Protein 3RBT (pdb70)

Solvent-accessible surface area: 47039 Å² total; per-residue (Å²): 157,152,71,24,100,80,21,72,26,62,4,7,0,4,10,6,48,12,1,0,22,0,7,4,0,16,0,0,0,48,6,0,107,5,51,47,44,57,82,150,13,64,56,156,188,15,30,146,50,0,113,83,114,2,112,176,36,31,3,1,0,0,7,10,62,55,160,160,30,40,116,29,42,58,90,8,52,79,0,0,27,50,0,14,128,128,25,107,59,39,28,5,12,26,112,52,108,150,54,65,45,48,7,140,88,2,12,116,102,0,47,89,0,8,136,2,0,61,87,1,2,43,53,111,18,66,121,8,32,109,69,6,51,114,2,9,82,71,1,16,119,44,6,74,126,45,54,20,52,7,7,45,15,36,52,15,6,1,1,0,5,1,0,0,0,1,8,9,4,10,20,0,23,91,48,60,72,70,180,113,10,75,124,21,54,83,114,10,76,56,11,16,90,3,1,67,49,0,72,115,26,118,38,2,125,122,34,42,43,22,47,83,25,0,38,10,24,1,82,58,29,99,11,129,11,3,14,120,124,59,91,82,104,10,32,130,137,68,24,101,78,23,74,42,69,7,8,0,3,10,5,56,13,0,0,24,0,8,4,0,15,0,0,0,35,7,5,148,18,109,48,44,20,30,88,7,66,46,156,191,10,11,152,48,0,113,83,135,2,111,178,35,36,5,1,0,0,17,9,62,52,162,154,30,44,110,31,43,58,68,8,49,84,0,0,29,56,0,13,127,123,70,98,148,69,33,9,10,34,108,68,108,152,46,65,48,51,5,138,129,15,12,114,123,1,57,80,0,10,136,0,1,60,90,18,14,66,81,167,43,46,143,64,10,38,108,2,21,60,52,1,19,134,33,6,77,129,45,66,18,41,14,6,43,8,30,47,8,5,2,1,0,0,0,0,0,0,1,7,8,3,12,32,6,32,105,50,83,70,68,188,113,21,63,109,40,64,79,104,10,73,58,12,15,84,3,1,64,41,0,69,91,24,78,13,1,123,127,33,43,42,12,43,80,24,0,43,6,23,7,99,47,33,118,12,146,14,3,18,108,128,65,123,86,76,7,32,127,140,68,22,99,79,22,112,62,53,8,8,0,2,17,28,69,21,33,20,77,0,7,6,0,16,0,0,0,21,9,0,148,8,70,46,35,21,28,81,0,32,87,165,191,46,9,150,48,0,133,80,147,2,105,206,69,69,50,1,0,0,16,18,66,58,158,150,30,46,108,36,49,52,97,7,49,81,0,0,29,53,0,13,137,129,41,104,74,46,34,6,11,32,113,54,106,154,51,63,46,50,9,142,122,15,13,112,120,0,50,66,0,18,121,2,38,124,139,62,78,86,126,74,4,52,96,3,6,61,51,1,18,122,35,5,76,125,45,53,18,51,11,7,46,17,33,54,15,5,3,2,0,4,0,0,0,0,12,6,8,16,15,27,16,50,111,56,96,76,62,206,136,12,65,124,36,64,79,120,12,78,59,12,16,89,3,1,70,40,0,79,91,26,74,40,1,134,146,32,44,66,23,43,56,16,0,43,22,87,40,115,86,33,88,61,159,25,145,65,178,161,226,92,18,34,100,88,92,45,44,72,86,9,34,118,153,69,23,100,78,23,118,57,63,8,8,0,3,12,6,65,25,2,0,17,0,7,5,0,11,0,0,0,45,4,5,164,20,74,20,12,5,26,74,6,51,33,146,176,31,11,153,58,0,139,78,112,2,108,164,24,46,3,0,0,0,17,13,70,57,159,141,36,36,89,27,44,59,76,9,48,80,0,0,26,59,0,10,130,123,68,90,128,49,31,6,10,28,121,57,106,156,47,59,47,49,5,140,127,15,13,112,136,1,40,69,0,9,113,0,0,69,80,6,1,43,50,106,27,69,123,13,58,106,69,3,41,104,3,8,86,51,1,18,122,34,6,69,127,39,47,26,33,12,4,44,16,34,64,18,6,3,1,0,4,1,0,0,0,1,8,7,3,9,30,0,26,116,43,64,78,56,193,126,8,65,111,20,68,75,114,11,73,60,11,16,86,2,1,65,30,0,80,127,22,114,38,1,120,113,25,42,53,29,42,77,19,0,28,28,58,2,106,121,35,122,13,112,6,5,18,104,115,54

Organism: Bombyx mori (NCBI:txid7091)

CATH classification: 3.40.30.10 (+1 more: 1.20.1050.10)

Sequence (932 aa):
VIPPPALTDKLRLYHVDMNPYGHRVLLVLEAKRIKYEVYRLDPLRLPEWFRAKNPRLKIPVLEIPTDQGDRFLFESVVICDYLDEKYTRHTLHSHDPYVKAQDRLLIERFNELIKGSLECFDTNFAFGSEQIIQTLEIFEKELTNRGTNYFGGNRPGMLDYMVWPWVERLYLLRCVNDRKFVEKKSLFPNFADWGDQMQLDDIVKKHAHSPQEYFDYYKNARAHSMGYYLSVNAGVIPPPALTDKLRLYHVDMNPYGHRVLLVLEAKRIKYEVYRLDPLRLPEWFRAKNPRLKIPVLEIPTDQGDRFLFESVVICDYLDEKYTRHTLHSHDPYVKAQDRLLIERFNELIKGSLECFDTNGSEQIIQTLEIFEKELTNRGTNYFGGNRPGMLDYMVWPWVERLYLLRCVNDRKFVEKKSLFPNFADWGDQMQLDDIVKKHAHSPQEYFDYYKNARAHSMGYYLSVNAGVIPPPALTDKLRLYHVDMNPYGHRVLLVLEAKRIKYEVYRLDPLRLPEWFRAKNPRLKIPVLEIPTDQGDRFLFESVVICDYLDEKYTRHTLHSHDPYVKAQDRLLIERFNELIKGSLECFSEQIIQTLEIFEKELTNRGTNYFGGNRPGMLDYMVWPWVERLYLLRCVNDRKFVEKKSLFPNFADWGDQMQLDDIVKKHAHSPQEYFDYYKNARAHSMGYYLHHGTYFHSVNAGVIPPPALTDKLRLYHVDMNPYGHRVLLVLEAKRIKYEVYRLDPLRLPEWFRAKNPRLKIPVLEIPTDQGDRFLFESVVICDYLDEKYTRHTLHSHDPYVKAQDRLLIERFNELIKGSLECFDTNFAFGSEQIIQTLEIFEKELTNRGTNYFGGNRPGMLDYMVWPWVERLYLLRCVNDRKFVEKKSLFPNFADWGDQMQLDDIVKKHAHSPQEYFDYYKNARAHSMGYYL

Nearest PDB structures (foldseek):
  3rbt-assembly3_B-4  TM=1.004E+00  e=2.979E-43  Bombyx mori
  3rbt-assembly4_D  TM=1.002E+00  e=1.074E-39  Bombyx mori
  3rbt-assembly3_C  TM=9.598E-01  e=5.473E-38  Bombyx mori
  6mhb-assembly2_F  TM=8.719E-01  e=1.635E-14  Homo sapiens
  5nr1-assembly1_A  TM=6.982E-01  e=9.987E-09  Caulobacter vibrioides

B-factor: mean 32.23, std 13.12, range [2.0, 93.08]

InterPro domains:
  IPR004045 Glutathione S-transferase, N-terminal [PF13417] (23-98)
  IPR004045 Glutathione S-transferase, N-terminal [PS50404] (19-101)
  IPR005442 Glutathione S-transferase, omega-class [PR01625] (19-34)
  IPR005442 Glutathione S-transferase, omega-class [PR01625] (97-111)
  IPR005442 Glutathione S-transferase, omega-class [PR01625] (160-179)
  IPR010987 Glutathione S-transferase, C-terminal-like [PS50405] (106-227)
  IPR036249 Thioredoxin-like superfamily [SSF52833] (20-123)
  IPR036282 Glutathione S-transferase, C-terminal domain superfamily [SSF47616] (95-232)
  IPR040079 Glutathione transferase family [SFLDS00019] (21-209)
  IPR050983 Glutathione S-transferase Omega/HSP26 [PTHR43968] (15-233)

Structure (mmCIF, N/CA/C/O backbone):
data_3RBT
#
_entry.id   3RBT
#
_cell.length_a   108.537
_cell.length_b   139.030
_cell.length_c   128.816
_cell.angle_alpha   90.00
_cell.angle_beta   90.00
_cell.angle_gamma   90.00
#
_symmetry.space_group_name_H-M   'C 2 2 21'
#
loop_
_entity.id
_entity.type
_entity.pdbx_description
1 polymer 'Glutathione transferase o1'
2 non-polymer GLYCEROL
3 water water
#
loop_
_atom_site.group_PDB
_atom_site.id
_atom_site.type_symbol
_atom_site.label_atom_id
_atom_site.label_alt_id
_atom_site.label_comp_id
_atom_site.label_asym_id
_atom_site.label_entity_id
_atom_site.label_seq_id
_atom_site.pdbx_PDB_ins_code
_atom_site.Cartn_x
_atom_site.Cartn_y
_atom_site.Cartn_z
_atom_site.occupancy
_atom_site.B_iso_or_equiv
_atom_site.auth_seq_id
_atom_site.auth_comp_id
_atom_site.auth_asym_id
_atom_site.auth_atom_id
_atom_site.pdbx_PDB_model_num
ATOM 1 N N . VAL A 1 17 ? -31.126 -13.298 41.103 1.00 41.48 11 VAL A N 1
ATOM 2 C CA . VAL A 1 17 ? -31.060 -13.031 42.572 1.00 42.58 11 VAL A CA 1
ATOM 3 C C . VAL A 1 17 ? -30.930 -14.332 43.378 1.00 42.40 11 VAL A C 1
ATOM 4 O O . VAL A 1 17 ? -30.176 -14.395 44.350 1.00 42.17 11 VAL A O 1
ATOM 8 N N . ILE A 1 18 ? -31.655 -15.359 42.943 1.00 42.43 12 ILE A N 1
ATOM 9 C CA . ILE A 1 18 ? -31.580 -16.698 43.511 1.00 42.54 12 ILE A CA 1
ATOM 10 C C . ILE A 1 18 ? -30.539 -17.495 42.726 1.00 40.42 12 ILE A C 1
ATOM 11 O O . ILE A 1 18 ? -30.628 -17.585 41.500 1.00 39.37 12 ILE A O 1
ATOM 16 N N . PRO A 1 19 ? -29.540 -18.065 43.424 1.00 39.71 13 PRO A N 1
ATOM 17 C CA . PRO A 1 19 ? -28.517 -18.858 42.745 1.00 37.71 13 PRO A CA 1
ATOM 18 C C . PRO A 1 19 ? -29.062 -20.178 42.207 1.00 37.74 13 PRO A C 1
ATOM 19 O O . PRO A 1 19 ? -30.075 -20.671 42.705 1.00 39.17 13 PRO A O 1
ATOM 23 N N . PRO A 1 20 ? -28.391 -20.745 41.187 1.00 36.17 14 PRO A N 1
ATOM 24 C CA . PRO A 1 20 ? -28.766 -22.048 40.640 1.00 36.19 14 PRO A CA 1
ATOM 25 C C . PRO A 1 20 ? -28.521 -23.147 41.667 1.00 36.84 14 PRO A C 1
ATOM 26 O O . PRO A 1 20 ? -27.826 -22.901 42.658 1.00 36.59 14 PRO A O 1
ATOM 30 N N . PRO A 1 21 ? -29.083 -24.353 41.439 1.00 37.78 15 PRO A N 1
ATOM 31 C CA . PRO A 1 21 ? -28.894 -25.445 42.393 1.00 38.60 15 PRO A CA 1
ATOM 32 C C . PRO A 1 21 ? -27.479 -26.019 42.337 1.00 36.99 15 PRO A C 1
ATOM 33 O O . PRO A 1 21 ? -26.683 -25.635 41.470 1.00 35.39 15 PRO A O 1
ATOM 37 N N . ALA A 1 22 ? -27.176 -26.927 43.262 1.00 37.64 16 ALA A N 1
ATOM 38 C CA . ALA A 1 22 ? -25.921 -27.670 43.250 1.00 36.68 16 ALA A CA 1
ATOM 39 C C . ALA A 1 22 ? -25.761 -28.436 41.938 1.00 35.75 16 ALA A C 1
ATOM 40 O O . ALA A 1 22 ? -26.748 -28.894 41.356 1.00 36.66 16 ALA A O 1
ATOM 42 N N . LEU A 1 23 ? -24.523 -28.573 41.472 1.00 34.30 17 LEU A N 1
ATOM 43 C CA . LEU A 1 23 ? -24.253 -29.301 40.230 1.00 33.73 17 LEU A CA 1
ATOM 44 C C . LEU A 1 23 ? -24.573 -30.781 40.364 1.00 35.58 17 LEU A C 1
ATOM 45 O O . LEU A 1 23 ? -24.440 -31.363 41.443 1.00 36.42 17 LEU A O 1
ATOM 50 N N . THR A 1 24 ? -25.009 -31.381 39.265 1.00 36.21 18 THR A N 1
ATOM 51 C CA . THR A 1 24 ? -25.180 -32.823 39.220 1.00 38.21 18 THR A CA 1
ATOM 52 C C . THR A 1 24 ? -24.241 -33.417 38.175 1.00 37.27 18 THR A C 1
ATOM 53 O O . THR A 1 24 ? -23.074 -33.668 38.462 1.00 36.56 18 THR A O 1
ATOM 57 N N . ASP A 1 25 ? -24.745 -33.598 36.958 1.00 37.75 19 ASP A N 1
ATOM 58 C CA . ASP A 1 25 ? -24.020 -34.313 35.909 1.00 37.54 19 ASP A CA 1
ATOM 59 C C . ASP A 1 25 ? -23.353 -33.382 34.899 1.00 35.24 19 ASP A C 1
ATOM 60 O O . ASP A 1 25 ? -22.579 -33.841 34.050 1.00 34.84 19 ASP A O 1
ATOM 65 N N . LYS A 1 26 ? -23.658 -32.086 34.984 1.00 34.00 20 LYS A N 1
ATOM 66 C CA . LYS A 1 26 ? -23.123 -31.093 34.047 1.00 32.09 20 LYS A CA 1
ATOM 67 C C . LYS A 1 26 ? -22.227 -30.077 34.739 1.00 30.28 20 LYS A C 1
ATOM 68 O O . LYS A 1 26 ? -22.442 -29.725 35.904 1.00 31.01 20 LYS A O 1
ATOM 74 N N . LEU A 1 27 ? -21.218 -29.607 34.016 1.00 28.09 21 LEU A N 1
ATOM 75 C CA . LEU A 1 27 ? -20.415 -28.484 34.464 1.00 26.41 21 LEU A CA 1
ATOM 76 C C . LEU A 1 27 ? -21.186 -27.209 34.144 1.00 25.46 21 LEU A C 1
ATOM 77 O O . LEU A 1 27 ? -22.086 -27.224 33.307 1.00 25.37 21 LEU A O 1
ATOM 82 N N . ARG A 1 28 ? -20.857 -26.116 34.821 1.00 24.60 22 ARG A N 1
ATOM 83 C CA . ARG A 1 28 ? -21.605 -24.870 34.651 1.00 24.54 22 ARG A CA 1
ATOM 84 C C . ARG A 1 28 ? -20.685 -23.712 34.295 1.00 23.27 22 ARG A C 1
ATOM 85 O O . ARG A 1 28 ? -19.776 -23.380 35.057 1.00 23.25 22 ARG A O 1
ATOM 93 N N . LEU A 1 29 ? -20.934 -23.094 33.145 1.00 22.52 23 LEU A N 1
ATOM 94 C CA . LEU A 1 29 ? -20.197 -21.907 32.750 1.00 21.14 23 LEU A CA 1
ATOM 95 C C . LEU A 1 29 ? -21.014 -20.636 32.974 1.00 22.00 23 LEU A C 1
ATOM 96 O O . LEU A 1 29 ? -22.121 -20.488 32.430 1.00 22.68 23 LEU A O 1
ATOM 101 N N . TYR A 1 30 ? -20.466 -19.742 33.795 1.00 21.61 24 TYR A N 1
ATOM 102 C CA . TYR A 1 30 ? -20.959 -18.375 33.928 1.00 21.84 24 TYR A CA 1
ATOM 103 C C . TYR A 1 30 ? -20.252 -17.514 32.883 1.00 21.13 24 TYR A C 1
ATOM 104 O O . TYR A 1 30 ? -19.027 -17.369 32.899 1.00 19.81 24 TYR A O 1
ATOM 113 N N . HIS A 1 31 ? -21.043 -16.941 31.983 1.00 21.34 25 HIS A N 1
ATOM 114 C CA . HIS A 1 31 ? -20.537 -16.374 30.740 1.00 20.91 25 HIS A CA 1
ATOM 115 C C . HIS A 1 31 ? -21.337 -15.138 30.373 1.00 21.72 25 HIS A C 1
ATOM 116 O O . HIS A 1 31 ? -22.566 -15.138 30.476 1.00 22.61 25 HIS A O 1
ATOM 123 N N . VAL A 1 32 ? -20.646 -14.069 29.988 1.00 21.63 26 VAL A N 1
ATOM 124 C CA . VAL A 1 32 ? -21.330 -12.908 29.421 1.00 22.76 26 VAL A CA 1
ATOM 125 C C . VAL A 1 32 ? -21.433 -13.088 27.905 1.00 23.03 26 VAL A C 1
ATOM 126 O O . VAL A 1 32 ? -20.426 -13.285 27.229 1.00 22.16 26 VAL A O 1
ATOM 130 N N . ASP A 1 33 ? -22.649 -12.998 27.379 1.00 24.37 27 ASP A N 1
ATOM 131 C CA . ASP A 1 33 ? -22.901 -13.167 25.953 1.00 25.24 27 ASP A CA 1
ATOM 132 C C . ASP A 1 33 ? -21.909 -12.352 25.122 1.00 24.49 27 ASP A C 1
ATOM 133 O O . ASP A 1 33 ? -21.664 -11.195 25.421 1.00 25.03 27 ASP A O 1
ATOM 138 N N . MET A 1 34 ? -21.325 -12.975 24.096 1.00 23.80 28 MET A N 1
ATOM 139 C CA . MET A 1 34 ? -20.346 -12.321 23.209 1.00 23.17 28 MET A CA 1
ATOM 140 C C . MET A 1 34 ? -18.942 -12.126 23.810 1.00 21.73 28 MET A C 1
ATOM 141 O O . MET A 1 34 ? -18.072 -11.546 23.158 1.00 21.54 28 MET A O 1
ATOM 146 N N . ASN A 1 35 ? -18.720 -12.577 25.043 1.00 20.60 29 ASN A N 1
ATOM 147 C CA . ASN A 1 35 ? -17.373 -12.486 25.638 1.00 19.78 29 ASN A CA 1
ATOM 148 C C . ASN A 1 35 ? -16.470 -13.569 25.049 1.00 18.45 29 ASN A C 1
ATOM 149 O O . ASN A 1 35 ? -16.785 -14.755 25.151 1.00 17.96 29 ASN A O 1
ATOM 154 N N . PRO A 1 36 ? -15.360 -13.157 24.421 1.00 18.01 30 PRO A N 1
ATOM 155 C CA . PRO A 1 36 ? -14.430 -14.074 23.742 1.00 17.18 30 PRO A CA 1
ATOM 156 C C . PRO A 1 36 ? -13.690 -15.050 24.678 1.00 16.63 30 PRO A C 1
ATOM 157 O O . PRO A 1 36 ? -13.337 -16.142 24.247 1.00 16.29 30 PRO A O 1
ATOM 161 N N . TYR A 1 37 ? -13.448 -14.659 25.931 1.00 16.21 31 TYR A N 1
ATOM 162 C CA . TYR A 1 37 ? -12.834 -15.560 26.922 1.00 15.38 31 TYR A CA 1
ATOM 163 C C . TYR A 1 37 ? -13.772 -16.710 27.284 1.00 15.84 31 TYR A C 1
ATOM 164 O O . TYR A 1 37 ? -13.328 -17.857 27.467 1.00 15.61 31 TYR A O 1
ATOM 173 N N . GLY A 1 38 ? -15.073 -16.411 27.353 1.00 16.02 32 GLY A N 1
ATOM 174 C CA . GLY A 1 38 ? -16.095 -17.444 27.488 1.00 15.93 32 GLY A CA 1
ATOM 175 C C . GLY A 1 38 ? -16.234 -18.285 26.228 1.00 15.73 32 GLY A C 1
ATOM 176 O O . GLY A 1 38 ? -16.423 -19.491 26.310 1.00 15.81 32 GLY A O 1
ATOM 177 N N . HIS A 1 39 ? -16.150 -17.641 25.065 1.00 16.12 33 HIS A N 1
ATOM 178 C CA . HIS A 1 39 ? -16.190 -18.322 23.756 1.00 16.33 33 HIS A CA 1
ATOM 179 C C . HIS A 1 39 ? -15.107 -19.413 23.695 1.00 16.30 33 HIS A C 1
ATOM 180 O O . HIS A 1 39 ? -15.379 -20.554 23.304 1.00 17.00 33 HIS A O 1
ATOM 187 N N . ARG A 1 40 ? -13.895 -19.047 24.105 1.00 15.77 34 ARG A N 1
ATOM 188 C CA . ARG A 1 40 ? -12.784 -19.971 24.334 1.00 16.00 34 ARG A CA 1
ATOM 189 C C . ARG A 1 40 ? -13.150 -21.225 25.108 1.00 15.69 34 ARG A C 1
ATOM 190 O O . ARG A 1 40 ? -12.862 -22.342 24.674 1.00 15.88 34 ARG A O 1
ATOM 198 N N . VAL A 1 41 ? -13.737 -21.026 26.286 1.00 15.37 35 VAL A N 1
ATOM 199 C CA . VAL A 1 41 ? -14.113 -22.128 27.148 1.00 15.49 35 VAL A CA 1
ATOM 200 C C . VAL A 1 41 ? -15.262 -22.938 26.532 1.00 16.18 35 VAL A C 1
ATOM 201 O O . VAL A 1 41 ? -15.278 -24.162 26.643 1.00 17.11 35 VAL A O 1
ATOM 205 N N . LEU A 1 42 ? -16.211 -22.267 25.879 1.00 16.15 36 LEU A N 1
ATOM 206 C CA . LEU A 1 42 ? -17.280 -22.984 25.163 1.00 16.95 36 LEU A CA 1
ATOM 207 C C . LEU A 1 42 ? -16.727 -23.917 24.076 1.00 16.68 36 LEU A C 1
ATOM 208 O O . LEU A 1 42 ? -17.199 -25.037 23.923 1.00 17.19 36 LEU A O 1
ATOM 213 N N . LEU A 1 43 ? -15.736 -23.443 23.329 1.00 16.15 37 LEU A N 1
ATOM 214 C CA . LEU A 1 43 ? -15.092 -24.255 22.285 1.00 16.70 37 LEU A CA 1
ATOM 215 C C . LEU A 1 43 ? -14.444 -25.533 22.835 1.00 16.77 37 LEU A C 1
ATOM 216 O O . LEU A 1 43 ? -14.639 -26.622 22.287 1.00 17.40 37 LEU A O 1
ATOM 221 N N . VAL A 1 44 ? -13.683 -25.380 23.920 1.00 16.22 38 VAL A N 1
ATOM 222 C CA . VAL A 1 44 ? -12.984 -26.496 24.568 1.00 16.42 38 VAL A CA 1
ATOM 223 C C . VAL A 1 44 ? -13.959 -27.524 25.139 1.00 17.37 38 VAL A C 1
ATOM 224 O O . VAL A 1 44 ? -13.825 -28.725 24.876 1.00 18.86 38 VAL A O 1
ATOM 228 N N . LEU A 1 45 ? -14.949 -27.056 25.895 1.00 17.68 39 LEU A N 1
ATOM 229 C CA . LEU A 1 45 ? -16.000 -27.937 26.428 1.00 18.34 39 LEU A CA 1
ATOM 230 C C . LEU A 1 45 ? -16.645 -28.784 25.340 1.00 19.40 39 LEU A C 1
ATOM 231 O O . LEU A 1 45 ? -16.875 -29.990 25.514 1.00 20.47 39 LEU A O 1
ATOM 236 N N . GLU A 1 46 ? -16.943 -28.139 24.219 1.00 19.53 40 GLU A N 1
ATOM 237 C CA . GLU A 1 46 ? -17.584 -28.799 23.090 1.00 20.91 40 GLU A CA 1
ATOM 238 C C . GLU A 1 46 ? -16.600 -29.789 22.449 1.00 21.09 40 GLU A C 1
ATOM 239 O O . GLU A 1 46 ? -16.943 -30.947 22.223 1.00 21.83 40 GLU A O 1
ATOM 245 N N . ALA A 1 47 ? -15.363 -29.345 22.213 1.00 20.66 41 ALA A N 1
ATOM 246 C CA . ALA A 1 47 ? -14.311 -30.217 21.665 1.00 21.51 41 ALA A CA 1
ATOM 247 C C . ALA A 1 47 ? -14.102 -31.472 22.510 1.00 22.30 41 ALA A C 1
ATOM 248 O O . ALA A 1 47 ? -13.893 -32.558 21.975 1.00 22.79 41 ALA A O 1
ATOM 250 N N . LYS A 1 48 ? -14.174 -31.313 23.831 1.00 22.16 42 LYS A N 1
ATOM 251 C CA . LYS A 1 48 ? -13.967 -32.439 24.742 1.00 22.75 42 LYS A CA 1
ATOM 252 C C . LYS A 1 48 ? -15.262 -33.187 25.035 1.00 24.02 42 LYS A C 1
ATOM 253 O O . LYS A 1 48 ? -15.257 -34.198 25.737 1.00 24.59 42 LYS A O 1
ATOM 259 N N . ARG A 1 49 ? -16.364 -32.694 24.472 1.00 24.74 43 ARG A N 1
ATOM 260 C CA . ARG A 1 49 ? -17.666 -33.350 24.577 1.00 26.56 43 ARG A CA 1
ATOM 261 C C . ARG A 1 49 ? -18.052 -33.563 26.044 1.00 26.94 43 ARG A C 1
ATOM 262 O O . ARG A 1 49 ? -18.418 -34.661 26.467 1.00 28.27 43 ARG A O 1
ATOM 270 N N . ILE A 1 50 ? -17.934 -32.484 26.813 1.00 26.28 44 ILE A N 1
ATOM 271 C CA . ILE A 1 50 ? -18.309 -32.456 28.226 1.00 26.57 44 ILE A CA 1
ATOM 272 C C . ILE A 1 50 ? -19.655 -31.750 28.331 1.00 26.68 44 ILE A C 1
ATOM 273 O O . ILE A 1 50 ? -19.888 -30.716 27.698 1.00 26.35 44 ILE A O 1
ATOM 278 N N . LYS A 1 51 ? -20.552 -32.326 29.108 1.00 27.73 45 LYS A N 1
ATOM 279 C CA . LYS A 1 51 ? -21.882 -31.757 29.278 1.00 27.96 45 LYS A CA 1
ATOM 280 C C . LYS A 1 51 ? -21.774 -30.527 30.151 1.00 26.88 45 LYS A C 1
ATOM 281 O O . LYS A 1 51 ? -21.054 -30.531 31.151 1.00 26.72 45 LYS A O 1
ATOM 287 N N . TYR A 1 52 ? -22.481 -29.474 29.772 1.00 26.18 46 TYR A N 1
ATOM 288 C CA . TYR A 1 52 ? -22.425 -28.227 30.514 1.00 25.95 46 TYR A CA 1
ATOM 289 C C . TYR A 1 52 ? -23.706 -27.434 30.318 1.00 26.88 46 TYR A C 1
ATOM 290 O O . TYR A 1 52 ? -24.470 -27.687 29.394 1.00 27.35 46 TYR A O 1
ATOM 299 N N . GLU A 1 53 ? -23.914 -26.464 31.195 1.00 27.37 47 GLU A N 1
ATOM 300 C CA . GLU A 1 53 ? -24.958 -25.467 31.022 1.00 28.39 47 GLU A CA 1
ATOM 301 C C . GLU A 1 53 ? -24.327 -24.083 31.122 1.00 27.44 47 GLU A C 1
ATOM 302 O O . GLU A 1 53 ? -23.302 -23.904 31.785 1.00 27.00 47 GLU A O 1
ATOM 308 N N . VAL A 1 54 ? -24.938 -23.113 30.454 1.00 27.90 48 VAL A N 1
ATOM 309 C CA . VAL A 1 54 ? -24.480 -21.738 30.489 1.00 27.37 48 VAL A CA 1
ATOM 310 C C . VAL A 1 54 ? -25.410 -20.892 31.353 1.00 28.48 48 VAL A C 1
ATOM 311 O O . VAL A 1 54 ? -26.612 -20.807 31.086 1.00 29.15 48 VAL A O 1
ATOM 315 N N . TYR A 1 55 ? -24.855 -20.277 32.394 1.00 28.47 49 TYR A N 1
ATOM 316 C CA . TYR A 1 55 ? -25.587 -19.243 33.105 1.00 30.18 49 TYR A CA 1
ATOM 317 C C . TYR A 1 55 ? -25.142 -17.884 32.597 1.00 30.02 49 TYR A C 1
ATOM 318 O O . TYR A 1 55 ? -24.000 -17.464 32.809 1.00 28.56 49 TYR A O 1
ATOM 327 N N . ARG A 1 56 ? -26.056 -17.232 31.884 1.00 31.17 50 ARG A N 1
ATOM 328 C CA . ARG A 1 56 ? -25.812 -15.929 31.288 1.00 32.25 50 ARG A CA 1
ATOM 329 C C . ARG A 1 56 ? -25.746 -14.849 32.358 1.00 32.66 50 ARG A C 1
ATOM 330 O O . ARG A 1 56 ? -26.684 -14.678 33.141 1.00 33.80 50 ARG A O 1
ATOM 338 N N . LEU A 1 57 ? -24.630 -14.129 32.379 1.00 32.17 51 LEU A N 1
ATOM 339 C CA . LEU A 1 57 ? -24.433 -13.026 33.301 1.00 33.06 51 LEU A CA 1
ATOM 340 C C . LEU A 1 57 ? -24.794 -11.714 32.620 1.00 34.37 51 LEU A C 1
ATOM 341 O O . LEU A 1 57 ? -24.381 -11.457 31.479 1.00 33.59 51 LEU A O 1
ATOM 346 N N . ASP A 1 58 ? -25.589 -10.905 33.315 1.00 36.31 52 ASP A N 1
ATOM 347 C CA . ASP A 1 58 ? -25.861 -9.538 32.904 1.00 37.90 52 ASP A CA 1
ATOM 348 C C . ASP A 1 58 ? -24.790 -8.649 33.538 1.00 38.16 52 ASP A C 1
ATOM 349 O O . ASP A 1 58 ? -24.736 -8.531 34.765 1.00 38.65 52 ASP A O 1
ATOM 354 N N . PRO A 1 59 ? -23.931 -8.023 32.706 1.00 38.09 53 PRO A N 1
ATOM 355 C CA . PRO A 1 59 ? -22.831 -7.183 33.206 1.00 38.47 53 PRO A CA 1
ATOM 356 C C . PRO A 1 59 ? -23.319 -6.021 34.068 1.00 40.61 53 PRO A C 1
ATOM 357 O O . PRO A 1 59 ? -22.573 -5.515 34.912 1.00 41.19 53 PRO A O 1
ATOM 361 N N . LEU A 1 60 ? -24.563 -5.608 33.857 1.00 42.45 54 LEU A N 1
ATOM 362 C CA . LEU A 1 60 ? -25.153 -4.522 34.626 1.00 44.62 54 LEU A CA 1
ATOM 363 C C . LEU A 1 60 ? -25.755 -5.060 35.920 1.00 45.37 54 LEU A C 1
ATOM 364 O O . LEU A 1 60 ? -25.240 -4.791 37.005 1.00 46.02 54 LEU A O 1
ATOM 369 N N . ARG A 1 61 ? -26.832 -5.833 35.796 1.00 45.69 55 ARG A N 1
ATOM 370 C CA . ARG A 1 61 ? -27.530 -6.386 36.955 1.00 46.39 55 ARG A CA 1
ATOM 371 C C . ARG A 1 61 ? -26.915 -7.725 37.399 1.00 44.66 55 ARG A C 1
ATOM 372 O O . ARG A 1 61 ? -27.378 -8.815 37.041 1.00 44.30 55 ARG A O 1
ATOM 380 N N . LEU A 1 62 ? -25.855 -7.609 38.192 1.00 43.29 56 LEU A N 1
ATOM 381 C CA . LEU A 1 62 ? -25.063 -8.736 38.651 1.00 41.31 56 LEU A CA 1
ATOM 382 C C . LEU A 1 62 ? -25.522 -9.228 40.037 1.00 41.63 56 LEU A C 1
ATOM 383 O O . LEU A 1 62 ? -25.745 -8.419 40.944 1.00 43.21 56 LEU A O 1
ATOM 388 N N . PRO A 1 63 ? -25.666 -10.558 40.210 1.00 40.21 57 PRO A N 1
ATOM 389 C CA . PRO A 1 63 ? -26.172 -11.074 41.487 1.00 40.63 57 PRO A CA 1
ATOM 390 C C . PRO A 1 63 ? -25.134 -10.960 42.594 1.00 39.79 57 PRO A C 1
ATOM 391 O O . PRO A 1 63 ? -23.947 -11.180 42.353 1.00 38.07 57 PRO A O 1
ATOM 395 N N . GLU A 1 64 ? -25.598 -10.615 43.791 1.00 40.61 58 GLU A N 1
ATOM 396 C CA . GLU A 1 64 ? -24.743 -10.412 44.963 1.00 40.42 58 GLU A CA 1
ATOM 397 C C . GLU A 1 64 ? -23.935 -11.641 45.346 1.00 38.52 58 GLU A C 1
ATOM 398 O O . GLU A 1 64 ? -22.769 -11.524 45.718 1.00 37.72 58 GLU A O 1
ATOM 404 N N . TRP A 1 65 ? -24.561 -12.811 45.257 1.00 37.86 59 TRP A N 1
ATOM 405 C CA . TRP A 1 65 ? -23.894 -14.078 45.564 1.00 36.57 59 TRP A CA 1
ATOM 406 C C . TRP A 1 65 ? -22.765 -14.380 44.577 1.00 34.15 59 TRP A C 1
ATOM 407 O O . TRP A 1 65 ? -21.811 -15.079 44.916 1.00 33.51 59 TRP A O 1
ATOM 418 N N . PHE A 1 66 ? -22.883 -13.860 43.356 1.00 32.90 60 PHE A N 1
ATOM 419 C CA . PHE A 1 66 ? -21.830 -14.018 42.360 1.00 31.02 60 PHE A CA 1
ATOM 420 C C . PHE A 1 66 ? -20.628 -13.148 42.713 1.00 30.77 60 PHE A C 1
ATOM 421 O O . PHE A 1 66 ? -19.510 -13.652 42.775 1.00 29.91 60 PHE A O 1
ATOM 429 N N . ARG A 1 67 ? -20.864 -11.859 42.967 1.00 32.14 61 ARG A N 1
ATOM 430 C CA . ARG A 1 67 ? -19.799 -10.953 43.421 1.00 33.08 61 ARG A CA 1
ATOM 431 C C . ARG A 1 67 ? -19.078 -11.520 44.639 1.00 33.51 61 ARG A C 1
ATOM 432 O O . ARG A 1 67 ? -17.854 -11.502 44.697 1.00 32.96 61 ARG A O 1
ATOM 440 N N . ALA A 1 68 ? -19.841 -12.052 45.592 1.00 34.54 62 ALA A N 1
ATOM 441 C CA . ALA A 1 68 ? -19.263 -12.624 46.807 1.00 35.10 62 ALA A CA 1
ATOM 442 C C . ALA A 1 68 ? -18.278 -13.764 46.536 1.00 33.69 62 ALA A C 1
ATOM 443 O O . ALA A 1 68 ? -17.254 -13.862 47.209 1.00 34.10 62 ALA A O 1
ATOM 445 N N . LYS A 1 69 ? -18.582 -14.616 45.556 1.00 32.06 63 LYS A N 1
ATOM 446 C CA . LYS A 1 69 ? -17.695 -15.728 45.208 1.00 30.78 63 LYS A CA 1
ATOM 447 C C . LYS A 1 69 ? -16.615 -15.308 44.212 1.00 29.13 63 LYS A C 1
ATOM 448 O O . LYS A 1 69 ? -15.707 -16.076 43.911 1.00 28.11 63 LYS A O 1
ATOM 454 N N . ASN A 1 70 ? -16.712 -14.076 43.725 1.00 28.59 64 ASN A N 1
ATOM 455 C CA . ASN A 1 70 ? -15.867 -13.586 42.645 1.00 27.23 64 ASN A CA 1
ATOM 456 C C . ASN A 1 70 ? -15.739 -12.059 42.741 1.00 28.06 64 ASN A C 1
ATOM 457 O O . ASN A 1 70 ? -16.248 -11.337 41.881 1.00 27.27 64 ASN A O 1
ATOM 462 N N . PRO A 1 71 ? -15.063 -11.562 43.801 1.00 29.50 65 PRO A N 1
ATOM 463 C CA . PRO A 1 71 ? -15.063 -10.121 44.104 1.00 30.97 65 PRO A CA 1
ATOM 464 C C . PRO A 1 71 ? -14.389 -9.251 43.041 1.00 30.68 65 PRO A C 1
ATOM 465 O O . PRO A 1 71 ? -14.770 -8.091 42.875 1.00 31.29 65 PRO A O 1
ATOM 469 N N . ARG A 1 72 ? -13.429 -9.822 42.312 1.00 30.25 66 ARG A N 1
ATOM 470 C CA . ARG A 1 72 ? -12.769 -9.128 41.199 1.00 30.55 66 ARG A CA 1
ATOM 471 C C . ARG A 1 72 ? -13.551 -9.256 39.876 1.00 29.34 66 ARG A C 1
ATOM 472 O O . ARG A 1 72 ? -13.142 -8.718 38.846 1.00 29.27 66 ARG A O 1
ATOM 480 N N . LEU A 1 73 ? -14.672 -9.977 39.921 1.00 29.01 67 LEU A N 1
ATOM 481 C CA . LEU A 1 73 ? -15.600 -10.128 38.790 1.00 28.20 67 LEU A CA 1
ATOM 482 C C . LEU A 1 73 ? -14.944 -10.667 37.508 1.00 26.62 67 LEU A C 1
ATOM 483 O O . LEU A 1 73 ? -15.183 -10.165 36.404 1.00 25.90 67 LEU A O 1
ATOM 488 N N . LYS A 1 74 ? -14.118 -11.695 37.675 1.00 25.59 68 LYS A N 1
ATOM 489 C CA . LYS A 1 74 ? -13.423 -12.315 36.561 1.00 24.27 68 LYS A CA 1
ATOM 490 C C . LYS A 1 74 ? -14.398 -13.137 35.740 1.00 23.00 68 LYS A C 1
ATOM 491 O O . LYS A 1 74 ? -15.366 -13.690 36.279 1.00 22.93 68 LYS A O 1
ATOM 497 N N . ILE A 1 75 ? -14.159 -13.179 34.430 1.00 21.67 69 ILE A N 1
ATOM 498 C CA . ILE A 1 75 ? -15.020 -13.925 33.506 1.00 20.98 69 ILE A CA 1
ATOM 499 C C . ILE A 1 75 ? -14.186 -14.649 32.455 1.00 19.50 69 ILE A C 1
ATOM 500 O O . ILE A 1 75 ? -13.112 -14.168 32.083 1.00 19.73 69 ILE A O 1
ATOM 505 N N . PRO A 1 76 ? -14.661 -15.819 31.993 1.00 18.69 70 PRO A N 1
ATOM 506 C CA . PRO A 1 76 ? -15.857 -16.512 32.488 1.00 18.74 70 PRO A CA 1
ATOM 507 C C . PRO A 1 76 ? -15.537 -17.243 33.783 1.00 18.78 70 PRO A C 1
ATOM 508 O O . PRO A 1 76 ? -14.404 -17.179 34.259 1.00 18.64 70 PRO A O 1
ATOM 512 N N . VAL A 1 77 ? -16.528 -17.924 34.349 1.00 19.41 71 VAL A N 1
ATOM 513 C CA . VAL A 1 77 ? -16.302 -18.793 35.495 1.00 19.66 71 VAL A CA 1
ATOM 514 C C . VAL A 1 77 ? -16.809 -20.191 35.158 1.00 20.31 71 VAL A C 1
ATOM 515 O O . VAL A 1 77 ? -17.939 -20.356 34.687 1.00 20.70 71 VAL A O 1
ATOM 519 N N . LEU A 1 78 ? -15.969 -21.194 35.384 1.00 19.93 72 LEU A N 1
ATOM 520 C CA . LEU A 1 78 ? -16.414 -22.563 35.256 1.00 20.42 72 LEU A CA 1
ATOM 521 C C . LEU A 1 78 ? -16.605 -23.124 36.656 1.00 21.02 72 LEU A C 1
ATOM 522 O O . LEU A 1 78 ? -15.652 -23.177 37.455 1.00 20.64 72 LEU A O 1
ATOM 527 N N . GLU A 1 79 ? -17.840 -23.520 36.950 1.00 21.59 73 GLU A N 1
ATOM 528 C CA . GLU A 1 79 ? -18.165 -24.129 38.234 1.00 23.00 73 GLU A CA 1
ATOM 529 C C . GLU A 1 79 ? -18.161 -25.636 38.047 1.00 23.38 73 GLU A C 1
ATOM 530 O O . GLU A 1 79 ? -18.797 -26.152 37.130 1.00 22.83 73 GLU A O 1
ATOM 536 N N . ILE A 1 80 ? -17.444 -26.329 38.932 1.00 24.18 74 ILE A N 1
ATOM 537 C CA . ILE A 1 80 ? -17.185 -27.758 38.793 1.00 24.76 74 ILE A CA 1
ATOM 538 C C . ILE A 1 80 ? -17.482 -28.460 40.122 1.00 27.07 74 ILE A C 1
ATOM 539 O O . ILE A 1 80 ? -17.432 -27.827 41.176 1.00 27.51 74 ILE A O 1
ATOM 544 N N . PRO A 1 81 ? -17.833 -29.759 40.076 1.00 28.40 75 PRO A N 1
ATOM 545 C CA . PRO A 1 81 ? -17.929 -30.503 41.334 1.00 30.47 75 PRO A CA 1
ATOM 546 C C . PRO A 1 81 ? -16.532 -30.831 41.834 1.00 31.22 75 PRO A C 1
ATOM 547 O O . PRO A 1 81 ? -15.635 -31.090 41.026 1.00 30.77 75 PRO A O 1
ATOM 551 N N . THR A 1 82 ? -16.336 -30.776 43.147 1.00 32.92 76 THR A N 1
ATOM 552 C CA . THR A 1 82 ? -15.091 -31.246 43.745 1.00 34.29 76 THR A CA 1
ATOM 553 C C . THR A 1 82 ? -15.425 -32.149 44.926 1.00 37.07 76 THR A C 1
ATOM 554 O O . THR A 1 82 ? -16.601 -32.317 45.261 1.00 38.35 76 THR A O 1
ATOM 558 N N . ASP A 1 83 ? -14.391 -32.714 45.551 1.00 38.54 77 ASP A N 1
ATOM 559 C CA . ASP A 1 83 ? -14.544 -33.550 46.748 1.00 41.32 77 ASP A CA 1
ATOM 560 C C . ASP A 1 83 ? -15.153 -32.787 47.920 1.00 42.26 77 ASP A C 1
ATOM 561 O O . ASP A 1 83 ? -15.819 -33.379 48.776 1.00 44.36 77 ASP A O 1
ATOM 566 N N . GLN A 1 84 ? -14.906 -31.479 47.948 1.00 40.99 78 GLN A N 1
ATOM 567 C CA . GLN A 1 84 ? -15.324 -30.616 49.040 1.00 41.72 78 GLN A CA 1
ATOM 568 C C . GLN A 1 84 ? -16.515 -29.726 48.658 1.00 40.55 78 GLN A C 1
ATOM 569 O O . GLN A 1 84 ? -16.890 -28.822 49.408 1.00 41.28 78 GLN A O 1
ATOM 575 N N . GLY A 1 85 ? -17.114 -29.996 47.500 1.00 38.69 79 GLY A N 1
ATOM 576 C CA . GLY A 1 85 ? -18.277 -29.242 47.037 1.00 37.21 79 GLY A CA 1
ATOM 577 C C . GLY A 1 85 ? -18.019 -28.472 45.753 1.00 34.64 79 GLY A C 1
ATOM 578 O O . GLY A 1 85 ? -16.901 -28.472 45.227 1.00 33.38 79 GLY A O 1
ATOM 579 N N . ASP A 1 86 ? -19.056 -27.802 45.253 1.00 33.59 80 ASP A N 1
ATOM 580 C CA . ASP A 1 86 ? -18.960 -27.048 44.002 1.00 31.14 80 ASP A CA 1
ATOM 581 C C . ASP A 1 86 ? -18.011 -25.855 44.123 1.00 30.01 80 ASP A C 1
ATOM 582 O O . ASP A 1 86 ? -18.086 -25.086 45.080 1.00 30.33 80 ASP A O 1
ATOM 587 N N . ARG A 1 87 ? -17.115 -25.719 43.149 1.00 28.28 81 ARG A N 1
ATOM 588 C CA . ARG A 1 87 ? -16.101 -24.670 43.183 1.00 27.49 81 ARG A CA 1
ATOM 589 C C . ARG A 1 87 ? -16.039 -23.863 41.895 1.00 25.97 81 ARG A C 1
ATOM 590 O O . ARG A 1 87 ? -16.207 -24.398 40.790 1.00 25.26 81 ARG A O 1
ATOM 598 N N . PHE A 1 88 ? -15.786 -22.572 42.060 1.00 25.40 82 PHE A N 1
ATOM 599 C CA . PHE A 1 88 ? -15.500 -21.689 40.948 1.00 24.24 82 PHE A CA 1
ATOM 600 C C . PHE A 1 88 ? -14.059 -21.899 40.477 1.00 23.31 82 PHE A C 1
ATOM 601 O O . PHE A 1 88 ? -13.135 -22.005 41.287 1.00 23.58 82 PHE A O 1
ATOM 609 N N . LEU A 1 89 ? -13.885 -21.991 39.164 1.00 22.24 83 LEU A N 1
ATOM 610 C CA . LEU A 1 89 ? -12.563 -21.953 38.545 1.00 21.10 83 LEU A CA 1
ATOM 611 C C . LEU A 1 89 ? -12.491 -20.727 37.654 1.00 19.90 83 LEU A C 1
ATOM 612 O O . LEU A 1 89 ? -13.422 -20.462 36.894 1.00 18.71 83 LEU A O 1
ATOM 617 N N . PHE A 1 90 ? -11.384 -19.993 37.763 1.00 19.32 84 PHE A N 1
ATOM 618 C CA . PHE A 1 90 ? -11.198 -18.730 37.059 1.00 18.98 84 PHE A CA 1
ATOM 619 C C . PHE A 1 90 ? -10.088 -18.818 36.015 1.00 18.52 84 PHE A C 1
ATOM 620 O O . PHE A 1 90 ? -9.264 -19.742 36.049 1.00 18.47 84 PHE A O 1
ATOM 628 N N . GLU A 1 91 ? -10.073 -17.826 35.118 1.00 18.32 85 GLU A N 1
ATOM 629 C CA . GLU A 1 91 ? -9.031 -17.612 34.098 1.00 18.26 85 GLU A CA 1
ATOM 630 C C . GLU A 1 91 ? -9.086 -18.639 32.963 1.00 17.07 85 GLU A C 1
ATOM 631 O O . GLU A 1 91 ? -8.860 -19.836 33.189 1.00 17.01 85 GLU A O 1
ATOM 637 N N . SER A 1 92 ? -9.387 -18.164 31.750 1.00 15.69 86 SER A N 1
ATOM 638 C CA . SER A 1 92 ? -9.745 -19.047 30.622 1.00 15.40 86 SER A CA 1
ATOM 639 C C . SER A 1 92 ? -8.675 -20.085 30.288 1.00 15.28 86 SER A C 1
ATOM 640 O O . SER A 1 92 ? -8.998 -21.225 29.977 1.00 15.35 86 SER A O 1
ATOM 643 N N . VAL A 1 93 ? -7.409 -19.680 30.357 1.00 15.44 87 VAL A N 1
ATOM 644 C CA . VAL A 1 93 ? -6.288 -20.599 30.154 1.00 16.04 87 VAL A CA 1
ATOM 645 C C . VAL A 1 93 ? -6.264 -21.708 31.207 1.00 15.79 87 VAL A C 1
ATOM 646 O O . VAL A 1 93 ? -6.157 -22.883 30.872 1.00 16.01 87 VAL A O 1
ATOM 650 N N . VAL A 1 94 ? -6.365 -21.329 32.477 1.00 15.73 88 VAL A N 1
ATOM 651 C CA . VAL A 1 94 ? -6.366 -22.305 33.571 1.00 15.98 88 VAL A CA 1
ATOM 652 C C . VAL A 1 94 ? -7.573 -23.250 33.452 1.00 15.77 88 VAL A C 1
ATOM 653 O O . VAL A 1 94 ? -7.449 -24.477 33.640 1.00 16.05 88 VAL A O 1
ATOM 657 N N . ILE A 1 95 ? -8.719 -22.666 33.105 1.00 14.74 89 ILE A N 1
ATOM 658 C CA . ILE A 1 95 ? -9.975 -23.407 32.926 1.00 14.75 89 ILE A CA 1
ATOM 659 C C . ILE A 1 95 ? -9.852 -24.454 31.822 1.00 14.34 89 ILE A C 1
ATOM 660 O O . ILE A 1 95 ? -10.188 -25.619 32.024 1.00 15.02 89 ILE A O 1
ATOM 665 N N . CYS A 1 96 ? -9.349 -24.033 30.666 1.00 13.71 90 CYS A N 1
ATOM 666 C CA . CYS A 1 96 ? -9.246 -24.913 29.522 1.00 13.70 90 CYS A CA 1
ATOM 667 C C . CYS A 1 96 ? -8.213 -26.006 29.756 1.00 13.77 90 CYS A C 1
ATOM 668 O O . CYS A 1 96 ? -8.423 -27.138 29.325 1.00 14.15 90 CYS A O 1
ATOM 671 N N . ASP A 1 97 ? -7.112 -25.663 30.433 1.00 13.24 91 ASP A N 1
ATOM 672 C CA . ASP A 1 97 ? -6.069 -26.635 30.771 1.00 14.24 91 ASP A CA 1
ATOM 673 C C . ASP A 1 97 ? -6.558 -27.642 31.813 1.00 14.66 91 ASP A C 1
ATOM 674 O O . ASP A 1 97 ? -6.265 -28.840 31.707 1.00 14.89 91 ASP A O 1
ATOM 679 N N . TYR A 1 98 ? -7.326 -27.152 32.788 1.00 14.76 92 TYR A N 1
ATOM 680 C CA . TYR A 1 98 ? -7.992 -28.029 33.753 1.00 15.32 92 TYR A CA 1
ATOM 681 C C . TYR A 1 98 ? -8.824 -29.078 33.010 1.00 15.43 92 TYR A C 1
ATOM 682 O O . TYR A 1 98 ? -8.700 -30.264 33.268 1.00 16.35 92 TYR A O 1
ATOM 691 N N . LEU A 1 99 ? -9.662 -28.618 32.083 1.00 15.14 93 LEU A N 1
ATOM 692 C CA . LEU A 1 99 ? -10.533 -29.496 31.302 1.00 15.41 93 LEU A CA 1
ATOM 693 C C . LEU A 1 99 ? -9.747 -30.513 30.489 1.00 15.86 93 LEU A C 1
ATOM 694 O O . LEU A 1 99 ? -10.146 -31.672 30.406 1.00 16.28 93 LEU A O 1
ATOM 699 N N . ASP A 1 100 ? -8.627 -30.086 29.904 1.00 15.24 94 ASP A N 1
ATOM 700 C CA . ASP A 1 100 ? -7.821 -30.994 29.088 1.00 16.14 94 ASP A CA 1
ATOM 701 C C . ASP A 1 100 ? -7.100 -32.079 29.894 1.00 17.30 94 ASP A C 1
ATOM 702 O O . ASP A 1 100 ? -6.864 -33.182 29.377 1.00 18.69 94 ASP A O 1
ATOM 707 N N . GLU A 1 101 ? -6.765 -31.761 31.140 1.00 17.80 95 GLU A N 1
ATOM 708 C CA . GLU A 1 101 ? -6.157 -32.702 32.098 1.00 19.23 95 GLU A CA 1
ATOM 709 C C . GLU A 1 101 ? -7.182 -33.609 32.787 1.00 19.86 95 GLU A C 1
ATOM 710 O O . GLU A 1 101 ? -6.967 -34.809 32.934 1.00 21.07 95 GLU A O 1
ATOM 716 N N . LYS A 1 102 ? -8.284 -33.024 33.242 1.00 20.01 96 LYS A N 1
ATOM 717 C CA . LYS A 1 102 ? -9.310 -33.767 33.987 1.00 21.06 96 LYS A CA 1
ATOM 718 C C . LYS A 1 102 ? -9.963 -34.853 33.123 1.00 21.98 96 LYS A C 1
ATOM 719 O O . LYS A 1 102 ? -10.174 -35.987 33.570 1.00 22.89 96 LYS A O 1
ATOM 725 N N . TYR A 1 103 ? -10.273 -34.487 31.885 1.00 21.75 97 TYR A N 1
ATOM 726 C CA . TYR A 1 103 ? -10.973 -35.369 30.961 1.00 23.17 97 TYR A CA 1
ATOM 727 C C . TYR A 1 103 ? -9.980 -35.850 29.905 1.00 23.97 97 TYR A C 1
ATOM 728 O O . TYR A 1 103 ? -9.512 -35.075 29.079 1.00 23.39 97 TYR A O 1
ATOM 737 N N . THR A 1 104 ? -9.653 -37.134 29.972 1.00 25.93 98 THR A N 1
ATOM 738 C CA . THR A 1 104 ? -8.581 -37.737 29.177 1.00 27.29 98 THR A CA 1
ATOM 739 C C . THR A 1 104 ? -8.955 -38.018 27.712 1.00 27.57 98 THR A C 1
ATOM 740 O O . THR A 1 104 ? -8.080 -38.062 26.854 1.00 27.67 98 THR A O 1
ATOM 744 N N . ARG A 1 105 ? -10.240 -38.215 27.432 1.00 27.97 99 ARG A N 1
ATOM 745 C CA . ARG A 1 105 ? -10.718 -38.347 26.050 1.00 28.74 99 ARG A CA 1
ATOM 746 C C . ARG A 1 105 ? -10.589 -37.023 25.294 1.00 26.79 99 ARG A C 1
ATOM 747 O O . ARG A 1 105 ? -10.705 -35.954 25.890 1.00 25.76 99 ARG A O 1
ATOM 755 N N . HIS A 1 106 ? -10.357 -37.111 23.983 1.00 26.67 100 HIS A N 1
ATOM 756 C CA . HIS A 1 106 ? -10.298 -35.946 23.087 1.00 25.22 100 HIS A CA 1
ATOM 757 C C . HIS A 1 106 ? -9.299 -34.876 23.552 1.00 23.58 100 HIS A C 1
ATOM 758 O O . HIS A 1 106 ? -9.648 -33.699 23.678 1.00 21.76 100 HIS A O 1
ATOM 765 N N . THR A 1 107 ? -8.063 -35.303 23.794 1.00 23.31 101 THR A N 1
ATOM 766 C CA . THR A 1 107 ? -7.005 -34.419 24.288 1.00 22.83 101 THR A CA 1
ATOM 767 C C . THR A 1 107 ? -6.658 -33.342 23.249 1.00 21.42 101 THR A C 1
ATOM 768 O O . THR A 1 107 ? -6.682 -33.597 22.037 1.00 21.67 101 THR A O 1
ATOM 772 N N . LEU A 1 108 ? -6.373 -32.139 23.733 1.00 19.27 102 LEU A N 1
ATOM 773 C CA . LEU A 1 108 ? -6.217 -30.980 22.863 1.00 18.16 102 LEU A CA 1
ATOM 774 C C . LEU A 1 108 ? -4.780 -30.496 22.796 1.00 17.69 102 LEU A C 1
ATOM 775 O O . LEU A 1 108 ? -4.319 -30.104 21.725 1.00 17.42 102 LEU A O 1
ATOM 780 N N . HIS A 1 109 ? -4.094 -30.498 23.941 1.00 17.18 103 HIS A N 1
ATOM 781 C CA . HIS A 1 109 ? -2.672 -30.162 23.987 1.00 17.46 103 HIS A CA 1
ATOM 782 C C . HIS A 1 109 ? -1.851 -31.254 23.312 1.00 18.31 103 HIS A C 1
ATOM 783 O O . HIS A 1 109 ? -2.251 -32.429 23.269 1.00 19.28 103 HIS A O 1
ATOM 790 N N . SER A 1 110 ? -0.715 -30.856 22.757 1.00 18.30 104 SER A N 1
ATOM 791 C CA . SER A 1 110 ? 0.251 -31.809 22.231 1.00 19.17 104 SER A CA 1
ATOM 792 C C . SER A 1 110 ? 0.721 -32.741 23.340 1.00 19.89 104 SER A C 1
ATOM 793 O O . SER A 1 110 ? 0.856 -32.327 24.494 1.00 19.30 104 SER A O 1
ATOM 796 N N . HIS A 1 111 ? 0.988 -33.988 22.972 1.00 21.11 105 HIS A N 1
ATOM 797 C CA . HIS A 1 111 ? 1.622 -34.976 23.848 1.00 22.37 105 HIS A CA 1
ATOM 798 C C . HIS A 1 111 ? 3.110 -34.658 24.062 1.00 22.82 105 HIS A C 1
ATOM 799 O O . HIS A 1 111 ? 3.745 -35.192 24.968 1.00 23.75 105 HIS A O 1
ATOM 806 N N . ASP A 1 112 ? 3.656 -33.811 23.197 1.00 22.43 106 ASP A N 1
ATOM 807 C CA . ASP A 1 112 ? 5.063 -33.432 23.233 1.00 23.01 106 ASP A CA 1
ATOM 808 C C . ASP A 1 112 ? 5.193 -32.163 24.089 1.00 21.58 106 ASP A C 1
ATOM 809 O O . ASP A 1 112 ? 4.649 -31.115 23.732 1.00 19.78 106 ASP A O 1
ATOM 814 N N . PRO A 1 113 ? 5.904 -32.263 25.228 1.00 21.93 107 PRO A N 1
ATOM 815 C CA . PRO A 1 113 ? 6.069 -31.130 26.147 1.00 21.15 107 PRO A CA 1
ATOM 816 C C . PRO A 1 113 ? 6.736 -29.914 25.491 1.00 21.20 107 PRO A C 1
ATOM 817 O O . PRO A 1 113 ? 6.379 -28.777 25.824 1.00 19.92 107 PRO A O 1
ATOM 821 N N . TYR A 1 114 ? 7.674 -30.137 24.563 1.00 22.19 108 TYR A N 1
ATOM 822 C CA . TYR A 1 114 ? 8.269 -29.010 23.836 1.00 22.72 108 TYR A CA 1
ATOM 823 C C . TYR A 1 114 ? 7.233 -28.276 22.978 1.00 21.30 108 TYR A C 1
ATOM 824 O O . TYR A 1 114 ? 7.119 -27.042 23.051 1.00 20.56 108 TYR A O 1
ATOM 833 N N . VAL A 1 115 ? 6.463 -29.040 22.198 1.00 20.69 109 VAL A N 1
ATOM 834 C CA . VAL A 1 115 ? 5.419 -28.474 21.337 1.00 19.48 109 VAL A CA 1
ATOM 835 C C . VAL A 1 115 ? 4.359 -27.759 22.188 1.00 17.91 109 VAL A C 1
ATOM 836 O O . VAL A 1 115 ? 3.895 -26.675 21.842 1.00 17.28 109 VAL A O 1
ATOM 840 N N . LYS A 1 116 ? 3.997 -28.357 23.315 1.00 17.47 110 LYS A N 1
ATOM 841 C CA . LYS A 1 116 ? 3.014 -27.745 24.203 1.00 15.96 110 LYS A CA 1
ATOM 842 C C . LYS A 1 116 ? 3.559 -26.428 24.785 1.00 15.43 110 LYS A C 1
ATOM 843 O O . LYS A 1 116 ? 2.846 -25.434 24.832 1.00 14.21 110 LYS A O 1
ATOM 849 N N . ALA A 1 117 ? 4.820 -26.430 25.215 1.00 16.17 111 ALA A N 1
ATOM 850 C CA . ALA A 1 117 ? 5.470 -25.211 25.694 1.00 16.41 111 ALA A CA 1
ATOM 851 C C . ALA A 1 117 ? 5.431 -24.099 24.637 1.00 16.76 111 ALA A C 1
ATOM 852 O O . ALA A 1 117 ? 5.138 -22.945 24.960 1.00 16.32 111 ALA A O 1
ATOM 854 N N . GLN A 1 118 ? 5.702 -24.454 23.380 1.00 17.69 112 GLN A N 1
ATOM 855 C CA . GLN A 1 118 ? 5.593 -23.514 22.259 1.00 18.38 112 GLN A CA 1
ATOM 856 C C . GLN A 1 118 ? 4.172 -23.002 22.072 1.00 17.07 112 GLN A C 1
ATOM 857 O O . GLN A 1 118 ? 3.960 -21.801 21.851 1.00 16.64 112 GLN A O 1
ATOM 863 N N . ASP A 1 119 ? 3.208 -23.910 22.175 1.00 16.64 113 ASP A N 1
ATOM 864 C CA . ASP A 1 119 ? 1.790 -23.544 22.138 1.00 16.30 113 ASP A CA 1
ATOM 865 C C . ASP A 1 119 ? 1.415 -22.551 23.239 1.00 15.91 113 ASP A C 1
ATOM 866 O O . ASP A 1 119 ? 0.672 -21.601 22.980 1.00 15.91 113 ASP A O 1
ATOM 871 N N . ARG A 1 120 ? 1.924 -22.777 24.454 1.00 15.74 114 ARG A N 1
ATOM 872 C CA . ARG A 1 120 ? 1.685 -21.862 25.577 1.00 15.84 114 ARG A CA 1
ATOM 873 C C . ARG A 1 120 ? 2.302 -20.491 25.341 1.00 15.95 114 ARG A C 1
ATOM 874 O O . ARG A 1 120 ? 1.701 -19.478 25.692 1.00 16.06 114 ARG A O 1
ATOM 882 N N . LEU A 1 121 ? 3.493 -20.466 24.746 1.00 16.72 115 LEU A N 1
ATOM 883 C CA . LEU A 1 121 ? 4.172 -19.212 24.405 1.00 17.29 115 LEU A CA 1
ATOM 884 C C . LEU A 1 121 ? 3.410 -18.402 23.361 1.00 17.31 115 LEU A C 1
ATOM 885 O O . LEU A 1 121 ? 3.367 -17.164 23.428 1.00 17.36 115 LEU A O 1
ATOM 890 N N . LEU A 1 122 ? 2.783 -19.114 22.422 1.00 17.57 116 LEU A N 1
ATOM 891 C CA . LEU A 1 122 ? 1.991 -18.502 21.361 1.00 17.59 116 LEU A CA 1
ATOM 892 C C . LEU A 1 122 ? 0.670 -17.944 21.895 1.00 17.52 116 LEU A C 1
ATOM 893 O O . LEU A 1 122 ? 0.241 -16.859 21.489 1.00 17.76 116 LEU A O 1
ATOM 898 N N . ILE A 1 123 ? 0.041 -18.668 22.819 1.00 17.56 117 ILE A N 1
ATOM 899 C CA . ILE A 1 123 ? -1.138 -18.147 23.508 1.00 17.89 117 ILE A CA 1
ATOM 900 C C . ILE A 1 123 ? -0.817 -16.808 24.185 1.00 19.06 117 ILE A C 1
ATOM 901 O O . ILE A 1 123 ? -1.576 -15.839 24.048 1.00 18.99 117 ILE A O 1
ATOM 906 N N . GLU A 1 124 ? 0.312 -16.753 24.897 1.00 19.97 118 GLU A N 1
ATOM 907 C CA . GLU A 1 124 ? 0.735 -15.508 25.516 1.00 21.00 118 GLU A CA 1
ATOM 908 C C . GLU A 1 124 ? 0.987 -14.410 24.472 1.00 21.58 118 GLU A C 1
ATOM 909 O O . GLU A 1 124 ? 0.474 -13.297 24.606 1.00 21.44 118 GLU A O 1
ATOM 915 N N . ARG A 1 125 ? 1.773 -14.727 23.441 1.00 22.37 119 ARG A N 1
ATOM 916 C CA . ARG A 1 125 ? 1.972 -13.830 22.298 1.00 23.18 119 ARG A CA 1
ATOM 917 C C . ARG A 1 125 ? 0.674 -13.283 21.684 1.00 22.25 119 ARG A C 1
ATOM 918 O O . ARG A 1 125 ? 0.613 -12.107 21.303 1.00 22.53 119 ARG A O 1
ATOM 926 N N . PHE A 1 126 ? -0.351 -14.135 21.593 1.00 20.67 120 PHE A N 1
ATOM 927 C CA . PHE A 1 126 ? -1.656 -13.750 21.044 1.00 19.84 120 PHE A CA 1
ATOM 928 C C . PHE A 1 126 ? -2.328 -12.623 21.835 1.00 19.99 120 PHE A C 1
ATOM 929 O O . PHE A 1 126 ? -3.185 -11.916 21.299 1.00 19.22 120 PHE A O 1
ATOM 937 N N . ASN A 1 127 ? -1.938 -12.447 23.100 1.00 20.46 121 ASN A N 1
ATOM 938 C CA . ASN A 1 127 ? -2.503 -11.359 23.921 1.00 21.12 121 ASN A CA 1
ATOM 939 C C . ASN A 1 127 ? -2.337 -9.966 23.304 1.00 22.53 121 ASN A C 1
ATOM 940 O O . ASN A 1 127 ? -3.122 -9.059 23.600 1.00 22.58 121 ASN A O 1
ATOM 945 N N . GLU A 1 128 ? -1.316 -9.802 22.461 1.00 23.99 122 GLU A N 1
ATOM 946 C CA . GLU A 1 128 ? -1.087 -8.533 21.767 1.00 26.47 122 GLU A CA 1
ATOM 947 C C . GLU A 1 128 ? -2.169 -8.261 20.705 1.00 26.74 122 GLU A C 1
ATOM 948 O O . GLU A 1 128 ? -2.595 -7.112 20.517 1.00 27.57 122 GLU A O 1
ATOM 954 N N . LEU A 1 129 ? -2.639 -9.323 20.049 1.00 26.38 123 LEU A N 1
ATOM 955 C CA . LEU A 1 129 ? -3.744 -9.223 19.097 1.00 26.49 123 LEU A CA 1
ATOM 956 C C . LEU A 1 129 ? -5.038 -8.904 19.849 1.00 26.12 123 LEU A C 1
ATOM 957 O O . LEU A 1 129 ? -5.829 -8.062 19.412 1.00 26.55 123 LEU A O 1
ATOM 962 N N . ILE A 1 130 ? -5.225 -9.550 20.998 1.00 25.06 124 ILE A N 1
ATOM 963 C CA . ILE A 1 130 ? -6.375 -9.293 21.860 1.00 24.96 124 ILE A CA 1
ATOM 964 C C . ILE A 1 130 ? -6.441 -7.815 22.291 1.00 26.28 124 ILE A C 1
ATOM 965 O O . ILE A 1 130 ? -7.499 -7.186 22.161 1.00 26.46 124 ILE A O 1
ATOM 970 N N . LYS A 1 131 ? -5.318 -7.270 22.771 1.00 26.83 125 LYS A N 1
ATOM 971 C CA . LYS A 1 131 ? -5.248 -5.862 23.200 1.00 28.80 125 LYS A CA 1
ATOM 972 C C . LYS A 1 131 ? -5.658 -4.901 22.078 1.00 29.94 125 LYS A C 1
ATOM 973 O O . LYS A 1 131 ? -6.500 -4.029 22.284 1.00 30.31 125 LYS A O 1
ATOM 979 N N . GLY A 1 132 ? -5.052 -5.076 20.902 1.00 30.68 126 GLY A N 1
ATOM 980 C CA . GLY A 1 132 ? -5.396 -4.303 19.708 1.00 32.31 126 GLY A CA 1
ATOM 981 C C . GLY A 1 132 ? -6.856 -4.435 19.293 1.00 32.58 126 GLY A C 1
ATOM 982 O O . GLY A 1 132 ? -7.496 -3.448 18.931 1.00 33.61 126 GLY A O 1
ATOM 983 N N . SER A 1 133 ? -7.393 -5.650 19.353 1.00 31.80 127 SER A N 1
ATOM 984 C CA . SER A 1 133 ? -8.786 -5.873 18.979 1.00 32.38 127 SER A CA 1
ATOM 985 C C . SER A 1 133 ? -9.740 -5.211 19.983 1.00 32.88 127 SER A C 1
ATOM 986 O O . SER A 1 133 ? -10.775 -4.652 19.598 1.00 33.61 127 SER A O 1
ATOM 989 N N . LEU A 1 134 ? -9.371 -5.270 21.261 1.00 32.70 128 LEU A N 1
ATOM 990 C CA . LEU A 1 134 ? -10.125 -4.657 22.344 1.00 33.62 128 LEU A CA 1
ATOM 991 C C . LEU A 1 134 ? -10.286 -3.144 22.139 1.00 35.28 128 LEU A C 1
ATOM 992 O O . LEU A 1 134 ? -11.394 -2.613 22.228 1.00 35.81 128 LEU A O 1
ATOM 997 N N . GLU A 1 135 ? -9.172 -2.469 21.865 1.00 35.91 129 GLU A N 1
ATOM 998 C CA . GLU A 1 135 ? -9.156 -1.037 21.595 1.00 37.78 129 GLU A CA 1
ATOM 999 C C . GLU A 1 135 ? -9.942 -0.703 20.323 1.00 38.47 129 GLU A C 1
ATOM 1000 O O . GLU A 1 135 ? -10.647 0.310 20.262 1.00 39.34 129 GLU A O 1
ATOM 1006 N N . CYS A 1 136 ? -9.806 -1.568 19.319 1.00 37.69 130 CYS A N 1
ATOM 1007 C CA . CYS A 1 136 ? -10.473 -1.407 18.037 1.00 38.37 130 CYS A CA 1
ATOM 1008 C C . CYS A 1 136 ? -11.990 -1.358 18.198 1.00 38.44 130 CYS A C 1
ATOM 1009 O O . CYS A 1 136 ? -12.632 -0.422 17.729 1.00 39.40 130 CYS A O 1
ATOM 1012 N N . PHE A 1 137 ? -12.549 -2.357 18.881 1.00 37.10 131 PHE A N 1
ATOM 1013 C CA . PHE A 1 137 ? -14.003 -2.495 18.991 1.00 37.31 131 PHE A CA 1
ATOM 1014 C C . PHE A 1 137 ? -14.586 -1.472 19.961 1.00 38.41 131 PHE A C 1
ATOM 1015 O O . PHE A 1 137 ? -15.801 -1.261 20.004 1.00 39.05 131 PHE A O 1
ATOM 1023 N N . ASP A 1 138 ? -13.701 -0.837 20.724 1.00 38.68 132 ASP A N 1
ATOM 1024 C CA . ASP A 1 138 ? -14.075 0.154 21.716 1.00 39.93 132 ASP A CA 1
ATOM 1025 C C . ASP A 1 138 ? -14.177 1.550 21.090 1.00 42.23 132 ASP A C 1
ATOM 1026 O O . ASP A 1 138 ? -14.863 2.420 21.628 1.00 42.98 132 ASP A O 1
ATOM 1031 N N . THR A 1 139 ? -13.510 1.749 19.950 1.00 43.28 133 THR A N 1
ATOM 1032 C CA . THR A 1 139 ? -13.339 3.085 19.369 1.00 46.03 133 THR A CA 1
ATOM 1033 C C . THR A 1 139 ? -13.863 3.231 17.929 1.00 47.67 133 THR A C 1
ATOM 1034 O O . THR A 1 139 ? -13.238 3.892 17.101 1.00 48.93 133 THR A O 1
ATOM 1038 N N . ASN A 1 140 ? -15.026 2.647 17.650 1.00 48.24 134 ASN A N 1
ATOM 1039 C CA . ASN A 1 140 ? -15.547 2.511 16.274 1.00 49.96 134 ASN A CA 1
ATOM 1040 C C . ASN A 1 140 ? -14.485 2.068 15.245 1.00 50.09 134 ASN A C 1
ATOM 1041 O O . ASN A 1 140 ? -14.297 2.704 14.199 1.00 51.46 134 ASN A O 1
ATOM 1046 N N . PHE A 1 141 ? -13.788 0.982 15.580 1.00 48.60 135 PHE A N 1
ATOM 1047 C CA . PHE A 1 141 ? -12.895 0.264 14.658 1.00 48.48 135 PHE A CA 1
ATOM 1048 C C . PHE A 1 141 ? -11.868 1.173 13.987 1.00 49.94 135 PHE A C 1
ATOM 1049 O O . PHE A 1 141 ? -11.444 0.926 12.856 1.00 50.80 135 PHE A O 1
ATOM 1057 N N . ALA A 1 142 ? -11.467 2.213 14.716 1.00 50.66 136 ALA A N 1
ATOM 1058 C CA . ALA A 1 142 ? -10.554 3.237 14.216 1.00 52.17 136 ALA A CA 1
ATOM 1059 C C . ALA A 1 142 ? -9.094 3.019 14.627 1.00 51.50 136 ALA A C 1
ATOM 1060 O O . ALA A 1 142 ? -8.183 3.486 13.940 1.00 52.83 136 ALA A O 1
ATOM 1062 N N . PHE A 1 143 ? -8.871 2.318 15.737 1.00 49.57 137 PHE A N 1
ATOM 1063 C CA . PHE A 1 143 ? -7.525 2.204 16.306 1.00 49.25 137 PHE A CA 1
ATOM 1064 C C . PHE A 1 143 ? -7.060 0.773 16.591 1.00 47.47 137 PHE A C 1
ATOM 1065 O O . PHE A 1 143 ? -7.864 -0.161 16.628 1.00 46.11 137 PHE A O 1
ATOM 1073 N N . GLY A 1 144 ? -5.744 0.636 16.778 1.00 47.49 138 GLY A N 1
ATOM 1074 C CA . GLY A 1 144 ? -5.070 -0.610 17.175 1.00 46.10 138 GLY A CA 1
ATOM 1075 C C . GLY A 1 144 ? -5.045 -1.733 16.131 1.00 45.60 138 GLY A C 1
ATOM 1076 O O . GLY A 1 144 ? -4.800 -2.896 16.464 1.00 44.16 138 GLY A O 1
ATOM 1077 N N . SER A 1 145 ? -5.278 -1.369 14.874 1.00 46.93 139 SER A N 1
ATOM 1078 C CA . SER A 1 145 ? -5.106 -2.273 13.740 1.00 47.24 139 SER A CA 1
ATOM 1079 C C . SER A 1 145 ? -3.679 -2.820 13.655 1.00 47.06 139 SER A C 1
ATOM 1080 O O . SER A 1 145 ? -3.477 -3.961 13.233 1.00 46.32 139 SER A O 1
ATOM 1083 N N . GLU A 1 146 ? -2.706 -2.008 14.070 1.00 47.57 140 GLU A N 1
ATOM 1084 C CA . GLU A 1 146 ? -1.285 -2.343 13.933 1.00 47.94 140 GLU A CA 1
ATOM 1085 C C . GLU A 1 146 ? -0.850 -3.505 14.829 1.00 45.94 140 GLU A C 1
ATOM 1086 O O . GLU A 1 146 ? -0.034 -4.329 14.416 1.00 45.99 140 GLU A O 1
ATOM 1092 N N . GLN A 1 147 ? -1.401 -3.565 16.041 1.00 44.30 141 GLN A N 1
ATOM 1093 C CA . GLN A 1 147 ? -1.180 -4.693 16.952 1.00 42.61 141 GLN A CA 1
ATOM 1094 C C . GLN A 1 147 ? -1.713 -6.000 16.364 1.00 40.83 141 GLN A C 1
ATOM 1095 O O . GLN A 1 147 ? -1.077 -7.046 16.489 1.00 40.29 141 GLN A O 1
ATOM 1101 N N . ILE A 1 148 ? -2.886 -5.918 15.737 1.00 39.89 142 ILE A N 1
ATOM 1102 C CA . ILE A 1 148 ? -3.515 -7.045 15.053 1.00 38.42 142 ILE A CA 1
ATOM 1103 C C . ILE A 1 148 ? -2.581 -7.604 13.984 1.00 38.67 142 ILE A C 1
ATOM 1104 O O . ILE A 1 148 ? -2.275 -8.796 13.980 1.00 37.59 142 ILE A O 1
ATOM 1109 N N . ILE A 1 149 ? -2.140 -6.720 13.087 1.00 39.64 143 ILE A N 1
ATOM 1110 C CA . ILE A 1 149 ? -1.327 -7.082 11.925 1.00 40.50 143 ILE A CA 1
ATOM 1111 C C . ILE A 1 149 ? 0.011 -7.728 12.310 1.00 39.97 143 ILE A C 1
ATOM 1112 O O . ILE A 1 149 ? 0.365 -8.784 11.786 1.00 39.92 143 ILE A O 1
ATOM 1117 N N . GLN A 1 150 ? 0.727 -7.100 13.238 1.00 39.83 144 GLN A N 1
ATOM 1118 C CA . GLN A 1 150 ? 2.014 -7.609 13.733 1.00 39.86 144 GLN A CA 1
ATOM 1119 C C . GLN A 1 150 ? 1.924 -9.018 14.319 1.00 37.96 144 GLN A C 1
ATOM 1120 O O . GLN A 1 150 ? 2.803 -9.852 14.082 1.00 38.12 144 GLN A O 1
ATOM 1126 N N . THR A 1 151 ? 0.865 -9.268 15.091 1.00 35.85 145 THR A N 1
ATOM 1127 C CA . THR A 1 151 ? 0.631 -10.585 15.669 1.00 34.04 145 THR A CA 1
ATOM 1128 C C . THR A 1 151 ? 0.287 -11.596 14.574 1.00 33.79 145 THR A C 1
ATOM 1129 O O . THR A 1 151 ? 0.771 -12.728 14.602 1.00 33.50 145 THR A O 1
ATOM 1133 N N . LEU A 1 152 ? -0.529 -11.180 13.603 1.00 33.66 146 LEU A N 1
ATOM 1134 C CA . LEU A 1 152 ? -0.882 -12.058 12.490 1.00 33.64 146 LEU A CA 1
ATOM 1135 C C . LEU A 1 152 ? 0.339 -12.506 11.671 1.00 34.45 146 LEU A C 1
ATOM 1136 O O . LEU A 1 152 ? 0.361 -13.631 11.169 1.00 34.18 146 LEU A O 1
ATOM 1141 N N . GLU A 1 153 ? 1.350 -11.643 11.552 1.00 35.34 147 GLU A N 1
ATOM 1142 C CA . GLU A 1 153 ? 2.591 -12.013 10.850 1.00 36.53 147 GLU A CA 1
ATOM 1143 C C . GLU A 1 153 ? 3.307 -13.159 11.574 1.00 35.23 147 GLU A C 1
ATOM 1144 O O . GLU A 1 153 ? 3.825 -14.073 10.938 1.00 35.79 147 GLU A O 1
ATOM 1150 N N . ILE A 1 154 ? 3.326 -13.098 12.906 1.00 33.49 148 ILE A N 1
ATOM 1151 C CA . ILE A 1 154 ? 3.949 -14.136 13.731 1.00 32.22 148 ILE A CA 1
ATOM 1152 C C . ILE A 1 154 ? 3.237 -15.480 13.536 1.00 30.83 148 ILE A C 1
ATOM 1153 O O . ILE A 1 154 ? 3.877 -16.509 13.312 1.00 30.65 148 ILE A O 1
ATOM 1158 N N . PHE A 1 155 ? 1.912 -15.455 13.602 1.00 29.47 149 PHE A N 1
ATOM 1159 C CA . PHE A 1 155 ? 1.116 -16.674 13.461 1.00 28.66 149 PHE A CA 1
ATOM 1160 C C . PHE A 1 155 ? 1.101 -17.243 12.043 1.00 29.91 149 PHE A C 1
ATOM 1161 O O . PHE A 1 155 ? 0.951 -18.450 11.865 1.00 30.18 149 PHE A O 1
ATOM 1169 N N . GLU A 1 156 ? 1.280 -16.377 11.047 1.00 31.11 150 GLU A N 1
ATOM 1170 C CA . GLU A 1 156 ? 1.398 -16.812 9.657 1.00 32.85 150 GLU A CA 1
ATOM 1171 C C . GLU A 1 156 ? 2.685 -17.609 9.478 1.00 33.88 150 GLU A C 1
ATOM 1172 O O . GLU A 1 156 ? 2.675 -18.714 8.930 1.00 34.00 150 GLU A O 1
ATOM 1178 N N . LYS A 1 157 ? 3.783 -17.032 9.960 1.00 34.55 151 LYS A N 1
ATOM 1179 C CA . LYS A 1 157 ? 5.089 -17.670 9.926 1.00 35.90 151 LYS A CA 1
ATOM 1180 C C . LYS A 1 157 ? 5.107 -18.984 10.707 1.00 34.74 151 LYS A C 1
ATOM 1181 O O . LYS A 1 157 ? 5.678 -19.972 10.243 1.00 35.55 151 LYS A O 1
ATOM 1187 N N . GLU A 1 158 ? 4.462 -18.993 11.873 1.00 33.02 152 GLU A N 1
ATOM 1188 C CA . GLU A 1 158 ? 4.384 -20.194 12.700 1.00 32.10 152 GLU A CA 1
ATOM 1189 C C . GLU A 1 158 ? 3.586 -21.318 12.036 1.00 31.91 152 GLU A C 1
ATOM 1190 O O . GLU A 1 158 ? 4.030 -22.468 12.025 1.00 32.21 152 GLU A O 1
ATOM 1196 N N . LEU A 1 159 ? 2.409 -20.988 11.500 1.00 31.14 153 LEU A N 1
ATOM 1197 C CA . LEU A 1 159 ? 1.590 -21.988 10.808 1.00 31.27 153 LEU A CA 1
ATOM 1198 C C . LEU A 1 159 ? 2.324 -22.551 9.584 1.00 32.94 153 LEU A C 1
ATOM 1199 O O . LEU A 1 159 ? 2.288 -23.759 9.341 1.00 33.63 153 LEU A O 1
ATOM 1204 N N . THR A 1 160 ? 2.993 -21.672 8.833 1.00 33.78 154 THR A N 1
ATOM 1205 C CA . THR A 1 160 ? 3.779 -22.074 7.663 1.00 35.59 154 THR A CA 1
ATOM 1206 C C . THR A 1 160 ? 4.882 -23.049 8.078 1.00 36.06 154 THR A C 1
ATOM 1207 O O . THR A 1 160 ? 5.071 -24.085 7.443 1.00 37.26 154 THR A O 1
ATOM 1211 N N . ASN A 1 161 ? 5.580 -22.726 9.165 1.00 35.58 155 ASN A N 1
ATOM 1212 C CA . ASN A 1 161 ? 6.675 -23.557 9.668 1.00 36.22 155 ASN A CA 1
ATOM 1213 C C . ASN A 1 161 ? 6.228 -24.958 10.071 1.00 35.51 155 ASN A C 1
ATOM 1214 O O . ASN A 1 161 ? 6.976 -25.930 9.916 1.00 36.48 155 ASN A O 1
ATOM 1219 N N . ARG A 1 162 ? 5.006 -25.049 10.595 1.00 33.51 156 ARG A N 1
ATOM 1220 C CA . ARG A 1 162 ? 4.431 -26.324 11.007 1.00 32.63 156 ARG A CA 1
ATOM 1221 C C . ARG A 1 162 ? 3.998 -27.182 9.812 1.00 33.43 156 ARG A C 1
ATOM 1222 O O . ARG A 1 162 ? 4.109 -28.404 9.865 1.00 34.17 156 ARG A O 1
ATOM 1230 N N . GLY A 1 163 ? 3.504 -26.543 8.753 1.00 33.17 157 GLY A N 1
ATOM 1231 C CA . GLY A 1 163 ? 3.138 -27.245 7.522 1.00 34.11 157 GLY A CA 1
ATOM 1232 C C . GLY A 1 163 ? 1.938 -28.171 7.632 1.00 33.20 157 GLY A C 1
ATOM 1233 O O . GLY A 1 163 ? 1.797 -29.121 6.852 1.00 34.61 157 GLY A O 1
ATOM 1234 N N . THR A 1 164 ? 1.076 -27.895 8.604 1.00 30.65 158 THR A N 1
ATOM 1235 C CA . THR A 1 164 ? -0.158 -28.645 8.781 1.00 29.78 158 THR A CA 1
ATOM 1236 C C . THR A 1 164 ? -1.357 -27.733 8.536 1.00 28.84 158 THR A C 1
ATOM 1237 O O . THR A 1 164 ? -1.221 -26.508 8.549 1.00 27.76 158 THR A O 1
ATOM 1241 N N . ASN A 1 165 ? -2.528 -28.336 8.321 1.00 28.75 159 ASN A N 1
ATOM 1242 C CA . ASN A 1 165 ? -3.773 -27.582 8.164 1.00 27.94 159 ASN A CA 1
ATOM 1243 C C . ASN A 1 165 ? -4.130 -26.730 9.385 1.00 25.91 159 ASN A C 1
ATOM 1244 O O . ASN A 1 165 ? -4.712 -25.655 9.251 1.00 25.84 159 ASN A O 1
ATOM 1249 N N . TYR A 1 166 ? -3.773 -27.213 10.572 1.00 24.78 160 TYR A N 1
ATOM 1250 C CA . TYR A 1 166 ? -4.031 -26.487 11.806 1.00 22.69 160 TYR A CA 1
ATOM 1251 C C . TYR A 1 166 ? -2.780 -26.430 12.658 1.00 22.12 160 TYR A C 1
ATOM 1252 O O . TYR A 1 166 ? -1.840 -27.188 12.436 1.00 22.69 160 TYR A O 1
ATOM 1261 N N . PHE A 1 167 ? -2.793 -25.560 13.668 1.00 20.92 161 PHE A N 1
ATOM 1262 C CA . PHE A 1 167 ? -1.705 -25.498 14.639 1.00 20.47 161 PHE A CA 1
ATOM 1263 C C . PHE A 1 167 ? -1.564 -26.822 15.395 1.00 20.20 161 PHE A C 1
ATOM 1264 O O . PHE A 1 167 ? -0.453 -27.227 15.745 1.00 20.22 161 PHE A O 1
ATOM 1272 N N . GLY A 1 168 ? -2.690 -27.505 15.602 1.00 19.65 162 GLY A N 1
ATOM 1273 C CA . GLY A 1 168 ? -2.707 -28.819 16.250 1.00 19.89 162 GLY A CA 1
ATOM 1274 C C . GLY A 1 168 ? -2.314 -30.002 15.377 1.00 21.41 162 GLY A C 1
ATOM 1275 O O . GLY A 1 168 ? -2.210 -31.126 15.862 1.00 22.62 162 GLY A O 1
ATOM 1276 N N . GLY A 1 169 ? -2.079 -29.761 14.090 1.00 22.23 163 GLY A N 1
ATOM 1277 C CA . GLY A 1 169 ? -1.751 -30.840 13.165 1.00 23.20 163 GLY A CA 1
ATOM 1278 C C . GLY A 1 169 ? -2.833 -31.017 12.127 1.00 23.64 163 GLY A C 1
ATOM 1279 O O . GLY A 1 169 ? -3.311 -30.038 11.562 1.00 23.40 163 GLY A O 1
ATOM 1280 N N . ASN A 1 170 ? -3.222 -32.269 11.887 1.00 24.54 164 ASN A N 1
ATOM 1281 C CA . ASN A 1 170 ? -4.256 -32.612 10.903 1.00 25.14 164 ASN A CA 1
ATOM 1282 C C . ASN A 1 170 ? -5.655 -32.216 11.355 1.00 24.40 164 ASN A C 1
ATOM 1283 O O . ASN A 1 170 ? -6.557 -32.064 10.522 1.00 24.76 164 ASN A O 1
ATOM 1288 N N . ARG A 1 171 ? -5.820 -32.085 12.674 1.00 23.09 165 ARG A N 1
ATOM 1289 C CA . ARG A 1 171 ? -7.064 -31.663 13.312 1.00 22.50 165 ARG A CA 1
ATOM 1290 C C . ARG A 1 171 ? -6.765 -30.499 14.246 1.00 21.59 165 ARG A C 1
ATOM 1291 O O . ARG A 1 171 ? -5.628 -30.366 14.714 1.00 21.24 165 ARG A O 1
ATOM 1299 N N . PRO A 1 172 ? -7.784 -29.661 14.541 1.00 21.44 166 PRO A N 1
ATOM 1300 C CA . PRO A 1 172 ? -7.554 -28.545 15.470 1.00 20.34 166 PRO A CA 1
ATOM 1301 C C . PRO A 1 172 ? -7.180 -29.017 16.879 1.00 19.83 166 PRO A C 1
ATOM 1302 O O . PRO A 1 172 ? -7.730 -30.003 17.372 1.00 20.68 166 PRO A O 1
ATOM 1306 N N . GLY A 1 173 ? -6.229 -28.327 17.500 1.00 18.98 167 GLY A N 1
ATOM 1307 C CA . GLY A 1 173 ? -5.804 -28.627 18.868 1.00 18.05 167 GLY A CA 1
ATOM 1308 C C . GLY A 1 173 ? -6.061 -27.446 19.772 1.00 16.60 167 GLY A C 1
ATOM 1309 O O . GLY A 1 173 ? -6.759 -26.511 19.386 1.00 16.12 167 GLY A O 1
ATOM 1310 N N . MET A 1 174 ? -5.499 -27.484 20.978 1.00 16.40 168 MET A N 1
ATOM 1311 C CA . MET A 1 174 ? -5.702 -26.420 21.959 1.00 14.95 168 MET A CA 1
ATOM 1312 C C . MET A 1 174 ? -5.391 -25.007 21.434 1.00 15.14 168 MET A C 1
ATOM 1313 O O . MET A 1 174 ? -6.170 -24.080 21.652 1.00 14.88 168 MET A O 1
ATOM 1318 N N . LEU A 1 175 ? -4.254 -24.834 20.766 1.00 15.56 169 LEU A N 1
ATOM 1319 C CA . LEU A 1 175 ? -3.893 -23.506 20.249 1.00 15.77 169 LEU A CA 1
ATOM 1320 C C . LEU A 1 175 ? -4.956 -22.959 19.267 1.00 16.03 169 LEU A C 1
ATOM 1321 O O . LEU A 1 175 ? -5.403 -21.817 19.405 1.00 16.01 169 LEU A O 1
ATOM 1326 N N . ASP A 1 176 ? -5.378 -23.782 18.309 1.00 16.30 170 ASP A N 1
ATOM 1327 C CA . ASP A 1 176 ? -6.451 -23.400 17.387 1.00 16.74 170 ASP A CA 1
ATOM 1328 C C . ASP A 1 176 ? -7.691 -22.818 18.078 1.00 16.40 170 ASP A C 1
ATOM 1329 O O . ASP A 1 176 ? -8.148 -21.738 17.718 1.00 16.33 170 ASP A O 1
ATOM 1334 N N . TYR A 1 177 ? -8.225 -23.526 19.069 1.00 16.37 171 TYR A N 1
ATOM 1335 C CA . TYR A 1 177 ? -9.434 -23.072 19.754 1.00 16.06 171 TYR A CA 1
ATOM 1336 C C . TYR A 1 177 ? -9.188 -21.885 20.700 1.00 15.72 171 TYR A C 1
ATOM 1337 O O . TYR A 1 177 ? -10.068 -21.038 20.856 1.00 15.18 171 TYR A O 1
ATOM 1346 N N . MET A 1 178 ? -8.009 -21.834 21.327 1.00 15.62 172 MET A N 1
ATOM 1347 C CA . MET A 1 178 ? -7.650 -20.717 22.214 1.00 15.99 172 MET A CA 1
ATOM 1348 C C . MET A 1 178 ? -7.637 -19.384 21.466 1.00 16.77 172 MET A C 1
ATOM 1349 O O . MET A 1 178 ? -8.008 -18.349 22.007 1.00 17.36 172 MET A O 1
ATOM 1354 N N . VAL A 1 179 ? -7.215 -19.440 20.213 1.00 17.25 173 VAL A N 1
ATOM 1355 C CA . VAL A 1 179 ? -6.978 -18.278 19.377 1.00 18.33 173 VAL A CA 1
ATOM 1356 C C . VAL A 1 179 ? -8.237 -17.866 18.588 1.00 18.70 173 VAL A C 1
ATOM 1357 O O . VAL A 1 179 ? -8.437 -16.677 18.283 1.00 19.59 173 VAL A O 1
ATOM 1361 N N . TRP A 1 180 ? -9.092 -18.843 18.297 1.00 17.83 174 TRP A N 1
ATOM 1362 C CA . TRP A 1 180 ? -10.223 -18.638 17.395 1.00 18.20 174 TRP A CA 1
ATOM 1363 C C . TRP A 1 180 ? -11.192 -17.496 17.742 1.00 17.90 174 TRP A C 1
ATOM 1364 O O . TRP A 1 180 ? -11.557 -16.732 16.849 1.00 18.88 174 TRP A O 1
ATOM 1375 N N . PRO A 1 181 ? -11.628 -17.383 19.015 1.00 16.84 175 PRO A N 1
ATOM 1376 C CA . PRO A 1 181 ? -12.651 -16.375 19.286 1.00 17.46 175 PRO A CA 1
ATOM 1377 C C . PRO A 1 181 ? -12.322 -14.975 18.742 1.00 18.03 175 PRO A C 1
ATOM 1378 O O . PRO A 1 181 ? -13.193 -14.343 18.151 1.00 18.93 175 PRO A O 1
ATOM 1382 N N . TRP A 1 182 ? -11.082 -14.523 18.906 1.00 17.53 176 TRP A N 1
ATOM 1383 C CA . TRP A 1 182 ? -10.677 -13.214 18.403 1.00 18.44 176 TRP A CA 1
ATOM 1384 C C . TRP A 1 182 ? -10.580 -13.189 16.883 1.00 19.03 176 TRP A C 1
ATOM 1385 O O . TRP A 1 182 ? -10.986 -12.211 16.259 1.00 19.64 176 TRP A O 1
ATOM 1396 N N . VAL A 1 183 ? -10.086 -14.277 16.292 1.00 19.11 177 VAL A N 1
ATOM 1397 C CA . VAL A 1 183 ? -10.013 -14.383 14.836 1.00 20.03 177 VAL A CA 1
ATOM 1398 C C . VAL A 1 183 ? -11.409 -14.297 14.184 1.00 20.70 177 VAL A C 1
ATOM 1399 O O . VAL A 1 183 ? -11.599 -13.585 13.199 1.00 21.89 177 VAL A O 1
ATOM 1403 N N . GLU A 1 184 ? -12.384 -15.005 14.748 1.00 20.01 178 GLU A N 1
ATOM 1404 C CA . GLU A 1 184 ? -13.752 -14.976 14.225 1.00 20.66 178 GLU A CA 1
ATOM 1405 C C . GLU A 1 184 ? -14.345 -13.560 14.269 1.00 21.65 178 GLU A C 1
ATOM 1406 O O . GLU A 1 184 ? -15.065 -13.151 13.353 1.00 22.29 178 GLU A O 1
ATOM 1412 N N . ARG A 1 185 ? -14.037 -12.836 15.349 1.00 21.09 179 ARG A N 1
ATOM 1413 C CA . ARG A 1 185 ? -14.471 -11.451 15.525 1.00 22.01 179 ARG A CA 1
ATOM 1414 C C . ARG A 1 185 ? -13.855 -10.499 14.503 1.00 23.16 179 ARG A C 1
ATOM 1415 O O . ARG A 1 185 ? -14.514 -9.560 14.072 1.00 23.79 179 ARG A O 1
ATOM 1423 N N . LEU A 1 186 ? -12.614 -10.763 14.097 1.00 23.58 180 LEU A N 1
ATOM 1424 C CA . LEU A 1 186 ? -11.920 -9.904 13.127 1.00 25.09 180 LEU A CA 1
ATOM 1425 C C . LEU A 1 186 ? -12.658 -9.748 11.804 1.00 26.50 180 LEU A C 1
ATOM 1426 O O . LEU A 1 186 ? -12.598 -8.684 11.189 1.00 26.98 180 LEU A O 1
ATOM 1431 N N . TYR A 1 187 ? -13.354 -10.805 11.375 1.00 26.48 181 TYR A N 1
ATOM 1432 C CA . TYR A 1 187 ? -14.139 -10.768 10.135 1.00 28.14 181 TYR A CA 1
ATOM 1433 C C . TYR A 1 187 ? -15.166 -9.620 10.102 1.00 29.47 181 TYR A C 1
ATOM 1434 O O . TYR A 1 187 ? -15.575 -9.194 9.027 1.00 30.75 181 TYR A O 1
ATOM 1443 N N . LEU A 1 188 ? -15.575 -9.117 11.272 1.00 29.39 182 LEU A N 1
ATOM 1444 C CA . LEU A 1 188 ? -16.495 -7.976 11.327 1.00 31.14 182 LEU A CA 1
ATOM 1445 C C . LEU A 1 188 ? -15.910 -6.762 10.589 1.00 33.23 182 LEU A C 1
ATOM 1446 O O . LEU A 1 188 ? -16.652 -5.925 10.080 1.00 34.28 182 LEU A O 1
ATOM 1451 N N . LEU A 1 189 ? -14.580 -6.696 10.530 1.00 33.76 183 LEU A N 1
ATOM 1452 C CA . LEU A 1 189 ? -13.873 -5.571 9.936 1.00 36.66 183 LEU A CA 1
ATOM 1453 C C . LEU A 1 189 ? -14.141 -5.451 8.437 1.00 38.89 183 LEU A C 1
ATOM 1454 O O . LEU A 1 189 ? -13.914 -4.398 7.849 1.00 40.66 183 LEU A O 1
ATOM 1459 N N . ARG A 1 190 ? -14.631 -6.533 7.833 1.00 39.55 184 ARG A N 1
ATOM 1460 C CA . ARG A 1 190 ? -14.996 -6.529 6.427 1.00 42.05 184 ARG A CA 1
ATOM 1461 C C . ARG A 1 190 ? -16.281 -5.733 6.219 1.00 43.53 184 ARG A C 1
ATOM 1462 O O . ARG A 1 190 ? -16.523 -5.221 5.129 1.00 45.19 184 ARG A O 1
ATOM 1470 N N . CYS A 1 191 ? -17.089 -5.630 7.274 1.00 42.91 185 CYS A N 1
ATOM 1471 C CA . CYS A 1 191 ? -18.268 -4.765 7.267 1.00 44.56 185 CYS A CA 1
ATOM 1472 C C . CYS A 1 191 ? -17.874 -3.285 7.384 1.00 45.90 185 CYS A C 1
ATOM 1473 O O . CYS A 1 191 ? -18.564 -2.411 6.848 1.00 47.51 185 CYS A O 1
ATOM 1476 N N . VAL A 1 192 ? -16.771 -3.013 8.084 1.00 45.03 186 VAL A N 1
ATOM 1477 C CA . VAL A 1 192 ? -16.275 -1.644 8.266 1.00 46.39 186 VAL A CA 1
ATOM 1478 C C . VAL A 1 192 ? -15.588 -1.134 7.002 1.00 48.58 186 VAL A C 1
ATOM 1479 O O . VAL A 1 192 ? -15.989 -0.112 6.444 1.00 50.25 186 VAL A O 1
ATOM 1483 N N . ASN A 1 193 ? -14.547 -1.844 6.569 1.00 48.68 187 ASN A N 1
ATOM 1484 C CA . ASN A 1 193 ? -13.808 -1.476 5.360 1.00 51.09 187 ASN A CA 1
ATOM 1485 C C . ASN A 1 193 ? -13.468 -2.717 4.544 1.00 51.08 187 ASN A C 1
ATOM 1486 O O . ASN A 1 193 ? -12.395 -3.305 4.704 1.00 50.21 187 ASN A O 1
ATOM 1491 N N . ASP A 1 194 ? -14.402 -3.096 3.675 1.00 52.49 188 ASP A N 1
ATOM 1492 C CA . ASP A 1 194 ? -14.311 -4.300 2.858 1.00 53.00 188 ASP A CA 1
ATOM 1493 C C . ASP A 1 194 ? -12.970 -4.430 2.142 1.00 53.90 188 ASP A C 1
ATOM 1494 O O . ASP A 1 194 ? -12.307 -5.465 2.230 1.00 52.67 188 ASP A O 1
ATOM 1499 N N . ARG A 1 195 ? -12.581 -3.367 1.441 1.00 56.17 189 ARG A N 1
ATOM 1500 C CA . ARG A 1 195 ? -11.404 -3.389 0.586 1.00 57.68 189 ARG A CA 1
ATOM 1501 C C . ARG A 1 195 ? -10.121 -3.453 1.406 1.00 56.06 189 ARG A C 1
ATOM 1502 O O . ARG A 1 195 ? -9.209 -4.214 1.082 1.00 55.70 189 ARG A O 1
ATOM 1510 N N . LYS A 1 196 ? -10.070 -2.664 2.478 1.00 55.21 190 LYS A N 1
ATOM 1511 C CA . LYS A 1 196 ? -8.919 -2.633 3.379 1.00 54.03 190 LYS A CA 1
ATOM 1512 C C . LYS A 1 196 ? -8.761 -3.962 4.125 1.00 51.67 190 LYS A C 1
ATOM 1513 O O . LYS A 1 196 ? -7.650 -4.334 4.512 1.00 51.01 190 LYS A O 1
ATOM 1519 N N . PHE A 1 197 ? -9.872 -4.670 4.324 1.00 50.69 191 PHE A N 1
ATOM 1520 C CA . PHE A 1 197 ? -9.843 -5.976 4.991 1.00 48.68 191 PHE A CA 1
ATOM 1521 C C . PHE A 1 197 ? -9.250 -7.057 4.085 1.00 49.08 191 PHE A C 1
ATOM 1522 O O . PHE A 1 197 ? -8.357 -7.791 4.501 1.00 48.07 191 PHE A O 1
ATOM 1530 N N . VAL A 1 198 ? -9.758 -7.151 2.858 1.00 50.83 192 VAL A N 1
ATOM 1531 C CA . VAL A 1 198 ? -9.310 -8.172 1.904 1.00 51.77 192 VAL A CA 1
ATOM 1532 C C . VAL A 1 198 ? -7.811 -8.047 1.578 1.00 52.36 192 VAL A C 1
ATOM 1533 O O . VAL A 1 198 ? -7.118 -9.059 1.445 1.00 51.99 192 VAL A O 1
ATOM 1537 N N . GLU A 1 199 ? -7.322 -6.810 1.479 1.00 53.52 193 GLU A N 1
ATOM 1538 C CA . GLU A 1 199 ? -5.899 -6.547 1.252 1.00 54.57 193 GLU A CA 1
ATOM 1539 C C . GLU A 1 199 ? -5.059 -7.085 2.416 1.00 52.64 193 GLU A C 1
ATOM 1540 O O . GLU A 1 199 ? -4.119 -7.858 2.208 1.00 52.53 193 GLU A O 1
ATOM 1546 N N . LYS A 1 200 ? -5.422 -6.669 3.630 1.00 51.10 194 LYS A N 1
ATOM 1547 C CA . LYS A 1 200 ? -4.801 -7.129 4.875 1.00 49.34 194 LYS A CA 1
ATOM 1548 C C . LYS A 1 200 ? -4.810 -8.664 5.002 1.00 47.77 194 LYS A C 1
ATOM 1549 O O . LYS A 1 200 ? -3.830 -9.265 5.452 1.00 47.17 194 LYS A O 1
ATOM 1555 N N . LYS A 1 201 ? -5.918 -9.281 4.591 1.00 47.25 195 LYS A N 1
ATOM 1556 C CA . LYS A 1 201 ? -6.099 -10.737 4.651 1.00 45.67 195 LYS A CA 1
ATOM 1557 C C . LYS A 1 201 ? -5.095 -11.454 3.746 1.00 46.18 195 LYS A C 1
ATOM 1558 O O . LYS A 1 201 ? -4.526 -12.484 4.125 1.00 45.30 195 LYS A O 1
ATOM 1564 N N . SER A 1 202 ? -4.881 -10.881 2.565 1.00 47.18 196 SER A N 1
ATOM 1565 C CA . SER A 1 202 ? -3.994 -11.436 1.539 1.00 48.04 196 SER A CA 1
ATOM 1566 C C . SER A 1 202 ? -2.527 -11.500 1.976 1.00 47.10 196 SER A C 1
ATOM 1567 O O . SER A 1 202 ? -1.729 -12.230 1.380 1.00 47.60 196 SER A O 1
ATOM 1570 N N . LEU A 1 203 ? -2.187 -10.737 3.016 1.00 45.47 197 LEU A N 1
ATOM 1571 C CA . LEU A 1 203 ? -0.844 -10.740 3.603 1.00 44.82 197 LEU A CA 1
ATOM 1572 C C . LEU A 1 203 ? -0.529 -12.044 4.332 1.00 42.89 197 LEU A C 1
ATOM 1573 O O . LEU A 1 203 ? 0.641 -12.400 4.505 1.00 43.31 197 LEU A O 1
ATOM 1578 N N . PHE A 1 204 ? -1.575 -12.751 4.752 1.00 40.72 198 PHE A N 1
ATOM 1579 C CA . PHE A 1 204 ? -1.422 -13.976 5.532 1.00 38.91 198 PHE A CA 1
ATOM 1580 C C . PHE A 1 204 ? -2.206 -15.115 4.888 1.00 38.61 198 PHE A C 1
ATOM 1581 O O . PHE A 1 204 ? -3.295 -15.461 5.360 1.00 37.52 198 PHE A O 1
ATOM 1589 N N . PRO A 1 205 ? -1.649 -15.701 3.809 1.00 39.63 199 PRO A N 1
ATOM 1590 C CA . PRO A 1 205 ? -2.378 -16.666 2.982 1.00 39.93 199 PRO A CA 1
ATOM 1591 C C . PRO A 1 205 ? -2.666 -17.990 3.683 1.00 38.09 199 PRO A C 1
ATOM 1592 O O . PRO A 1 205 ? -3.767 -18.518 3.546 1.00 37.75 199 PRO A O 1
ATOM 1596 N N . ASN A 1 206 ? -1.698 -18.511 4.433 1.00 37.04 200 ASN A N 1
ATOM 1597 C CA . ASN A 1 206 ? -1.906 -19.746 5.199 1.00 35.43 200 ASN A CA 1
ATOM 1598 C C . ASN A 1 206 ? -2.868 -19.554 6.381 1.00 33.09 200 ASN A C 1
ATOM 1599 O O . ASN A 1 206 ? -3.721 -20.407 6.642 1.00 32.42 200 ASN A O 1
ATOM 1604 N N . PHE A 1 207 ? -2.742 -18.422 7.070 1.00 31.74 201 PHE A N 1
ATOM 1605 C CA . PHE A 1 207 ? -3.643 -18.082 8.179 1.00 29.79 201 PHE A CA 1
ATOM 1606 C C . PHE A 1 207 ? -5.068 -17.912 7.673 1.00 30.00 201 PHE A C 1
ATOM 1607 O O . PHE A 1 207 ? -6.003 -18.440 8.269 1.00 28.94 201 PHE A O 1
ATOM 1615 N N . ALA A 1 208 ? -5.215 -17.194 6.554 1.00 30.97 202 ALA A N 1
ATOM 1616 C CA . ALA A 1 208 ? -6.511 -16.989 5.923 1.00 31.77 202 ALA A CA 1
ATOM 1617 C C . ALA A 1 208 ? -7.146 -18.327 5.562 1.00 32.05 202 ALA A C 1
ATOM 1618 O O . ALA A 1 208 ? -8.320 -18.545 5.844 1.00 31.66 202 ALA A O 1
ATOM 1620 N N . ASP A 1 209 ? -6.354 -19.210 4.947 1.00 32.88 203 ASP A N 1
ATOM 1621 C CA . ASP A 1 209 ? -6.773 -20.571 4.623 1.00 33.63 203 ASP A CA 1
ATOM 1622 C C . ASP A 1 209 ? -7.264 -21.322 5.865 1.00 31.83 203 ASP A C 1
ATOM 1623 O O . ASP A 1 209 ? -8.332 -21.931 5.845 1.00 32.32 203 ASP A O 1
ATOM 1628 N N . TRP A 1 210 ? -6.478 -21.257 6.938 1.00 30.30 204 TRP A N 1
ATOM 1629 C CA . TRP A 1 210 ? -6.809 -21.869 8.224 1.00 28.24 204 TRP A CA 1
ATOM 1630 C C . TRP A 1 210 ? -8.138 -21.325 8.769 1.00 27.66 204 TRP A C 1
ATOM 1631 O O . TRP A 1 210 ? -9.007 -22.097 9.186 1.00 27.15 204 TRP A O 1
ATOM 1642 N N . GLY A 1 211 ? -8.291 -20.000 8.741 1.00 27.78 205 GLY A N 1
ATOM 1643 C CA . GLY A 1 211 ? -9.560 -19.342 9.056 1.00 27.79 205 GLY A CA 1
ATOM 1644 C C . GLY A 1 211 ? -10.762 -19.955 8.352 1.00 29.17 205 GLY A C 1
ATOM 1645 O O . GLY A 1 211 ? -11.797 -20.210 8.979 1.00 28.49 205 GLY A O 1
ATOM 1646 N N . ASP A 1 212 ? -10.620 -20.203 7.052 1.00 31.07 206 ASP A N 1
ATOM 1647 C CA . ASP A 1 212 ? -11.687 -20.813 6.256 1.00 32.96 206 ASP A CA 1
ATOM 1648 C C . ASP A 1 212 ? -12.004 -22.219 6.742 1.00 32.64 206 ASP A C 1
ATOM 1649 O O . ASP A 1 212 ? -13.170 -22.585 6.888 1.00 33.09 206 ASP A O 1
ATOM 1654 N N . GLN A 1 213 ? -10.957 -22.999 6.992 1.00 32.09 207 GLN A N 1
ATOM 1655 C CA . GLN A 1 213 ? -11.114 -24.358 7.492 1.00 32.23 207 GLN A CA 1
ATOM 1656 C C . GLN A 1 213 ? -11.724 -24.394 8.894 1.00 30.37 207 GLN A C 1
ATOM 1657 O O . GLN A 1 213 ? -12.583 -25.224 9.169 1.00 30.27 207 GLN A O 1
ATOM 1663 N N . MET A 1 214 ? -11.288 -23.486 9.769 1.00 28.87 208 MET A N 1
ATOM 1664 C CA . MET A 1 214 ? -11.855 -23.391 11.114 1.00 27.38 208 MET A CA 1
ATOM 1665 C C . MET A 1 214 ? -13.347 -23.083 11.051 1.00 28.27 208 MET A C 1
ATOM 1666 O O . MET A 1 214 ? -14.113 -23.613 11.840 1.00 27.66 208 MET A O 1
ATOM 1671 N N . GLN A 1 215 ? -13.760 -22.238 10.106 1.00 29.86 209 GLN A N 1
ATOM 1672 C CA . GLN A 1 215 ? -15.184 -21.898 9.965 1.00 31.42 209 GLN A CA 1
ATOM 1673 C C . GLN A 1 215 ? -16.085 -23.105 9.664 1.00 32.41 209 GLN A C 1
ATOM 1674 O O . GLN A 1 215 ? -17.279 -23.089 9.982 1.00 32.57 209 GLN A O 1
ATOM 1680 N N . LEU A 1 216 ? -15.507 -24.149 9.073 1.00 33.34 210 LEU A N 1
ATOM 1681 C CA . LEU A 1 216 ? -16.252 -25.357 8.730 1.00 34.89 210 LEU A CA 1
ATOM 1682 C C . LEU A 1 216 ? -16.304 -26.387 9.857 1.00 34.30 210 LEU A C 1
ATOM 1683 O O . LEU A 1 216 ? -17.079 -27.344 9.783 1.00 35.32 210 LEU A O 1
ATOM 1688 N N . ASP A 1 217 ? -15.494 -26.177 10.896 1.00 33.13 211 ASP A N 1
ATOM 1689 C CA . ASP A 1 217 ? -15.409 -27.080 12.052 1.00 32.80 211 ASP A CA 1
ATOM 1690 C C . ASP A 1 217 ? -16.730 -27.084 12.826 1.00 32.78 211 ASP A C 1
ATOM 1691 O O . ASP A 1 217 ? -17.267 -26.025 13.164 1.00 31.94 211 ASP A O 1
ATOM 1696 N N . ASP A 1 218 ? -17.247 -28.282 13.097 1.00 33.60 212 ASP A N 1
ATOM 1697 C CA . ASP A 1 218 ? -18.540 -28.458 13.773 1.00 34.14 212 ASP A CA 1
ATOM 1698 C C . ASP A 1 218 ? -18.632 -27.783 15.138 1.00 32.45 212 ASP A C 1
ATOM 1699 O O . ASP A 1 218 ? -19.682 -27.249 15.510 1.00 32.69 212 ASP A O 1
ATOM 1704 N N . ILE A 1 219 ? -17.524 -27.819 15.871 1.00 30.71 213 ILE A N 1
ATOM 1705 C CA . ILE A 1 219 ? -17.407 -27.169 17.166 1.00 28.92 213 ILE A CA 1
ATOM 1706 C C . ILE A 1 219 ? -17.445 -25.640 17.020 1.00 28.28 213 ILE A C 1
ATOM 1707 O O . ILE A 1 219 ? -18.172 -24.961 17.752 1.00 28.00 213 ILE A O 1
ATOM 1712 N N . VAL A 1 220 ? -16.669 -25.106 16.076 1.00 27.83 214 VAL A N 1
ATOM 1713 C CA . VAL A 1 220 ? -16.675 -23.674 15.779 1.00 27.47 214 VAL A CA 1
ATOM 1714 C C . VAL A 1 220 ? -18.092 -23.192 15.439 1.00 28.74 214 VAL A C 1
ATOM 1715 O O . VAL A 1 220 ? -18.590 -22.208 16.008 1.00 28.52 214 VAL A O 1
ATOM 1719 N N . LYS A 1 221 ? -18.728 -23.914 14.523 1.00 29.89 215 LYS A N 1
ATOM 1720 C CA . LYS A 1 221 ? -20.062 -23.603 14.024 1.00 31.80 215 LYS A CA 1
ATOM 1721 C C . LYS A 1 221 ? -21.118 -23.536 15.134 1.00 31.52 215 LYS A C 1
ATOM 1722 O O . LYS A 1 221 ? -22.026 -22.712 15.079 1.00 32.19 215 LYS A O 1
ATOM 1728 N N . LYS A 1 222 ? -20.976 -24.388 16.147 1.00 31.19 216 LYS A N 1
ATOM 1729 C CA . LYS A 1 222 ? -21.884 -24.397 17.297 1.00 31.33 216 LYS A CA 1
ATOM 1730 C C . LYS A 1 222 ? -21.957 -23.044 18.043 1.00 30.34 216 LYS A C 1
ATOM 1731 O O . LYS A 1 222 ? -23.035 -22.655 18.502 1.00 31.19 216 LYS A O 1
ATOM 1737 N N . HIS A 1 223 ? -20.835 -22.323 18.131 1.00 28.15 217 HIS A N 1
ATOM 1738 C CA . HIS A 1 223 ? -20.775 -21.088 18.933 1.00 26.89 217 HIS A CA 1
ATOM 1739 C C . HIS A 1 223 ? -20.409 -19.821 18.153 1.00 26.69 217 HIS A C 1
ATOM 1740 O O . HIS A 1 223 ? -19.971 -18.814 18.740 1.00 25.89 217 HIS A O 1
ATOM 1747 N N . ALA A 1 224 ? -20.599 -19.887 16.838 1.00 27.07 218 ALA A N 1
ATOM 1748 C CA . ALA A 1 224 ? -20.211 -18.829 15.914 1.00 27.22 218 ALA A CA 1
ATOM 1749 C C . ALA A 1 224 ? -21.248 -17.718 15.814 1.00 27.91 218 ALA A C 1
ATOM 1750 O O . ALA A 1 224 ? -22.442 -17.938 16.042 1.00 28.81 218 ALA A O 1
ATOM 1752 N N . HIS A 1 225 ? -20.772 -16.529 15.455 1.00 27.39 219 HIS A N 1
ATOM 1753 C CA . HIS A 1 225 ? -21.627 -15.461 14.946 1.00 28.22 219 HIS A CA 1
ATOM 1754 C C . HIS A 1 225 ? -21.008 -14.926 13.659 1.00 28.34 219 HIS A C 1
ATOM 1755 O O . HIS A 1 225 ? -19.804 -15.067 13.442 1.00 27.49 219 HIS A O 1
ATOM 1762 N N . SER A 1 226 ? -21.839 -14.330 12.807 1.00 29.04 220 SER A N 1
ATOM 1763 C CA . SER A 1 226 ? -21.395 -13.771 11.538 1.00 29.43 220 SER A CA 1
ATOM 1764 C C . SER A 1 226 ? -20.637 -12.444 11.714 1.00 29.09 220 SER A C 1
ATOM 1765 O O . SER A 1 226 ? -20.708 -11.823 12.780 1.00 27.81 220 SER A O 1
ATOM 1768 N N . PRO A 1 227 ? -19.878 -12.024 10.676 1.00 29.94 221 PRO A N 1
ATOM 1769 C CA . PRO A 1 227 ? -19.309 -10.676 10.626 1.00 30.09 221 PRO A CA 1
ATOM 1770 C C . PRO A 1 227 ? -20.334 -9.595 10.977 1.00 30.72 221 PRO A C 1
ATOM 1771 O O . PRO A 1 227 ? -20.059 -8.746 11.829 1.00 30.13 221 PRO A O 1
ATOM 1775 N N . GLN A 1 228 ? -21.512 -9.649 10.355 1.00 31.77 222 GLN A N 1
ATOM 1776 C CA . GLN A 1 228 ? -22.546 -8.630 10.575 1.00 32.53 222 GLN A CA 1
ATOM 1777 C C . GLN A 1 228 ? -23.038 -8.628 12.026 1.00 31.31 222 GLN A C 1
ATOM 1778 O O . GLN A 1 228 ? -23.196 -7.562 12.632 1.00 31.04 222 GLN A O 1
ATOM 1784 N N . GLU A 1 229 ? -23.263 -9.824 12.569 1.00 30.02 223 GLU A N 1
ATOM 1785 C CA . GLU A 1 229 ? -23.736 -9.972 13.943 1.00 29.58 223 GLU A CA 1
ATOM 1786 C C . GLU A 1 229 ? -22.725 -9.402 14.938 1.00 28.31 223 GLU A C 1
ATOM 1787 O O . GLU A 1 229 ? -23.100 -8.667 15.846 1.00 28.36 223 GLU A O 1
ATOM 1793 N N . TYR A 1 230 ? -21.446 -9.721 14.753 1.00 27.60 224 TYR A N 1
ATOM 1794 C CA . TYR A 1 230 ? -20.396 -9.128 15.587 1.00 26.90 224 TYR A CA 1
ATOM 1795 C C . TYR A 1 230 ? -20.362 -7.610 15.443 1.00 28.15 224 TYR A C 1
ATOM 1796 O O . TYR A 1 230 ? -20.207 -6.896 16.444 1.00 27.95 224 TYR A O 1
ATOM 1805 N N . PHE A 1 231 ? -20.527 -7.136 14.204 1.00 29.40 225 PHE A N 1
ATOM 1806 C CA . PHE A 1 231 ? -20.457 -5.707 13.876 1.00 31.06 225 PHE A CA 1
ATOM 1807 C C . PHE A 1 231 ? -21.575 -4.917 14.552 1.00 31.84 225 PHE A C 1
ATOM 1808 O O . PHE A 1 231 ? -21.321 -3.893 15.183 1.00 31.94 225 PHE A O 1
ATOM 1816 N N . ASP A 1 232 ? -22.806 -5.408 14.427 1.00 32.51 226 ASP A N 1
ATOM 1817 C CA . ASP A 1 232 ? -23.940 -4.792 15.099 1.00 33.41 226 ASP A CA 1
ATOM 1818 C C . ASP A 1 232 ? -23.810 -4.849 16.623 1.00 32.62 226 ASP A C 1
ATOM 1819 O O . ASP A 1 232 ? -24.177 -3.893 17.309 1.00 33.37 226 ASP A O 1
ATOM 1824 N N . TYR A 1 233 ? -23.269 -5.953 17.144 1.00 31.26 227 TYR A N 1
ATOM 1825 C CA . TYR A 1 233 ? -23.004 -6.055 18.579 1.00 30.68 227 TYR A CA 1
ATOM 1826 C C . TYR A 1 233 ? -21.950 -5.065 19.074 1.00 30.67 227 TYR A C 1
ATOM 1827 O O . TYR A 1 233 ? -22.188 -4.330 20.035 1.00 31.02 227 TYR A O 1
ATOM 1836 N N . TYR A 1 234 ? -20.778 -5.071 18.443 1.00 30.49 228 TYR A N 1
ATOM 1837 C CA . TYR A 1 234 ? -19.677 -4.243 18.924 1.00 30.68 228 TYR A CA 1
ATOM 1838 C C . TYR A 1 234 ? -19.888 -2.738 18.734 1.00 32.77 228 TYR A C 1
ATOM 1839 O O . TYR A 1 234 ? -19.431 -1.952 19.563 1.00 32.56 228 TYR A O 1
ATOM 1848 N N . LYS A 1 235 ? -20.590 -2.330 17.677 1.00 34.76 229 LYS A N 1
ATOM 1849 C CA . LYS A 1 235 ? -20.864 -0.901 17.489 1.00 37.33 229 LYS A CA 1
ATOM 1850 C C . LYS A 1 235 ? -21.675 -0.337 18.665 1.00 38.13 229 LYS A C 1
ATOM 1851 O O . LYS A 1 235 ? -21.366 0.735 19.172 1.00 38.96 229 LYS A O 1
ATOM 1857 N N . ASN A 1 236 ? -22.669 -1.095 19.127 1.00 38.28 230 ASN A N 1
ATOM 1858 C CA . ASN A 1 236 ? -23.518 -0.682 20.244 1.00 39.36 230 ASN A CA 1
ATOM 1859 C C . ASN A 1 236 ? -22.923 -0.899 21.635 1.00 38.19 230 ASN A C 1
ATOM 1860 O O . ASN A 1 236 ? -23.041 -0.033 22.500 1.00 39.31 230 ASN A O 1
ATOM 1865 N N . ALA A 1 237 ? -22.296 -2.051 21.852 1.00 36.46 231 ALA A N 1
ATOM 1866 C CA . ALA A 1 237 ? -21.787 -2.400 23.181 1.00 35.55 231 ALA A CA 1
ATOM 1867 C C . ALA A 1 237 ? -20.338 -1.994 23.384 1.00 35.10 231 ALA A C 1
ATOM 1868 O O . ALA A 1 237 ? -19.885 -1.857 24.525 1.00 34.39 231 ALA A O 1
ATOM 1870 N N . ARG A 1 238 ? -19.625 -1.800 22.272 1.00 35.60 232 ARG A N 1
ATOM 1871 C CA . ARG A 1 238 ? -18.179 -1.552 22.280 1.00 35.63 232 ARG A CA 1
ATOM 1872 C C . ARG A 1 238 ? -17.462 -2.708 23.002 1.00 34.24 232 ARG A C 1
ATOM 1873 O O . ARG A 1 238 ? -17.843 -3.868 22.811 1.00 33.20 232 ARG A O 1
ATOM 1881 N N . ALA A 1 239 ? -16.459 -2.414 23.831 1.00 34.34 233 ALA A N 1
ATOM 1882 C CA . ALA A 1 239 ? -15.686 -3.474 24.499 1.00 33.41 233 ALA A CA 1
ATOM 1883 C C . ALA A 1 239 ? -15.986 -3.627 25.999 1.00 33.79 233 ALA A C 1
ATOM 1884 O O . ALA A 1 239 ? -15.229 -4.274 26.730 1.00 32.58 233 ALA A O 1
ATOM 1886 N N . HIS A 1 240 ? -17.099 -3.049 26.449 1.00 35.59 234 HIS A N 1
ATOM 1887 C CA . HIS A 1 240 ? -17.416 -2.979 27.884 1.00 36.48 234 HIS A CA 1
ATOM 1888 C C . HIS A 1 240 ? -17.448 -4.336 28.584 1.00 35.25 234 HIS A C 1
ATOM 1889 O O . HIS A 1 240 ? -17.090 -4.459 29.766 1.00 35.21 234 HIS A O 1
ATOM 1896 N N . SER A 1 241 ? -17.843 -5.352 27.829 1.00 34.01 235 SER A N 1
ATOM 1897 C CA . SER A 1 241 ? -17.999 -6.697 28.348 1.00 33.01 235 SER A CA 1
ATOM 1898 C C . SER A 1 241 ? -17.105 -7.728 27.615 1.00 31.38 235 SER A C 1
ATOM 1899 O O . SER A 1 241 ? -17.342 -8.934 27.675 1.00 30.72 235 SER A O 1
ATOM 1902 N N . MET A 1 242 ? -16.049 -7.228 26.972 1.00 30.84 236 MET A N 1
ATOM 1903 C CA . MET A 1 242 ? -15.127 -8.022 26.149 1.00 29.52 236 MET A CA 1
ATOM 1904 C C . MET A 1 242 ? -13.869 -8.546 26.893 1.00 28.64 236 MET A C 1
ATOM 1905 O O . MET A 1 242 ? -13.223 -9.487 26.430 1.00 27.24 236 MET A O 1
ATOM 1910 N N . GLY A 1 243 ? -13.523 -7.933 28.026 1.00 28.88 237 GLY A N 1
ATOM 1911 C CA . GLY A 1 243 ? -12.308 -8.297 28.775 1.00 28.49 237 GLY A CA 1
ATOM 1912 C C . GLY A 1 243 ? -12.387 -9.584 29.587 1.00 28.00 237 GLY A C 1
ATOM 1913 O O . GLY A 1 243 ? -13.375 -10.319 29.518 1.00 27.43 237 GLY A O 1
ATOM 1914 N N . TYR A 1 244 ? -11.336 -9.862 30.355 1.00 28.22 238 TYR A N 1
ATOM 1915 C CA . TYR A 1 244 ? -11.320 -11.033 31.242 1.00 28.50 238 TYR A CA 1
ATOM 1916 C C . TYR A 1 244 ? -11.885 -10.702 32.639 1.00 29.13 238 TYR A C 1
ATOM 1917 O O . TYR A 1 244 ? -11.899 -11.537 33.540 1.00 28.80 238 TYR A O 1
ATOM 1926 N N . TYR A 1 245 ? -12.349 -9.469 32.797 1.00 30.45 239 TYR A N 1
ATOM 1927 C CA . TYR A 1 245 ? -13.075 -9.043 33.990 1.00 32.29 239 TYR A CA 1
ATOM 1928 C C . TYR A 1 245 ? -14.171 -8.064 33.591 1.00 33.00 239 TYR A C 1
ATOM 1929 O O . TYR A 1 245 ? -14.100 -7.426 32.535 1.00 32.81 239 TYR A O 1
ATOM 1938 N N . LEU A 1 246 ? -15.193 -7.968 34.433 1.00 34.00 240 LEU A N 1
ATOM 1939 C CA . LEU A 1 246 ? -16.263 -7.004 34.230 1.00 35.50 240 LEU A CA 1
ATOM 1940 C C . LEU A 1 246 ? -16.027 -5.767 35.092 1.00 36.73 240 LEU A C 1
ATOM 1941 O O . LEU A 1 246 ? -15.227 -5.790 36.035 1.00 36.61 240 LEU A O 1
ATOM 1947 N N . SER B 1 12 ? -23.321 -22.663 3.354 1.00 51.46 6 SER B N 1
ATOM 1948 C CA . SER B 1 12 ? -23.999 -21.337 3.288 1.00 50.39 6 SER B CA 1
ATOM 1949 C C . SER B 1 12 ? -23.027 -20.248 2.838 1.00 51.43 6 SER B C 1
ATOM 1950 O O . SER B 1 12 ? -22.067 -19.925 3.549 1.00 52.86 6 SER B O 1
ATOM 1953 N N . VAL B 1 13 ? -23.285 -19.691 1.653 1.00 50.68 7 VAL B N 1
ATOM 1954 C CA . VAL B 1 13 ? -22.399 -18.698 1.037 1.00 51.43 7 VAL B CA 1
ATOM 1955 C C . VAL B 1 13 ? -23.210 -17.550 0.415 1.00 50.02 7 VAL B C 1
ATOM 1956 O O . VAL B 1 13 ? -24.443 -17.594 0.386 1.00 48.25 7 VAL B O 1
ATOM 1960 N N . ASN B 1 14 ? -22.515 -16.522 -0.063 1.00 50.39 8 ASN B N 1
ATOM 1961 C CA . ASN B 1 14 ? -23.169 -15.361 -0.656 1.00 49.35 8 ASN B CA 1
ATOM 1962 C C . ASN B 1 14 ? -23.554 -15.589 -2.117 1.00 48.39 8 ASN B C 1
ATOM 1963 O O . ASN B 1 14 ? -22.790 -16.185 -2.881 1.00 49.68 8 ASN B O 1
ATOM 1968 N N . ALA B 1 15 ? -24.739 -15.111 -2.495 1.00 46.00 9 ALA B N 1
ATOM 1969 C CA . ALA B 1 15 ? -25.163 -15.104 -3.899 1.00 44.90 9 ALA B CA 1
ATOM 1970 C C . ALA B 1 15 ? -24.471 -13.958 -4.637 1.00 45.58 9 ALA B C 1
ATOM 1971 O O . ALA B 1 15 ? -24.580 -12.794 -4.235 1.00 45.69 9 ALA B O 1
ATOM 1973 N N . GLY B 1 16 ? -23.759 -14.295 -5.713 1.00 45.77 10 GLY B N 1
ATOM 1974 C CA . GLY B 1 16 ? -22.938 -13.320 -6.434 1.00 45.80 10 GLY B CA 1
ATOM 1975 C C . GLY B 1 16 ? -23.267 -13.174 -7.906 1.00 45.36 10 GLY B C 1
ATOM 1976 O O . GLY B 1 16 ? -24.273 -13.705 -8.388 1.00 43.86 10 GLY B O 1
ATOM 1977 N N . VAL B 1 17 ? -22.394 -12.458 -8.619 1.00 46.27 11 VAL B N 1
ATOM 1978 C CA . VAL B 1 17 ? -22.564 -12.170 -10.043 1.00 46.22 11 VAL B CA 1
ATOM 1979 C C . VAL B 1 17 ? -22.650 -13.455 -10.875 1.00 45.39 11 VAL B C 1
ATOM 1980 O O . VAL B 1 17 ? -23.435 -13.544 -11.816 1.00 44.87 11 VAL B O 1
ATOM 1984 N N . ILE B 1 18 ? -21.862 -14.452 -10.496 1.00 45.13 12 ILE B N 1
ATOM 1985 C CA . ILE B 1 18 ? -21.927 -15.769 -11.108 1.00 44.75 12 ILE B CA 1
ATOM 1986 C C . ILE B 1 18 ? -22.923 -16.630 -10.330 1.00 42.47 12 ILE B C 1
ATOM 1987 O O . ILE B 1 18 ? -22.745 -16.840 -9.131 1.00 42.01 12 ILE B O 1
ATOM 1992 N N . PRO B 1 19 ? -23.975 -17.129 -11.009 1.00 41.23 13 PRO B N 1
ATOM 1993 C CA . PRO B 1 19 ? -24.977 -17.967 -10.361 1.00 39.24 13 PRO B CA 1
ATOM 1994 C C . PRO B 1 19 ? -24.415 -19.320 -9.901 1.00 38.93 13 PRO B C 1
ATOM 1995 O O . PRO B 1 19 ? -23.501 -19.849 -10.533 1.00 40.37 13 PRO B O 1
ATOM 1999 N N . PRO B 1 20 ? -24.957 -19.869 -8.799 1.00 37.21 14 PRO B N 1
ATOM 2000 C CA . PRO B 1 20 ? -24.563 -21.176 -8.270 1.00 37.05 14 PRO B CA 1
ATOM 2001 C C . PRO B 1 20 ? -24.747 -22.293 -9.301 1.00 37.52 14 PRO B C 1
ATOM 2002 O O . PRO B 1 20 ? -25.483 -22.105 -10.274 1.00 37.69 14 PRO B O 1
ATOM 2006 N N . PRO B 1 21 ? -24.088 -23.452 -9.096 1.00 37.95 15 PRO B N 1
ATOM 2007 C CA . PRO B 1 21 ? -24.270 -24.572 -10.017 1.00 38.25 15 PRO B CA 1
ATOM 2008 C C . PRO B 1 21 ? -25.647 -25.210 -9.847 1.00 36.48 15 PRO B C 1
ATOM 2009 O O . PRO B 1 21 ? -26.359 -24.891 -8.891 1.00 35.00 15 PRO B O 1
ATOM 2013 N N . ALA B 1 22 ? -26.007 -26.102 -10.766 1.00 36.65 16 ALA B N 1
ATOM 2014 C CA . ALA B 1 22 ? -27.281 -26.809 -10.721 1.00 35.50 16 ALA B CA 1
ATOM 2015 C C . ALA B 1 22 ? -27.431 -27.663 -9.449 1.00 34.86 16 ALA B C 1
ATOM 2016 O O . ALA B 1 22 ? -26.441 -28.021 -8.800 1.00 35.46 16 ALA B O 1
ATOM 2018 N N . LEU B 1 23 ? -28.673 -27.974 -9.095 1.00 33.74 17 LEU B N 1
ATOM 2019 C CA . LEU B 1 23 ? -28.967 -28.743 -7.882 1.00 33.15 17 LEU B CA 1
ATOM 2020 C C . LEU B 1 23 ? -28.615 -30.224 -8.016 1.00 34.87 17 LEU B C 1
ATOM 2021 O O . LEU B 1 23 ? -28.714 -30.799 -9.101 1.00 35.38 17 LEU B O 1
ATOM 2026 N N . THR B 1 24 ? -28.203 -30.836 -6.905 1.00 35.63 18 THR B N 1
ATOM 2027 C CA . THR B 1 24 ? -27.915 -32.271 -6.885 1.00 37.56 18 THR B CA 1
ATOM 2028 C C . THR B 1 24 ? -28.701 -32.980 -5.792 1.00 37.69 18 THR B C 1
ATOM 2029 O O . THR B 1 24 ? -29.728 -33.597 -6.064 1.00 38.02 18 THR B O 1
ATOM 2033 N N . ASP B 1 25 ? -28.212 -32.856 -4.557 1.00 38.10 19 ASP B N 1
ATOM 2034 C CA . ASP B 1 25 ? -28.749 -33.544 -3.384 1.00 38.03 19 ASP B CA 1
ATOM 2035 C C . ASP B 1 25 ? -29.583 -32.657 -2.476 1.00 35.77 19 ASP B C 1
ATOM 2036 O O . ASP B 1 25 ? -30.431 -33.145 -1.719 1.00 35.48 19 ASP B O 1
ATOM 2041 N N . LYS B 1 26 ? -29.299 -31.362 -2.513 1.00 34.42 20 LYS B N 1
ATOM 2042 C CA . LYS B 1 26 ? -29.902 -30.425 -1.585 1.00 32.27 20 LYS B CA 1
ATOM 2043 C C . LYS B 1 26 ? -30.870 -29.522 -2.324 1.00 30.42 20 LYS B C 1
ATOM 2044 O O . LYS B 1 26 ? -30.749 -29.331 -3.534 1.00 30.33 20 LYS B O 1
ATOM 2050 N N . LEU B 1 27 ? -31.840 -28.995 -1.583 1.00 27.87 21 LEU B N 1
ATOM 2051 C CA . LEU B 1 27 ? -32.625 -27.874 -2.047 1.00 26.47 21 LEU B CA 1
ATOM 2052 C C . LEU B 1 27 ? -31.841 -26.604 -1.723 1.00 25.75 21 LEU B C 1
ATOM 2053 O O . LEU B 1 27 ? -30.931 -26.624 -0.899 1.00 25.75 21 LEU B O 1
ATOM 2058 N N . ARG B 1 28 ? -32.183 -25.506 -2.381 1.00 24.61 22 ARG B N 1
ATOM 2059 C CA . ARG B 1 28 ? -31.448 -24.270 -2.188 1.00 24.53 22 ARG B CA 1
ATOM 2060 C C . ARG B 1 28 ? -32.392 -23.170 -1.741 1.00 23.28 22 ARG B C 1
ATOM 2061 O O . ARG B 1 28 ? -33.398 -22.913 -2.392 1.00 23.45 22 ARG B O 1
ATOM 2069 N N . LEU B 1 29 ? -32.075 -22.541 -0.616 1.00 22.80 23 LEU B N 1
ATOM 2070 C CA . LEU B 1 29 ? -32.865 -21.422 -0.120 1.00 22.01 23 LEU B CA 1
ATOM 2071 C C . LEU B 1 29 ? -32.135 -20.107 -0.355 1.00 22.59 23 LEU B C 1
ATOM 2072 O O . LEU B 1 29 ? -30.998 -19.933 0.092 1.00 22.57 23 LEU B O 1
ATOM 2077 N N . TYR B 1 30 ? -32.785 -19.192 -1.073 1.00 22.38 24 TYR B N 1
ATOM 2078 C CA . TYR B 1 30 ? -32.249 -17.853 -1.243 1.00 23.26 24 TYR B CA 1
ATOM 2079 C C . TYR B 1 30 ? -32.851 -17.005 -0.139 1.00 22.94 24 TYR B C 1
ATOM 2080 O O . TYR B 1 30 ? -34.074 -16.846 -0.066 1.00 22.26 24 TYR B O 1
ATOM 2089 N N . HIS B 1 31 ? -31.984 -16.459 0.711 1.00 23.66 25 HIS B N 1
ATOM 2090 C CA . HIS B 1 31 ? -32.394 -15.915 2.002 1.00 23.30 25 HIS B CA 1
ATOM 2091 C C . HIS B 1 31 ? -31.664 -14.622 2.324 1.00 24.45 25 HIS B C 1
ATOM 2092 O O . HIS B 1 31 ? -30.463 -14.503 2.078 1.00 25.67 25 HIS B O 1
ATOM 2099 N N . VAL B 1 32 ? -32.398 -13.638 2.833 1.00 24.44 26 VAL B N 1
ATOM 2100 C CA . VAL B 1 32 ? -31.773 -12.440 3.390 1.00 25.30 26 VAL B CA 1
ATOM 2101 C C . VAL B 1 32 ? -31.573 -12.718 4.877 1.00 2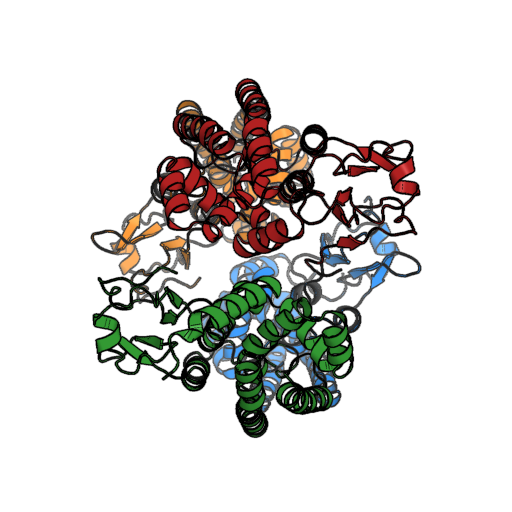5.16 26 VAL B C 1
ATOM 2102 O O . VAL B 1 32 ? -32.514 -13.084 5.584 1.00 24.29 26 VAL B O 1
ATOM 2106 N N . ASP B 1 33 ? -30.348 -12.574 5.350 1.00 26.07 27 ASP B N 1
ATOM 2107 C CA . ASP B 1 33 ? -30.035 -12.891 6.747 1.00 26.50 27 ASP B CA 1
ATOM 2108 C C . ASP B 1 33 ? -30.948 -12.097 7.696 1.00 25.45 27 ASP B C 1
ATOM 2109 O O . ASP B 1 33 ? -31.208 -10.927 7.457 1.00 25.72 27 ASP B O 1
ATOM 2114 N N . MET B 1 34 ? -31.460 -12.754 8.738 1.00 24.30 28 MET B N 1
ATOM 2115 C CA . MET B 1 34 ? -32.409 -12.150 9.694 1.00 23.66 28 MET B CA 1
ATOM 2116 C C . MET B 1 34 ? -33.844 -11.893 9.171 1.00 22.37 28 MET B C 1
ATOM 2117 O O . MET B 1 34 ? -34.658 -11.315 9.889 1.00 22.58 28 MET B O 1
ATOM 2122 N N . ASN B 1 35 ? -34.152 -12.301 7.941 1.00 21.34 29 ASN B N 1
ATOM 2123 C CA . ASN B 1 35 ? -35.513 -12.185 7.395 1.00 20.34 29 ASN B CA 1
ATOM 2124 C C . ASN B 1 35 ? -36.408 -13.287 7.985 1.00 19.22 29 ASN B C 1
ATOM 2125 O O . ASN B 1 35 ? -36.079 -14.469 7.882 1.00 18.63 29 ASN B O 1
ATOM 2130 N N . PRO B 1 36 ? -37.539 -12.905 8.605 1.00 19.02 30 PRO B N 1
ATOM 2131 C CA . PRO B 1 36 ? -38.344 -13.900 9.322 1.00 18.36 30 PRO B CA 1
ATOM 2132 C C . PRO B 1 36 ? -39.093 -14.876 8.420 1.00 17.75 30 PRO B C 1
ATOM 2133 O O . PRO B 1 36 ? -39.350 -16.006 8.832 1.00 17.64 30 PRO B O 1
ATOM 2137 N N . TYR B 1 37 ? -39.421 -14.456 7.201 1.00 18.28 31 TYR B N 1
ATOM 2138 C CA . TYR B 1 37 ? -40.077 -15.349 6.242 1.00 17.53 31 TYR B CA 1
ATOM 2139 C C . TYR B 1 37 ? -39.134 -16.459 5.774 1.00 17.24 31 TYR B C 1
ATOM 2140 O O . TYR B 1 37 ? -39.563 -17.583 5.561 1.00 17.16 31 TYR B O 1
ATOM 2149 N N . GLY B 1 38 ? -37.852 -16.146 5.610 1.00 17.66 32 GLY B N 1
ATOM 2150 C CA . GLY B 1 38 ? -36.852 -17.188 5.366 1.00 17.89 32 GLY B CA 1
ATOM 2151 C C . GLY B 1 38 ? -36.627 -18.047 6.604 1.00 17.84 32 GLY B C 1
ATOM 2152 O O . GLY B 1 38 ? -36.433 -19.258 6.503 1.00 17.65 32 GLY B O 1
ATOM 2153 N N . HIS B 1 39 ? -36.660 -17.419 7.778 1.00 18.14 33 HIS B N 1
ATOM 2154 C CA . HIS B 1 39 ? -36.546 -18.149 9.045 1.00 18.64 33 HIS B CA 1
ATOM 2155 C C . HIS B 1 39 ? -37.619 -19.250 9.106 1.00 18.15 33 HIS B C 1
ATOM 2156 O O . HIS B 1 39 ? -37.339 -20.360 9.535 1.00 18.76 33 HIS B O 1
ATOM 2163 N N . ARG B 1 40 ? -38.838 -18.934 8.659 1.00 18.00 34 ARG B N 1
ATOM 2164 C CA . ARG B 1 40 ? -39.910 -19.919 8.482 1.00 17.78 34 ARG B CA 1
ATOM 2165 C C . ARG B 1 40 ? -39.500 -21.150 7.695 1.00 17.36 34 ARG B C 1
ATOM 2166 O O . ARG B 1 40 ? -39.735 -22.282 8.116 1.00 16.98 34 ARG B O 1
ATOM 2174 N N . VAL B 1 41 ? -38.933 -20.923 6.517 1.00 17.37 35 VAL B N 1
ATOM 2175 C CA . VAL B 1 41 ? -38.579 -22.029 5.640 1.00 17.33 35 VAL B CA 1
ATOM 2176 C C . VAL B 1 41 ? -37.458 -22.862 6.250 1.00 17.60 35 VAL B C 1
ATOM 2177 O O . VAL B 1 41 ? -37.511 -24.087 6.229 1.00 18.39 35 VAL B O 1
ATOM 2181 N N . LEU B 1 42 ? -36.471 -22.189 6.834 1.00 17.79 36 LEU B N 1
ATOM 2182 C CA . LEU B 1 42 ? -35.371 -22.856 7.522 1.00 18.15 36 LEU B CA 1
ATOM 2183 C C . LEU B 1 42 ? -35.863 -23.789 8.640 1.00 18.16 36 LEU B C 1
ATOM 2184 O O . LEU B 1 42 ? -35.345 -24.903 8.815 1.00 18.84 36 LEU B O 1
ATOM 2189 N N . LEU B 1 43 ? -36.854 -23.335 9.400 1.00 17.55 37 LEU B N 1
ATOM 2190 C CA . LEU B 1 43 ? -37.435 -24.171 10.446 1.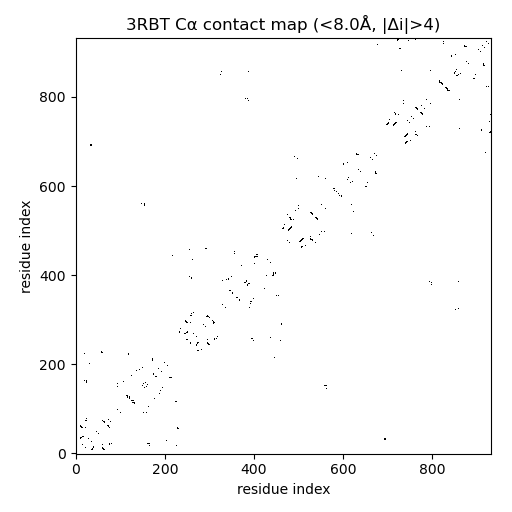00 17.46 37 LEU B CA 1
ATOM 2191 C C . LEU B 1 43 ? -38.091 -25.401 9.826 1.00 17.59 37 LEU B C 1
ATOM 2192 O O . LEU B 1 43 ? -37.905 -26.520 10.305 1.00 17.71 37 LEU B O 1
ATOM 2197 N N . VAL B 1 44 ? -38.819 -25.195 8.729 1.00 17.39 38 VAL B N 1
ATOM 2198 C CA . VAL B 1 44 ? -39.500 -26.310 8.081 1.00 17.70 38 VAL B CA 1
ATOM 2199 C C . VAL B 1 44 ? -38.518 -27.324 7.491 1.00 18.66 38 VAL B C 1
ATOM 2200 O O . VAL B 1 44 ? -38.614 -28.508 7.814 1.00 19.71 38 VAL B O 1
ATOM 2204 N N . LEU B 1 45 ? -37.563 -26.858 6.682 1.00 19.13 39 LEU B N 1
ATOM 2205 C CA . LEU B 1 45 ? -36.545 -27.735 6.091 1.00 20.68 39 LEU B CA 1
ATOM 2206 C C . LEU B 1 45 ? -35.849 -28.546 7.187 1.00 21.40 39 LEU B C 1
ATOM 2207 O O . LEU B 1 45 ? -35.697 -29.759 7.066 1.00 22.08 39 LEU B O 1
ATOM 2212 N N . GLU B 1 46 ? -35.441 -27.864 8.253 1.00 21.74 40 GLU B N 1
ATOM 2213 C CA . GLU B 1 46 ? -34.737 -28.499 9.363 1.00 23.30 40 GLU B CA 1
ATOM 2214 C C . GLU B 1 46 ? -35.639 -29.528 10.045 1.00 23.48 40 GLU B C 1
ATOM 2215 O O . GLU B 1 46 ? -35.219 -30.657 10.295 1.00 24.88 40 GLU B O 1
ATOM 2221 N N . ALA B 1 47 ? -36.884 -29.151 10.311 1.00 22.82 41 ALA B N 1
ATOM 2222 C CA . ALA B 1 47 ? -37.826 -30.064 10.954 1.00 23.65 41 ALA B CA 1
ATOM 2223 C C . ALA B 1 47 ? -38.113 -31.303 10.108 1.00 24.29 41 ALA B C 1
ATOM 2224 O O . ALA B 1 47 ? -38.265 -32.402 10.647 1.00 25.22 41 ALA B O 1
ATOM 2226 N N . LYS B 1 48 ? -38.149 -31.125 8.787 1.00 24.52 42 LYS B N 1
ATOM 2227 C CA . LYS B 1 48 ? -38.468 -32.222 7.866 1.00 25.11 42 LYS B CA 1
ATOM 2228 C C . LYS B 1 48 ? -37.265 -33.111 7.551 1.00 26.60 42 LYS B C 1
ATOM 2229 O O . LYS B 1 48 ? -37.406 -34.151 6.901 1.00 27.55 42 LYS B O 1
ATOM 2235 N N . ARG B 1 49 ? -36.091 -32.715 8.041 1.00 27.17 43 ARG B N 1
ATOM 2236 C CA . ARG B 1 49 ? -34.828 -33.443 7.785 1.00 29.23 43 ARG B CA 1
ATOM 2237 C C . ARG B 1 49 ? -34.479 -33.502 6.284 1.00 28.83 43 ARG B C 1
ATOM 2238 O O . ARG B 1 49 ? -33.958 -34.506 5.783 1.00 30.66 43 ARG B O 1
ATOM 2246 N N . ILE B 1 50 ? -34.784 -32.416 5.583 1.00 27.35 44 ILE B N 1
ATOM 2247 C CA . ILE B 1 50 ? -34.484 -32.261 4.162 1.00 26.86 44 ILE B CA 1
ATOM 2248 C C . ILE B 1 50 ? -33.113 -31.593 4.015 1.00 27.04 44 ILE B C 1
ATOM 2249 O O . ILE B 1 50 ? -32.829 -30.580 4.665 1.00 26.03 44 ILE B O 1
ATOM 2254 N N . LYS B 1 51 ? -32.268 -32.168 3.168 1.00 27.72 45 LYS B N 1
ATOM 2255 C CA . LYS B 1 51 ? -30.968 -31.568 2.873 1.00 28.43 45 LYS B CA 1
ATOM 2256 C C . LYS B 1 51 ? -31.164 -30.261 2.112 1.00 27.30 45 LYS B C 1
ATOM 2257 O O . LYS B 1 51 ? -31.939 -30.193 1.154 1.00 26.68 45 LYS B O 1
ATOM 2263 N N . TYR B 1 52 ? -30.469 -29.224 2.558 1.00 27.30 46 TYR B N 1
ATOM 2264 C CA . TYR B 1 52 ? -30.571 -27.908 1.949 1.00 26.87 46 TYR B CA 1
ATOM 2265 C C . TYR B 1 52 ? -29.274 -27.116 2.113 1.00 27.67 46 TYR B C 1
ATOM 2266 O O . TYR B 1 52 ? -28.456 -27.410 3.000 1.00 27.96 46 TYR B O 1
ATOM 2275 N N . GLU B 1 53 ? -29.117 -26.108 1.256 1.00 27.34 47 GLU B N 1
ATOM 2276 C CA . GLU B 1 53 ? -28.084 -25.087 1.378 1.00 28.24 47 GLU B CA 1
ATOM 2277 C C . GLU B 1 53 ? -28.706 -23.694 1.294 1.00 27.24 47 GLU B C 1
ATOM 2278 O O . GLU B 1 53 ? -29.751 -23.495 0.675 1.00 25.75 47 GLU B O 1
ATOM 2284 N N . VAL B 1 54 ? -28.038 -22.729 1.909 1.00 28.07 48 VAL B N 1
ATOM 2285 C CA . VAL B 1 54 ? -28.529 -21.366 1.975 1.00 28.12 48 VAL B CA 1
ATOM 2286 C C . VAL B 1 54 ? -27.643 -20.453 1.128 1.00 29.70 48 VAL B C 1
ATOM 2287 O O . VAL B 1 54 ? -26.424 -20.397 1.318 1.00 30.43 48 VAL B O 1
ATOM 2291 N N . TYR B 1 55 ? -28.252 -19.742 0.188 1.00 29.80 49 TYR B N 1
ATOM 2292 C CA . TYR B 1 55 ? -27.536 -18.675 -0.495 1.00 31.61 49 TYR B CA 1
ATOM 2293 C C . TYR B 1 55 ? -27.982 -17.341 0.070 1.00 31.24 49 TYR B C 1
ATOM 2294 O O . TYR B 1 55 ? -29.136 -16.952 -0.077 1.00 30.33 49 TYR B O 1
ATOM 2303 N N . ARG B 1 56 ? -27.061 -16.672 0.755 1.00 32.63 50 ARG B N 1
ATOM 2304 C CA . ARG B 1 56 ? -27.322 -15.379 1.373 1.00 33.54 50 ARG B CA 1
ATOM 2305 C C . ARG B 1 56 ? -27.473 -14.303 0.309 1.00 34.16 50 ARG B C 1
ATOM 2306 O O . ARG B 1 56 ? -26.618 -14.161 -0.572 1.00 35.27 50 ARG B O 1
ATOM 2314 N N . LEU B 1 57 ? -28.566 -13.554 0.403 1.00 33.56 51 LEU B N 1
ATOM 2315 C CA . LEU B 1 57 ? -28.838 -12.457 -0.512 1.00 34.76 51 LEU B CA 1
ATOM 2316 C C . LEU B 1 57 ? -28.529 -11.123 0.139 1.00 36.21 51 LEU B C 1
ATOM 2317 O O . LEU B 1 57 ? -28.969 -10.849 1.258 1.00 35.69 51 LEU B O 1
ATOM 2322 N N . ASP B 1 58 ? -27.752 -10.311 -0.569 1.00 38.56 52 ASP B N 1
ATOM 2323 C CA . ASP B 1 58 ? -27.495 -8.932 -0.187 1.00 40.65 52 ASP B CA 1
ATOM 2324 C C . ASP B 1 58 ? -28.545 -8.078 -0.893 1.00 41.10 52 ASP B C 1
ATOM 2325 O O . ASP B 1 58 ? -28.552 -8.005 -2.118 1.00 41.46 52 ASP B O 1
ATOM 2330 N N . PRO B 1 59 ? -29.446 -7.438 -0.123 1.00 41.44 53 PRO B N 1
ATOM 2331 C CA . PRO B 1 59 ? -30.535 -6.659 -0.735 1.00 41.96 53 PRO B CA 1
ATOM 2332 C C . PRO B 1 59 ? -30.032 -5.424 -1.477 1.00 44.31 53 PRO B C 1
ATOM 2333 O O . PRO B 1 59 ? -30.671 -4.967 -2.427 1.00 44.99 53 PRO B O 1
ATOM 2337 N N . LEU B 1 60 ? -28.880 -4.909 -1.054 1.00 46.07 54 LEU B N 1
ATOM 2338 C CA . LEU B 1 60 ? -28.259 -3.749 -1.683 1.00 48.15 54 LEU B CA 1
ATOM 2339 C C . LEU B 1 60 ? -27.638 -4.114 -3.033 1.00 48.83 54 LEU B C 1
ATOM 2340 O O . LEU B 1 60 ? -27.633 -3.305 -3.960 1.00 50.27 54 LEU B O 1
ATOM 2345 N N . ARG B 1 61 ? -27.115 -5.335 -3.131 1.00 47.76 55 ARG B N 1
ATOM 2346 C CA . ARG B 1 61 ? -26.478 -5.824 -4.353 1.00 47.82 55 ARG B CA 1
ATOM 2347 C C . ARG B 1 61 ? -27.064 -7.183 -4.741 1.00 45.64 55 ARG B C 1
ATOM 2348 O O . ARG B 1 61 ? -26.468 -8.235 -4.499 1.00 45.08 55 ARG B O 1
ATOM 2356 N N . LEU B 1 62 ? -28.249 -7.140 -5.335 1.00 44.10 56 LEU B N 1
ATOM 2357 C CA . LEU B 1 62 ? -28.935 -8.326 -5.813 1.00 42.27 56 LEU B CA 1
ATOM 2358 C C . LEU B 1 62 ? -28.453 -8.663 -7.232 1.00 42.75 56 LEU B C 1
ATOM 2359 O O . LEU B 1 62 ? -28.422 -7.783 -8.101 1.00 44.20 56 LEU B O 1
ATOM 2364 N N . PRO B 1 63 ? -28.067 -9.935 -7.471 1.00 41.64 57 PRO B N 1
ATOM 2365 C CA . PRO B 1 63 ? -27.525 -10.356 -8.772 1.00 42.13 57 PRO B CA 1
ATOM 2366 C C . PRO B 1 63 ? -28.531 -10.229 -9.917 1.00 41.79 57 PRO B C 1
ATOM 2367 O O . PRO B 1 63 ? -29.742 -10.363 -9.695 1.00 40.49 57 PRO B O 1
ATOM 2371 N N . GLU B 1 64 ? -28.019 -9.974 -11.123 1.00 42.69 58 GLU B N 1
ATOM 2372 C CA . GLU B 1 64 ? -28.841 -9.789 -12.324 1.00 42.92 58 GLU B CA 1
ATOM 2373 C C . GLU B 1 64 ? -29.743 -10.982 -12.629 1.00 41.26 58 GLU B C 1
ATOM 2374 O O . GLU B 1 64 ? -30.945 -10.818 -12.856 1.00 40.56 58 GLU B O 1
ATOM 2380 N N . TRP B 1 65 ? -29.148 -12.174 -12.630 1.00 40.70 59 TRP B N 1
ATOM 2381 C CA . TRP B 1 65 ? -29.848 -13.418 -12.951 1.00 39.45 59 TRP B CA 1
ATOM 2382 C C . TRP B 1 65 ? -30.965 -13.744 -11.958 1.00 37.78 59 TRP B C 1
ATOM 2383 O O . TRP B 1 65 ? -31.979 -14.355 -12.323 1.00 37.31 59 TRP B O 1
ATOM 2394 N N . PHE B 1 66 ? -30.770 -13.346 -10.702 1.00 36.98 60 PHE B N 1
ATOM 2395 C CA . PHE B 1 66 ? -31.761 -13.579 -9.653 1.00 35.08 60 PHE B CA 1
ATOM 2396 C C . PHE B 1 66 ? -32.950 -12.668 -9.889 1.00 35.23 60 PHE B C 1
ATOM 2397 O O . PHE B 1 66 ? -34.100 -13.100 -9.794 1.00 34.27 60 PHE B O 1
ATOM 2405 N N . ARG B 1 67 ? -32.659 -11.410 -10.207 1.00 36.59 61 ARG B N 1
ATOM 2406 C CA . ARG B 1 67 ? -33.688 -10.423 -10.514 1.00 37.81 61 ARG B CA 1
ATOM 2407 C C . ARG B 1 67 ? -34.524 -10.857 -11.712 1.00 37.91 61 ARG B C 1
ATOM 2408 O O . ARG B 1 67 ? -35.741 -10.694 -11.712 1.00 37.58 61 ARG B O 1
ATOM 2416 N N . ALA B 1 68 ? -33.864 -11.414 -12.723 1.00 38.52 62 ALA B N 1
ATOM 2417 C CA . ALA B 1 68 ? -34.545 -11.870 -13.929 1.00 39.01 62 ALA B CA 1
ATOM 2418 C C . ALA B 1 68 ? -35.468 -13.070 -13.662 1.00 37.68 62 ALA B C 1
ATOM 2419 O O . ALA B 1 68 ? -36.522 -13.197 -14.289 1.00 37.70 62 ALA B O 1
ATOM 2421 N N . LYS B 1 69 ? -35.072 -13.925 -12.715 1.00 36.37 63 LYS B N 1
ATOM 2422 C CA . LYS B 1 69 ? -35.849 -15.100 -12.328 1.00 35.40 63 LYS B CA 1
ATOM 2423 C C . LYS B 1 69 ? -36.884 -14.767 -11.260 1.00 34.24 63 LYS B C 1
ATOM 2424 O O . LYS B 1 69 ? -37.727 -15.602 -10.913 1.00 33.52 63 LYS B O 1
ATOM 2430 N N . ASN B 1 70 ? -36.805 -13.552 -10.730 1.00 34.20 64 ASN B N 1
ATOM 2431 C CA . ASN B 1 70 ? -37.640 -13.126 -9.610 1.00 33.28 64 ASN B CA 1
ATOM 2432 C C . ASN B 1 70 ? -37.837 -11.606 -9.722 1.00 34.91 64 ASN B C 1
ATOM 2433 O O . ASN B 1 70 ? -37.332 -10.852 -8.890 1.00 34.79 64 ASN B O 1
ATOM 2438 N N . PRO B 1 71 ? -38.570 -11.151 -10.767 1.00 36.49 65 PRO B N 1
ATOM 2439 C CA . PRO B 1 71 ? -38.618 -9.716 -11.082 1.00 38.13 65 PRO B CA 1
ATOM 2440 C C . PRO B 1 71 ? -39.386 -8.882 -10.056 1.00 38.08 65 PRO B C 1
ATOM 2441 O O . PRO B 1 71 ? -39.141 -7.678 -9.929 1.00 39.10 65 PRO B O 1
ATOM 2445 N N . ARG B 1 72 ? -40.303 -9.519 -9.335 1.00 37.27 66 ARG B N 1
ATOM 2446 C CA . ARG B 1 72 ? -40.993 -8.860 -8.230 1.00 37.24 66 ARG B CA 1
ATOM 2447 C C . ARG B 1 72 ? -40.196 -8.948 -6.929 1.00 35.69 66 ARG B C 1
ATOM 2448 O O . ARG B 1 72 ? -40.615 -8.420 -5.897 1.00 35.64 66 ARG B O 1
ATOM 2456 N N . LEU B 1 73 ? -39.037 -9.605 -7.007 1.00 34.98 67 LEU B N 1
ATOM 2457 C CA . LEU B 1 73 ? -38.073 -9.724 -5.904 1.00 33.83 67 LEU B CA 1
ATOM 2458 C C . LEU B 1 73 ? -38.681 -10.322 -4.637 1.00 32.05 67 LEU B C 1
ATOM 2459 O O . LEU B 1 73 ? -38.445 -9.839 -3.528 1.00 31.47 67 LEU B O 1
ATOM 2464 N N . LYS B 1 74 ? -39.465 -11.379 -4.812 1.00 31.07 68 LYS B N 1
ATOM 2465 C CA . LYS B 1 74 ? -40.058 -12.089 -3.682 1.00 29.78 68 LYS B CA 1
ATOM 2466 C C . LYS B 1 74 ? -38.978 -12.811 -2.891 1.00 28.77 68 LYS B C 1
ATOM 2467 O O . LYS B 1 74 ? -38.040 -13.357 -3.472 1.00 28.40 68 LYS B O 1
ATOM 2473 N N . ILE B 1 75 ? -39.125 -12.793 -1.566 1.00 27.71 69 ILE B N 1
ATOM 2474 C CA . ILE B 1 75 ? -38.140 -13.347 -0.643 1.00 27.30 69 ILE B CA 1
ATOM 2475 C C . ILE B 1 75 ? -38.885 -14.024 0.510 1.00 25.34 69 ILE B C 1
ATOM 2476 O O . ILE B 1 75 ? -39.855 -13.467 1.022 1.00 25.88 69 ILE B O 1
ATOM 2481 N N . PRO B 1 76 ? -38.461 -15.237 0.910 1.00 23.74 70 PRO B N 1
ATOM 2482 C CA . PRO B 1 76 ? -37.359 -16.015 0.358 1.00 23.15 70 PRO B CA 1
ATOM 2483 C C . PRO B 1 76 ? -37.745 -16.761 -0.918 1.00 22.59 70 PRO B C 1
ATOM 2484 O O . PRO B 1 76 ? -38.904 -16.718 -1.342 1.00 22.30 70 PRO B O 1
ATOM 2488 N N . VAL B 1 77 ? -36.760 -17.407 -1.534 1.00 22.39 71 VAL B N 1
ATOM 2489 C CA . VAL B 1 77 ? -36.993 -18.275 -2.676 1.00 22.07 71 VAL B CA 1
ATOM 2490 C C . VAL B 1 77 ? -36.430 -19.638 -2.337 1.00 22.04 71 VAL B C 1
ATOM 2491 O O . VAL B 1 77 ? -35.307 -19.735 -1.848 1.00 22.87 71 VAL B O 1
ATOM 2495 N N . LEU B 1 78 ? -37.209 -20.683 -2.581 1.00 21.89 72 LEU B N 1
ATOM 2496 C CA . LEU B 1 78 ? -36.690 -22.045 -2.534 1.00 22.50 72 LEU B CA 1
ATOM 2497 C C . LEU B 1 78 ? -36.546 -22.588 -3.960 1.00 23.38 72 LEU B C 1
ATOM 2498 O O . LEU B 1 78 ? -37.513 -22.648 -4.719 1.00 23.29 72 LEU B O 1
ATOM 2503 N N . GLU B 1 79 ? -35.325 -22.964 -4.318 1.00 24.20 73 GLU B N 1
ATOM 2504 C CA . GLU B 1 79 ? -35.069 -23.554 -5.615 1.00 25.04 73 GLU B CA 1
ATOM 2505 C C . GLU B 1 79 ? -35.056 -25.065 -5.457 1.00 25.29 73 GLU B C 1
ATOM 2506 O O . GLU B 1 79 ? -34.391 -25.598 -4.567 1.00 24.61 73 GLU B O 1
ATOM 2512 N N . ILE B 1 80 ? -35.806 -25.742 -6.320 1.00 25.94 74 ILE B N 1
ATOM 2513 C CA . ILE B 1 80 ? -35.997 -27.186 -6.222 1.00 27.30 74 ILE B CA 1
ATOM 2514 C C . ILE B 1 80 ? -35.712 -27.856 -7.560 1.00 29.03 74 ILE B C 1
ATOM 2515 O O . ILE B 1 80 ? -35.881 -27.235 -8.605 1.00 29.50 74 ILE B O 1
ATOM 2520 N N . PRO B 1 81 ? -35.272 -29.130 -7.534 1.00 30.65 75 PRO B N 1
ATOM 2521 C CA . PRO B 1 81 ? -35.180 -29.855 -8.795 1.00 32.30 75 PRO B CA 1
ATOM 2522 C C . PRO B 1 81 ? -36.577 -30.253 -9.255 1.00 32.75 75 PRO B C 1
ATOM 2523 O O . PRO B 1 81 ? -37.436 -30.539 -8.432 1.00 32.01 75 PRO B O 1
ATOM 2527 N N . THR B 1 82 ? -36.815 -30.220 -10.561 1.00 34.90 76 THR B N 1
ATOM 2528 C CA . THR B 1 82 ? -38.084 -30.683 -11.107 1.00 36.20 76 THR B CA 1
ATOM 2529 C C . THR B 1 82 ? -37.806 -31.556 -12.304 1.00 38.34 76 THR B C 1
ATOM 2530 O O . THR B 1 82 ? -36.695 -31.540 -12.852 1.00 39.55 76 THR B O 1
ATOM 2534 N N . ASP B 1 83 ? -38.825 -32.316 -12.703 1.00 39.73 77 ASP B N 1
ATOM 2535 C CA . ASP B 1 83 ? -38.804 -33.093 -13.938 1.00 41.76 77 ASP B CA 1
ATOM 2536 C C . ASP B 1 83 ? -38.284 -32.256 -15.108 1.00 42.51 77 ASP B C 1
ATOM 2537 O O . ASP B 1 83 ? -37.657 -32.792 -16.025 1.00 44.36 77 ASP B O 1
ATOM 2542 N N . GLN B 1 84 ? -38.531 -30.943 -15.060 1.00 41.41 78 GLN B N 1
ATOM 2543 C CA . GLN B 1 84 ? -38.163 -30.030 -16.153 1.00 41.79 78 GLN B CA 1
ATOM 2544 C C . GLN B 1 84 ? -36.878 -29.227 -15.923 1.00 40.73 78 GLN B C 1
ATOM 2545 O O . GLN B 1 84 ? -36.443 -28.485 -16.808 1.00 41.72 78 GLN B O 1
ATOM 2551 N N . GLY B 1 85 ? -36.273 -29.370 -14.745 1.00 38.75 79 GLY B N 1
ATOM 2552 C CA . GLY B 1 85 ? -35.055 -28.626 -14.416 1.00 37.06 79 GLY B CA 1
ATOM 2553 C C . GLY B 1 85 ? -35.277 -27.781 -13.182 1.00 34.51 79 GLY B C 1
ATOM 2554 O O . GLY B 1 85 ? -36.370 -27.789 -12.622 1.00 33.39 79 GLY B O 1
ATOM 2555 N N . ASP B 1 86 ? -34.250 -27.044 -12.762 1.00 33.39 80 ASP B N 1
ATOM 2556 C CA . ASP B 1 86 ? -34.308 -26.305 -11.504 1.00 31.16 80 ASP B CA 1
ATOM 2557 C C . ASP B 1 86 ? -35.317 -25.158 -11.555 1.00 30.21 80 ASP B C 1
ATOM 2558 O O . ASP B 1 86 ? -35.260 -24.303 -12.441 1.00 30.39 80 ASP B O 1
ATOM 2563 N N . ARG B 1 87 ? -36.232 -25.148 -10.587 1.00 28.44 81 ARG B N 1
ATOM 2564 C CA . ARG B 1 87 ? -37.293 -24.149 -10.542 1.00 27.55 81 ARG B CA 1
ATOM 2565 C C . ARG B 1 87 ? -37.356 -23.389 -9.222 1.00 26.06 81 ARG B C 1
ATOM 2566 O O . ARG B 1 87 ? -37.056 -23.934 -8.149 1.00 24.39 81 ARG B O 1
ATOM 2574 N N . PHE B 1 88 ? -37.758 -22.125 -9.321 1.00 25.76 82 PHE B N 1
ATOM 2575 C CA . PHE B 1 88 ? -37.983 -21.279 -8.154 1.00 24.65 82 PHE B CA 1
ATOM 2576 C C . PHE B 1 88 ? -39.410 -21.485 -7.635 1.00 23.88 82 PHE B C 1
ATOM 2577 O O . PHE B 1 88 ? -40.360 -21.507 -8.412 1.00 24.06 82 PHE B O 1
ATOM 2585 N N . LEU B 1 89 ? -39.546 -21.663 -6.324 1.00 23.00 83 LEU B N 1
ATOM 2586 C CA . LEU B 1 89 ? -40.833 -21.536 -5.649 1.00 22.61 83 LEU B CA 1
ATOM 2587 C C . LEU B 1 89 ? -40.819 -20.297 -4.774 1.00 21.90 83 LEU B C 1
ATOM 2588 O O . LEU B 1 89 ? -39.800 -19.994 -4.141 1.00 22.09 83 LEU B O 1
ATOM 2593 N N . PHE B 1 90 ? -41.950 -19.599 -4.742 1.00 21.36 84 PHE B N 1
ATOM 2594 C CA . PHE B 1 90 ? -42.111 -18.372 -3.964 1.00 21.21 84 PHE B CA 1
ATOM 2595 C C . PHE B 1 90 ? -43.197 -18.501 -2.900 1.00 20.65 84 PHE B C 1
ATOM 2596 O O . PHE B 1 90 ? -44.038 -19.405 -2.972 1.00 20.60 84 PHE B O 1
ATOM 2604 N N . GLU B 1 91 ? -43.177 -17.549 -1.958 1.00 20.45 85 GLU B N 1
ATOM 2605 C CA . GLU B 1 91 ? -44.145 -17.381 -0.840 1.00 20.87 85 GLU B CA 1
ATOM 2606 C C . GLU B 1 91 ? -43.940 -18.430 0.224 1.00 19.30 85 GLU B C 1
ATOM 2607 O O . GLU B 1 91 ? -44.145 -19.625 -0.027 1.00 19.27 85 GLU B O 1
ATOM 2613 N N . SER B 1 92 ? -43.544 -17.978 1.414 1.00 18.81 86 SER B N 1
ATOM 2614 C CA . SER B 1 92 ? -43.147 -18.885 2.497 1.00 18.06 86 SER B CA 1
ATOM 2615 C C . SER B 1 92 ? -44.209 -19.943 2.789 1.00 18.12 86 SER B C 1
ATOM 2616 O O . SER B 1 92 ? -43.867 -21.101 3.044 1.00 17.86 86 SER B O 1
ATOM 2619 N N . VAL B 1 93 ? -45.484 -19.540 2.733 1.00 17.90 87 VAL B N 1
ATOM 2620 C CA . VAL B 1 93 ? -46.588 -20.443 3.052 1.00 18.25 87 VAL B CA 1
ATOM 2621 C C . VAL B 1 93 ? -46.705 -21.545 1.995 1.00 18.20 87 VAL B C 1
ATOM 2622 O O . VAL B 1 93 ? -46.800 -22.717 2.331 1.00 18.54 87 VAL B O 1
ATOM 2626 N N . VAL B 1 94 ? -46.658 -21.160 0.725 1.00 18.13 88 VAL B N 1
ATOM 2627 C CA . VAL B 1 94 ? -46.718 -22.117 -0.376 1.00 18.03 88 VAL B CA 1
ATOM 2628 C C . VAL B 1 94 ? -45.483 -23.016 -0.378 1.00 17.50 88 VAL B C 1
ATOM 2629 O O . VAL B 1 94 ? -45.586 -24.229 -0.600 1.00 18.05 88 VAL B O 1
ATOM 2633 N N . ILE B 1 95 ? -44.328 -22.416 -0.103 1.00 16.64 89 ILE B N 1
ATOM 2634 C CA . ILE B 1 95 ? -43.072 -23.143 -0.037 1.00 16.18 89 ILE B CA 1
ATOM 2635 C C . ILE B 1 95 ? -43.147 -24.226 1.028 1.00 16.00 89 ILE B C 1
ATOM 2636 O O . ILE B 1 95 ? -42.774 -25.366 0.775 1.00 16.52 89 ILE B O 1
ATOM 2641 N N . CYS B 1 96 ? -43.626 -23.865 2.218 1.00 15.63 90 CYS B N 1
ATOM 2642 C CA . CYS B 1 96 ? -43.607 -24.797 3.350 1.00 15.58 90 CYS B CA 1
ATOM 2643 C C . CYS B 1 96 ? -44.631 -25.903 3.187 1.00 15.72 90 CYS B C 1
ATOM 2644 O O . CYS B 1 96 ? -44.397 -27.027 3.625 1.00 16.46 90 CYS B O 1
ATOM 2647 N N . ASP B 1 97 ? -45.764 -25.581 2.568 1.00 15.74 91 ASP B N 1
ATOM 2648 C CA . ASP B 1 97 ? -46.783 -26.574 2.267 1.00 16.51 91 ASP B CA 1
ATOM 2649 C C . ASP B 1 97 ? -46.330 -27.511 1.148 1.00 17.39 91 ASP B C 1
ATOM 2650 O O . ASP B 1 97 ? -46.674 -28.701 1.154 1.00 18.22 91 ASP B O 1
ATOM 2655 N N . TYR B 1 98 ? -45.556 -26.983 0.198 1.00 17.33 92 TYR B N 1
ATOM 2656 C CA . TYR B 1 98 ? -44.980 -27.829 -0.851 1.00 18.19 92 TYR B CA 1
ATOM 2657 C C . TYR B 1 98 ? -44.108 -28.897 -0.213 1.00 18.33 92 TYR B C 1
ATOM 2658 O O . TYR B 1 98 ? -44.223 -30.088 -0.536 1.00 19.27 92 TYR B O 1
ATOM 2667 N N . LEU B 1 99 ? -43.229 -28.457 0.688 1.00 17.61 93 LEU B N 1
ATOM 2668 C CA . LEU B 1 99 ? -42.292 -29.351 1.371 1.00 17.39 93 LEU B CA 1
ATOM 2669 C C . LEU B 1 99 ? -42.998 -30.432 2.182 1.00 18.29 93 LEU B C 1
ATOM 2670 O O . LEU B 1 99 ? -42.543 -31.587 2.209 1.00 18.88 93 LEU B O 1
ATOM 2675 N N . ASP B 1 100 ? -44.096 -30.055 2.841 1.00 18.03 94 ASP B N 1
ATOM 2676 C CA . ASP B 1 100 ? -44.840 -30.985 3.696 1.00 19.00 94 ASP B CA 1
ATOM 2677 C C . ASP B 1 100 ? -45.618 -32.015 2.878 1.00 20.14 94 ASP B C 1
ATOM 2678 O O . ASP B 1 100 ? -45.862 -33.118 3.351 1.00 21.10 94 ASP B O 1
ATOM 2683 N N . GLU B 1 101 ? -45.991 -31.649 1.654 1.00 20.81 95 GLU B N 1
ATOM 2684 C CA . GLU B 1 101 ? -46.654 -32.560 0.720 1.00 22.52 95 GLU B CA 1
ATOM 2685 C C . GLU B 1 101 ? -45.661 -33.396 -0.093 1.00 23.08 95 GLU B C 1
ATOM 2686 O O . GLU B 1 101 ? -45.907 -34.566 -0.340 1.00 24.56 95 GLU B O 1
ATOM 2692 N N . LYS B 1 102 ? -44.569 -32.777 -0.533 1.00 22.76 96 LYS B N 1
ATOM 2693 C CA . LYS B 1 102 ? -43.533 -33.453 -1.314 1.00 23.95 96 LYS B CA 1
ATOM 2694 C C . LYS B 1 102 ? -42.831 -34.542 -0.512 1.00 25.12 96 LYS B C 1
ATOM 2695 O O . LYS B 1 102 ? -42.692 -35.669 -0.991 1.00 26.00 96 LYS B O 1
ATOM 2701 N N . TYR B 1 103 ? -42.418 -34.198 0.714 1.00 24.73 97 TYR B N 1
ATOM 2702 C CA . TYR B 1 103 ? -41.669 -35.109 1.584 1.00 26.06 97 TYR B CA 1
ATOM 2703 C C . TYR B 1 103 ? -42.580 -35.671 2.684 1.00 26.50 97 TYR B C 1
ATOM 2704 O O . TYR B 1 103 ? -42.937 -34.959 3.619 1.00 25.83 97 TYR B O 1
ATOM 2713 N N . THR B 1 104 ? -42.972 -36.939 2.543 1.00 28.55 98 THR B N 1
ATOM 2714 C CA . THR B 1 104 ? -44.029 -37.546 3.378 1.00 29.67 98 THR B CA 1
ATOM 2715 C C . THR B 1 104 ? -43.584 -37.950 4.783 1.00 30.40 98 THR B C 1
ATOM 2716 O O . THR B 1 104 ? -44.418 -38.111 5.681 1.00 30.49 98 THR B O 1
ATOM 2720 N N . ARG B 1 105 ? -42.279 -38.144 4.963 1.00 31.22 99 ARG B N 1
ATOM 2721 C CA . ARG B 1 105 ? -41.716 -38.352 6.289 1.00 31.73 99 ARG B CA 1
ATOM 2722 C C . ARG B 1 105 ? -41.735 -37.027 7.053 1.00 29.70 99 ARG B C 1
ATOM 2723 O O . ARG B 1 105 ? -41.691 -35.950 6.439 1.00 29.34 99 ARG B O 1
ATOM 2731 N N . HIS B 1 106 ? -41.840 -37.114 8.379 1.00 28.56 100 HIS B N 1
ATOM 2732 C CA . HIS B 1 106 ? -41.809 -35.950 9.272 1.00 26.55 100 HIS B CA 1
ATOM 2733 C C . HIS B 1 106 ? -42.847 -34.875 8.928 1.00 24.41 100 HIS B C 1
ATOM 2734 O O . HIS B 1 106 ? -42.543 -33.681 8.878 1.00 23.00 100 HIS B O 1
ATOM 2741 N N . THR B 1 107 ? -44.073 -35.329 8.702 1.00 23.56 101 THR B N 1
ATOM 2742 C CA . THR B 1 107 ? -45.223 -34.478 8.412 1.00 21.84 101 THR B CA 1
ATOM 2743 C C . THR B 1 107 ? -45.450 -33.453 9.530 1.00 20.57 101 THR B C 1
ATOM 2744 O O . THR B 1 107 ? -45.349 -33.785 10.711 1.00 20.49 101 THR B O 1
ATOM 2748 N N . LEU B 1 108 ? -45.747 -32.214 9.140 1.00 18.88 102 LEU B N 1
ATOM 2749 C CA . LEU B 1 108 ? -45.907 -31.103 10.081 1.00 17.61 102 LEU B CA 1
ATOM 2750 C C . LEU B 1 108 ? -47.368 -30.662 10.240 1.00 17.21 102 LEU B C 1
ATOM 2751 O O . LEU B 1 108 ? -47.825 -30.388 11.356 1.00 16.67 102 LEU B O 1
ATOM 2756 N N . HIS B 1 109 ? -48.095 -30.593 9.126 1.00 16.90 103 HIS B N 1
ATOM 2757 C CA . HIS B 1 109 ? -49.526 -30.281 9.180 1.00 17.23 103 HIS B CA 1
ATOM 2758 C C . HIS B 1 109 ? -50.348 -31.384 9.854 1.00 17.89 103 HIS B C 1
ATOM 2759 O O . HIS B 1 109 ? -50.014 -32.567 9.769 1.00 18.72 103 HIS B O 1
ATOM 2766 N N . SER B 1 110 ? -51.439 -30.996 10.504 1.00 18.14 104 SER B N 1
ATOM 2767 C CA . SER B 1 110 ? -52.363 -31.975 11.067 1.00 18.80 104 SER B CA 1
ATOM 2768 C C . SER B 1 110 ? -52.955 -32.846 9.964 1.00 19.88 104 SER B C 1
ATOM 2769 O O . SER B 1 110 ? -53.196 -32.365 8.850 1.00 19.66 104 SER B O 1
ATOM 2772 N N . HIS B 1 111 ? -53.192 -34.116 10.294 1.00 21.10 105 HIS B N 1
ATOM 2773 C CA . HIS B 1 111 ? -53.847 -35.094 9.399 1.00 23.10 105 HIS B CA 1
ATOM 2774 C C . HIS B 1 111 ? -55.372 -34.910 9.394 1.00 23.49 105 HIS B C 1
ATOM 2775 O O . HIS B 1 111 ? -56.068 -35.414 8.509 1.00 24.44 105 HIS B O 1
ATOM 2782 N N . ASP B 1 112 ? -55.871 -34.182 10.385 1.00 22.82 106 ASP B N 1
ATOM 2783 C CA . ASP B 1 112 ? -57.283 -33.831 10.489 1.00 24.27 106 ASP B CA 1
ATOM 2784 C C . ASP B 1 112 ? -57.524 -32.565 9.666 1.00 23.23 106 ASP B C 1
ATOM 2785 O O . ASP B 1 112 ? -57.001 -31.504 9.993 1.00 21.94 106 ASP B O 1
ATOM 2790 N N . PRO B 1 113 ? -58.318 -32.678 8.587 1.00 23.94 107 PRO B N 1
ATOM 2791 C CA . PRO B 1 113 ? -58.479 -31.538 7.664 1.00 23.72 107 PRO B CA 1
ATOM 2792 C C . PRO B 1 113 ? -59.098 -30.301 8.325 1.00 23.28 107 PRO B C 1
ATOM 2793 O O . PRO B 1 113 ? -58.757 -29.175 7.946 1.00 22.51 107 PRO B O 1
ATOM 2797 N N . TYR B 1 114 ? -59.966 -30.507 9.316 1.00 23.55 108 TYR B N 1
ATOM 2798 C CA . TYR B 1 114 ? -60.572 -29.385 10.032 1.00 23.74 108 TYR B CA 1
ATOM 2799 C C . TYR B 1 114 ? -59.558 -28.666 10.921 1.00 21.81 108 TYR B C 1
ATOM 2800 O O . TYR B 1 114 ? -59.568 -27.437 11.004 1.00 20.99 108 TYR B O 1
ATOM 2809 N N . VAL B 1 115 ? -58.673 -29.433 11.565 1.00 21.13 109 VAL B N 1
ATOM 2810 C CA . VAL B 1 115 ? -57.591 -28.854 12.369 1.00 19.27 109 VAL B CA 1
ATOM 2811 C C . VAL B 1 115 ? -56.592 -28.081 11.481 1.00 18.56 109 VAL B C 1
ATOM 2812 O O . VAL B 1 115 ? -56.200 -26.963 11.814 1.00 17.84 109 VAL B O 1
ATOM 2816 N N . LYS B 1 116 ? -56.208 -28.669 10.352 1.00 18.46 110 LYS B N 1
ATOM 2817 C CA . LYS B 1 116 ? -55.369 -27.986 9.362 1.00 17.95 110 LYS B CA 1
ATOM 2818 C C . LYS B 1 116 ? -55.990 -26.670 8.859 1.00 17.97 110 LYS B C 1
ATOM 2819 O O . LYS B 1 116 ? -55.302 -25.646 8.779 1.00 17.44 110 LYS B O 1
ATOM 2825 N N . ALA B 1 117 ? -57.268 -26.722 8.485 1.00 18.85 111 ALA B N 1
ATOM 2826 C CA . ALA B 1 117 ? -58.047 -25.526 8.145 1.00 19.18 111 ALA B CA 1
ATOM 2827 C C . ALA B 1 117 ? -57.947 -24.442 9.221 1.00 18.90 111 ALA B C 1
ATOM 2828 O O . ALA B 1 117 ? -57.630 -23.286 8.904 1.00 18.03 111 ALA B O 1
ATOM 2830 N N . GLN B 1 118 ? -58.218 -24.824 10.477 1.00 19.41 112 GLN B N 1
ATOM 2831 C CA . GLN B 1 118 ? -58.067 -23.933 11.650 1.00 19.67 112 GLN B CA 1
ATOM 2832 C C . GLN B 1 118 ? -56.674 -23.363 11.701 1.00 18.28 112 GLN B C 1
ATOM 2833 O O . GLN B 1 118 ? -56.497 -22.172 11.925 1.00 18.45 112 GLN B O 1
ATOM 2839 N N . ASP B 1 119 ? -55.685 -24.237 11.509 1.00 17.75 113 ASP B N 1
ATOM 2840 C CA . ASP B 1 119 ? -54.286 -23.862 11.555 1.00 16.73 113 ASP B CA 1
ATOM 2841 C C . ASP B 1 119 ? -53.957 -22.837 10.471 1.00 16.48 113 ASP B C 1
ATOM 2842 O O . ASP B 1 119 ? -53.206 -21.888 10.706 1.00 16.37 113 ASP B O 1
ATOM 2847 N N . ARG B 1 120 ? -54.528 -23.021 9.288 1.00 17.03 114 ARG B N 1
ATOM 2848 C CA . ARG B 1 120 ? -54.309 -22.072 8.190 1.00 17.15 114 ARG B CA 1
ATOM 2849 C C . ARG B 1 120 ? -54.996 -20.722 8.443 1.00 17.49 114 ARG B C 1
ATOM 2850 O O . ARG B 1 120 ? -54.440 -19.669 8.134 1.00 16.86 114 ARG B O 1
ATOM 2858 N N . LEU B 1 121 ? -56.199 -20.754 9.006 1.00 18.66 115 LEU B N 1
ATOM 2859 C CA . LEU B 1 121 ? -56.866 -19.514 9.401 1.00 19.80 115 LEU B CA 1
ATOM 2860 C C . LEU B 1 121 ? -56.021 -18.722 10.399 1.00 19.18 115 LEU B C 1
ATOM 2861 O O . LEU B 1 121 ? -55.887 -17.504 10.280 1.00 19.45 115 LEU B O 1
ATOM 2866 N N . LEU B 1 122 ? -55.429 -19.428 11.356 1.00 18.57 116 LEU B N 1
ATOM 2867 C CA . LEU B 1 122 ? -54.612 -18.797 12.379 1.00 18.25 116 LEU B CA 1
ATOM 2868 C C . LEU B 1 122 ? -53.326 -18.206 11.805 1.00 18.42 116 LEU B C 1
ATOM 2869 O O . LEU B 1 122 ? -52.889 -17.138 12.255 1.00 18.76 116 LEU B O 1
ATOM 2874 N N . ILE B 1 123 ? -52.738 -18.878 10.811 1.00 18.11 117 ILE B N 1
ATOM 2875 C CA . ILE B 1 123 ? -51.583 -18.327 10.097 1.00 18.69 117 ILE B CA 1
ATOM 2876 C C . ILE B 1 123 ? -51.981 -17.010 9.440 1.00 19.91 117 ILE B C 1
ATOM 2877 O O . ILE B 1 123 ? -51.242 -16.023 9.520 1.00 19.17 117 ILE B O 1
ATOM 2882 N N . GLU B 1 124 ? -53.150 -17.004 8.795 1.00 21.23 118 GLU B N 1
ATOM 2883 C CA . GLU B 1 124 ? -53.673 -15.786 8.183 1.00 23.09 118 GLU B CA 1
ATOM 2884 C C . GLU B 1 124 ? -53.893 -14.683 9.232 1.00 23.96 118 GLU B C 1
ATOM 2885 O O . GLU B 1 124 ? -53.450 -13.556 9.054 1.00 23.96 118 GLU B O 1
ATOM 2891 N N . ARG B 1 125 ? -54.561 -15.020 10.330 1.00 24.56 119 ARG B N 1
ATOM 2892 C CA . ARG B 1 125 ? -54.771 -14.071 11.422 1.00 26.23 119 ARG B CA 1
ATOM 2893 C C . ARG B 1 125 ? -53.433 -13.531 11.990 1.00 25.49 119 ARG B C 1
ATOM 2894 O O . ARG B 1 125 ? -53.337 -12.359 12.358 1.00 26.19 119 ARG B O 1
ATOM 2902 N N . PHE B 1 126 ? -52.401 -14.376 12.017 1.00 24.54 120 PHE B N 1
ATOM 2903 C CA . PHE B 1 126 ? -51.076 -13.987 12.530 1.00 23.95 120 PHE B CA 1
ATOM 2904 C C . PHE B 1 126 ? -50.418 -12.841 11.736 1.00 24.62 120 PHE B C 1
ATOM 2905 O O . PHE B 1 126 ? -49.616 -12.092 12.284 1.00 24.49 120 PHE B O 1
ATOM 2913 N N . ASN B 1 127 ? -50.765 -12.699 10.460 1.00 25.38 121 ASN B N 1
ATOM 2914 C CA . ASN B 1 127 ? -50.307 -11.544 9.662 1.00 26.85 121 ASN B CA 1
ATOM 2915 C C . ASN B 1 127 ? -50.523 -10.180 10.334 1.00 28.15 121 ASN B C 1
ATOM 2916 O O . ASN B 1 127 ? -49.784 -9.223 10.082 1.00 28.56 121 ASN B O 1
ATOM 2921 N N . GLU B 1 128 ? -51.529 -10.098 11.158 1.00 29.11 122 GLU B N 1
ATOM 2922 C CA . GLU B 1 128 ? -51.804 -8.914 11.900 1.00 30.97 122 GLU B CA 1
ATOM 2923 C C . GLU B 1 128 ? -50.690 -8.568 12.843 1.00 30.45 122 GLU B C 1
ATOM 2924 O O . GLU B 1 128 ? -50.273 -7.461 12.903 1.00 31.06 122 GLU B O 1
ATOM 2930 N N . LEU B 1 129 ? -50.208 -9.567 13.551 1.00 28.97 123 LEU B N 1
ATOM 2931 C CA . LEU B 1 129 ? -49.079 -9.482 14.440 1.00 29.09 123 LEU B CA 1
ATOM 2932 C C . LEU B 1 129 ? -47.825 -9.156 13.686 1.00 28.55 123 LEU B C 1
ATOM 2933 O O . LEU B 1 129 ? -47.047 -8.387 14.126 1.00 28.94 123 LEU B O 1
ATOM 2938 N N . ILE B 1 130 ? -47.679 -9.738 12.535 1.00 28.07 124 ILE B N 1
ATOM 2939 C CA . ILE B 1 130 ? -46.554 -9.480 11.717 1.00 28.47 124 ILE B CA 1
ATOM 2940 C C . ILE B 1 130 ? -46.459 -8.031 11.266 1.00 30.22 124 ILE B C 1
ATOM 2941 O O . ILE B 1 130 ? -45.446 -7.422 11.342 1.00 30.34 124 ILE B O 1
ATOM 2946 N N . LYS B 1 131 ? -47.571 -7.499 10.833 1.00 31.55 125 LYS B N 1
ATOM 2947 C CA . LYS B 1 131 ? -47.673 -6.117 10.380 1.00 34.05 125 LYS B CA 1
ATOM 2948 C C . LYS B 1 131 ? -47.487 -5.145 11.552 1.00 35.15 125 LYS B C 1
ATOM 2949 O O . LYS B 1 131 ? -46.853 -4.102 11.410 1.00 36.16 125 LYS B O 1
ATOM 2955 N N . GLY B 1 132 ? -48.038 -5.503 12.709 1.00 35.38 126 GLY B N 1
ATOM 2956 C CA . GLY B 1 132 ? -47.812 -4.754 13.942 1.00 36.78 126 GLY B CA 1
ATOM 2957 C C . GLY B 1 132 ? -46.339 -4.720 14.332 1.00 37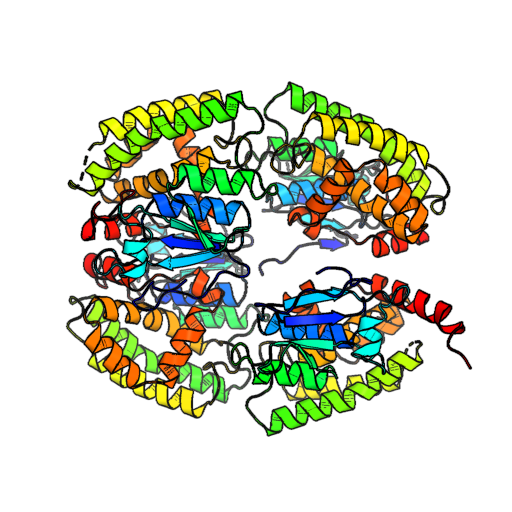.17 126 GLY B C 1
ATOM 2958 O O . GLY B 1 132 ? -45.812 -3.666 14.702 1.00 38.00 126 GLY B O 1
ATOM 2959 N N . SER B 1 133 ? -45.669 -5.869 14.237 1.00 36.34 127 SER B N 1
ATOM 2960 C CA . SER B 1 133 ? -44.247 -5.955 14.570 1.00 37.04 127 SER B CA 1
ATOM 2961 C C . SER B 1 133 ? -43.339 -5.342 13.487 1.00 38.21 127 SER B C 1
ATOM 2962 O O . SER B 1 133 ? -42.192 -4.986 13.763 1.00 38.93 127 SER B O 1
ATOM 2965 N N . LEU B 1 134 ? -43.858 -5.207 12.268 1.00 38.84 128 LEU B N 1
ATOM 2966 C CA . LEU B 1 134 ? -43.126 -4.546 11.187 1.00 40.28 128 LEU B CA 1
ATOM 2967 C C . LEU B 1 134 ? -42.971 -3.057 11.491 1.00 42.64 128 LEU B C 1
ATOM 2968 O O . LEU B 1 134 ? -41.870 -2.513 11.398 1.00 43.25 128 LEU B O 1
ATOM 2973 N N . GLU B 1 135 ? -44.078 -2.420 11.869 1.00 44.22 129 GLU B N 1
ATOM 2974 C CA . GLU B 1 135 ? -44.088 -1.008 12.237 1.00 47.01 129 GLU B CA 1
ATOM 2975 C C . GLU B 1 135 ? -43.282 -0.747 13.509 1.00 47.76 129 GLU B C 1
ATOM 2976 O O . GLU B 1 135 ? -42.618 0.289 13.634 1.00 49.35 129 GLU B O 1
ATOM 2982 N N . CYS B 1 136 ? -43.350 -1.691 14.445 1.00 47.03 130 CYS B N 1
ATOM 2983 C CA . CYS B 1 136 ? -42.615 -1.613 15.700 1.00 47.80 130 CYS B CA 1
ATOM 2984 C C . CYS B 1 136 ? -41.101 -1.519 15.482 1.00 48.28 130 CYS B C 1
ATOM 2985 O O . CYS B 1 136 ? -40.453 -0.636 16.041 1.00 49.96 130 CYS B O 1
ATOM 2988 N N . PHE B 1 137 ? -40.545 -2.418 14.670 1.00 47.51 131 PHE B N 1
ATOM 2989 C CA . PHE B 1 137 ? -39.098 -2.433 14.414 1.00 48.36 131 PHE B CA 1
ATOM 2990 C C . PHE B 1 137 ? -38.706 -1.352 13.405 1.00 50.19 131 PHE B C 1
ATOM 2991 O O . PHE B 1 137 ? -37.520 -1.152 13.121 1.00 51.03 131 PHE B O 1
ATOM 2999 N N . ASP B 1 138 ? -39.716 -0.664 12.876 1.00 51.47 132 ASP B N 1
ATOM 3000 C CA . ASP B 1 138 ? -39.546 0.389 11.879 1.00 53.35 132 ASP B CA 1
ATOM 3001 C C . ASP B 1 138 ? -39.623 1.782 12.504 1.00 55.66 132 ASP B C 1
ATOM 3002 O O . ASP B 1 138 ? -38.955 2.711 12.041 1.00 57.23 132 ASP B O 1
ATOM 3007 N N . THR B 1 139 ? -40.445 1.921 13.546 1.00 56.13 133 THR B N 1
ATOM 3008 C CA . THR B 1 139 ? -40.699 3.219 14.176 1.00 58.53 133 THR B CA 1
ATOM 3009 C C . THR B 1 139 ? -40.307 3.240 15.660 1.00 58.93 133 THR B C 1
ATOM 3010 O O . THR B 1 139 ? -41.080 3.708 16.506 1.00 59.81 133 THR B O 1
ATOM 3014 N N . ASN B 1 140 ? -39.103 2.746 15.959 1.00 58.59 134 ASN B N 1
ATOM 3015 C CA . ASN B 1 140 ? -38.597 2.611 17.337 1.00 58.97 134 ASN B CA 1
ATOM 3016 C C . ASN B 1 140 ? -39.322 1.517 18.130 1.00 57.34 134 ASN B C 1
ATOM 3017 O O . ASN B 1 140 ? -40.534 1.574 18.347 1.00 57.09 134 ASN B O 1
ATOM 3022 N N . GLY B 1 144 ? -46.530 -0.142 17.357 1.00 47.53 138 GLY B N 1
ATOM 3023 C CA . GLY B 1 144 ? -47.747 -0.842 16.947 1.00 46.74 138 GLY B CA 1
ATOM 3024 C C . GLY B 1 144 ? -48.069 -2.054 17.833 1.00 45.56 138 GLY B C 1
ATOM 3025 O O . GLY B 1 144 ? -48.415 -3.140 17.347 1.00 44.10 138 GLY B O 1
ATOM 3026 N N . SER B 1 145 ? -47.971 -1.843 19.141 1.00 46.24 139 SER B N 1
ATOM 3027 C CA . SER B 1 145 ? -48.220 -2.887 20.129 1.00 45.50 139 SER B CA 1
ATOM 3028 C C . SER B 1 145 ? -49.649 -3.449 20.124 1.00 45.31 139 SER B C 1
ATOM 3029 O O . SER B 1 145 ? -49.841 -4.649 20.353 1.00 44.05 139 SER B O 1
ATOM 3032 N N . GLU B 1 146 ? -50.640 -2.599 19.859 1.00 46.34 140 GLU B N 1
ATOM 3033 C CA . GLU B 1 146 ? -52.042 -3.029 19.913 1.00 46.54 140 GLU B CA 1
ATOM 3034 C C . GLU B 1 146 ? -52.373 -4.183 18.971 1.00 44.68 140 GLU B C 1
ATOM 3035 O O . GLU B 1 146 ? -53.083 -5.112 19.364 1.00 44.31 140 GLU B O 1
ATOM 3041 N N . GLN B 1 147 ? -51.855 -4.118 17.744 1.00 43.51 141 GLN B N 1
ATOM 3042 C CA . GLN B 1 147 ? -52.027 -5.188 16.765 1.00 41.78 141 GLN B CA 1
ATOM 3043 C C . GLN B 1 147 ? -51.404 -6.487 17.277 1.00 39.58 141 GLN B C 1
ATOM 3044 O O . GLN B 1 147 ? -51.957 -7.567 17.079 1.00 38.67 141 GLN B O 1
ATOM 3050 N N . ILE B 1 148 ? -50.257 -6.357 17.942 1.00 38.25 142 ILE B N 1
ATOM 3051 C CA . ILE B 1 148 ? -49.502 -7.486 18.470 1.00 36.03 142 ILE B CA 1
ATOM 3052 C C . ILE B 1 148 ? -50.267 -8.153 19.617 1.00 35.60 142 ILE B C 1
ATOM 3053 O O . ILE B 1 148 ? -50.515 -9.360 19.580 1.00 34.46 142 ILE B O 1
ATOM 3058 N N . ILE B 1 149 ? -50.655 -7.351 20.607 1.00 36.14 143 ILE B N 1
ATOM 3059 C CA . ILE B 1 149 ? -51.388 -7.811 21.789 1.00 36.13 143 ILE B CA 1
ATOM 3060 C C . ILE B 1 149 ? -52.720 -8.479 21.436 1.00 35.87 143 ILE B C 1
ATOM 3061 O O . ILE B 1 149 ? -53.019 -9.563 21.930 1.00 35.20 143 ILE B O 1
ATOM 3066 N N . GLN B 1 150 ? -53.499 -7.858 20.557 1.00 3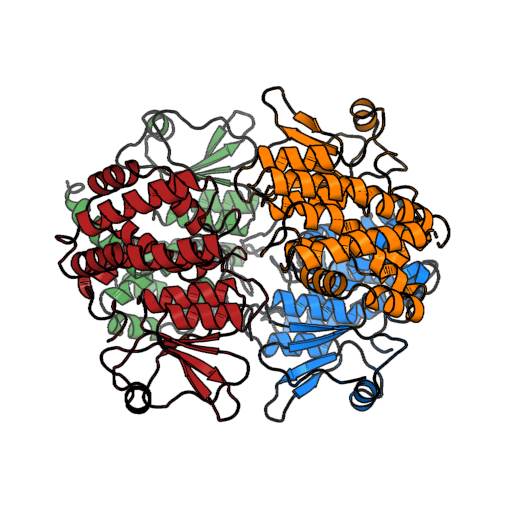6.50 144 GLN B N 1
ATOM 3067 C CA . GLN B 1 150 ? -54.820 -8.394 20.219 1.00 36.87 144 GLN B CA 1
ATOM 3068 C C . GLN B 1 150 ? -54.758 -9.766 19.545 1.00 35.12 144 GLN B C 1
ATOM 3069 O O . GLN B 1 150 ? -55.609 -10.620 19.793 1.00 35.40 144 GLN B O 1
ATOM 3075 N N . THR B 1 151 ? -53.743 -9.982 18.713 1.00 33.37 145 THR B N 1
ATOM 3076 C CA . THR B 1 151 ? -53.547 -11.292 18.096 1.00 31.78 145 THR B CA 1
ATOM 3077 C C . THR B 1 151 ? -52.953 -12.302 19.089 1.00 30.24 145 THR B C 1
ATOM 3078 O O . THR B 1 151 ? -53.259 -13.493 19.004 1.00 29.43 145 THR B O 1
ATOM 3082 N N . LEU B 1 152 ? -52.146 -11.828 20.045 1.00 29.45 146 LEU B N 1
ATOM 3083 C CA . LEU B 1 152 ? -51.657 -12.689 21.123 1.00 28.57 146 LEU B CA 1
ATOM 3084 C C . LEU B 1 152 ? -52.817 -13.206 21.974 1.00 28.72 146 LEU B C 1
ATOM 3085 O O . LEU B 1 152 ? -52.804 -14.369 22.380 1.00 27.56 146 LEU B O 1
ATOM 3090 N N . GLU B 1 153 ? -53.810 -12.341 22.232 1.00 29.31 147 GLU B N 1
ATOM 3091 C CA . GLU B 1 153 ? -55.052 -12.751 22.901 1.00 29.88 147 GLU B CA 1
ATOM 3092 C C . GLU B 1 153 ? -55.713 -13.924 22.185 1.00 28.79 147 GLU B C 1
ATOM 3093 O O . GLU B 1 153 ? -56.106 -14.894 22.832 1.00 28.51 147 GLU B O 1
ATOM 3099 N N . ILE B 1 154 ? -55.819 -13.824 20.855 1.00 27.95 148 ILE B N 1
ATOM 3100 C CA . ILE B 1 154 ? -56.386 -14.882 20.012 1.00 27.13 148 ILE B CA 1
ATOM 3101 C C . ILE B 1 154 ? -55.591 -16.182 20.178 1.00 25.56 148 ILE B C 1
ATOM 3102 O O . ILE B 1 154 ? -56.155 -17.248 20.438 1.00 25.26 148 ILE B O 1
ATOM 3107 N N . PHE B 1 155 ? -54.275 -16.079 20.031 1.00 24.15 149 PHE B N 1
ATOM 3108 C CA . PHE B 1 155 ? -53.398 -17.238 20.152 1.00 23.01 149 PHE B CA 1
ATOM 3109 C C . PHE B 1 155 ? -53.363 -17.851 21.573 1.00 23.02 149 PHE B C 1
ATOM 3110 O O . PHE B 1 155 ? -53.273 -19.071 21.713 1.00 22.14 149 PHE B O 1
ATOM 3118 N N . GLU B 1 156 ? -53.481 -17.013 22.605 1.00 23.60 150 GLU B N 1
ATOM 3119 C CA . GLU B 1 156 ? -53.566 -17.495 23.994 1.00 24.07 150 GLU B CA 1
ATOM 3120 C C . GLU B 1 156 ? -54.840 -18.303 24.230 1.00 24.72 150 GLU B C 1
ATOM 3121 O O . GLU B 1 156 ? -54.785 -19.395 24.796 1.00 24.30 150 GLU B O 1
ATOM 3127 N N . LYS B 1 157 ? -55.974 -17.764 23.786 1.00 25.58 151 LYS B N 1
ATOM 3128 C CA . LYS B 1 157 ? -57.262 -18.454 23.872 1.00 26.93 151 LYS B CA 1
ATOM 3129 C C . LYS B 1 157 ? -57.240 -19.772 23.097 1.00 26.10 151 LYS B C 1
ATOM 3130 O O . LYS B 1 157 ? -57.631 -20.821 23.616 1.00 26.10 151 LYS B O 1
ATOM 3136 N N . GLU B 1 158 ? -56.759 -19.708 21.861 1.00 24.99 152 GLU B N 1
ATOM 3137 C CA . GLU B 1 158 ? -56.657 -20.883 21.006 1.00 24.67 152 GLU B CA 1
ATOM 3138 C C . GLU B 1 158 ? -55.869 -22.019 21.671 1.00 24.38 152 GLU B C 1
ATOM 3139 O O . GLU B 1 158 ? -56.334 -23.166 21.714 1.00 24.39 152 GLU B O 1
ATOM 3145 N N . LEU B 1 159 ? -54.692 -21.687 22.201 1.00 23.98 153 LEU B N 1
ATOM 3146 C CA . LEU B 1 159 ? -53.815 -22.671 22.840 1.00 24.07 153 LEU B CA 1
ATOM 3147 C C . LEU B 1 159 ? -54.467 -23.287 24.079 1.00 25.18 153 LEU B C 1
ATOM 3148 O O . LEU B 1 159 ? -54.408 -24.510 24.275 1.00 25.38 153 LEU B O 1
ATOM 3153 N N . THR B 1 160 ? -55.098 -22.435 24.895 1.00 25.79 154 THR B N 1
ATOM 3154 C CA . THR B 1 160 ? -55.836 -22.861 26.085 1.00 26.72 154 THR B CA 1
ATOM 3155 C C . THR B 1 160 ? -56.954 -23.844 25.728 1.00 27.52 154 THR B C 1
ATOM 3156 O O . THR B 1 160 ? -57.178 -24.830 26.443 1.00 28.44 154 THR B O 1
ATOM 3160 N N . ASN B 1 161 ? -57.645 -23.576 24.620 1.00 27.07 155 ASN B N 1
ATOM 3161 C CA . ASN B 1 161 ? -58.702 -24.458 24.138 1.00 27.87 155 ASN B CA 1
ATOM 3162 C C . ASN B 1 161 ? -58.153 -25.808 23.691 1.00 26.79 155 ASN B C 1
ATOM 3163 O O . ASN B 1 161 ? -58.749 -26.839 23.964 1.00 27.49 155 ASN B O 1
ATOM 3168 N N . ARG B 1 162 ? -57.007 -25.797 23.017 1.00 25.19 156 ARG B N 1
ATOM 3169 C CA . ARG B 1 162 ? -56.394 -27.043 22.536 1.00 24.63 156 ARG B CA 1
ATOM 3170 C C . ARG B 1 162 ? -55.861 -27.917 23.675 1.00 24.70 156 ARG B C 1
ATOM 3171 O O . ARG B 1 162 ? -55.914 -29.142 23.598 1.00 24.73 156 ARG B O 1
ATOM 3179 N N . GLY B 1 163 ? -55.359 -27.276 24.729 1.00 24.39 157 GLY B N 1
ATOM 3180 C CA . GLY B 1 163 ? -54.906 -27.980 25.928 1.00 24.93 157 GLY B CA 1
ATOM 3181 C C . GLY B 1 163 ? -53.589 -28.715 25.780 1.00 24.37 157 GLY B C 1
ATOM 3182 O O . GLY B 1 163 ? -53.192 -29.453 26.667 1.00 25.52 157 GLY B O 1
ATOM 3183 N N . THR B 1 164 ? -52.910 -28.517 24.656 1.00 23.34 158 THR B N 1
ATOM 3184 C CA . THR B 1 164 ? -51.664 -29.231 24.365 1.00 22.67 158 THR B CA 1
ATOM 3185 C C . THR B 1 164 ? -50.432 -28.340 24.559 1.00 21.76 158 THR B C 1
ATOM 3186 O O . THR B 1 164 ? -50.559 -27.121 24.666 1.00 21.04 158 THR B O 1
ATOM 3190 N N . ASN B 1 165 ? -49.249 -28.955 24.628 1.00 21.55 159 ASN B N 1
ATOM 3191 C CA . ASN B 1 165 ? -47.992 -28.214 24.790 1.00 21.01 159 ASN B CA 1
ATOM 3192 C C . ASN B 1 165 ? -47.681 -27.300 23.599 1.00 19.55 159 ASN B C 1
ATOM 3193 O O . ASN B 1 165 ? -47.071 -26.244 23.752 1.00 19.51 159 ASN B O 1
ATOM 3198 N N . TYR B 1 166 ? -48.125 -27.715 22.422 1.00 18.67 160 TYR B N 1
ATOM 3199 C CA . TYR B 1 166 ? -47.875 -26.994 21.184 1.00 17.49 160 TYR B CA 1
ATOM 3200 C C . TYR B 1 166 ? -49.185 -26.833 20.449 1.00 17.19 160 TYR B C 1
ATOM 3201 O O . TYR B 1 166 ? -50.161 -27.529 20.761 1.00 17.40 160 TYR B O 1
ATOM 3210 N N . PHE B 1 167 ? -49.213 -25.906 19.490 1.00 16.39 161 PHE B N 1
ATOM 3211 C CA . PHE B 1 167 ? -50.367 -25.774 18.600 1.00 16.60 161 PHE B CA 1
ATOM 3212 C C . PHE B 1 167 ? -50.538 -27.056 17.796 1.00 16.56 161 PHE B C 1
ATOM 3213 O O . PHE B 1 167 ? -51.659 -27.486 17.535 1.00 16.58 161 PHE B O 1
ATOM 3221 N N . GLY B 1 168 ? -49.420 -27.683 17.445 1.00 16.30 162 GLY B N 1
ATOM 3222 C CA . GLY B 1 168 ? -49.462 -28.947 16.709 1.00 17.10 162 GLY B CA 1
ATOM 3223 C C . GLY B 1 168 ? -49.804 -30.148 17.578 1.00 17.96 162 GLY B C 1
ATOM 3224 O O . GLY B 1 168 ? -49.893 -31.267 17.082 1.00 18.63 162 GLY B O 1
ATOM 3225 N N . GLY B 1 169 ? -49.990 -29.926 18.878 1.00 18.36 163 GLY B N 1
ATOM 3226 C CA . GLY B 1 169 ? -50.338 -31.017 19.780 1.00 19.89 163 GLY B CA 1
ATOM 3227 C C . GLY B 1 169 ? -49.212 -31.320 20.749 1.00 20.62 163 GLY B C 1
ATOM 3228 O O . GLY B 1 169 ? -48.709 -30.413 21.426 1.00 20.06 163 GLY B O 1
ATOM 3229 N N . ASN B 1 170 ? -48.822 -32.595 20.817 1.00 21.63 164 ASN B N 1
ATOM 3230 C CA . ASN B 1 170 ? -47.768 -33.061 21.730 1.00 22.41 164 ASN B CA 1
ATOM 3231 C C . ASN B 1 170 ? -46.375 -32.678 21.254 1.00 22.59 164 ASN B C 1
ATOM 3232 O O . ASN B 1 170 ? -45.432 -32.635 22.039 1.00 23.58 164 ASN B O 1
ATOM 3237 N N . ARG B 1 171 ? -46.265 -32.420 19.957 1.00 22.30 165 ARG B N 1
ATOM 3238 C CA . ARG B 1 171 ? -45.018 -32.023 19.319 1.00 22.53 165 ARG B CA 1
ATOM 3239 C C . ARG B 1 171 ? -45.264 -30.757 18.504 1.00 20.95 165 ARG B C 1
ATOM 3240 O O . ARG B 1 171 ? -46.390 -30.527 18.059 1.00 20.46 165 ARG B O 1
ATOM 3248 N N . PRO B 1 172 ? -44.222 -29.917 18.322 1.00 20.24 166 PRO B N 1
ATOM 3249 C CA . PRO B 1 172 ? -44.390 -28.769 17.427 1.00 18.94 166 PRO B CA 1
ATOM 3250 C C . PRO B 1 172 ? -44.864 -29.203 16.043 1.00 18.42 166 PRO B C 1
ATOM 3251 O O . PRO B 1 172 ? -44.356 -30.182 15.479 1.00 18.68 166 PRO B O 1
ATOM 3255 N N . GLY B 1 173 ? -45.842 -28.482 15.507 1.00 18.06 167 GLY B N 1
ATOM 3256 C CA . GLY B 1 173 ? -46.328 -28.740 14.154 1.00 17.19 167 GLY B CA 1
ATOM 3257 C C . GLY B 1 173 ? -46.120 -27.542 13.258 1.00 16.64 167 GLY B C 1
ATOM 3258 O O . GLY B 1 173 ? -45.421 -26.591 13.626 1.00 15.99 167 GLY B O 1
ATOM 3259 N N . MET B 1 174 ? -46.750 -27.583 12.087 1.00 16.47 168 MET B N 1
ATOM 3260 C CA . MET B 1 174 ? -46.631 -26.529 11.095 1.00 16.30 168 MET B CA 1
ATOM 3261 C C . MET B 1 174 ? -46.980 -25.152 11.642 1.00 15.98 168 MET B C 1
ATOM 3262 O O . MET B 1 174 ? -46.247 -24.198 11.398 1.00 15.33 168 MET B O 1
ATOM 3267 N N . LEU B 1 175 ? -48.112 -25.043 12.345 1.00 16.17 169 LEU B N 1
ATOM 3268 C CA . LEU B 1 175 ? -48.526 -23.753 12.913 1.00 16.01 169 LEU B CA 1
ATOM 3269 C C . LEU B 1 175 ? -47.463 -23.172 13.863 1.00 16.05 169 LEU B C 1
ATOM 3270 O O . LEU B 1 175 ? -47.140 -21.990 13.777 1.00 16.21 169 LEU B O 1
ATOM 3275 N N . ASP B 1 176 ? -46.917 -24.001 14.753 1.00 16.31 170 ASP B N 1
ATOM 3276 C CA . ASP B 1 176 ? -45.852 -23.555 15.669 1.00 15.81 170 ASP B CA 1
ATOM 3277 C C . ASP B 1 176 ? -44.636 -22.964 14.943 1.00 15.69 170 ASP B C 1
ATOM 3278 O O . ASP B 1 176 ? -44.147 -21.897 15.328 1.00 15.46 170 ASP B O 1
ATOM 3283 N N . TYR B 1 177 ? -44.143 -23.653 13.908 1.00 15.60 171 TYR B N 1
ATOM 3284 C CA . TYR B 1 177 ? -42.975 -23.168 13.157 1.00 15.83 171 TYR B CA 1
ATOM 3285 C C . TYR B 1 177 ? -43.260 -21.949 12.278 1.00 15.68 171 TYR B C 1
ATOM 3286 O O . TYR B 1 177 ? -42.404 -21.081 12.133 1.00 15.65 171 TYR B O 1
ATOM 3295 N N . MET B 1 178 ? -44.452 -21.896 11.694 1.00 15.52 172 MET B N 1
ATOM 3296 C CA . MET B 1 178 ? -44.845 -20.788 10.827 1.00 15.96 172 MET B CA 1
ATOM 3297 C C . MET B 1 178 ? -44.927 -19.466 11.591 1.00 16.33 172 MET B C 1
ATOM 3298 O O . MET B 1 178 ? -44.695 -18.395 11.044 1.00 16.91 172 MET B O 1
ATOM 3303 N N . VAL B 1 179 ? -45.260 -19.561 12.862 1.00 15.86 173 VAL B N 1
ATOM 3304 C CA . VAL B 1 179 ? -45.524 -18.397 13.670 1.00 16.25 173 VAL B CA 1
ATOM 3305 C C . VAL B 1 179 ? -44.261 -18.001 14.460 1.00 16.79 173 VAL B C 1
ATOM 3306 O O . VAL B 1 179 ? -44.072 -16.828 14.796 1.00 17.57 173 VAL B O 1
ATOM 3310 N N . TRP B 1 180 ? -43.387 -18.980 14.707 1.00 16.06 174 TRP B N 1
ATOM 3311 C CA . TRP B 1 180 ? -42.252 -18.808 15.615 1.00 16.39 174 TRP B CA 1
ATOM 3312 C C . TRP B 1 180 ? -41.271 -17.649 15.330 1.00 16.81 174 TRP B C 1
ATOM 3313 O O . TRP B 1 180 ? -40.891 -16.950 16.270 1.00 17.55 174 TRP B O 1
ATOM 3324 N N . PRO B 1 181 ? -40.853 -17.442 14.059 1.00 16.49 175 PRO B N 1
ATOM 3325 C CA . PRO B 1 181 ? -39.855 -16.382 13.823 1.00 16.92 175 PRO B CA 1
ATOM 3326 C C . PRO B 1 181 ? -40.225 -15.034 14.422 1.00 17.19 175 PRO B C 1
ATOM 3327 O O . PRO B 1 181 ? -39.384 -14.397 15.047 1.00 17.75 175 PRO B O 1
ATOM 3331 N N . TRP B 1 182 ? -41.474 -14.610 14.239 1.00 17.23 176 TRP B N 1
ATOM 3332 C CA . TRP B 1 182 ? -41.928 -13.331 14.773 1.00 17.66 176 TRP B CA 1
ATOM 3333 C C . TRP B 1 182 ? -42.027 -13.336 16.301 1.00 18.11 176 TRP B C 1
ATOM 3334 O O . TRP B 1 182 ? -41.784 -12.324 16.934 1.00 18.71 176 TRP B O 1
ATOM 3345 N N . VAL B 1 183 ? -42.357 -14.478 16.893 1.00 18.05 177 VAL B N 1
ATOM 3346 C CA . VAL B 1 183 ? -42.458 -14.547 18.346 1.00 18.63 177 VAL B CA 1
ATOM 3347 C C . VAL B 1 183 ? -41.065 -14.517 18.973 1.00 19.50 177 VAL B C 1
ATOM 3348 O O . VAL B 1 183 ? -40.849 -13.849 19.996 1.00 20.34 177 VAL B O 1
ATOM 3352 N N . GLU B 1 184 ? -40.121 -15.217 18.342 1.00 19.40 178 GLU B N 1
ATOM 3353 C CA . GLU B 1 184 ? -38.727 -15.202 18.785 1.00 20.19 178 GLU B CA 1
ATOM 3354 C C . GLU B 1 184 ? -38.160 -13.780 18.743 1.00 21.16 178 GLU B C 1
ATOM 3355 O O . GLU B 1 184 ? -37.348 -13.403 19.590 1.00 22.10 178 GLU B O 1
ATOM 3361 N N . ARG B 1 185 ? -38.601 -12.992 17.766 1.00 21.05 179 ARG B N 1
ATOM 3362 C CA . ARG B 1 185 ? -38.161 -11.589 17.656 1.00 22.07 179 ARG B CA 1
ATOM 3363 C C . ARG B 1 185 ? -38.839 -10.678 18.684 1.00 22.43 179 ARG B C 1
ATOM 3364 O O . ARG B 1 185 ? -38.226 -9.750 19.193 1.00 23.16 179 ARG B O 1
ATOM 3372 N N . LEU B 1 186 ? -40.098 -10.958 19.001 1.00 22.35 180 LEU B N 1
ATOM 3373 C CA . LEU B 1 186 ? -40.815 -10.194 20.025 1.00 23.44 180 LEU B CA 1
ATOM 3374 C C . LEU B 1 186 ? -40.039 -10.063 21.347 1.00 24.17 180 LEU B C 1
ATOM 3375 O O . LEU B 1 186 ? -40.132 -9.043 22.018 1.00 24.95 180 LEU B O 1
ATOM 3380 N N . TYR B 1 187 ? -39.269 -11.089 21.708 1.00 23.86 181 TYR B N 1
ATOM 3381 C CA . TYR B 1 187 ? -38.473 -11.052 22.937 1.00 25.26 181 TYR B CA 1
ATOM 3382 C C . TYR B 1 187 ? -37.501 -9.872 22.997 1.00 26.85 181 TYR B C 1
ATOM 3383 O O . TYR B 1 187 ? -37.098 -9.467 24.086 1.00 28.04 181 TYR B O 1
ATOM 3392 N N . LEU B 1 188 ? -37.127 -9.322 21.839 1.00 27.25 182 LEU B N 1
ATOM 3393 C CA . LEU B 1 188 ? -36.223 -8.158 21.787 1.00 29.20 182 LEU B CA 1
ATOM 3394 C C . LEU B 1 188 ? -36.779 -6.951 22.541 1.00 30.79 182 LEU B C 1
ATOM 3395 O O . LEU B 1 188 ? -36.024 -6.069 22.973 1.00 32.39 182 LEU B O 1
ATOM 3400 N N . LEU B 1 189 ? -38.099 -6.916 22.690 1.00 30.84 183 LEU B N 1
ATOM 3401 C CA . LEU B 1 189 ? -38.782 -5.807 23.346 1.00 32.71 183 LEU B CA 1
ATOM 3402 C C . LEU B 1 189 ? -38.429 -5.705 24.818 1.00 34.55 183 LEU B C 1
ATOM 3403 O O . LEU B 1 189 ? -38.573 -4.634 25.422 1.00 35.93 183 LEU B O 1
ATOM 3408 N N . ARG B 1 190 ? -37.959 -6.817 25.385 1.00 34.97 184 ARG B N 1
ATOM 3409 C CA . ARG B 1 190 ? -37.476 -6.839 26.760 1.00 37.21 184 ARG B CA 1
ATOM 3410 C C . ARG B 1 190 ? -36.281 -5.903 26.938 1.00 39.15 184 ARG B C 1
ATOM 3411 O O . ARG B 1 190 ? -36.142 -5.270 27.983 1.00 40.69 184 ARG B O 1
ATOM 3419 N N . CYS B 1 191 ? -35.438 -5.808 25.907 1.00 39.46 185 CYS B N 1
ATOM 3420 C CA . CYS B 1 191 ? -34.298 -4.883 25.906 1.00 41.65 185 CYS B CA 1
ATOM 3421 C C . CYS B 1 191 ? -34.743 -3.425 25.750 1.00 43.14 185 CYS B C 1
ATOM 3422 O O . CYS B 1 191 ? -34.009 -2.506 26.115 1.00 44.74 185 CYS B O 1
ATOM 3425 N N . VAL B 1 192 ? -35.935 -3.227 25.188 1.00 42.79 186 VAL B N 1
ATOM 3426 C CA . VAL B 1 192 ? -36.511 -1.896 24.998 1.00 44.25 186 VAL B CA 1
ATOM 3427 C C . VAL B 1 192 ? -37.135 -1.407 26.302 1.00 45.80 186 VAL B C 1
ATOM 3428 O O . VAL B 1 192 ? -36.787 -0.339 26.806 1.00 47.84 186 VAL B O 1
ATOM 3432 N N . ASN B 1 193 ? -38.053 -2.198 26.849 1.00 45.37 187 ASN B N 1
ATOM 3433 C CA . ASN B 1 193 ? -38.723 -1.858 28.101 1.00 46.74 187 ASN B CA 1
ATOM 3434 C C . ASN B 1 193 ? -39.011 -3.123 28.894 1.00 46.20 187 ASN B C 1
ATOM 3435 O O . ASN B 1 193 ? -40.077 -3.733 28.754 1.00 45.03 187 ASN B O 1
ATOM 3440 N N . ASP B 1 194 ? -38.042 -3.503 29.721 1.00 47.66 188 ASP B N 1
ATOM 3441 C CA . ASP B 1 194 ? -38.084 -4.735 30.506 1.00 47.72 188 ASP B CA 1
ATOM 3442 C C . ASP B 1 194 ? -39.351 -4.860 31.339 1.00 48.00 188 ASP B C 1
ATOM 3443 O O . ASP B 1 194 ? -40.034 -5.884 31.284 1.00 46.80 188 ASP B O 1
ATOM 3448 N N . ARG B 1 195 ? -39.664 -3.813 32.097 1.00 49.90 189 ARG B N 1
ATOM 3449 C CA . ARG B 1 195 ? -40.823 -3.832 32.987 1.00 50.71 189 ARG B CA 1
ATOM 3450 C C . ARG B 1 195 ? -42.124 -4.032 32.207 1.00 49.12 189 ARG B C 1
ATOM 3451 O O . ARG B 1 195 ? -42.930 -4.897 32.548 1.00 48.45 189 ARG B O 1
ATOM 3459 N N . LYS B 1 196 ? -42.301 -3.238 31.153 1.00 48.99 190 LYS B N 1
ATOM 3460 C CA . LYS B 1 196 ? -43.486 -3.287 30.296 1.00 48.03 190 LYS B CA 1
ATOM 3461 C C . LYS B 1 196 ? -43.631 -4.637 29.593 1.00 45.70 190 LYS B C 1
ATOM 3462 O O . LYS B 1 196 ? -44.751 -5.118 29.397 1.00 44.89 190 LYS B O 1
ATOM 3468 N N . PHE B 1 197 ? -42.501 -5.239 29.219 1.00 44.67 191 PHE B N 1
ATOM 3469 C CA . PHE B 1 197 ? -42.509 -6.517 28.510 1.00 42.67 191 PHE B CA 1
ATOM 3470 C C . PHE B 1 197 ? -42.992 -7.665 29.398 1.00 42.29 191 PHE B C 1
ATOM 3471 O O . PHE B 1 197 ? -43.824 -8.461 28.973 1.00 40.55 191 PHE B O 1
ATOM 3479 N N . VAL B 1 198 ? -42.457 -7.743 30.616 1.00 43.61 192 VAL B N 1
ATOM 3480 C CA . VAL B 1 198 ? -42.817 -8.800 31.569 1.00 44.15 192 VAL B CA 1
ATOM 3481 C C . VAL B 1 198 ? -44.312 -8.746 31.921 1.00 44.36 192 VAL B C 1
ATOM 3482 O O . VAL B 1 198 ? -44.979 -9.782 31.992 1.00 43.75 192 VAL B O 1
ATOM 3486 N N . GLU B 1 199 ? -44.828 -7.535 32.116 1.00 45.65 193 GLU B N 1
ATOM 3487 C CA . GLU B 1 199 ? -46.238 -7.332 32.448 1.00 46.51 193 GLU B CA 1
ATOM 3488 C C . GLU B 1 199 ? -47.162 -7.751 31.301 1.00 44.89 193 GLU B C 1
ATOM 3489 O O . GLU B 1 199 ? -48.240 -8.298 31.541 1.00 44.67 193 GLU B O 1
ATOM 3495 N N . LYS B 1 200 ? -46.728 -7.499 30.065 1.00 43.91 194 LYS B N 1
ATOM 3496 C CA . LYS B 1 200 ? -47.457 -7.943 28.876 1.00 42.67 194 LYS B CA 1
ATOM 3497 C C . LYS B 1 200 ? -47.416 -9.467 28.737 1.00 40.85 194 LYS B C 1
ATOM 3498 O O . LYS B 1 200 ? -48.457 -10.111 28.599 1.00 40.30 194 LYS B O 1
ATOM 3504 N N . LYS B 1 201 ? -46.204 -10.025 28.776 1.00 39.99 195 LYS B N 1
ATOM 3505 C CA . LYS B 1 201 ? -45.966 -11.478 28.753 1.00 38.72 195 LYS B CA 1
ATOM 3506 C C . LYS B 1 201 ? -46.848 -12.219 29.769 1.00 38.64 195 LYS B C 1
ATOM 3507 O O . LYS B 1 201 ? -47.382 -13.295 29.481 1.00 37.58 195 LYS B O 1
ATOM 3513 N N . SER B 1 202 ? -47.002 -11.612 30.946 1.00 39.37 196 SER B N 1
ATOM 3514 C CA . SER B 1 202 ? -47.807 -12.154 32.047 1.00 39.70 196 SER B CA 1
ATOM 3515 C C . SER B 1 202 ? -49.296 -12.327 31.713 1.00 38.94 196 SER B C 1
ATOM 3516 O O . SER B 1 202 ? -49.989 -13.135 32.343 1.00 39.37 196 SER B O 1
ATOM 3519 N N . LEU B 1 203 ? -49.782 -11.570 30.732 1.00 37.60 197 LEU B N 1
ATOM 3520 C CA . LEU B 1 203 ? -51.180 -11.652 30.318 1.00 36.87 197 LEU B CA 1
ATOM 3521 C C . LEU B 1 203 ? -51.477 -12.915 29.500 1.00 34.74 197 LEU B C 1
ATOM 3522 O O . LEU B 1 203 ? -52.636 -13.270 29.300 1.00 34.99 197 LEU B O 1
ATOM 3527 N N . PHE B 1 204 ? -50.425 -13.588 29.041 1.00 32.79 198 PHE B N 1
ATOM 3528 C CA . PHE B 1 204 ? -50.556 -14.770 28.189 1.00 30.59 198 PHE B CA 1
ATOM 3529 C C . PHE B 1 204 ? -49.727 -15.944 28.740 1.00 29.32 198 PHE B C 1
ATOM 3530 O O . PHE B 1 204 ? -48.709 -16.308 28.161 1.00 28.42 198 PHE B O 1
ATOM 3538 N N . PRO B 1 205 ? -50.172 -16.548 29.864 1.00 29.40 199 PRO B N 1
ATOM 3539 C CA . PRO B 1 205 ? -49.347 -17.565 30.524 1.00 28.78 199 PRO B CA 1
ATOM 3540 C C . PRO B 1 205 ? -49.081 -18.805 29.675 1.00 27.02 199 PRO B C 1
ATOM 3541 O O . PRO B 1 205 ? -47.953 -19.283 29.636 1.00 26.35 199 PRO B O 1
ATOM 3545 N N . ASN B 1 206 ? -50.100 -19.318 28.991 1.00 26.20 200 ASN B N 1
ATOM 3546 C CA . ASN B 1 206 ? -49.920 -20.537 28.219 1.00 24.95 200 ASN B CA 1
ATOM 3547 C C . ASN B 1 206 ? -49.038 -20.306 26.993 1.00 23.51 200 ASN B C 1
ATOM 3548 O O . ASN B 1 206 ? -48.178 -21.122 26.688 1.00 23.01 200 ASN B O 1
ATOM 3553 N N . PHE B 1 207 ? -49.235 -19.174 26.325 1.00 23.00 201 PHE B N 1
ATOM 3554 C CA . PHE B 1 207 ? -48.370 -18.750 25.211 1.00 22.18 201 PHE B CA 1
ATOM 3555 C C . PHE B 1 207 ? -46.937 -18.517 25.679 1.00 22.33 201 PHE B C 1
ATOM 3556 O O . PHE B 1 207 ? -45.992 -18.965 25.024 1.00 21.84 201 PHE B O 1
ATOM 3564 N N . ALA B 1 208 ? -46.782 -17.837 26.819 1.00 23.04 202 ALA B N 1
ATOM 3565 C CA . ALA B 1 208 ? -45.461 -17.620 27.421 1.00 23.90 202 ALA B CA 1
ATOM 3566 C C . ALA B 1 208 ? -44.789 -18.947 27.764 1.00 23.99 202 ALA B C 1
ATOM 3567 O O . ALA B 1 208 ? -43.601 -19.132 27.497 1.00 24.34 202 ALA B O 1
ATOM 3569 N N . ASP B 1 209 ? -45.556 -19.862 28.351 1.00 24.31 203 ASP B N 1
ATOM 3570 C CA . ASP B 1 209 ? -45.073 -21.215 28.630 1.00 24.90 203 ASP B CA 1
ATOM 3571 C C . ASP B 1 209 ? -44.647 -21.925 27.343 1.00 23.54 203 ASP B C 1
ATOM 3572 O O . ASP B 1 209 ? -43.602 -22.583 27.307 1.00 23.40 203 ASP B O 1
ATOM 3577 N N . TRP B 1 210 ? -45.470 -21.794 26.298 1.00 22.67 204 TRP B N 1
ATOM 3578 C CA . TRP B 1 210 ? -45.178 -22.366 24.972 1.00 21.73 204 TRP B CA 1
ATOM 3579 C C . TRP B 1 210 ? -43.895 -21.793 24.370 1.00 21.71 204 TRP B C 1
ATOM 3580 O O . TRP B 1 210 ? -43.095 -22.533 23.808 1.00 21.75 204 TRP B O 1
ATOM 3591 N N . GLY B 1 211 ? -43.707 -20.481 24.504 1.00 22.43 205 GLY B N 1
ATOM 3592 C CA . GLY B 1 211 ? -42.488 -19.805 24.053 1.00 22.61 205 GLY B CA 1
ATOM 3593 C C . GLY B 1 211 ? -41.240 -20.391 24.700 1.00 23.86 205 GLY B C 1
ATOM 3594 O O . GLY B 1 211 ? -40.245 -20.648 24.025 1.00 23.39 205 GLY B O 1
ATOM 3595 N N . ASP B 1 212 ? -41.306 -20.621 26.010 1.00 25.13 206 ASP B N 1
ATOM 3596 C CA . ASP B 1 212 ? -40.222 -21.276 26.748 1.00 26.71 206 ASP B CA 1
ATOM 3597 C C . ASP B 1 212 ? -39.925 -22.680 26.207 1.00 26.74 206 ASP B C 1
ATOM 3598 O O . ASP B 1 212 ? -38.763 -23.062 26.078 1.00 27.57 206 ASP B O 1
ATOM 3603 N N . GLN B 1 213 ? -40.976 -23.442 25.908 1.00 25.95 207 GLN B N 1
ATOM 3604 C CA . GLN B 1 213 ? -40.818 -24.792 25.359 1.00 26.18 207 GLN B CA 1
ATOM 3605 C C . GLN B 1 213 ? -40.245 -24.773 23.946 1.00 24.87 207 GLN B C 1
ATOM 3606 O O . GLN B 1 213 ? -39.418 -25.620 23.613 1.00 25.39 207 GLN B O 1
ATOM 3612 N N . MET B 1 214 ? -40.674 -23.806 23.128 1.00 23.39 208 MET B N 1
ATOM 3613 C CA . MET B 1 214 ? -40.177 -23.684 21.751 1.00 22.50 208 MET B CA 1
ATOM 3614 C C . MET B 1 214 ? -38.672 -23.403 21.712 1.00 23.39 208 MET B C 1
ATOM 3615 O O . MET B 1 214 ? -37.944 -23.994 20.906 1.00 23.75 208 MET B O 1
ATOM 3620 N N . GLN B 1 215 ? -38.218 -22.505 22.584 1.00 24.28 209 GLN B N 1
ATOM 3621 C CA . GLN B 1 215 ? -36.805 -22.149 22.690 1.00 25.87 209 GLN B CA 1
ATOM 3622 C C . GLN B 1 215 ? -35.928 -23.352 23.033 1.00 27.26 209 GLN B C 1
ATOM 3623 O O . GLN B 1 215 ? -34.728 -23.344 22.755 1.00 28.01 209 GLN B O 1
ATOM 3629 N N . LEU B 1 216 ? -36.537 -24.376 23.632 1.00 28.05 210 LEU B N 1
ATOM 3630 C CA . LEU B 1 216 ? -35.838 -25.608 24.013 1.00 29.89 210 LEU B CA 1
ATOM 3631 C C . LEU B 1 216 ? -35.768 -26.635 22.879 1.00 29.53 210 LEU B C 1
ATOM 3632 O O . LEU B 1 216 ? -34.993 -27.592 22.951 1.00 30.49 210 LEU B O 1
ATOM 3637 N N . ASP B 1 217 ? -36.581 -26.433 21.844 1.00 28.59 211 ASP B N 1
ATOM 3638 C CA . ASP B 1 217 ? -36.632 -27.332 20.684 1.00 28.52 211 ASP B CA 1
ATOM 3639 C C . ASP B 1 217 ? -35.327 -27.259 19.875 1.00 29.26 211 ASP B C 1
ATOM 3640 O O . ASP B 1 217 ? -34.819 -26.172 19.596 1.00 28.85 211 ASP B O 1
ATOM 3645 N N . ASP B 1 218 ? -34.783 -28.420 19.512 1.00 30.59 212 ASP B N 1
ATOM 3646 C CA . ASP B 1 218 ? -33.507 -28.491 18.781 1.00 31.46 212 ASP B CA 1
ATOM 3647 C C . ASP B 1 218 ? -33.546 -27.747 17.459 1.00 29.93 212 ASP B C 1
ATOM 3648 O O . ASP B 1 218 ? -32.568 -27.098 17.066 1.00 30.16 212 ASP B O 1
ATOM 3653 N N . ILE B 1 219 ? -34.683 -27.855 16.777 1.00 28.58 213 ILE B N 1
ATOM 3654 C CA . ILE B 1 219 ? -34.887 -27.216 15.479 1.00 26.83 213 ILE B CA 1
ATOM 3655 C C . ILE B 1 219 ? -34.861 -25.696 15.626 1.00 25.97 213 ILE B C 1
ATOM 3656 O O . ILE B 1 219 ? -34.197 -25.007 14.852 1.00 25.89 213 ILE B O 1
ATOM 3661 N N . VAL B 1 220 ? -35.572 -25.185 16.629 1.00 25.32 214 VAL B N 1
ATOM 3662 C CA . VAL B 1 220 ? -35.572 -23.756 16.929 1.00 24.84 214 VAL B CA 1
ATOM 3663 C C . VAL B 1 220 ? -34.164 -23.249 17.267 1.00 25.88 214 VAL B C 1
ATOM 3664 O O . VAL B 1 220 ? -33.735 -22.212 16.752 1.00 25.31 214 VAL B O 1
ATOM 3668 N N . LYS B 1 221 ? -33.462 -23.997 18.120 1.00 27.28 215 LYS B N 1
ATOM 3669 C CA . LYS B 1 221 ? -32.123 -23.638 18.584 1.00 29.14 215 LYS B CA 1
ATOM 3670 C C . LYS B 1 221 ? -31.144 -23.495 17.430 1.00 29.60 215 LYS B C 1
ATOM 3671 O O . LYS B 1 221 ? -30.272 -22.632 17.453 1.00 30.12 215 LYS B O 1
ATOM 3677 N N . LYS B 1 222 ? -31.325 -24.329 16.409 1.00 29.55 216 LYS B N 1
ATOM 3678 C CA . LYS B 1 222 ? -30.462 -24.345 15.236 1.00 30.38 216 LYS B CA 1
ATOM 3679 C C . LYS B 1 222 ? -30.484 -23.023 14.452 1.00 29.35 216 LYS B C 1
ATOM 3680 O O . LYS B 1 222 ? -29.511 -22.679 13.777 1.00 30.11 216 LYS B O 1
ATOM 3686 N N . HIS B 1 223 ? -31.579 -22.279 14.554 1.00 27.64 217 HIS B N 1
ATOM 3687 C CA . HIS B 1 223 ? -31.707 -21.039 13.793 1.00 26.87 217 HIS B CA 1
ATOM 3688 C C . HIS B 1 223 ? -32.039 -19.840 14.664 1.00 26.36 217 HIS B C 1
ATOM 3689 O O . HIS B 1 223 ? -32.436 -18.786 14.155 1.00 25.92 217 HIS B O 1
ATOM 3696 N N . ALA B 1 224 ? -31.862 -19.998 15.972 1.00 25.93 218 ALA B N 1
ATOM 3697 C CA . ALA B 1 224 ? -32.293 -18.986 16.919 1.00 25.65 218 ALA B CA 1
ATOM 3698 C C . ALA B 1 224 ? -31.350 -17.786 16.962 1.00 26.44 218 ALA B C 1
ATOM 3699 O O . ALA B 1 224 ? -30.155 -17.900 16.693 1.00 27.19 218 ALA B O 1
ATOM 3701 N N . HIS B 1 225 ? -31.910 -16.636 17.311 1.00 25.83 219 HIS B N 1
ATOM 3702 C CA . HIS B 1 225 ? -31.103 -15.502 17.720 1.00 26.26 219 HIS B CA 1
ATOM 3703 C C . HIS B 1 225 ? -31.638 -14.972 19.051 1.00 25.91 219 HIS B C 1
ATOM 3704 O O . HIS B 1 225 ? -32.821 -15.133 19.366 1.00 24.57 219 HIS B O 1
ATOM 3711 N N . SER B 1 226 ? -30.755 -14.373 19.842 1.00 26.94 220 SER B N 1
ATOM 3712 C CA . SER B 1 226 ? -31.113 -13.885 21.173 1.00 27.36 220 SER B CA 1
ATOM 3713 C C . SER B 1 226 ? -31.913 -12.586 21.079 1.00 26.78 220 SER B C 1
ATOM 3714 O O . SER B 1 226 ? -31.900 -11.929 20.033 1.00 26.54 220 SER B O 1
ATOM 3717 N N . PRO B 1 227 ? -32.627 -12.220 22.161 1.00 26.89 221 PRO B N 1
ATOM 3718 C CA . PRO B 1 227 ? -33.339 -10.941 22.170 1.00 26.98 221 PRO B CA 1
ATOM 3719 C C . PRO B 1 227 ? -32.401 -9.765 21.847 1.00 28.24 221 PRO B C 1
ATOM 3720 O O . PRO B 1 227 ? -32.717 -8.954 20.971 1.00 28.10 221 PRO B O 1
ATOM 3724 N N . GLN B 1 228 ? -31.244 -9.712 22.514 1.00 29.39 222 GLN B N 1
ATOM 3725 C CA . GLN B 1 228 ? -30.221 -8.682 22.276 1.00 30.55 222 GLN B CA 1
ATOM 3726 C C . GLN B 1 228 ? -29.727 -8.649 20.829 1.00 29.88 222 GLN B C 1
ATOM 3727 O O . GLN B 1 228 ? -29.622 -7.578 20.235 1.00 29.91 222 GLN B O 1
ATOM 3733 N N . GLU B 1 229 ? -29.424 -9.824 20.275 1.00 29.07 223 GLU B N 1
ATOM 3734 C CA . GLU B 1 229 ? -29.026 -9.953 18.869 1.00 28.69 223 GLU B CA 1
ATOM 3735 C C . GLU B 1 229 ? -30.052 -9.335 17.915 1.00 27.77 223 GLU B C 1
ATOM 3736 O O . GLU B 1 229 ? -29.684 -8.568 17.025 1.00 28.41 223 GLU B O 1
ATOM 3742 N N . TYR B 1 230 ? -31.329 -9.666 18.105 1.00 26.46 224 TYR B N 1
ATOM 3743 C CA . TYR B 1 230 ? -32.397 -9.066 17.305 1.00 25.84 224 TYR B CA 1
ATOM 3744 C C . TYR B 1 230 ? -32.493 -7.565 17.559 1.00 27.16 224 TYR B C 1
ATOM 3745 O O . TYR B 1 230 ? -32.630 -6.777 16.617 1.00 27.37 224 TYR B O 1
ATOM 3754 N N . PHE B 1 231 ? -32.410 -7.175 18.832 1.00 28.34 225 PHE B N 1
ATOM 3755 C CA . PHE B 1 231 ? -32.476 -5.762 19.206 1.00 29.77 225 PHE B CA 1
ATOM 3756 C C . PHE B 1 231 ? -31.396 -4.970 18.477 1.00 31.23 225 PHE B C 1
ATOM 3757 O O . PHE B 1 231 ? -31.692 -3.987 17.796 1.00 31.78 225 PHE B O 1
ATOM 3765 N N . ASP B 1 232 ? -30.150 -5.424 18.594 1.00 32.16 226 ASP B N 1
ATOM 3766 C CA . ASP B 1 232 ? -29.023 -4.785 17.913 1.00 33.72 226 ASP B CA 1
ATOM 3767 C C . ASP B 1 232 ? -29.174 -4.759 16.390 1.00 33.31 226 ASP B C 1
ATOM 3768 O O . ASP B 1 232 ? -28.841 -3.761 15.752 1.00 34.23 226 ASP B O 1
ATOM 3773 N N . TYR B 1 233 ? -29.666 -5.855 15.812 1.00 32.03 227 TYR B N 1
ATOM 3774 C CA . TYR B 1 233 ? -29.864 -5.916 14.360 1.00 32.21 227 TYR B CA 1
ATOM 3775 C C . TYR B 1 233 ? -30.931 -4.928 13.868 1.00 32.49 227 TYR B C 1
ATOM 3776 O O . TYR B 1 233 ? -30.682 -4.178 12.929 1.00 33.08 227 TYR B O 1
ATOM 3785 N N . TYR B 1 234 ? -32.111 -4.955 14.492 1.00 32.66 228 TYR B N 1
ATOM 3786 C CA . TYR B 1 234 ? -33.227 -4.093 14.087 1.00 33.96 228 TYR B CA 1
ATOM 3787 C C . TYR B 1 234 ? -32.978 -2.616 14.380 1.00 36.78 228 TYR B C 1
ATOM 3788 O O . TYR B 1 234 ? -33.375 -1.753 13.597 1.00 37.34 228 TYR B O 1
ATOM 3797 N N . LYS B 1 235 ? -32.297 -2.338 15.489 1.00 39.32 229 LYS B N 1
ATOM 3798 C CA . LYS B 1 235 ? -31.768 -0.999 15.774 1.00 42.99 229 LYS B CA 1
ATOM 3799 C C . LYS B 1 235 ? -31.060 -0.390 14.570 1.00 44.87 229 LYS B C 1
ATOM 3800 O O . LYS B 1 235 ? -31.307 0.760 14.207 1.00 46.04 229 LYS B O 1
ATOM 3806 N N . ASN B 1 236 ? -30.175 -1.174 13.962 1.00 45.80 230 ASN B N 1
ATOM 3807 C CA . ASN B 1 236 ? -29.309 -0.683 12.896 1.00 48.13 230 ASN B CA 1
ATOM 3808 C C . ASN B 1 236 ? -29.882 -0.882 11.490 1.00 48.02 230 ASN B C 1
ATOM 3809 O O . ASN B 1 236 ? -29.548 -0.127 10.577 1.00 49.12 230 ASN B O 1
ATOM 3814 N N . ALA B 1 237 ? -30.751 -1.883 11.327 1.00 47.12 231 ALA B N 1
ATOM 3815 C CA . ALA B 1 237 ? -31.286 -2.244 10.008 1.00 47.37 231 ALA B CA 1
ATOM 3816 C C . ALA B 1 237 ? -32.760 -1.888 9.812 1.00 47.78 231 ALA B C 1
ATOM 3817 O O . ALA B 1 237 ? -33.205 -1.662 8.680 1.00 48.04 231 ALA B O 1
ATOM 3819 N N . ARG B 1 238 ? -33.508 -1.857 10.917 1.00 48.60 232 ARG B N 1
ATOM 3820 C CA . ARG B 1 238 ? -34.967 -1.630 10.913 1.00 48.68 232 ARG B CA 1
ATOM 3821 C C . ARG B 1 238 ? -35.717 -2.675 10.083 1.00 47.50 232 ARG B C 1
ATOM 3822 O O . ARG B 1 238 ? -35.264 -3.817 9.961 1.00 46.66 232 ARG B O 1
ATOM 3830 N N . ALA B 1 239 ? -36.856 -2.288 9.517 1.00 48.01 233 ALA B N 1
ATOM 3831 C CA . ALA B 1 239 ? -37.731 -3.236 8.825 1.00 47.01 233 ALA B CA 1
ATOM 3832 C C . ALA B 1 239 ? -37.458 -3.365 7.315 1.00 47.36 233 ALA B C 1
ATOM 3833 O O . ALA B 1 239 ? -38.225 -4.023 6.600 1.00 46.56 233 ALA B O 1
ATOM 3835 N N . HIS B 1 240 ? -36.361 -2.761 6.848 1.00 48.87 234 HIS B N 1
ATOM 3836 C CA . HIS B 1 240 ? -36.043 -2.665 5.408 1.00 49.80 234 HIS B CA 1
ATOM 3837 C C . HIS B 1 240 ? -35.934 -4.003 4.658 1.00 48.24 234 HIS B C 1
ATOM 3838 O O . HIS B 1 240 ? -36.313 -4.092 3.489 1.00 48.49 234 HIS B O 1
ATOM 3845 N N . SER B 1 241 ? -35.413 -5.028 5.325 1.00 46.98 235 SER B N 1
ATOM 3846 C CA . SER B 1 241 ? -35.322 -6.366 4.733 1.00 45.65 235 SER B CA 1
ATOM 3847 C C . SER B 1 241 ? -36.128 -7.415 5.524 1.00 43.94 235 SER B C 1
ATOM 3848 O O . SER B 1 241 ? -35.824 -8.613 5.485 1.00 43.15 235 SER B O 1
ATOM 3851 N N . MET B 1 242 ? -37.166 -6.950 6.217 1.00 43.43 236 MET B N 1
ATOM 3852 C CA . MET B 1 242 ? -38.014 -7.793 7.063 1.00 42.05 236 MET B CA 1
ATOM 3853 C C . MET B 1 242 ? -39.230 -8.357 6.300 1.00 41.39 236 MET B C 1
ATOM 3854 O O . MET B 1 242 ? -39.851 -9.333 6.740 1.00 40.14 236 MET B O 1
ATOM 3859 N N . GLY B 1 243 ? -39.551 -7.749 5.158 1.00 41.85 237 GLY B N 1
ATOM 3860 C CA . GLY B 1 243 ? -40.744 -8.107 4.392 1.00 41.86 237 GLY B CA 1
ATOM 3861 C C . GLY B 1 243 ? -40.629 -9.358 3.535 1.00 41.42 237 GLY B C 1
ATOM 3862 O O . GLY B 1 243 ? -39.650 -10.105 3.629 1.00 40.69 237 GLY B O 1
ATOM 3863 N N . TYR B 1 244 ? -41.643 -9.587 2.701 1.00 41.78 238 TYR B N 1
ATOM 3864 C CA . TYR B 1 244 ? -41.669 -10.751 1.805 1.00 41.73 238 TYR B CA 1
ATOM 3865 C C . TYR B 1 244 ? -41.287 -10.381 0.364 1.00 42.76 238 TYR B C 1
ATOM 3866 O O . TYR B 1 244 ? -41.437 -11.179 -0.569 1.00 42.70 238 TYR B O 1
ATOM 3875 N N . TYR B 1 245 ? -40.795 -9.157 0.201 1.00 44.01 239 TYR B N 1
ATOM 3876 C CA . TYR B 1 245 ? -40.249 -8.679 -1.070 1.00 45.50 239 TYR B CA 1
ATOM 3877 C C . TYR B 1 245 ? -39.228 -7.571 -0.824 1.00 46.34 239 TYR B C 1
ATOM 3878 O O . TYR B 1 245 ? -39.236 -6.931 0.231 1.00 46.68 239 TYR B O 1
ATOM 3887 N N . LEU B 1 246 ? -38.347 -7.355 -1.794 1.00 47.13 240 LEU B N 1
ATOM 3888 C CA . LEU B 1 246 ? -37.362 -6.278 -1.713 1.00 48.28 240 LEU B CA 1
ATOM 3889 C C . LEU B 1 246 ? -37.576 -5.238 -2.823 1.00 49.75 240 LEU B C 1
ATOM 3890 O O . LEU B 1 246 ? -38.302 -5.459 -3.796 1.00 49.71 240 LEU B O 1
ATOM 3896 N N . SER C 1 12 ? -27.628 -45.617 0.551 1.00 53.31 6 SER C N 1
ATOM 3897 C CA . SER C 1 12 ? -27.357 -47.041 0.184 1.00 52.63 6 SER C CA 1
ATOM 3898 C C . SER C 1 12 ? -28.514 -47.669 -0.594 1.00 54.69 6 SER C C 1
ATOM 3899 O O . SER C 1 12 ? -29.675 -47.280 -0.426 1.00 56.71 6 SER C O 1
ATOM 3902 N N . VAL C 1 13 ? -28.182 -48.643 -1.441 1.00 54.36 7 VAL C N 1
ATOM 3903 C CA . VAL C 1 13 ? -29.176 -49.422 -2.198 1.00 56.22 7 VAL C CA 1
ATOM 3904 C C . VAL C 1 13 ? -28.525 -50.651 -2.854 1.00 55.31 7 VAL C C 1
ATOM 3905 O O . VAL C 1 13 ? -27.309 -50.677 -3.070 1.00 53.44 7 VAL C O 1
ATOM 3909 N N . ASN C 1 14 ? -29.343 -51.657 -3.169 1.00 56.65 8 ASN C N 1
ATOM 3910 C CA . ASN C 1 14 ? -28.857 -52.938 -3.681 1.00 55.95 8 ASN C CA 1
ATOM 3911 C C . ASN C 1 14 ? -28.668 -52.938 -5.197 1.00 55.86 8 ASN C C 1
ATOM 3912 O O . ASN C 1 14 ? -29.565 -52.532 -5.938 1.00 57.66 8 ASN C O 1
ATOM 3917 N N . ALA C 1 15 ? -27.503 -53.404 -5.647 1.00 53.46 9 ALA C N 1
ATOM 3918 C CA . ALA C 1 15 ? -27.169 -53.455 -7.077 1.00 53.06 9 ALA C CA 1
ATOM 3919 C C . ALA C 1 15 ? -27.897 -54.587 -7.801 1.00 54.75 9 ALA C C 1
ATOM 3920 O O . ALA C 1 15 ? -27.885 -55.738 -7.349 1.00 55.15 9 ALA C O 1
ATOM 3922 N N . GLY C 1 16 ? -28.521 -54.255 -8.929 1.00 55.26 10 GLY C N 1
ATOM 3923 C CA . GLY C 1 16 ? -29.278 -55.231 -9.701 1.00 56.52 10 GLY C CA 1
ATOM 3924 C C . GLY C 1 16 ? -28.866 -55.351 -11.159 1.00 56.45 10 GLY C C 1
ATOM 3925 O O . GLY C 1 16 ? -27.850 -54.797 -11.586 1.00 54.65 10 GLY C O 1
ATOM 3926 N N . VAL C 1 17 ? -29.681 -56.083 -11.914 1.00 58.27 11 VAL C N 1
ATOM 3927 C CA . VAL C 1 17 ? -29.468 -56.344 -13.345 1.00 59.00 11 VAL C CA 1
ATOM 3928 C C . VAL C 1 17 ? -29.460 -55.057 -14.200 1.00 58.34 11 VAL C C 1
ATOM 3929 O O . VAL C 1 17 ? -28.877 -55.022 -15.312 1.00 58.63 11 VAL C O 1
ATOM 3933 N N . ILE C 1 18 ? -30.105 -54.013 -13.661 1.00 57.17 12 ILE C N 1
ATOM 3934 C CA . ILE C 1 18 ? -30.071 -52.681 -14.239 1.00 56.38 12 ILE C CA 1
ATOM 3935 C C . ILE C 1 18 ? -29.036 -51.842 -13.492 1.00 52.84 12 ILE C C 1
ATOM 3936 O O . ILE C 1 18 ? -29.189 -51.606 -12.292 1.00 51.36 12 ILE C O 1
ATOM 3941 N N . PRO C 1 19 ? -27.978 -51.393 -14.202 1.00 51.40 13 PRO C N 1
ATOM 3942 C CA . PRO C 1 19 ? -26.894 -50.594 -13.626 1.00 48.33 13 PRO C CA 1
ATOM 3943 C C . PRO C 1 19 ? -27.349 -49.230 -13.113 1.00 47.57 13 PRO C C 1
ATOM 3944 O O . PRO C 1 19 ? -28.323 -48.677 -13.634 1.00 49.39 13 PRO C O 1
ATOM 3948 N N . PRO C 1 20 ? -26.637 -48.686 -12.104 1.00 44.80 14 PRO C N 1
ATOM 3949 C CA . PRO C 1 20 ? -26.926 -47.368 -11.543 1.00 44.37 14 PRO C CA 1
ATOM 3950 C C . PRO C 1 20 ? -26.803 -46.287 -12.616 1.00 45.39 14 PRO C C 1
ATOM 3951 O O . PRO C 1 20 ? -26.188 -46.538 -13.657 1.00 45.77 14 PRO C O 1
ATOM 3955 N N . PRO C 1 21 ? -27.390 -45.094 -12.375 1.00 46.01 15 PRO C N 1
ATOM 3956 C CA . PRO C 1 21 ? -27.206 -43.978 -13.306 1.00 46.97 15 PRO C CA 1
ATOM 3957 C C . PRO C 1 21 ? -25.770 -43.473 -13.279 1.00 44.75 15 PRO C C 1
ATOM 3958 O O . PRO C 1 21 ? -24.990 -43.869 -12.404 1.00 42.47 15 PRO C O 1
ATOM 3962 N N . ALA C 1 22 ? -25.428 -42.610 -14.231 1.00 45.68 16 ALA C N 1
ATOM 3963 C CA . ALA C 1 22 ? -24.130 -41.948 -14.237 1.00 43.94 16 ALA C CA 1
ATOM 3964 C C . ALA C 1 22 ? -23.976 -41.127 -12.961 1.00 42.53 16 ALA C C 1
ATOM 3965 O O . ALA C 1 22 ? -24.962 -40.654 -12.392 1.00 43.24 16 ALA C O 1
ATOM 3967 N N . LEU C 1 23 ? -22.738 -40.977 -12.504 1.00 40.55 17 LEU C N 1
ATOM 3968 C CA . LEU C 1 23 ? -22.458 -40.224 -11.294 1.00 39.28 17 LEU C CA 1
ATOM 3969 C C . LEU C 1 23 ? -22.903 -38.776 -11.416 1.00 41.49 17 LEU C C 1
ATOM 3970 O O . LEU C 1 23 ? -23.118 -38.265 -12.526 1.00 44.19 17 LEU C O 1
ATOM 3975 N N . THR C 1 24 ? -23.086 -38.133 -10.270 1.00 41.02 18 THR C N 1
ATOM 3976 C CA . THR C 1 24 ? -23.459 -36.732 -10.227 1.00 43.04 18 THR C CA 1
ATOM 3977 C C . THR C 1 24 ? -22.551 -36.021 -9.243 1.00 41.71 18 THR C C 1
ATOM 3978 O O . THR C 1 24 ? -21.479 -35.532 -9.614 1.00 41.35 18 THR C O 1
ATOM 3982 N N . ASP C 1 25 ? -22.973 -36.013 -7.981 1.00 41.24 19 ASP C N 1
ATOM 3983 C CA . ASP C 1 25 ? -22.287 -35.296 -6.918 1.00 40.52 19 ASP C CA 1
ATOM 3984 C C . ASP C 1 25 ? -21.587 -36.247 -5.946 1.00 37.64 19 ASP C C 1
ATOM 3985 O O . ASP C 1 25 ? -20.689 -35.843 -5.205 1.00 36.52 19 ASP C O 1
ATOM 3990 N N . LYS C 1 26 ? -22.015 -37.506 -5.949 1.00 36.57 20 LYS C N 1
ATOM 3991 C CA . LYS C 1 26 ? -21.522 -38.494 -4.994 1.00 34.25 20 LYS C CA 1
ATOM 3992 C C . LYS C 1 26 ? -20.448 -39.395 -5.586 1.00 32.10 20 LYS C C 1
ATOM 3993 O O . LYS C 1 26 ? -20.389 -39.605 -6.793 1.00 32.43 20 LYS C O 1
ATOM 3999 N N . LEU C 1 27 ? -19.606 -39.935 -4.713 1.00 29.80 21 LEU C N 1
ATOM 4000 C CA . LEU C 1 27 ? -18.738 -41.038 -5.078 1.00 28.03 21 LEU C CA 1
ATOM 4001 C C . LEU C 1 27 ? -19.560 -42.285 -4.860 1.00 27.48 21 LEU C C 1
ATOM 4002 O O . LEU C 1 27 ? -20.470 -42.285 -4.041 1.00 28.13 21 LEU C O 1
ATOM 4007 N N . ARG C 1 28 ? -19.268 -43.338 -5.609 1.00 26.90 22 ARG C N 1
ATOM 4008 C CA . ARG C 1 28 ? -19.996 -44.586 -5.458 1.00 26.68 22 ARG C CA 1
ATOM 4009 C C . ARG C 1 28 ? -19.060 -45.701 -4.995 1.00 25.04 22 ARG C C 1
ATOM 4010 O O . ARG C 1 28 ? -18.019 -45.949 -5.610 1.00 24.31 22 ARG C O 1
ATOM 4018 N N . LEU C 1 29 ? -19.438 -46.367 -3.908 1.00 24.03 23 LEU C N 1
ATOM 4019 C CA . LEU C 1 29 ? -18.695 -47.521 -3.434 1.00 22.96 23 LEU C CA 1
ATOM 4020 C C . LEU C 1 29 ? -19.478 -48.792 -3.702 1.00 24.23 23 LEU C C 1
ATOM 4021 O O . LEU C 1 29 ? -20.623 -48.932 -3.249 1.00 24.89 23 LEU C O 1
ATOM 4026 N N . TYR C 1 30 ? -18.872 -49.696 -4.474 1.00 24.49 24 TYR C N 1
ATOM 4027 C CA . TYR C 1 30 ? -19.432 -51.028 -4.684 1.00 25.86 24 TYR C CA 1
ATOM 4028 C C . TYR C 1 30 ? -18.872 -51.915 -3.590 1.00 25.00 24 TYR C C 1
ATOM 4029 O O . TYR C 1 30 ? -17.653 -52.128 -3.511 1.00 24.17 24 TYR C O 1
ATOM 4038 N N . HIS C 1 31 ? -19.765 -52.426 -2.746 1.00 25.54 25 HIS C N 1
ATOM 4039 C CA . HIS C 1 31 ? -19.376 -53.072 -1.497 1.00 25.17 25 HIS C CA 1
ATOM 4040 C C . HIS C 1 31 ? -20.168 -54.356 -1.273 1.00 26.69 25 HIS C C 1
ATOM 4041 O O . HIS C 1 31 ? -21.326 -54.446 -1.658 1.00 27.75 25 HIS C O 1
ATOM 4048 N N . VAL C 1 32 ? -19.524 -55.359 -0.683 1.00 26.72 26 VAL C N 1
ATOM 4049 C CA . VAL C 1 32 ? -20.240 -56.526 -0.163 1.00 28.18 26 VAL C CA 1
ATOM 4050 C C . VAL C 1 32 ? -20.339 -56.398 1.364 1.00 27.94 26 VAL C C 1
ATOM 4051 O O . VAL C 1 32 ? -19.350 -56.088 2.040 1.00 26.10 26 VAL C O 1
ATOM 4055 N N . ASP C 1 33 ? -21.538 -56.633 1.889 1.00 29.34 27 ASP C N 1
ATOM 4056 C CA . ASP C 1 33 ? -21.800 -56.590 3.327 1.00 30.09 27 ASP C CA 1
ATOM 4057 C C . ASP C 1 33 ? -20.731 -57.363 4.105 1.00 28.92 27 ASP C C 1
ATOM 4058 O O . ASP C 1 33 ? -20.385 -58.482 3.739 1.00 29.38 27 ASP C O 1
ATOM 4063 N N . MET C 1 34 ? -20.192 -56.742 5.153 1.00 27.73 28 MET C N 1
ATOM 4064 C CA . MET C 1 34 ? -19.239 -57.387 6.069 1.00 26.91 28 MET C CA 1
ATOM 4065 C C . MET C 1 34 ? -17.817 -57.526 5.520 1.00 25.22 28 MET C C 1
ATOM 4066 O O . MET C 1 34 ? -16.958 -58.119 6.171 1.00 25.13 28 MET C O 1
ATOM 4071 N N . ASN C 1 35 ? -17.567 -56.994 4.330 1.00 23.83 29 ASN C N 1
ATOM 4072 C CA . ASN C 1 35 ? -16.232 -57.040 3.752 1.00 22.35 29 ASN C CA 1
ATOM 4073 C C . ASN C 1 35 ? -15.321 -55.995 4.423 1.00 20.66 29 ASN C C 1
ATOM 4074 O O . ASN C 1 35 ? -15.635 -54.809 4.429 1.00 20.03 29 ASN C O 1
ATOM 4079 N N . PRO C 1 36 ? -14.189 -56.448 4.989 1.00 19.99 30 PRO C N 1
ATOM 4080 C CA . PRO C 1 36 ? -13.309 -55.581 5.784 1.00 18.76 30 PRO C CA 1
ATOM 4081 C C . PRO C 1 36 ? -12.584 -54.503 4.971 1.00 17.82 30 PRO C C 1
ATOM 4082 O O . PRO C 1 36 ? -12.285 -53.438 5.501 1.00 17.05 30 PRO C O 1
ATOM 4086 N N . TYR C 1 37 ? -12.310 -54.784 3.702 1.00 18.00 31 TYR C N 1
ATOM 4087 C CA . TYR C 1 37 ? -11.601 -53.842 2.841 1.00 17.51 31 TYR C CA 1
ATOM 4088 C C . TYR C 1 37 ? -12.532 -52.707 2.411 1.00 17.27 31 TYR C C 1
ATOM 4089 O O . TYR C 1 37 ? -12.106 -51.553 2.311 1.00 16.75 31 TYR C O 1
ATOM 4098 N N . GLY C 1 38 ? -13.797 -53.033 2.159 1.00 17.76 32 GLY C N 1
ATOM 4099 C CA . GLY C 1 38 ? -14.813 -51.999 1.979 1.00 18.16 32 GLY C CA 1
ATOM 4100 C C . GLY C 1 38 ? -15.058 -51.223 3.264 1.00 17.93 32 GLY C C 1
ATOM 4101 O O . GLY C 1 38 ? -15.246 -50.015 3.232 1.00 17.62 32 GLY C O 1
ATOM 4102 N N . HIS C 1 39 ? -15.056 -51.923 4.399 1.00 18.42 33 HIS C N 1
ATOM 4103 C CA . HIS C 1 39 ? -15.150 -51.278 5.715 1.00 18.88 33 HIS C CA 1
ATOM 4104 C C . HIS C 1 39 ? -14.079 -50.179 5.858 1.00 18.36 33 HIS C C 1
ATOM 4105 O O . HIS C 1 39 ? -14.362 -49.074 6.335 1.00 18.67 33 HIS C O 1
ATOM 4112 N N . ARG C 1 40 ? -12.858 -50.488 5.420 1.00 18.11 34 ARG C N 1
ATOM 4113 C CA . ARG C 1 40 ? -11.761 -49.521 5.394 1.00 17.75 34 ARG C CA 1
ATOM 4114 C C . ARG C 1 40 ? -12.145 -48.249 4.684 1.00 17.14 34 ARG C C 1
ATOM 4115 O O . ARG C 1 40 ? -11.938 -47.150 5.205 1.00 16.87 34 ARG C O 1
ATOM 4123 N N . VAL C 1 41 ? -12.685 -48.413 3.476 1.00 17.27 35 VAL C N 1
ATOM 4124 C CA . VAL C 1 41 ? -13.009 -47.280 2.611 1.00 17.33 35 VAL C CA 1
ATOM 4125 C C . VAL C 1 41 ? -14.192 -46.508 3.176 1.00 17.92 35 VAL C C 1
ATOM 4126 O O . VAL C 1 41 ? -14.210 -45.284 3.153 1.00 18.64 35 VAL C O 1
ATOM 4130 N N . LEU C 1 42 ? -15.176 -47.230 3.699 1.00 18.42 36 LEU C N 1
ATOM 4131 C CA . LEU C 1 42 ? -16.297 -46.590 4.398 1.00 19.20 36 LEU C CA 1
ATOM 4132 C C . LEU C 1 42 ? -15.840 -45.647 5.517 1.00 18.67 36 LEU C C 1
ATOM 4133 O O . LEU C 1 42 ? -16.315 -44.519 5.614 1.00 19.80 36 LEU C O 1
ATOM 4138 N N . LEU C 1 43 ? -14.905 -46.109 6.342 1.00 17.85 37 LEU C N 1
ATOM 4139 C CA . LEU C 1 43 ? -14.414 -45.318 7.467 1.00 17.73 37 LEU C CA 1
ATOM 4140 C C . LEU C 1 43 ? -13.712 -44.053 6.975 1.00 17.34 37 LEU C C 1
ATOM 4141 O O . LEU C 1 43 ? -13.947 -42.955 7.500 1.00 18.78 37 LEU C O 1
ATOM 4146 N N . VAL C 1 44 ? -12.880 -44.201 5.945 1.00 16.43 38 VAL C N 1
ATOM 4147 C CA . VAL C 1 44 ? -12.172 -43.058 5.353 1.00 16.05 38 VAL C CA 1
ATOM 4148 C C . VAL C 1 44 ? -13.120 -42.065 4.678 1.00 17.14 38 VAL C C 1
ATOM 4149 O O . VAL C 1 44 ? -12.967 -40.857 4.861 1.00 17.97 38 VAL C O 1
ATOM 4153 N N . LEU C 1 45 ? -14.094 -42.562 3.911 1.00 17.34 39 LEU C N 1
ATOM 4154 C CA . LEU C 1 45 ? -15.080 -41.670 3.287 1.00 19.01 39 LEU C CA 1
ATOM 4155 C C . LEU C 1 45 ? -15.777 -40.837 4.356 1.00 19.94 39 LEU C C 1
ATOM 4156 O O . LEU C 1 45 ? -15.977 -39.625 4.186 1.00 20.38 39 LEU C O 1
ATOM 4161 N N . GLU C 1 46 ? -16.128 -41.498 5.463 1.00 20.12 40 GLU C N 1
ATOM 4162 C CA . GLU C 1 46 ? -16.831 -40.858 6.569 1.00 21.93 40 GLU C CA 1
ATOM 4163 C C . GLU C 1 46 ? -15.949 -39.810 7.228 1.00 22.36 40 GLU C C 1
ATOM 4164 O O . GLU C 1 46 ? -16.371 -38.666 7.427 1.00 23.55 40 GLU C O 1
ATOM 4170 N N . ALA C 1 47 ? -14.716 -40.200 7.545 1.00 22.14 41 ALA C N 1
ATOM 4171 C CA . ALA C 1 47 ? -13.744 -39.304 8.189 1.00 23.05 41 ALA C CA 1
ATOM 4172 C C . ALA C 1 47 ? -13.462 -38.044 7.368 1.00 24.11 41 ALA C C 1
ATOM 4173 O O . ALA C 1 47 ? -13.306 -36.953 7.920 1.00 25.19 41 ALA C O 1
ATOM 4175 N N . LYS C 1 48 ? -13.404 -38.200 6.051 1.00 23.90 42 LYS C N 1
ATOM 4176 C CA . LYS C 1 48 ? -13.103 -37.074 5.168 1.00 25.00 42 LYS C CA 1
ATOM 4177 C C . LYS C 1 48 ? -14.340 -36.269 4.760 1.00 26.85 42 LYS C C 1
ATOM 4178 O O . LYS C 1 48 ? -14.229 -35.272 4.036 1.00 27.61 42 LYS C O 1
ATOM 4184 N N . ARG C 1 49 ? -15.506 -36.705 5.237 1.00 27.79 43 ARG C N 1
ATOM 4185 C CA . ARG C 1 49 ? -16.781 -36.033 4.976 1.00 30.32 43 ARG C CA 1
ATOM 4186 C C . ARG C 1 49 ? -17.061 -35.868 3.479 1.00 30.40 43 ARG C C 1
ATOM 4187 O O . ARG C 1 49 ? -17.520 -34.817 3.027 1.00 32.42 43 ARG C O 1
ATOM 4195 N N . ILE C 1 50 ? -16.769 -36.912 2.715 1.00 29.15 44 ILE C N 1
ATOM 4196 C CA . ILE C 1 50 ? -17.012 -36.913 1.278 1.00 28.87 44 ILE C CA 1
ATOM 4197 C C . ILE C 1 50 ? -18.399 -37.484 1.017 1.00 29.36 44 ILE C C 1
ATOM 4198 O O . ILE C 1 50 ? -18.761 -38.515 1.579 1.00 28.75 44 ILE C O 1
ATOM 4203 N N . LYS C 1 51 ? -19.169 -36.803 0.173 1.00 30.46 45 LYS C N 1
ATOM 4204 C CA . LYS C 1 51 ? -20.474 -37.297 -0.252 1.00 31.59 45 LYS C CA 1
ATOM 4205 C C . LYS C 1 51 ? -20.299 -38.602 -1.005 1.00 30.39 45 LYS C C 1
ATOM 4206 O O . LYS C 1 51 ? -19.595 -38.648 -2.026 1.00 29.87 45 LYS C O 1
ATOM 4212 N N . TYR C 1 52 ? -20.931 -39.660 -0.503 1.00 29.78 46 TYR C N 1
ATOM 4213 C CA . TYR C 1 52 ? -20.871 -40.962 -1.163 1.00 29.25 46 TYR C CA 1
ATOM 4214 C C . TYR C 1 52 ? -22.182 -41.733 -1.059 1.00 30.30 46 TYR C C 1
ATOM 4215 O O . TYR C 1 52 ? -23.037 -41.428 -0.228 1.00 30.45 46 TYR C O 1
ATOM 4224 N N . GLU C 1 53 ? -22.316 -42.741 -1.914 1.00 30.43 47 GLU C N 1
ATOM 4225 C CA . GLU C 1 53 ? -23.394 -43.713 -1.801 1.00 32.03 47 GLU C CA 1
ATOM 4226 C C . GLU C 1 53 ? -22.799 -45.117 -1.882 1.00 31.25 47 GLU C C 1
ATOM 4227 O O . GLU C 1 53 ? -21.722 -45.313 -2.456 1.00 30.10 47 GLU C O 1
ATOM 4233 N N . VAL C 1 54 ? -23.488 -46.083 -1.289 1.00 32.10 48 VAL C N 1
ATOM 4234 C CA . VAL C 1 54 ? -23.040 -47.463 -1.331 1.00 32.51 48 VAL C CA 1
ATOM 4235 C C . VAL C 1 54 ? -23.962 -48.301 -2.212 1.00 34.62 48 VAL C C 1
ATOM 4236 O O . VAL C 1 54 ? -25.185 -48.290 -2.047 1.00 36.22 48 VAL C O 1
ATOM 4240 N N . TYR C 1 55 ? -23.369 -49.006 -3.166 1.00 35.13 49 TYR C N 1
ATOM 4241 C CA . TYR C 1 55 ? -24.098 -50.013 -3.913 1.00 37.42 49 TYR C CA 1
ATOM 4242 C C . TYR C 1 55 ? -23.730 -51.389 -3.386 1.00 37.26 49 TYR C C 1
ATOM 4243 O O . TYR C 1 55 ? -22.596 -51.851 -3.553 1.00 35.56 49 TYR C O 1
ATOM 4252 N N . ARG C 1 56 ? -24.703 -52.008 -2.717 1.00 38.79 50 ARG C N 1
ATOM 4253 C CA . ARG C 1 56 ? -24.538 -53.312 -2.089 1.00 39.67 50 ARG C CA 1
ATOM 4254 C C . ARG C 1 56 ? -24.541 -54.397 -3.157 1.00 40.84 50 ARG C C 1
ATOM 4255 O O . ARG C 1 56 ? -25.503 -54.530 -3.911 1.00 42.55 50 ARG C O 1
ATOM 4263 N N . LEU C 1 57 ? -23.458 -55.164 -3.218 1.00 40.07 51 LEU C N 1
ATOM 4264 C CA . LEU C 1 57 ? -23.351 -56.263 -4.164 1.00 41.56 51 LEU C CA 1
ATOM 4265 C C . LEU C 1 57 ? -23.793 -57.560 -3.507 1.00 42.93 51 LEU C C 1
ATOM 4266 O O . LEU C 1 57 ? -23.296 -57.919 -2.439 1.00 42.26 51 LEU C O 1
ATOM 4271 N N . ASP C 1 58 ? -24.744 -58.239 -4.141 1.00 45.30 52 ASP C N 1
ATOM 4272 C CA . ASP C 1 58 ? -25.261 -59.508 -3.651 1.00 47.15 52 ASP C CA 1
ATOM 4273 C C . ASP C 1 58 ? -24.534 -60.633 -4.379 1.00 47.89 52 ASP C C 1
ATOM 4274 O O . ASP C 1 58 ? -24.768 -60.856 -5.569 1.00 49.09 52 ASP C O 1
ATOM 4279 N N . PRO C 1 59 ? -23.631 -61.334 -3.668 1.00 47.15 53 PRO C N 1
ATOM 4280 C CA . PRO C 1 59 ? -22.877 -62.457 -4.222 1.00 48.00 53 PRO C CA 1
ATOM 4281 C C . PRO C 1 59 ? -23.762 -63.527 -4.878 1.00 51.04 53 PRO C C 1
ATOM 4282 O O . PRO C 1 59 ? -23.327 -64.192 -5.820 1.00 52.23 53 PRO C O 1
ATOM 4286 N N . LEU C 1 60 ? -24.991 -63.680 -4.389 1.00 52.33 54 LEU C N 1
ATOM 4287 C CA . LEU C 1 60 ? -25.914 -64.677 -4.931 1.00 55.38 54 LEU C CA 1
ATOM 4288 C C . LEU C 1 60 ? -26.559 -64.234 -6.246 1.00 56.52 54 LEU C C 1
ATOM 4289 O O . LEU C 1 60 ? -26.991 -65.075 -7.041 1.00 59.04 54 LEU C O 1
ATOM 4294 N N . ARG C 1 61 ? -26.637 -62.921 -6.464 1.00 54.66 55 ARG C N 1
ATOM 4295 C CA . ARG C 1 61 ? -27.181 -62.368 -7.708 1.00 55.76 55 ARG C CA 1
ATOM 4296 C C . ARG C 1 61 ? -26.302 -61.231 -8.244 1.00 53.07 55 ARG C C 1
ATOM 4297 O O . ARG C 1 61 ? -26.681 -60.059 -8.200 1.00 52.11 55 ARG C O 1
ATOM 4305 N N . LEU C 1 62 ? -25.121 -61.585 -8.743 1.00 51.97 56 LEU C N 1
ATOM 4306 C CA . LEU C 1 62 ? -24.172 -60.594 -9.240 1.00 49.51 56 LEU C CA 1
ATOM 4307 C C . LEU C 1 62 ? -24.482 -60.249 -10.698 1.00 50.58 56 LEU C C 1
ATOM 4308 O O . LEU C 1 62 ? -24.592 -61.145 -11.535 1.00 52.72 56 LEU C O 1
ATOM 4313 N N . PRO C 1 63 ? -24.643 -58.947 -11.002 1.00 49.13 57 PRO C N 1
ATOM 4314 C CA . PRO C 1 63 ? -25.036 -58.528 -12.354 1.00 50.41 57 PRO C CA 1
ATOM 4315 C C . PRO C 1 63 ? -23.923 -58.700 -13.384 1.00 50.23 57 PRO C C 1
ATOM 4316 O O . PRO C 1 63 ? -22.741 -58.508 -13.060 1.00 48.16 57 PRO C O 1
ATOM 4320 N N . GLU C 1 64 ? -24.312 -59.057 -14.609 1.00 52.27 58 GLU C N 1
ATOM 4321 C CA . GLU C 1 64 ? -23.371 -59.293 -15.705 1.00 52.79 58 GLU C CA 1
ATOM 4322 C C . GLU C 1 64 ? -22.621 -58.039 -16.136 1.00 50.82 58 GLU C C 1
ATOM 4323 O O . GLU C 1 64 ? -21.470 -58.128 -16.565 1.00 50.46 58 GLU C O 1
ATOM 4329 N N . TRP C 1 65 ? -23.266 -56.877 -16.020 1.00 49.58 59 TRP C N 1
ATOM 4330 C CA . TRP C 1 65 ? -22.599 -55.613 -16.341 1.00 47.80 59 TRP C CA 1
ATOM 4331 C C . TRP C 1 65 ? -21.425 -55.344 -15.405 1.00 44.66 59 TRP C C 1
ATOM 4332 O O . TRP C 1 65 ? -20.430 -54.751 -15.820 1.00 43.85 59 TRP C O 1
ATOM 4343 N N . PHE C 1 66 ? -21.544 -55.788 -14.154 1.00 43.14 60 PHE C N 1
ATOM 4344 C CA . PHE C 1 66 ? -20.496 -55.574 -13.155 1.00 40.62 60 PHE C CA 1
ATOM 4345 C C . PHE C 1 66 ? -19.284 -56.471 -13.398 1.00 40.93 60 PHE C C 1
ATOM 4346 O O . PHE C 1 66 ? -18.146 -56.011 -13.322 1.00 39.54 60 PHE C O 1
ATOM 4354 N N . ARG C 1 67 ? -19.546 -57.743 -13.679 1.00 43.30 61 ARG C N 1
ATOM 4355 C CA . ARG C 1 67 ? -18.528 -58.700 -14.113 1.00 44.94 61 ARG C CA 1
ATOM 4356 C C . ARG C 1 67 ? -17.781 -58.214 -15.365 1.00 45.94 61 ARG C C 1
ATOM 4357 O O . ARG C 1 67 ? -16.589 -58.471 -15.514 1.00 46.04 61 ARG C O 1
ATOM 4365 N N . ALA C 1 68 ? -18.480 -57.507 -16.253 1.00 47.14 62 ALA C N 1
ATOM 4366 C CA . ALA C 1 68 ? -17.867 -56.957 -17.463 1.00 48.28 62 ALA C CA 1
ATOM 4367 C C . ALA C 1 68 ? -16.869 -55.847 -17.144 1.00 46.17 62 ALA C C 1
ATOM 4368 O O . ALA C 1 68 ? -15.747 -55.845 -17.657 1.00 46.70 62 ALA C O 1
ATOM 4370 N N . LYS C 1 69 ? -17.286 -54.909 -16.300 1.00 44.10 63 LYS C N 1
ATOM 4371 C CA . LYS C 1 69 ? -16.427 -53.809 -15.859 1.00 42.33 63 LYS C CA 1
ATOM 4372 C C . LYS C 1 69 ? -15.321 -54.285 -14.913 1.00 40.12 63 LYS C C 1
ATOM 4373 O O . LYS C 1 69 ? -14.314 -53.594 -14.728 1.00 39.07 63 LYS C O 1
ATOM 4379 N N . ASN C 1 70 ? -15.514 -55.461 -14.320 1.00 39.55 64 ASN C N 1
ATOM 4380 C CA . ASN C 1 70 ? -14.688 -55.912 -13.198 1.00 37.66 64 ASN C CA 1
ATOM 4381 C C . ASN C 1 70 ? -14.488 -57.438 -13.246 1.00 39.16 64 ASN C C 1
ATOM 4382 O O . ASN C 1 70 ? -14.919 -58.159 -12.334 1.00 38.55 64 ASN C O 1
ATOM 4387 N N . PRO C 1 71 ? -13.814 -57.931 -14.310 1.00 41.04 65 PRO C N 1
ATOM 4388 C CA . PRO C 1 71 ? -13.688 -59.376 -14.577 1.00 43.18 65 PRO C CA 1
ATOM 4389 C C . PRO C 1 71 ? -13.014 -60.172 -13.450 1.00 42.39 65 PRO C C 1
ATOM 4390 O O . PRO C 1 71 ? -13.320 -61.349 -13.266 1.00 43.62 65 PRO C O 1
ATOM 4394 N N . ARG C 1 72 ? -12.129 -59.522 -12.697 1.00 40.48 66 ARG C N 1
ATOM 4395 C CA . ARG C 1 72 ? -11.446 -60.164 -11.578 1.00 39.93 66 ARG C CA 1
ATOM 4396 C C . ARG C 1 72 ? -12.261 -60.111 -10.284 1.00 37.74 66 ARG C C 1
ATOM 4397 O O . ARG C 1 72 ? -11.820 -60.597 -9.240 1.00 36.90 66 ARG C O 1
ATOM 4405 N N . LEU C 1 73 ? -13.459 -59.534 -10.374 1.00 36.97 67 LEU C N 1
ATOM 4406 C CA . LEU C 1 73 ? -14.380 -59.388 -9.243 1.00 35.27 67 LEU C CA 1
ATOM 4407 C C . LEU C 1 73 ? -13.716 -58.802 -7.985 1.00 32.90 67 LEU C C 1
ATOM 4408 O O . LEU C 1 73 ? -14.003 -59.205 -6.856 1.00 31.79 67 LEU C O 1
ATOM 4413 N N . LYS C 1 74 ? -12.831 -57.836 -8.200 1.00 31.87 68 LYS C N 1
ATOM 4414 C CA . LYS C 1 74 ? -12.168 -57.140 -7.101 1.00 30.16 68 LYS C CA 1
ATOM 4415 C C . LYS C 1 74 ? -13.187 -56.368 -6.270 1.00 28.64 68 LYS C C 1
ATOM 4416 O O . LYS C 1 74 ? -14.091 -55.733 -6.818 1.00 28.89 68 LYS C O 1
ATOM 4422 N N . ILE C 1 75 ? -13.043 -56.459 -4.947 1.00 27.37 69 ILE C N 1
ATOM 4423 C CA . ILE C 1 75 ? -13.939 -55.815 -3.986 1.00 26.36 69 ILE C CA 1
ATOM 4424 C C . ILE C 1 75 ? -13.077 -55.128 -2.934 1.00 23.99 69 ILE C C 1
ATOM 4425 O O . ILE C 1 75 ? -12.114 -55.725 -2.458 1.00 24.00 69 ILE C O 1
ATOM 4430 N N . PRO C 1 76 ? -13.409 -53.878 -2.558 1.00 22.31 70 PRO C N 1
ATOM 4431 C CA . PRO C 1 76 ? -14.458 -52.990 -3.051 1.00 21.68 70 PRO C CA 1
ATOM 4432 C C . PRO C 1 76 ? -14.038 -52.224 -4.313 1.00 21.62 70 PRO C C 1
ATOM 4433 O O . PRO C 1 76 ? -12.886 -52.318 -4.756 1.00 20.87 70 PRO C O 1
ATOM 4437 N N . VAL C 1 77 ? -14.976 -51.483 -4.891 1.00 21.88 71 VAL C N 1
ATOM 4438 C CA . VAL C 1 77 ? -14.678 -50.627 -6.036 1.00 22.17 71 VAL C CA 1
ATOM 4439 C C . VAL C 1 77 ? -15.151 -49.216 -5.731 1.00 21.89 71 VAL C C 1
ATOM 4440 O O . VAL C 1 77 ? -16.306 -49.024 -5.365 1.00 22.46 71 VAL C O 1
ATOM 4444 N N . LEU C 1 78 ? -14.263 -48.239 -5.878 1.00 21.52 72 LEU C N 1
ATOM 4445 C CA . LEU C 1 78 ? -14.664 -46.840 -5.832 1.00 21.88 72 LEU C CA 1
ATOM 4446 C C . LEU C 1 78 ? -14.872 -46.317 -7.249 1.00 23.30 72 LEU C C 1
ATOM 4447 O O . LEU C 1 78 ? -13.927 -46.257 -8.041 1.00 23.68 72 LEU C O 1
ATOM 4452 N N . GLU C 1 79 ? -16.112 -45.961 -7.569 1.00 24.22 73 GLU C N 1
ATOM 4453 C CA . GLU C 1 79 ? -16.427 -45.326 -8.840 1.00 26.12 73 GLU C CA 1
ATOM 4454 C C . GLU C 1 79 ? -16.462 -43.811 -8.666 1.00 26.52 73 GLU C C 1
ATOM 4455 O O . GLU C 1 79 ? -17.131 -43.301 -7.768 1.00 25.92 73 GLU C O 1
ATOM 4461 N N . ILE C 1 80 ? -15.734 -43.109 -9.533 1.00 27.83 74 ILE C N 1
ATOM 4462 C CA . ILE C 1 80 ? -15.579 -41.650 -9.460 1.00 28.89 74 ILE C CA 1
ATOM 4463 C C . ILE C 1 80 ? -15.829 -41.002 -10.815 1.00 31.59 74 ILE C C 1
ATOM 4464 O O . ILE C 1 80 ? -15.670 -41.660 -11.847 1.00 32.41 74 ILE C O 1
ATOM 4469 N N . PRO C 1 81 ? -16.228 -39.711 -10.817 1.00 33.30 75 PRO C N 1
ATOM 4470 C CA . PRO C 1 81 ? -16.323 -38.950 -12.065 1.00 36.02 75 PRO C CA 1
ATOM 4471 C C . PRO C 1 81 ? -14.939 -38.650 -12.651 1.00 37.02 75 PRO C C 1
ATOM 4472 O O . PRO C 1 81 ? -14.025 -38.306 -11.910 1.00 36.19 75 PRO C O 1
ATOM 4476 N N . THR C 1 82 ? -14.779 -38.812 -13.961 1.00 39.36 76 THR C N 1
ATOM 4477 C CA . THR C 1 82 ? -13.558 -38.363 -14.646 1.00 40.98 76 THR C CA 1
ATOM 4478 C C . THR C 1 82 ? -13.944 -37.586 -15.899 1.00 44.28 76 THR C C 1
ATOM 4479 O O . THR C 1 82 ? -15.129 -37.497 -16.235 1.00 45.89 76 THR C O 1
ATOM 4483 N N . ASP C 1 83 ? -12.947 -37.028 -16.584 1.00 46.29 77 ASP C N 1
ATOM 4484 C CA . ASP C 1 83 ? -13.166 -36.310 -17.844 1.00 49.77 77 ASP C CA 1
ATOM 4485 C C . ASP C 1 83 ? -13.635 -37.218 -18.979 1.00 51.16 77 ASP C C 1
ATOM 4486 O O . ASP C 1 83 ? -14.271 -36.756 -19.931 1.00 53.38 77 ASP C O 1
ATOM 4491 N N . GLN C 1 84 ? -13.304 -38.503 -18.871 1.00 49.92 78 GLN C N 1
ATOM 4492 C CA . GLN C 1 84 ? -13.622 -39.484 -19.904 1.00 51.30 78 GLN C CA 1
ATOM 4493 C C . GLN C 1 84 ? -14.851 -40.316 -19.537 1.00 50.23 78 GLN C C 1
ATOM 4494 O O . GLN C 1 84 ? -15.245 -41.216 -20.282 1.00 51.66 78 GLN C O 1
ATOM 4500 N N . GLY C 1 85 ? -15.458 -39.998 -18.398 1.00 47.91 79 GLY C N 1
ATOM 4501 C CA . GLY C 1 85 ? -16.614 -40.733 -17.903 1.00 46.48 79 GLY C CA 1
ATOM 4502 C C . GLY C 1 85 ? -16.321 -41.439 -16.593 1.00 43.20 79 GLY C C 1
ATOM 4503 O O . GLY C 1 85 ? -15.204 -41.379 -16.078 1.00 41.52 79 GLY C O 1
ATOM 4504 N N . ASP C 1 86 ? -17.330 -42.122 -16.059 1.00 42.27 80 ASP C N 1
ATOM 4505 C CA . ASP C 1 86 ? -17.213 -42.795 -14.767 1.00 39.47 80 ASP C CA 1
ATOM 4506 C C . ASP C 1 86 ? -16.218 -43.954 -14.801 1.00 38.17 80 ASP C C 1
ATOM 4507 O O . ASP C 1 86 ? -16.266 -44.812 -15.682 1.00 39.11 80 ASP C O 1
ATOM 4512 N N . ARG C 1 87 ? -15.314 -43.955 -13.830 1.00 35.99 81 ARG C N 1
ATOM 4513 C CA . ARG C 1 87 ? -14.219 -44.908 -13.798 1.00 35.17 81 ARG C CA 1
ATOM 4514 C C . ARG C 1 87 ? -14.104 -45.564 -12.439 1.00 33.02 81 ARG C C 1
ATOM 4515 O O . ARG C 1 87 ? -14.374 -44.939 -11.410 1.00 31.96 81 ARG C O 1
ATOM 4523 N N . PHE C 1 88 ? -13.695 -46.830 -12.467 1.00 32.58 82 PHE C N 1
ATOM 4524 C CA . PHE C 1 88 ? -13.497 -47.667 -11.289 1.00 30.54 82 PHE C CA 1
ATOM 4525 C C . PHE C 1 88 ? -12.080 -47.519 -10.735 1.00 29.07 82 PHE C C 1
ATOM 4526 O O . PHE C 1 88 ? -11.117 -47.522 -11.498 1.00 29.78 82 PHE C O 1
ATOM 4534 N N . LEU C 1 89 ? -11.960 -47.383 -9.413 1.00 26.76 83 LEU C N 1
ATOM 4535 C CA . LEU C 1 89 ? -10.683 -47.569 -8.714 1.00 25.35 83 LEU C CA 1
ATOM 4536 C C . LEU C 1 89 ? -10.752 -48.808 -7.835 1.00 24.28 83 LEU C C 1
ATOM 4537 O O . LEU C 1 89 ? -11.793 -49.082 -7.236 1.00 24.56 83 LEU C O 1
ATOM 4542 N N . PHE C 1 90 ? -9.642 -49.536 -7.745 1.00 23.44 84 PHE C N 1
ATOM 4543 C CA . PHE C 1 90 ? -9.564 -50.764 -6.938 1.00 22.72 84 PHE C CA 1
ATOM 4544 C C . PHE C 1 90 ? -8.493 -50.652 -5.851 1.00 21.70 84 PHE C C 1
ATOM 4545 O O . PHE C 1 90 ? -7.745 -49.670 -5.817 1.00 20.95 84 PHE C O 1
ATOM 4553 N N . GLU C 1 91 ? -8.419 -51.677 -4.991 1.00 21.75 85 GLU C N 1
ATOM 4554 C CA . GLU C 1 91 ? -7.421 -51.811 -3.892 1.00 21.44 85 GLU C CA 1
ATOM 4555 C C . GLU C 1 91 ? -7.658 -50.821 -2.768 1.00 19.65 85 GLU C C 1
ATOM 4556 O O . GLU C 1 91 ? -7.420 -49.616 -2.939 1.00 19.57 85 GLU C O 1
ATOM 4562 N N . SER C 1 92 ? -8.094 -51.326 -1.613 1.00 18.60 86 SER C N 1
ATOM 4563 C CA . SER C 1 92 ? -8.532 -50.451 -0.512 1.00 17.75 86 SER C CA 1
ATOM 4564 C C . SER C 1 92 ? -7.491 -49.402 -0.173 1.00 17.23 86 SER C C 1
ATOM 4565 O O . SER C 1 92 ? -7.833 -48.258 0.083 1.00 17.33 86 SER C O 1
ATOM 4568 N N . VAL C 1 93 ? -6.220 -49.790 -0.178 1.00 17.32 87 VAL C N 1
ATOM 4569 C CA . VAL C 1 93 ? -5.145 -48.851 0.151 1.00 17.22 87 VAL C CA 1
ATOM 4570 C C . VAL C 1 93 ? -4.978 -47.725 -0.882 1.00 16.99 87 VAL C C 1
ATOM 4571 O O . VAL C 1 93 ? -4.832 -46.559 -0.519 1.00 16.78 87 VAL C O 1
ATOM 4575 N N . VAL C 1 94 ? -4.983 -48.087 -2.161 1.00 17.03 88 VAL C N 1
ATOM 4576 C CA . VAL C 1 94 ? -4.906 -47.109 -3.243 1.00 17.05 88 VAL C CA 1
ATOM 4577 C C . VAL C 1 94 ? -6.109 -46.158 -3.161 1.00 16.34 88 VAL C C 1
ATOM 4578 O O . VAL C 1 94 ? -5.955 -44.935 -3.244 1.00 15.83 88 VAL C O 1
ATOM 4582 N N . ILE C 1 95 ? -7.291 -46.733 -2.953 1.00 16.27 89 ILE C N 1
ATOM 4583 C CA . ILE C 1 95 ? -8.539 -45.968 -2.821 1.00 15.78 89 ILE C CA 1
ATOM 4584 C C . ILE C 1 95 ? -8.455 -44.932 -1.708 1.00 15.57 89 ILE C C 1
ATOM 4585 O O . ILE C 1 95 ? -8.697 -43.743 -1.940 1.00 16.08 89 ILE C O 1
ATOM 4590 N N . CYS C 1 96 ? -8.098 -45.385 -0.510 1.00 14.85 90 CYS C N 1
ATOM 4591 C CA . CYS C 1 96 ? -8.047 -44.521 0.658 1.00 14.86 90 CYS C CA 1
ATOM 4592 C C . CYS C 1 96 ? -6.989 -43.430 0.525 1.00 14.91 90 CYS C C 1
ATOM 4593 O O . CYS C 1 96 ? -7.202 -42.300 0.971 1.00 15.40 90 CYS C O 1
ATOM 4596 N N . ASP C 1 97 ? -5.851 -43.777 -0.075 1.00 14.55 91 ASP C N 1
ATOM 4597 C CA . ASP C 1 97 ? -4.786 -42.814 -0.313 1.00 14.80 91 ASP C CA 1
ATOM 4598 C C . ASP C 1 97 ? -5.192 -41.807 -1.387 1.00 15.41 91 ASP C C 1
ATOM 4599 O O . ASP C 1 97 ? -4.810 -40.639 -1.322 1.00 15.65 91 ASP C O 1
ATOM 4604 N N . TYR C 1 98 ? -5.962 -42.260 -2.377 1.00 15.64 92 TYR C N 1
ATOM 4605 C CA . TYR C 1 98 ? -6.476 -41.350 -3.396 1.00 16.10 92 TYR C CA 1
ATOM 4606 C C . TYR C 1 98 ? -7.394 -40.319 -2.741 1.00 16.35 92 TYR C C 1
ATOM 4607 O O . TYR C 1 98 ? -7.274 -39.123 -2.995 1.00 16.92 92 TYR C O 1
ATOM 4616 N N . LEU C 1 99 ? -8.299 -40.800 -1.892 1.00 15.89 93 LEU C N 1
ATOM 4617 C CA . LEU C 1 99 ? -9.254 -39.941 -1.193 1.00 16.54 93 LEU C CA 1
ATOM 4618 C C . LEU C 1 99 ? -8.549 -38.901 -0.324 1.00 17.17 93 LEU C C 1
ATOM 4619 O O . LEU C 1 99 ? -8.933 -37.730 -0.316 1.00 18.28 93 LEU C O 1
ATOM 4624 N N . ASP C 1 100 ? -7.489 -39.322 0.366 1.00 17.28 94 ASP C N 1
ATOM 4625 C CA . ASP C 1 100 ? -6.729 -38.414 1.226 1.00 18.06 94 ASP C CA 1
ATOM 4626 C C . ASP C 1 100 ? -5.899 -37.399 0.443 1.00 19.34 94 ASP C C 1
ATOM 4627 O O . ASP C 1 100 ? -5.602 -36.317 0.961 1.00 20.42 94 ASP C O 1
ATOM 4632 N N . GLU C 1 101 ? -5.524 -37.732 -0.795 1.00 19.40 95 GLU C N 1
ATOM 4633 C CA . GLU C 1 101 ? -4.833 -36.766 -1.659 1.00 21.21 95 GLU C CA 1
ATOM 4634 C C . GLU C 1 101 ? -5.795 -35.842 -2.392 1.00 21.88 95 GLU C C 1
ATOM 4635 O O . GLU C 1 101 ? -5.526 -34.647 -2.532 1.00 23.76 95 GLU C O 1
ATOM 4641 N N . LYS C 1 102 ? -6.893 -36.403 -2.886 1.00 21.23 96 LYS C N 1
ATOM 4642 C CA . LYS C 1 102 ? -7.843 -35.652 -3.708 1.00 22.91 96 LYS C CA 1
ATOM 4643 C C . LYS C 1 102 ? -8.577 -34.595 -2.896 1.00 23.69 96 LYS C C 1
ATOM 4644 O O . LYS C 1 102 ? -8.775 -33.481 -3.357 1.00 24.94 96 LYS C O 1
ATOM 4650 N N . TYR C 1 103 ? -8.979 -34.968 -1.686 1.00 23.75 97 TYR C N 1
ATOM 4651 C CA . TYR C 1 103 ? -9.792 -34.106 -0.844 1.00 25.12 97 TYR C CA 1
ATOM 4652 C C . TYR C 1 103 ? -8.938 -33.584 0.300 1.00 25.74 97 TYR C C 1
ATOM 4653 O O . TYR C 1 103 ? -8.601 -34.299 1.238 1.00 24.74 97 TYR C O 1
ATOM 4662 N N . THR C 1 104 ? -8.581 -32.316 0.181 1.00 28.11 98 THR C N 1
ATOM 4663 C CA . THR C 1 104 ? -7.556 -31.694 1.008 1.00 29.83 98 THR C CA 1
ATOM 4664 C C . THR C 1 104 ? -7.963 -31.505 2.481 1.00 29.80 98 THR C C 1
ATOM 4665 O O . THR C 1 104 ? -7.104 -31.455 3.355 1.00 29.93 98 THR C O 1
ATOM 4669 N N . ARG C 1 105 ? -9.268 -31.425 2.743 1.00 30.36 99 ARG C N 1
ATOM 4670 C CA . ARG C 1 105 ? -9.802 -31.325 4.112 1.00 30.88 99 ARG C CA 1
ATOM 4671 C C . ARG C 1 105 ? -9.629 -32.632 4.880 1.00 28.45 99 ARG C C 1
ATOM 4672 O O . ARG C 1 105 ? -9.573 -33.700 4.279 1.00 27.15 99 ARG C O 1
ATOM 4680 N N . HIS C 1 106 ? -9.560 -32.527 6.208 1.00 27.92 100 HIS C N 1
ATOM 4681 C CA . HIS C 1 106 ? -9.561 -33.678 7.119 1.00 25.79 100 HIS C CA 1
ATOM 4682 C C . HIS C 1 106 ? -8.532 -34.724 6.717 1.00 23.47 100 HIS C C 1
ATOM 4683 O O . HIS C 1 106 ? -8.843 -35.909 6.603 1.00 21.61 100 HIS C O 1
ATOM 4690 N N . THR C 1 107 ? -7.307 -34.261 6.493 1.00 22.67 101 THR C N 1
ATOM 4691 C CA . THR C 1 107 ? -6.214 -35.123 6.085 1.00 20.81 101 THR C CA 1
ATOM 4692 C C . THR C 1 107 ? -5.995 -36.230 7.119 1.00 19.35 101 THR C C 1
ATOM 4693 O O . THR C 1 107 ? -6.063 -35.987 8.323 1.00 19.73 101 THR C O 1
ATOM 4697 N N . LEU C 1 108 ? -5.743 -37.439 6.634 1.00 17.43 102 LEU C N 1
ATOM 4698 C CA . LEU C 1 108 ? -5.584 -38.596 7.498 1.00 16.57 102 LEU C CA 1
ATOM 4699 C C . LEU C 1 108 ? -4.130 -39.013 7.696 1.00 16.39 102 LEU C C 1
ATOM 4700 O O . LEU C 1 108 ? -3.734 -39.341 8.808 1.00 16.19 102 LEU C O 1
ATOM 4705 N N . HIS C 1 109 ? -3.345 -38.998 6.619 1.00 16.16 103 HIS C N 1
ATOM 4706 C CA . HIS C 1 109 ? -1.937 -39.368 6.703 1.00 16.72 103 HIS C CA 1
ATOM 4707 C C . HIS C 1 109 ? -1.119 -38.317 7.463 1.00 17.84 103 HIS C C 1
ATOM 4708 O O . HIS C 1 109 ? -1.515 -37.154 7.575 1.00 18.53 103 HIS C O 1
ATOM 4715 N N . SER C 1 110 ? 0.040 -38.726 7.958 1.00 18.48 104 SER C N 1
ATOM 4716 C CA . SER C 1 110 ? 0.956 -37.787 8.606 1.00 19.95 104 SER C CA 1
ATOM 4717 C C . SER C 1 110 ? 1.521 -36.840 7.559 1.00 20.87 104 SER C C 1
ATOM 4718 O O . SER C 1 110 ? 1.689 -37.219 6.394 1.00 20.39 104 SER C O 1
ATOM 4721 N N . HIS C 1 111 ? 1.810 -35.609 7.970 1.00 22.32 105 HIS C N 1
ATOM 4722 C CA . HIS C 1 111 ? 2.465 -34.643 7.087 1.00 23.85 105 HIS C CA 1
ATOM 4723 C C . HIS C 1 111 ? 3.967 -34.913 7.015 1.00 24.45 105 HIS C C 1
ATOM 4724 O O . HIS C 1 111 ? 4.655 -34.401 6.136 1.00 25.83 105 HIS C O 1
ATOM 4731 N N . ASP C 1 112 ? 4.462 -35.697 7.966 1.00 24.11 106 ASP C N 1
ATOM 4732 C CA . ASP C 1 112 ? 5.865 -36.072 8.039 1.00 25.01 106 ASP C CA 1
ATOM 4733 C C . ASP C 1 112 ? 6.084 -37.343 7.219 1.00 23.50 106 ASP C C 1
ATOM 4734 O O . ASP C 1 112 ? 5.575 -38.415 7.576 1.00 22.14 106 ASP C O 1
ATOM 4739 N N . PRO C 1 113 ? 6.849 -37.232 6.124 1.00 23.82 107 PRO C N 1
ATOM 4740 C CA . PRO C 1 113 ? 6.981 -38.362 5.205 1.00 22.95 107 PRO C CA 1
ATOM 4741 C C . PRO C 1 113 ? 7.652 -39.586 5.841 1.00 22.69 107 PRO C C 1
ATOM 4742 O O . PRO C 1 113 ? 7.388 -40.709 5.409 1.00 21.84 107 PRO C O 1
ATOM 4746 N N . TYR C 1 114 ? 8.482 -39.379 6.864 1.00 23.57 108 TYR C N 1
ATOM 4747 C CA . TYR C 1 114 ? 9.059 -40.512 7.596 1.00 24.04 108 TYR C CA 1
ATOM 4748 C C . TYR C 1 114 ? 7.999 -41.248 8.436 1.00 22.02 108 TYR C C 1
ATOM 4749 O O . TYR C 1 114 ? 7.920 -42.474 8.403 1.00 21.31 108 TYR C O 1
ATOM 4758 N N . VAL C 1 115 ? 7.174 -40.504 9.167 1.00 21.07 109 VAL C N 1
ATOM 4759 C CA . VAL C 1 115 ? 6.083 -41.128 9.924 1.00 19.83 109 VAL C CA 1
ATOM 4760 C C . VAL C 1 115 ? 5.100 -41.815 8.979 1.00 18.10 109 VAL C C 1
ATOM 4761 O O . VAL C 1 115 ? 4.633 -42.912 9.260 1.00 17.33 109 VAL C O 1
ATOM 4765 N N . LYS C 1 116 ? 4.814 -41.184 7.843 1.00 17.64 110 LYS C N 1
ATOM 4766 C CA . LYS C 1 116 ? 3.942 -41.791 6.846 1.00 16.48 110 LYS C CA 1
ATOM 4767 C C . LYS C 1 116 ? 4.525 -43.105 6.312 1.00 16.21 110 LYS C C 1
ATOM 4768 O O . LYS C 1 116 ? 3.804 -44.083 6.176 1.00 15.51 110 LYS C O 1
ATOM 4774 N N . ALA C 1 117 ? 5.820 -43.122 6.008 1.00 17.36 111 ALA C N 1
ATOM 4775 C CA . ALA C 1 117 ? 6.485 -44.351 5.567 1.00 18.04 111 ALA C CA 1
ATOM 4776 C C . ALA C 1 117 ? 6.320 -45.486 6.586 1.00 18.16 111 ALA C C 1
ATOM 4777 O O . ALA C 1 117 ? 5.974 -46.595 6.210 1.00 17.52 111 ALA C O 1
ATOM 4779 N N . GLN C 1 118 ? 6.575 -45.186 7.864 1.00 19.23 112 GLN C N 1
ATOM 4780 C CA . GLN C 1 118 ? 6.328 -46.098 8.986 1.00 20.17 112 GLN C CA 1
ATOM 4781 C C . GLN C 1 118 ? 4.885 -46.599 9.055 1.00 19.05 112 GLN C C 1
ATOM 4782 O O . GLN C 1 118 ? 4.648 -47.774 9.351 1.00 19.12 112 GLN C O 1
ATOM 4788 N N . ASP C 1 119 ? 3.929 -45.708 8.787 1.00 18.18 113 ASP C N 1
ATOM 4789 C CA . ASP C 1 119 ? 2.508 -46.056 8.838 1.00 17.50 113 ASP C CA 1
ATOM 4790 C C . ASP C 1 119 ? 2.179 -47.042 7.719 1.00 17.32 113 ASP C C 1
ATOM 4791 O O . ASP C 1 119 ? 1.475 -48.032 7.930 1.00 16.64 113 ASP C O 1
ATOM 4796 N N . ARG C 1 120 ? 2.700 -46.754 6.530 1.00 17.36 114 ARG C N 1
ATOM 4797 C CA . ARG C 1 120 ? 2.592 -47.669 5.402 1.00 17.93 114 ARG C CA 1
ATOM 4798 C C . ARG C 1 120 ? 3.217 -49.042 5.701 1.00 18.80 114 ARG C C 1
ATOM 4799 O O . ARG C 1 120 ? 2.657 -50.074 5.340 1.00 18.77 114 ARG C O 1
ATOM 4807 N N . LEU C 1 121 ? 4.375 -49.047 6.352 1.00 20.40 115 LEU C N 1
ATOM 4808 C CA . LEU C 1 121 ? 5.044 -50.304 6.719 1.00 22.14 115 LEU C CA 1
ATOM 4809 C C . LEU C 1 121 ? 4.247 -51.085 7.751 1.00 22.29 115 LEU C C 1
ATOM 4810 O O . LEU C 1 121 ? 4.161 -52.317 7.672 1.00 23.14 115 LEU C O 1
ATOM 4815 N N . LEU C 1 122 ? 3.663 -50.365 8.709 1.00 21.98 116 LEU C N 1
ATOM 4816 C CA . LEU C 1 122 ? 2.783 -50.974 9.701 1.00 22.19 116 LEU C CA 1
ATOM 4817 C C . LEU C 1 122 ? 1.519 -51.546 9.061 1.00 21.77 116 LEU C C 1
ATOM 4818 O O . LEU C 1 122 ? 1.070 -52.632 9.442 1.00 22.15 116 LEU C O 1
ATOM 4823 N N . ILE C 1 123 ? 0.949 -50.827 8.091 1.00 21.24 117 ILE C N 1
ATOM 4824 C CA . ILE C 1 123 ? -0.158 -51.366 7.291 1.00 21.25 117 ILE C CA 1
ATOM 4825 C C . ILE C 1 123 ? 0.257 -52.656 6.570 1.00 22.41 117 ILE C C 1
ATOM 4826 O O . ILE C 1 123 ? -0.513 -53.620 6.500 1.00 22.21 117 ILE C O 1
ATOM 4831 N N . GLU C 1 124 ? 1.476 -52.674 6.035 1.00 23.99 118 GLU C N 1
ATOM 4832 C CA . GLU C 1 124 ? 1.979 -53.860 5.351 1.00 25.97 118 GLU C CA 1
ATOM 4833 C C . GLU C 1 124 ? 2.195 -55.004 6.351 1.00 27.08 118 GLU C C 1
ATOM 4834 O O . GLU C 1 124 ? 1.865 -56.160 6.067 1.00 27.60 118 GLU C O 1
ATOM 4840 N N . ARG C 1 125 ? 2.735 -54.668 7.521 1.00 27.41 119 ARG C N 1
ATOM 4841 C CA . ARG C 1 125 ? 2.975 -55.648 8.574 1.00 28.68 119 ARG C CA 1
ATOM 4842 C C . ARG C 1 125 ? 1.655 -56.208 9.116 1.00 27.97 119 ARG C C 1
ATOM 4843 O O . ARG C 1 125 ? 1.554 -57.392 9.413 1.00 29.02 119 ARG C O 1
ATOM 4851 N N . PHE C 1 126 ? 0.641 -55.357 9.203 1.00 26.62 120 PHE C N 1
ATOM 4852 C CA . PHE C 1 126 ? -0.700 -55.767 9.610 1.00 26.48 120 PHE C CA 1
ATOM 4853 C C . PHE C 1 126 ? -1.303 -56.900 8.771 1.00 27.77 120 PHE C C 1
ATOM 4854 O O . PHE C 1 126 ? -2.145 -57.649 9.266 1.00 27.90 120 PHE C O 1
ATOM 4862 N N . ASN C 1 127 ? -0.886 -57.020 7.510 1.00 28.82 121 ASN C N 1
ATOM 4863 C CA . ASN C 1 127 ? -1.353 -58.120 6.653 1.00 30.53 121 ASN C CA 1
ATOM 4864 C C . ASN C 1 127 ? -1.070 -59.526 7.220 1.00 33.08 121 ASN C C 1
ATOM 4865 O O . ASN C 1 127 ? -1.693 -60.511 6.796 1.00 34.18 121 ASN C O 1
ATOM 4870 N N . GLU C 1 128 ? -0.127 -59.602 8.163 1.00 34.14 122 GLU C N 1
ATOM 4871 C CA . GLU C 1 128 ? 0.176 -60.829 8.890 1.00 36.64 122 GLU C CA 1
ATOM 4872 C C . GLU C 1 128 ? -0.967 -61.193 9.828 1.00 36.60 122 GLU C C 1
ATOM 4873 O O . GLU C 1 128 ? -1.327 -62.372 9.955 1.00 37.84 122 GLU C O 1
ATOM 4879 N N . LEU C 1 129 ? -1.519 -60.185 10.500 1.00 35.18 123 LEU C N 1
ATOM 4880 C CA . LEU C 1 129 ? -2.699 -60.390 11.328 1.00 35.55 123 LEU C CA 1
ATOM 4881 C C . LEU C 1 129 ? -3.860 -60.856 10.458 1.00 35.83 123 LEU C C 1
ATOM 4882 O O . LEU C 1 129 ? -4.555 -61.805 10.811 1.00 36.79 123 LEU C O 1
ATOM 4887 N N . ILE C 1 130 ? -4.049 -60.184 9.322 1.00 35.61 124 ILE C N 1
ATOM 4888 C CA . ILE C 1 130 ? -5.072 -60.558 8.339 1.00 36.68 124 ILE C CA 1
ATOM 4889 C C . ILE C 1 130 ? -4.926 -62.028 7.893 1.00 39.20 124 ILE C C 1
ATOM 4890 O O . ILE C 1 130 ? -5.892 -62.792 7.949 1.00 40.30 124 ILE C O 1
ATOM 4895 N N . LYS C 1 131 ? -3.723 -62.415 7.467 1.00 40.95 125 LYS C N 1
ATOM 4896 C CA . LYS C 1 131 ? -3.425 -63.812 7.124 1.00 43.94 125 LYS C CA 1
ATOM 4897 C C . LYS C 1 131 ? -3.732 -64.746 8.299 1.00 45.46 125 LYS C C 1
ATOM 4898 O O . LYS C 1 131 ? -4.364 -65.790 8.125 1.00 47.02 125 LYS C O 1
ATOM 4904 N N . GLY C 1 132 ? -3.287 -64.349 9.489 1.00 45.51 126 GLY C N 1
ATOM 4905 C CA . GLY C 1 132 ? -3.533 -65.092 10.722 1.00 47.35 126 GLY C CA 1
ATOM 4906 C C . GLY C 1 132 ? -4.998 -65.235 11.100 1.00 47.55 126 GLY C C 1
ATOM 4907 O O . GLY C 1 132 ? -5.377 -66.213 11.744 1.00 49.34 126 GLY C O 1
ATOM 4908 N N . SER C 1 133 ? -5.823 -64.265 10.711 1.00 46.06 127 SER C N 1
ATOM 4909 C CA . SER C 1 133 ? -7.262 -64.340 10.978 1.00 46.59 127 SER C CA 1
ATOM 4910 C C . SER C 1 133 ? -7.961 -65.221 9.936 1.00 48.04 127 SER C C 1
ATOM 4911 O O . SER C 1 133 ? -8.911 -65.941 10.254 1.00 49.23 127 SER C O 1
ATOM 4914 N N . LEU C 1 134 ? -7.459 -65.171 8.703 1.00 48.34 128 LEU C N 1
ATOM 4915 C CA . LEU C 1 134 ? -7.924 -66.027 7.609 1.00 50.32 128 LEU C CA 1
ATOM 4916 C C . LEU C 1 134 ? -7.644 -67.513 7.873 1.00 53.21 128 LEU C C 1
ATOM 4917 O O . LEU C 1 134 ? -8.278 -68.393 7.280 1.00 54.74 128 LEU C O 1
ATOM 4922 N N . GLU C 1 135 ? -6.698 -67.784 8.767 1.00 54.44 129 GLU C N 1
ATOM 4923 C CA . GLU C 1 135 ? -6.294 -69.151 9.081 1.00 57.50 129 GLU C CA 1
ATOM 4924 C C . GLU C 1 135 ? -7.014 -69.745 10.296 1.00 58.93 129 GLU C C 1
ATOM 4925 O O . GLU C 1 135 ? -7.093 -70.970 10.442 1.00 61.41 129 GLU C O 1
ATOM 4931 N N . CYS C 1 136 ? -7.533 -68.877 11.163 1.00 57.52 130 CYS C N 1
ATOM 4932 C CA . CYS C 1 136 ? -8.466 -69.299 12.208 1.00 58.74 130 CYS C CA 1
ATOM 4933 C C . CYS C 1 136 ? -9.789 -69.696 11.560 1.00 59.19 130 CYS C C 1
ATOM 4934 O O . CYS C 1 136 ? -10.494 -70.576 12.057 1.00 61.32 130 CYS C O 1
ATOM 4937 N N . PHE C 1 137 ? -10.098 -69.037 10.441 1.00 57.39 131 PHE C N 1
ATOM 4938 C CA . PHE C 1 137 ? -11.337 -69.230 9.690 1.00 57.71 131 PHE C CA 1
ATOM 4939 C C . PHE C 1 137 ? -11.436 -70.641 9.106 1.00 60.33 131 PHE C C 1
ATOM 4940 O O . PHE C 1 137 ? -10.551 -71.088 8.375 1.00 61.05 131 PHE C O 1
ATOM 4948 N N . SER C 1 145 ? -3.624 -67.991 15.595 1.00 53.67 139 SER C N 1
ATOM 4949 C CA . SER C 1 145 ? -3.706 -67.252 16.850 1.00 53.26 139 SER C CA 1
ATOM 4950 C C . SER C 1 145 ? -2.382 -66.577 17.209 1.00 52.91 139 SER C C 1
ATOM 4951 O O . SER C 1 145 ? -2.366 -65.428 17.655 1.00 51.55 139 SER C O 1
ATOM 4954 N N . GLU C 1 146 ? -1.279 -67.297 17.017 1.00 54.33 140 GLU C N 1
ATOM 4955 C CA . GLU C 1 146 ? 0.054 -66.799 17.357 1.00 54.26 140 GLU C CA 1
ATOM 4956 C C . GLU C 1 146 ? 0.494 -65.656 16.445 1.00 51.53 140 GLU C C 1
ATOM 4957 O O . GLU C 1 146 ? 1.035 -64.658 16.913 1.00 50.66 140 GLU C O 1
ATOM 4963 N N . GLN C 1 147 ? 0.259 -65.821 15.145 1.00 50.29 141 GLN C N 1
ATOM 4964 C CA . GLN C 1 147 ? 0.551 -64.803 14.144 1.00 47.70 141 GLN C CA 1
ATOM 4965 C C . GLN C 1 147 ? -0.220 -63.512 14.443 1.00 44.67 141 GLN C C 1
ATOM 4966 O O . GLN C 1 147 ? 0.238 -62.422 14.110 1.00 42.89 141 GLN C O 1
ATOM 4972 N N . ILE C 1 148 ? -1.383 -63.650 15.079 1.00 43.81 142 ILE C N 1
ATOM 4973 C CA . ILE C 1 148 ? -2.168 -62.506 15.548 1.00 41.32 142 ILE C CA 1
ATOM 4974 C C . ILE C 1 148 ? -1.478 -61.834 16.738 1.00 41.09 142 ILE C C 1
ATOM 4975 O O . ILE C 1 148 ? -1.378 -60.606 16.791 1.00 39.57 142 ILE C O 1
ATOM 4980 N N . ILE C 1 149 ? -1.006 -62.648 17.679 1.00 42.35 143 ILE C N 1
ATOM 4981 C CA . ILE C 1 149 ? -0.318 -62.164 18.874 1.00 42.65 143 ILE C CA 1
ATOM 4982 C C . ILE C 1 149 ? 0.967 -61.424 18.511 1.00 41.79 143 ILE C C 1
ATOM 4983 O O . ILE C 1 149 ? 1.240 -60.348 19.042 1.00 40.69 143 ILE C O 1
ATOM 4988 N N . GLN C 1 150 ? 1.736 -62.004 17.593 1.00 42.04 144 GLN C N 1
ATOM 4989 C CA . GLN C 1 150 ? 3.019 -61.440 17.187 1.00 42.34 144 GLN C CA 1
ATOM 4990 C C . GLN C 1 150 ? 2.874 -60.081 16.477 1.00 39.57 144 GLN C C 1
ATOM 4991 O O . GLN C 1 150 ? 3.718 -59.205 16.630 1.00 39.24 144 GLN C O 1
ATOM 4997 N N . THR C 1 151 ? 1.799 -59.906 15.715 1.00 37.59 145 THR C N 1
ATOM 4998 C CA . THR C 1 151 ? 1.539 -58.620 15.067 1.00 35.44 145 THR C CA 1
ATOM 4999 C C . THR C 1 151 ? 1.013 -57.591 16.081 1.00 34.20 145 THR C C 1
ATOM 5000 O O . THR C 1 151 ? 1.382 -56.420 16.012 1.00 32.99 145 THR C O 1
ATOM 5004 N N . LEU C 1 152 ? 0.209 -58.046 17.046 1.00 34.32 146 LEU C N 1
ATOM 5005 C CA . LEU C 1 152 ? -0.307 -57.185 18.117 1.00 33.69 146 LEU C CA 1
ATOM 5006 C C . LEU C 1 152 ? 0.793 -56.617 19.010 1.00 34.73 146 LEU C C 1
ATOM 5007 O O . LEU C 1 152 ? 0.740 -55.449 19.398 1.00 33.47 146 LEU C O 1
ATOM 5012 N N . GLU C 1 153 ? 1.779 -57.454 19.336 1.00 36.32 147 GLU C N 1
ATOM 5013 C CA . GLU C 1 153 ? 2.943 -57.038 20.102 1.00 37.94 147 GLU C CA 1
ATOM 5014 C C . GLU C 1 153 ? 3.633 -55.829 19.475 1.00 36.52 147 GLU C C 1
ATOM 5015 O O . GLU C 1 153 ? 3.978 -54.874 20.170 1.00 36.71 147 GLU C O 1
ATOM 5021 N N . ILE C 1 154 ? 3.825 -55.892 18.160 1.00 35.30 148 ILE C N 1
ATOM 5022 C CA . ILE C 1 154 ? 4.444 -54.814 17.391 1.00 34.36 148 ILE C CA 1
ATOM 5023 C C . ILE C 1 154 ? 3.646 -53.508 17.506 1.00 32.67 148 ILE C C 1
ATOM 5024 O O . ILE C 1 154 ? 4.229 -52.429 17.695 1.00 32.74 148 ILE C O 1
ATOM 5029 N N . PHE C 1 155 ? 2.322 -53.616 17.417 1.00 31.07 149 PHE C N 1
ATOM 5030 C CA . PHE C 1 155 ? 1.451 -52.453 17.511 1.00 29.72 149 PHE C CA 1
ATOM 5031 C C . PHE C 1 155 ? 1.357 -51.912 18.935 1.00 30.53 149 PHE C C 1
ATOM 5032 O O . PHE C 1 155 ? 1.272 -50.693 19.134 1.00 30.02 149 PHE C O 1
ATOM 5040 N N . GLU C 1 156 ? 1.392 -52.816 19.916 1.00 31.96 150 GLU C N 1
ATOM 5041 C CA . GLU C 1 156 ? 1.450 -52.428 21.324 1.00 33.24 150 GLU C CA 1
ATOM 5042 C C . GLU C 1 156 ? 2.689 -51.580 21.596 1.00 34.24 150 GLU C C 1
ATOM 5043 O O . GLU C 1 156 ? 2.591 -50.516 22.206 1.00 34.29 150 GLU C O 1
ATOM 5049 N N . LYS C 1 157 ? 3.842 -52.060 21.128 1.00 35.01 151 LYS C N 1
ATOM 5050 C CA . LYS C 1 157 ? 5.111 -51.341 21.265 1.00 36.33 151 LYS C CA 1
ATOM 5051 C C . LYS C 1 157 ? 5.098 -50.034 20.477 1.00 34.55 151 LYS C C 1
ATOM 5052 O O . LYS C 1 157 ? 5.569 -49.008 20.967 1.00 35.40 151 LYS C O 1
ATOM 5058 N N . GLU C 1 158 ? 4.527 -50.063 19.276 1.00 32.58 152 GLU C N 1
ATOM 5059 C CA . GLU C 1 158 ? 4.423 -48.853 18.470 1.00 30.93 152 GLU C CA 1
ATOM 5060 C C . GLU C 1 158 ? 3.592 -47.763 19.163 1.00 30.53 152 GLU C C 1
ATOM 5061 O O . GLU C 1 158 ? 4.066 -46.643 19.321 1.00 31.12 152 GLU C O 1
ATOM 5067 N N . LEU C 1 159 ? 2.375 -48.093 19.585 1.00 29.79 153 LEU C N 1
ATOM 5068 C CA . LEU C 1 159 ? 1.524 -47.148 20.318 1.00 30.05 153 LEU C CA 1
ATOM 5069 C C . LEU C 1 159 ? 2.206 -46.559 21.553 1.00 32.07 153 LEU C C 1
ATOM 5070 O O . LEU C 1 159 ? 2.199 -45.336 21.758 1.00 32.51 153 LEU C O 1
ATOM 5075 N N . THR C 1 160 ? 2.778 -47.438 22.373 1.00 33.29 154 THR C N 1
ATOM 5076 C CA . THR C 1 160 ? 3.508 -47.035 23.567 1.00 35.44 154 THR C CA 1
ATOM 5077 C C . THR C 1 160 ? 4.627 -46.051 23.196 1.00 36.31 154 THR C C 1
ATOM 5078 O O . THR C 1 160 ? 4.832 -45.049 23.890 1.00 37.48 154 THR C O 1
ATOM 5082 N N . ASN C 1 161 ? 5.322 -46.332 22.089 1.00 35.90 155 ASN C N 1
ATOM 5083 C CA . ASN C 1 161 ? 6.441 -45.507 21.617 1.00 36.70 155 ASN C CA 1
ATOM 5084 C C . ASN C 1 161 ? 6.004 -44.144 21.099 1.00 35.81 155 ASN C C 1
ATOM 5085 O O . ASN C 1 161 ? 6.731 -43.156 21.247 1.00 36.78 155 ASN C O 1
ATOM 5090 N N . ARG C 1 162 ? 4.832 -44.103 20.467 1.00 33.50 156 ARG C N 1
ATOM 5091 C CA . ARG C 1 162 ? 4.238 -42.842 20.028 1.00 32.87 156 ARG C CA 1
ATOM 5092 C C . ARG C 1 162 ? 3.747 -42.039 21.241 1.00 33.88 156 ARG C C 1
ATOM 5093 O O . ARG C 1 162 ? 3.854 -40.816 21.270 1.00 34.58 156 ARG C O 1
ATOM 5101 N N . GLY C 1 163 ? 3.223 -42.743 22.238 1.00 34.26 157 GLY C N 1
ATOM 5102 C CA . GLY C 1 163 ? 2.741 -42.117 23.466 1.00 35.54 157 GLY C CA 1
ATOM 5103 C C . GLY C 1 163 ? 1.461 -41.315 23.311 1.00 34.71 157 GLY C C 1
ATOM 5104 O O . GLY C 1 163 ? 1.163 -40.464 24.140 1.00 36.65 157 GLY C O 1
ATOM 5105 N N . THR C 1 164 ? 0.700 -41.592 22.256 1.00 32.31 158 THR C N 1
ATOM 5106 C CA . THR C 1 164 ? -0.566 -40.905 22.016 1.00 31.05 158 THR C CA 1
ATOM 5107 C C . THR C 1 164 ? -1.781 -41.835 22.184 1.00 29.97 158 THR C C 1
ATOM 5108 O O . THR C 1 164 ? -1.641 -43.062 22.181 1.00 29.23 158 THR C O 1
ATOM 5112 N N . ASN C 1 165 ? -2.965 -41.242 22.345 1.00 29.42 159 ASN C N 1
ATOM 5113 C CA . ASN C 1 165 ? -4.217 -42.002 22.412 1.00 28.35 159 ASN C CA 1
ATOM 5114 C C . ASN C 1 165 ? -4.524 -42.786 21.133 1.00 26.02 159 ASN C C 1
ATOM 5115 O O . ASN C 1 165 ? -5.126 -43.850 21.184 1.00 25.81 159 ASN C O 1
ATOM 5120 N N . TYR C 1 166 ? -4.113 -42.250 19.990 1.00 24.60 160 TYR C N 1
ATOM 5121 C CA . TYR C 1 166 ? -4.280 -42.931 18.709 1.00 22.75 160 TYR C CA 1
ATOM 5122 C C . TYR C 1 166 ? -2.947 -43.014 17.999 1.00 22.17 160 TYR C C 1
ATOM 5123 O O . TYR C 1 166 ? -2.003 -42.297 18.352 1.00 23.03 160 TYR C O 1
ATOM 5132 N N . PHE C 1 167 ? -2.866 -43.890 17.002 1.00 20.76 161 PHE C N 1
ATOM 5133 C CA . PHE C 1 167 ? -1.699 -43.939 16.122 1.00 20.59 161 PHE C CA 1
ATOM 5134 C C . PHE C 1 167 ? -1.523 -42.609 15.393 1.00 20.57 161 PHE C C 1
ATOM 5135 O O . PHE C 1 167 ? -0.393 -42.161 15.173 1.00 21.43 161 PHE C O 1
ATOM 5143 N N . GLY C 1 168 ? -2.641 -41.970 15.055 1.00 19.86 162 GLY C N 1
ATOM 5144 C CA . GLY C 1 168 ? -2.620 -40.667 14.379 1.00 20.19 162 GLY C CA 1
ATOM 5145 C C . GLY C 1 168 ? -2.395 -39.451 15.275 1.00 21.76 162 GLY C C 1
ATOM 5146 O O . GLY C 1 168 ? -2.428 -38.319 14.802 1.00 22.41 162 GLY C O 1
ATOM 5147 N N . GLY C 1 169 ? -2.184 -39.671 16.568 1.00 22.34 163 GLY C N 1
ATOM 5148 C CA . GLY C 1 169 ? -2.002 -38.570 17.500 1.00 24.02 163 GLY C CA 1
ATOM 5149 C C . GLY C 1 169 ? -3.139 -38.447 18.494 1.00 24.85 163 GLY C C 1
ATOM 5150 O O . GLY C 1 169 ? -3.565 -39.444 19.083 1.00 24.66 163 GLY C O 1
ATOM 5151 N N . ASN C 1 170 ? -3.619 -37.218 18.687 1.00 25.79 164 ASN C N 1
ATOM 5152 C CA . ASN C 1 170 ? -4.716 -36.929 19.615 1.00 26.66 164 ASN C CA 1
ATOM 5153 C C . ASN C 1 170 ? -6.077 -37.352 19.056 1.00 25.46 164 ASN C C 1
ATOM 5154 O O . ASN C 1 170 ? -7.049 -37.495 19.801 1.00 25.91 164 ASN C O 1
ATOM 5159 N N . ARG C 1 171 ? -6.116 -37.534 17.737 1.00 23.77 165 ARG C N 1
ATOM 5160 C CA . ARG C 1 171 ? -7.297 -37.948 16.994 1.00 22.94 165 ARG C CA 1
ATOM 5161 C C . ARG C 1 171 ? -6.881 -39.083 16.058 1.00 21.38 165 ARG C C 1
ATOM 5162 O O . ARG C 1 171 ? -5.733 -39.112 15.609 1.00 20.90 165 ARG C O 1
ATOM 5170 N N . PRO C 1 172 ? -7.808 -40.024 15.755 1.00 20.80 166 PRO C N 1
ATOM 5171 C CA . PRO C 1 172 ? -7.428 -41.130 14.858 1.00 19.41 166 PRO C CA 1
ATOM 5172 C C . PRO C 1 172 ? -7.007 -40.609 13.500 1.00 18.57 166 PRO C C 1
ATOM 5173 O O . PRO C 1 172 ? -7.559 -39.610 13.023 1.00 20.15 166 PRO C O 1
ATOM 5177 N N . GLY C 1 173 ? -6.022 -41.270 12.899 1.00 17.56 167 GLY C N 1
ATOM 5178 C CA . GLY C 1 173 ? -5.524 -40.914 11.579 1.00 16.92 167 GLY C CA 1
ATOM 5179 C C . GLY C 1 173 ? -5.656 -42.098 10.636 1.00 16.31 167 GLY C C 1
ATOM 5180 O O . GLY C 1 173 ? -6.417 -43.033 10.913 1.00 15.82 167 GLY C O 1
ATOM 5181 N N . MET C 1 174 ? -4.907 -42.063 9.536 1.00 15.51 168 MET C N 1
ATOM 5182 C CA . MET C 1 174 ? -4.993 -43.101 8.515 1.00 15.42 168 MET C CA 1
ATOM 5183 C C . MET C 1 174 ? -4.699 -44.497 9.058 1.00 15.44 168 MET C C 1
ATOM 5184 O O . MET C 1 174 ? -5.470 -45.415 8.809 1.00 15.48 168 MET C O 1
ATOM 5189 N N . LEU C 1 175 ? -3.603 -44.659 9.798 1.00 15.54 169 LEU C N 1
ATOM 5190 C CA . LEU C 1 175 ? -3.250 -45.986 10.310 1.00 15.90 169 LEU C CA 1
ATOM 5191 C C . LEU C 1 175 ? -4.338 -46.570 11.231 1.00 15.82 169 LEU C C 1
ATOM 5192 O O . LEU C 1 175 ? -4.663 -47.758 11.135 1.00 16.44 169 LEU C O 1
ATOM 5197 N N . ASP C 1 176 ? -4.897 -45.738 12.106 1.00 15.37 170 ASP C N 1
ATOM 5198 C CA . ASP C 1 176 ? -6.047 -46.138 12.932 1.00 15.60 170 ASP C CA 1
ATOM 5199 C C . ASP C 1 176 ? -7.197 -46.723 12.115 1.00 14.92 170 ASP C C 1
ATOM 5200 O O . ASP C 1 176 ? -7.695 -47.801 12.438 1.00 14.81 170 ASP C O 1
ATOM 5205 N N . TYR C 1 177 ? -7.616 -46.017 11.065 1.00 14.78 171 TYR C N 1
ATOM 5206 C CA . TYR C 1 177 ? -8.759 -46.473 10.257 1.00 15.12 171 TYR C CA 1
ATOM 5207 C C . TYR C 1 177 ? -8.438 -47.653 9.328 1.00 15.13 171 TYR C C 1
ATOM 5208 O O . TYR C 1 177 ? -9.306 -48.476 9.055 1.00 15.19 171 TYR C O 1
ATOM 5217 N N . MET C 1 178 ? -7.197 -47.728 8.842 1.00 15.44 172 MET C N 1
ATOM 5218 C CA . MET C 1 178 ? -6.778 -48.818 7.954 1.00 15.82 172 MET C CA 1
ATOM 5219 C C . MET C 1 178 ? -6.758 -50.169 8.666 1.00 16.36 172 MET C C 1
ATOM 5220 O O . MET C 1 178 ? -6.998 -51.215 8.065 1.00 17.13 172 MET C O 1
ATOM 5225 N N . VAL C 1 179 ? -6.507 -50.124 9.963 1.00 16.36 173 VAL C N 1
ATOM 5226 C CA . VAL C 1 179 ? -6.285 -51.302 10.768 1.00 17.00 173 VAL C CA 1
ATOM 5227 C C . VAL C 1 179 ? -7.589 -51.736 11.450 1.00 17.11 173 VAL C C 1
ATOM 5228 O O . VAL C 1 179 ? -7.813 -52.925 11.711 1.00 17.65 173 VAL C O 1
ATOM 5232 N N . TRP C 1 180 ? -8.471 -50.769 11.676 1.00 16.28 174 TRP C N 1
ATOM 5233 C CA . TRP C 1 180 ? -9.640 -50.968 12.520 1.00 16.35 174 TRP C CA 1
ATOM 5234 C C . TRP C 1 180 ? -10.624 -52.100 12.154 1.00 16.77 174 TRP C C 1
ATOM 5235 O O . TRP C 1 180 ? -11.084 -52.810 13.054 1.00 17.66 174 TRP C O 1
ATOM 5246 N N . PRO C 1 181 ? -10.961 -52.279 10.858 1.00 16.25 175 PRO C N 1
ATOM 5247 C CA . PRO C 1 181 ? -11.931 -53.347 10.557 1.00 16.90 175 PRO C CA 1
ATOM 5248 C C . PRO C 1 181 ? -11.556 -54.731 11.117 1.00 17.67 175 PRO C C 1
ATOM 5249 O O . PRO C 1 181 ? -12.428 -55.464 11.578 1.00 18.17 175 PRO C O 1
ATOM 5253 N N . TRP C 1 182 ? -10.274 -55.078 11.080 1.00 17.39 176 TRP C N 1
ATOM 5254 C CA . TRP C 1 182 ? -9.839 -56.382 11.568 1.00 18.34 176 TRP C CA 1
ATOM 5255 C C . TRP C 1 182 ? -9.737 -56.427 13.084 1.00 19.17 176 TRP C C 1
ATOM 5256 O O . TRP C 1 182 ? -9.949 -57.486 13.677 1.00 20.37 176 TRP C O 1
ATOM 5267 N N . VAL C 1 183 ? -9.409 -55.290 13.707 1.00 18.28 177 VAL C N 1
ATOM 5268 C CA . VAL C 1 183 ? -9.390 -55.213 15.165 1.00 19.39 177 VAL C CA 1
ATOM 5269 C C . VAL C 1 183 ? -10.821 -55.339 15.689 1.00 20.24 177 VAL C C 1
ATOM 5270 O O . VAL C 1 183 ? -11.058 -56.030 16.682 1.00 21.56 177 VAL C O 1
ATOM 5274 N N . GLU C 1 184 ? -11.765 -54.679 15.011 1.00 19.63 178 GLU C N 1
ATOM 5275 C CA . GLU C 1 184 ? -13.187 -54.767 15.370 1.00 20.90 178 GLU C CA 1
ATOM 5276 C C . GLU C 1 184 ? -13.704 -56.198 15.261 1.00 21.95 178 GLU C C 1
ATOM 5277 O O . GLU C 1 184 ? -14.504 -56.646 16.086 1.00 23.53 178 GLU C O 1
ATOM 5283 N N . ARG C 1 185 ? -13.244 -56.909 14.240 1.00 21.45 179 ARG C N 1
ATOM 5284 C CA . ARG C 1 185 ? -13.654 -58.284 14.029 1.00 23.25 179 ARG C CA 1
ATOM 5285 C C . ARG C 1 185 ? -13.011 -59.221 15.037 1.00 24.82 179 ARG C C 1
ATOM 5286 O O . ARG C 1 185 ? -13.574 -60.255 15.371 1.00 26.24 179 ARG C O 1
ATOM 5294 N N . LEU C 1 186 ? -11.841 -58.835 15.530 1.00 25.06 180 LEU C N 1
ATOM 5295 C CA . LEU C 1 186 ? -11.085 -59.634 16.484 1.00 27.41 180 LEU C CA 1
ATOM 5296 C C . LEU C 1 186 ? -11.862 -59.867 17.785 1.00 29.30 180 LEU C C 1
ATOM 5297 O O . LEU C 1 186 ? -11.655 -60.880 18.449 1.00 30.67 180 LEU C O 1
ATOM 5302 N N . TYR C 1 187 ? -12.766 -58.942 18.129 1.00 29.53 181 TYR C N 1
ATOM 5303 C CA . TYR C 1 187 ? -13.606 -59.073 19.330 1.00 31.79 181 TYR C CA 1
ATOM 5304 C C . TYR C 1 187 ? -14.583 -60.254 19.268 1.00 33.98 181 TYR C C 1
ATOM 5305 O O . TYR C 1 187 ? -15.142 -60.646 20.297 1.00 35.64 181 TYR C O 1
ATOM 5314 N N . LEU C 1 188 ? -14.789 -60.821 18.077 1.00 34.28 182 LEU C N 1
ATOM 5315 C CA . LEU C 1 188 ? -15.625 -62.021 17.938 1.00 37.29 182 LEU C CA 1
ATOM 5316 C C . LEU C 1 188 ? -15.053 -63.197 18.745 1.00 40.18 182 LEU C C 1
ATOM 5317 O O . LEU C 1 188 ? -15.795 -64.081 19.168 1.00 42.29 182 LEU C O 1
ATOM 5322 N N . LEU C 1 189 ? -13.738 -63.187 18.958 1.00 40.99 183 LEU C N 1
ATOM 5323 C CA . LEU C 1 189 ? -13.056 -64.234 19.722 1.00 44.51 183 LEU C CA 1
ATOM 5324 C C . LEU C 1 189 ? -13.499 -64.265 21.185 1.00 47.18 183 LEU C C 1
ATOM 5325 O O . LEU C 1 189 ? -13.330 -65.278 21.862 1.00 49.75 183 LEU C O 1
ATOM 5330 N N . ARG C 1 190 ? -14.067 -63.154 21.659 1.00 47.54 184 ARG C N 1
ATOM 5331 C CA . ARG C 1 190 ? -14.653 -63.069 22.997 1.00 50.66 184 ARG C CA 1
ATOM 5332 C C . ARG C 1 190 ? -15.876 -63.986 23.146 1.00 53.28 184 ARG C C 1
ATOM 5333 O O . ARG C 1 190 ? -16.220 -64.396 24.256 1.00 55.71 184 ARG C O 1
ATOM 5341 N N . CYS C 1 191 ? -16.523 -64.302 22.025 1.00 53.36 185 CYS C N 1
ATOM 5342 C CA . CYS C 1 191 ? -17.665 -65.218 22.015 1.00 56.20 185 CYS C CA 1
ATOM 5343 C C . CYS C 1 191 ? -17.243 -66.682 22.137 1.00 58.73 185 CYS C C 1
ATOM 5344 O O . CYS C 1 191 ? -17.879 -67.454 22.859 1.00 61.68 185 CYS C O 1
ATOM 5347 N N . VAL C 1 192 ? -16.176 -67.054 21.430 1.00 58.29 186 VAL C N 1
ATOM 5348 C CA . VAL C 1 192 ? -15.666 -68.427 21.431 1.00 60.85 186 VAL C CA 1
ATOM 5349 C C . VAL C 1 192 ? -15.109 -68.784 22.811 1.00 63.23 186 VAL C C 1
ATOM 5350 O O . VAL C 1 192 ? -15.656 -69.643 23.506 1.00 66.06 186 VAL C O 1
ATOM 5354 N N . ASN C 1 193 ? -14.032 -68.108 23.205 1.00 62.50 187 ASN C N 1
ATOM 5355 C CA . ASN C 1 193 ? -13.406 -68.345 24.501 1.00 64.93 187 ASN C CA 1
ATOM 5356 C C . ASN C 1 193 ? -13.198 -67.035 25.252 1.00 63.87 187 ASN C C 1
ATOM 5357 O O . ASN C 1 193 ? -12.200 -66.342 25.047 1.00 62.11 187 ASN C O 1
ATOM 5362 N N . ASP C 1 194 ? -14.150 -66.716 26.126 1.00 65.46 188 ASP C N 1
ATOM 5363 C CA . ASP C 1 194 ? -14.209 -65.424 26.811 1.00 64.94 188 ASP C CA 1
ATOM 5364 C C . ASP C 1 194 ? -12.949 -65.119 27.623 1.00 65.40 188 ASP C C 1
ATOM 5365 O O . ASP C 1 194 ? -12.317 -64.082 27.427 1.00 63.24 188 ASP C O 1
ATOM 5370 N N . ARG C 1 195 ? -12.580 -66.034 28.514 1.00 68.38 189 ARG C N 1
ATOM 5371 C CA . ARG C 1 195 ? -11.463 -65.806 29.431 1.00 69.59 189 ARG C CA 1
ATOM 5372 C C . ARG C 1 195 ? -10.097 -65.869 28.739 1.00 68.14 189 ARG C C 1
ATOM 5373 O O . ARG C 1 195 ? -9.189 -65.107 29.084 1.00 67.50 189 ARG C O 1
ATOM 5381 N N . LYS C 1 196 ? -9.961 -66.765 27.763 1.00 67.85 190 LYS C N 1
ATOM 5382 C CA . LYS C 1 196 ? -8.760 -66.838 26.927 1.00 66.59 190 LYS C CA 1
ATOM 5383 C C . LYS C 1 196 ? -8.552 -65.571 26.083 1.00 63.23 190 LYS C C 1
ATOM 5384 O O . LYS C 1 196 ? -7.417 -65.218 25.749 1.00 62.21 190 LYS C O 1
ATOM 5390 N N . PHE C 1 197 ? -9.652 -64.901 25.738 1.00 61.58 191 PHE C N 1
ATOM 5391 C CA . PHE C 1 197 ? -9.603 -63.633 25.010 1.00 58.43 191 PHE C CA 1
ATOM 5392 C C . PHE C 1 197 ? -9.218 -62.470 25.927 1.00 58.06 191 PHE C C 1
ATOM 5393 O O . PHE C 1 197 ? -8.419 -61.615 25.535 1.00 56.38 191 PHE C O 1
ATOM 5401 N N . VAL C 1 198 ? -9.794 -62.441 27.130 1.00 59.59 192 VAL C N 1
ATOM 5402 C CA . VAL C 1 198 ? -9.553 -61.369 28.105 1.00 59.70 192 VAL C CA 1
ATOM 5403 C C . VAL C 1 198 ? -8.111 -61.386 28.632 1.00 60.43 192 VAL C C 1
ATOM 5404 O O . VAL C 1 198 ? -7.521 -60.328 28.883 1.00 59.74 192 VAL C O 1
ATOM 5408 N N . GLU C 1 199 ? -7.551 -62.584 28.784 1.00 61.92 193 GLU C N 1
ATOM 5409 C CA . GLU C 1 199 ? -6.167 -62.740 29.227 1.00 62.98 193 GLU C CA 1
ATOM 5410 C C . GLU C 1 199 ? -5.181 -62.342 28.131 1.00 60.65 193 GLU C C 1
ATOM 5411 O O . GLU C 1 199 ? -4.131 -61.762 28.412 1.00 60.63 193 GLU C O 1
ATOM 5417 N N . LYS C 1 200 ? -5.522 -62.671 26.887 1.00 58.89 194 LYS C N 1
ATOM 5418 C CA . LYS C 1 200 ? -4.756 -62.234 25.727 1.00 56.69 194 LYS C CA 1
ATOM 5419 C C . LYS C 1 200 ? -4.791 -60.701 25.634 1.00 54.27 194 LYS C C 1
ATOM 5420 O O . LYS C 1 200 ? -3.748 -60.067 25.475 1.00 53.67 194 LYS C O 1
ATOM 5426 N N . LYS C 1 201 ? -5.991 -60.127 25.766 1.00 53.12 195 LYS C N 1
ATOM 5427 C CA . LYS C 1 201 ? -6.221 -58.670 25.759 1.00 51.13 195 LYS C CA 1
ATOM 5428 C C . LYS C 1 201 ? -5.376 -57.964 26.826 1.00 51.65 195 LYS C C 1
ATOM 5429 O O . LYS C 1 201 ? -4.983 -56.804 26.661 1.00 50.27 195 LYS C O 1
ATOM 5435 N N . SER C 1 202 ? -5.089 -58.690 27.904 1.00 53.29 196 SER C N 1
ATOM 5436 C CA . SER C 1 202 ? -4.321 -58.177 29.039 1.00 54.15 196 SER C CA 1
ATOM 5437 C C . SER C 1 202 ? -2.846 -57.932 28.704 1.00 53.13 196 SER C C 1
ATOM 5438 O O . SER C 1 202 ? -2.195 -57.090 29.330 1.00 53.61 196 SER C O 1
ATOM 5441 N N . LEU C 1 203 ? -2.332 -58.663 27.714 1.00 51.59 197 LEU C N 1
ATOM 5442 C CA . LEU C 1 203 ? -0.940 -58.527 27.270 1.00 50.70 197 LEU C CA 1
ATOM 5443 C C . LEU C 1 203 ? -0.674 -57.222 26.515 1.00 47.85 197 LEU C C 1
ATOM 5444 O O . LEU C 1 203 ? 0.477 -56.818 26.355 1.00 47.66 197 LEU C O 1
ATOM 5449 N N . PHE C 1 204 ? -1.739 -56.571 26.052 1.00 45.33 198 PHE C N 1
ATOM 5450 C CA . PHE C 1 204 ? -1.613 -55.339 25.274 1.00 42.45 198 PHE C CA 1
ATOM 5451 C C . PHE C 1 204 ? -2.477 -54.215 25.871 1.00 41.68 198 PHE C C 1
ATOM 5452 O O . PHE C 1 204 ? -3.555 -53.914 25.346 1.00 40.43 198 PHE C O 1
ATOM 5460 N N . PRO C 1 205 ? -2.005 -53.599 26.978 1.00 42.41 199 PRO C N 1
ATOM 5461 C CA . PRO C 1 205 ? -2.785 -52.598 27.720 1.00 42.19 199 PRO C CA 1
ATOM 5462 C C . PRO C 1 205 ? -3.083 -51.304 26.956 1.00 39.43 199 PRO C C 1
ATOM 5463 O O . PRO C 1 205 ? -4.202 -50.806 27.024 1.00 39.52 199 PRO C O 1
ATOM 5467 N N . ASN C 1 206 ? -2.100 -50.759 26.249 1.00 37.45 200 ASN C N 1
ATOM 5468 C CA . ASN C 1 206 ? -2.319 -49.536 25.476 1.00 34.91 200 ASN C CA 1
ATOM 5469 C C . ASN C 1 206 ? -3.216 -49.737 24.252 1.00 32.26 200 ASN C C 1
ATOM 5470 O O . ASN C 1 206 ? -4.041 -48.876 23.939 1.00 31.10 200 ASN C O 1
ATOM 5475 N N . PHE C 1 207 ? -3.049 -50.880 23.586 1.00 30.89 201 PHE C N 1
ATOM 5476 C CA . PHE C 1 207 ? -3.832 -51.255 22.399 1.00 28.86 201 PHE C CA 1
ATOM 5477 C C . PHE C 1 207 ? -5.286 -51.556 22.780 1.00 28.85 201 PHE C C 1
ATOM 5478 O O . PHE C 1 207 ? -6.211 -51.134 22.091 1.00 27.64 201 PHE C O 1
ATOM 5486 N N . ALA C 1 208 ? -5.479 -52.285 23.880 1.00 30.29 202 ALA C N 1
ATOM 5487 C CA . ALA C 1 208 ? -6.811 -52.542 24.422 1.00 30.70 202 ALA C CA 1
ATOM 5488 C C . ALA C 1 208 ? -7.539 -51.225 24.685 1.00 30.56 202 ALA C C 1
ATOM 5489 O O . ALA C 1 208 ? -8.681 -51.049 24.256 1.00 29.63 202 ALA C O 1
ATOM 5491 N N . ASP C 1 209 ? -6.859 -50.304 25.372 1.00 31.29 203 ASP C N 1
ATOM 5492 C CA . ASP C 1 209 ? -7.401 -48.978 25.677 1.00 31.84 203 ASP C CA 1
ATOM 5493 C C . ASP C 1 209 ? -7.760 -48.216 24.402 1.00 29.66 203 ASP C C 1
ATOM 5494 O O . ASP C 1 209 ? -8.839 -47.638 24.292 1.00 29.64 203 ASP C O 1
ATOM 5499 N N . TRP C 1 210 ? -6.832 -48.212 23.452 1.00 27.96 204 TRP C N 1
ATOM 5500 C CA . TRP C 1 210 ? -7.056 -47.647 22.123 1.00 26.16 204 TRP C CA 1
ATOM 5501 C C . TRP C 1 210 ? -8.299 -48.253 21.458 1.00 25.39 204 TRP C C 1
ATOM 5502 O O . TRP C 1 210 ? -9.104 -47.535 20.877 1.00 24.92 204 TRP C O 1
ATOM 5513 N N . GLY C 1 211 ? -8.460 -49.568 21.566 1.00 25.95 205 GLY C N 1
ATOM 5514 C CA . GLY C 1 211 ? -9.651 -50.254 21.049 1.00 26.10 205 GLY C CA 1
ATOM 5515 C C . GLY C 1 211 ? -10.945 -49.747 21.670 1.00 27.48 205 GLY C C 1
ATOM 5516 O O . GLY C 1 211 ? -11.937 -49.531 20.975 1.00 27.01 205 GLY C O 1
ATOM 5517 N N . ASP C 1 212 ? -10.935 -49.537 22.980 1.00 29.56 206 ASP C N 1
ATOM 5518 C CA . ASP C 1 212 ? -12.088 -48.935 23.647 1.00 31.36 206 ASP C CA 1
ATOM 5519 C C . ASP C 1 212 ? -12.429 -47.549 23.093 1.00 31.00 206 ASP C C 1
ATOM 5520 O O . ASP C 1 212 ? -13.600 -47.265 22.795 1.00 31.00 206 ASP C O 1
ATOM 5525 N N . GLN C 1 213 ? -11.401 -46.709 22.941 1.00 30.43 207 GLN C N 1
ATOM 5526 C CA . GLN C 1 213 ? -11.556 -45.346 22.421 1.00 30.45 207 GLN C CA 1
ATOM 5527 C C . GLN C 1 213 ? -12.116 -45.348 21.003 1.00 28.59 207 GLN C C 1
ATOM 5528 O O . GLN C 1 213 ? -12.982 -44.534 20.671 1.00 28.72 207 GLN C O 1
ATOM 5534 N N . MET C 1 214 ? -11.614 -46.262 20.172 1.00 27.08 208 MET C N 1
ATOM 5535 C CA . MET C 1 214 ? -12.070 -46.373 18.782 1.00 25.66 208 MET C CA 1
ATOM 5536 C C . MET C 1 214 ? -13.540 -46.772 18.689 1.00 26.59 208 MET C C 1
ATOM 5537 O O . MET C 1 214 ? -14.254 -46.279 17.821 1.00 26.08 208 MET C O 1
ATOM 5542 N N . GLN C 1 215 ? -13.994 -47.643 19.593 1.00 28.12 209 GLN C N 1
ATOM 5543 C CA . GLN C 1 215 ? -15.406 -48.045 19.626 1.00 29.62 209 GLN C CA 1
ATOM 5544 C C . GLN C 1 215 ? -16.334 -46.878 19.977 1.00 31.06 209 GLN C C 1
ATOM 5545 O O . GLN C 1 215 ? -17.542 -46.951 19.750 1.00 31.94 209 GLN C O 1
ATOM 5551 N N . LEU C 1 216 ? -15.757 -45.817 20.541 1.00 32.04 210 LEU C N 1
ATOM 5552 C CA . LEU C 1 216 ? -16.508 -44.629 20.957 1.00 33.81 210 LEU C CA 1
ATOM 5553 C C . LEU C 1 216 ? -16.557 -43.560 19.865 1.00 33.26 210 LEU C C 1
ATOM 5554 O O . LEU C 1 216 ? -17.388 -42.663 19.927 1.00 34.36 210 LEU C O 1
ATOM 5559 N N . ASP C 1 217 ? -15.669 -43.680 18.873 1.00 32.18 211 ASP C N 1
ATOM 5560 C CA . ASP C 1 217 ? -15.552 -42.752 17.738 1.00 32.08 211 ASP C CA 1
ATOM 5561 C C . ASP C 1 217 ? -16.814 -42.822 16.864 1.00 32.43 211 ASP C C 1
ATOM 5562 O O . ASP C 1 217 ? -17.230 -43.913 16.458 1.00 32.03 211 ASP C O 1
ATOM 5567 N N . ASP C 1 218 ? -17.419 -41.666 16.571 1.00 33.52 212 ASP C N 1
ATOM 5568 C CA . ASP C 1 218 ? -18.687 -41.609 15.810 1.00 34.08 212 ASP C CA 1
ATOM 5569 C C . ASP C 1 218 ? -18.591 -42.218 14.411 1.00 32.23 212 ASP C C 1
ATOM 5570 O O . ASP C 1 218 ? -19.575 -42.745 13.879 1.00 32.15 212 ASP C O 1
ATOM 5575 N N . ILE C 1 219 ? -17.403 -42.125 13.820 1.00 30.48 213 ILE C N 1
ATOM 5576 C CA . ILE C 1 219 ? -17.134 -42.685 12.500 1.00 29.05 213 ILE C CA 1
ATOM 5577 C C . ILE C 1 219 ? -17.155 -44.217 12.540 1.00 28.15 213 ILE C C 1
ATOM 5578 O O . ILE C 1 219 ? -17.744 -44.863 11.669 1.00 27.99 213 ILE C O 1
ATOM 5583 N N . VAL C 1 220 ? -16.499 -44.780 13.546 1.00 27.72 214 VAL C N 1
ATOM 5584 C CA . VAL C 1 220 ? -16.468 -46.217 13.761 1.00 27.30 214 VAL C CA 1
ATOM 5585 C C . VAL C 1 220 ? -17.884 -46.713 14.035 1.00 28.55 214 VAL C C 1
ATOM 5586 O O . VAL C 1 220 ? -18.334 -47.700 13.449 1.00 28.00 214 VAL C O 1
ATOM 5590 N N . LYS C 1 221 ? -18.571 -45.990 14.915 1.00 30.10 215 LYS C N 1
ATOM 5591 C CA . LYS C 1 221 ? -19.932 -46.275 15.339 1.00 32.23 215 LYS C CA 1
ATOM 5592 C C . LYS C 1 221 ? -20.876 -46.447 14.149 1.00 32.08 215 LYS C C 1
ATOM 5593 O O . LYS C 1 221 ? -21.664 -47.383 14.109 1.00 32.71 215 LYS C O 1
ATOM 5599 N N . LYS C 1 222 ? -20.764 -45.549 13.173 1.00 31.62 216 LYS C N 1
ATOM 5600 C CA . LYS C 1 222 ? -21.602 -45.570 11.967 1.00 31.92 216 LYS C CA 1
ATOM 5601 C C . LYS C 1 222 ? -21.495 -46.863 11.143 1.00 30.44 216 LYS C C 1
ATOM 5602 O O . LYS C 1 222 ? -22.454 -47.251 10.479 1.00 31.52 216 LYS C O 1
ATOM 5608 N N . HIS C 1 223 ? -20.340 -47.523 11.178 1.00 28.24 217 HIS C N 1
ATOM 5609 C CA . HIS C 1 223 ? -20.126 -48.703 10.331 1.00 26.75 217 HIS C CA 1
ATOM 5610 C C . HIS C 1 223 ? -19.810 -49.976 11.113 1.00 26.31 217 HIS C C 1
ATOM 5611 O O . HIS C 1 223 ? -19.383 -50.986 10.537 1.00 25.68 217 HIS C O 1
ATOM 5618 N N . ALA C 1 224 ? -20.025 -49.926 12.421 1.00 26.36 218 ALA C N 1
ATOM 5619 C CA . ALA C 1 224 ? -19.631 -51.013 13.298 1.00 26.50 218 ALA C CA 1
ATOM 5620 C C . ALA C 1 224 ? -20.585 -52.192 13.196 1.00 27.67 218 ALA C C 1
ATOM 5621 O O . ALA C 1 224 ? -21.758 -52.026 12.866 1.00 28.91 218 ALA C O 1
ATOM 5623 N N . HIS C 1 225 ? -20.058 -53.382 13.464 1.00 27.41 219 HIS C N 1
ATOM 5624 C CA . HIS C 1 225 ? -20.880 -54.518 13.864 1.00 29.16 219 HIS C CA 1
ATOM 5625 C C . HIS C 1 225 ? -20.368 -55.061 15.207 1.00 29.71 219 HIS C C 1
ATOM 5626 O O . HIS C 1 225 ? -19.226 -54.813 15.590 1.00 28.60 219 HIS C O 1
ATOM 5633 N N . SER C 1 226 ? -21.222 -55.777 15.929 1.00 31.46 220 SER C N 1
ATOM 5634 C CA . SER C 1 226 ? -20.871 -56.295 17.254 1.00 32.69 220 SER C CA 1
ATOM 5635 C C . SER C 1 226 ? -20.078 -57.607 17.158 1.00 32.82 220 SER C C 1
ATOM 5636 O O . SER C 1 226 ? -20.060 -58.238 16.096 1.00 32.20 220 SER C O 1
ATOM 5639 N N . PRO C 1 227 ? -19.423 -58.020 18.267 1.00 33.84 221 PRO C N 1
ATOM 5640 C CA . PRO C 1 227 ? -18.700 -59.296 18.306 1.00 34.60 221 PRO C CA 1
ATOM 5641 C C . PRO C 1 227 ? -19.569 -60.475 17.887 1.00 36.26 221 PRO C C 1
ATOM 5642 O O . PRO C 1 227 ? -19.153 -61.277 17.050 1.00 35.48 221 PRO C O 1
ATOM 5646 N N . GLN C 1 228 ? -20.770 -60.561 18.456 1.00 38.42 222 GLN C N 1
ATOM 5647 C CA . GLN C 1 228 ? -21.687 -61.670 18.182 1.00 41.03 222 GLN C CA 1
ATOM 5648 C C . GLN C 1 228 ? -22.167 -61.699 16.722 1.00 40.23 222 GLN C C 1
ATOM 5649 O O . GLN C 1 228 ? -22.364 -62.775 16.153 1.00 40.98 222 GLN C O 1
ATOM 5655 N N . GLU C 1 229 ? -22.336 -60.520 16.121 1.00 38.77 223 GLU C N 1
ATOM 5656 C CA . GLU C 1 229 ? -22.698 -60.414 14.701 1.00 38.43 223 GLU C CA 1
ATOM 5657 C C . GLU C 1 229 ? -21.557 -60.903 13.805 1.00 37.07 223 GLU C C 1
ATOM 5658 O O . GLU C 1 229 ? -21.801 -61.496 12.756 1.00 37.43 223 GLU C O 1
ATOM 5664 N N . TYR C 1 230 ? -20.320 -60.637 14.211 1.00 35.52 224 TYR C N 1
ATOM 5665 C CA . TYR C 1 230 ? -19.162 -61.148 13.480 1.00 35.08 224 TYR C CA 1
ATOM 5666 C C . TYR C 1 230 ? -18.990 -62.641 13.729 1.00 37.63 224 TYR C C 1
ATOM 5667 O O . TYR C 1 230 ? -18.723 -63.398 12.797 1.00 38.20 224 TYR C O 1
ATOM 5676 N N . PHE C 1 231 ? -19.140 -63.051 14.987 1.00 39.97 225 PHE C N 1
ATOM 5677 C CA . PHE C 1 231 ? -19.109 -64.461 15.352 1.00 43.17 225 PHE C CA 1
ATOM 5678 C C . PHE C 1 231 ? -20.094 -65.221 14.473 1.00 45.25 225 PHE C C 1
ATOM 5679 O O . PHE C 1 231 ? -19.698 -66.139 13.763 1.00 46.02 225 PHE C O 1
ATOM 5687 N N . ASP C 1 232 ? -21.359 -64.802 14.505 1.00 46.70 226 ASP C N 1
ATOM 5688 C CA . ASP C 1 232 ? -22.427 -65.420 13.718 1.00 49.07 226 ASP C CA 1
ATOM 5689 C C . ASP C 1 232 ? -22.094 -65.475 12.232 1.00 48.10 226 ASP C C 1
ATOM 5690 O O . ASP C 1 232 ? -22.234 -66.521 11.607 1.00 49.73 226 ASP C O 1
ATOM 5695 N N . TYR C 1 233 ? -21.646 -64.350 11.679 1.00 46.22 227 TYR C N 1
ATOM 5696 C CA . TYR C 1 233 ? -21.389 -64.246 10.246 1.00 45.60 227 TYR C CA 1
ATOM 5697 C C . TYR C 1 233 ? -20.256 -65.168 9.784 1.00 45.87 227 TYR C C 1
ATOM 5698 O O . TYR C 1 233 ? -20.432 -65.943 8.839 1.00 47.15 227 TYR C O 1
ATOM 5707 N N . TYR C 1 234 ? -19.109 -65.086 10.453 1.00 44.83 228 TYR C N 1
ATOM 5708 C CA . TYR C 1 234 ? -17.949 -65.898 10.087 1.00 45.20 228 TYR C CA 1
ATOM 5709 C C . TYR C 1 234 ? -18.100 -67.386 10.424 1.00 48.24 228 TYR C C 1
ATOM 5710 O O . TYR C 1 234 ? -17.622 -68.233 9.675 1.00 49.11 228 TYR C O 1
ATOM 5719 N N . LYS C 1 235 ? -18.775 -67.691 11.532 1.00 50.09 229 LYS C N 1
ATOM 5720 C CA . LYS C 1 235 ? -19.159 -69.065 11.874 1.00 53.61 229 LYS C CA 1
ATOM 5721 C C . LYS C 1 235 ? -19.963 -69.685 10.731 1.00 55.30 229 LYS C C 1
ATOM 5722 O O . LYS C 1 235 ? -19.695 -70.815 10.317 1.00 57.25 229 LYS C O 1
ATOM 5728 N N . ASN C 1 236 ? -20.935 -68.931 10.218 1.00 54.98 230 ASN C N 1
ATOM 5729 C CA . ASN C 1 236 ? -21.790 -69.402 9.133 1.00 56.79 230 ASN C CA 1
ATOM 5730 C C . ASN C 1 236 ? -21.084 -69.432 7.780 1.00 56.10 230 ASN C C 1
ATOM 5731 O O . ASN C 1 236 ? -21.402 -70.265 6.930 1.00 57.82 230 ASN C O 1
ATOM 5736 N N . ALA C 1 237 ? -20.120 -68.533 7.595 1.00 53.80 231 ALA C N 1
ATOM 5737 C CA . ALA C 1 237 ? -19.336 -68.483 6.361 1.00 53.40 231 ALA C CA 1
ATOM 5738 C C . ALA C 1 237 ? -18.313 -69.625 6.242 1.00 55.16 231 ALA C C 1
ATOM 5739 O O . ALA C 1 237 ? -18.030 -70.078 5.133 1.00 56.00 231 ALA C O 1
ATOM 5741 N N . ARG C 1 238 ? -17.762 -70.078 7.372 1.00 56.25 232 ARG C N 1
ATOM 5742 C CA . ARG C 1 238 ? -16.836 -71.223 7.396 1.00 58.65 232 ARG C CA 1
ATOM 5743 C C . ARG C 1 238 ? -17.536 -72.495 6.920 1.00 62.10 232 ARG C C 1
ATOM 5744 O O . ARG C 1 238 ? -16.930 -73.337 6.248 1.00 63.52 232 ARG C O 1
ATOM 5752 N N . ALA C 1 239 ? -18.811 -72.624 7.282 1.00 63.90 233 ALA C N 1
ATOM 5753 C CA . ALA C 1 239 ? -19.632 -73.758 6.869 1.00 67.74 233 ALA C CA 1
ATOM 5754 C C . ALA C 1 239 ? -19.941 -73.726 5.372 1.00 68.47 233 ALA C C 1
ATOM 5755 O O . ALA C 1 239 ? -19.846 -74.755 4.706 1.00 70.98 233 ALA C O 1
ATOM 5757 N N . HIS C 1 240 ? -20.294 -72.550 4.846 1.00 66.95 234 HIS C N 1
ATOM 5758 C CA . HIS C 1 240 ? -20.579 -72.401 3.410 1.00 67.99 234 HIS C CA 1
ATOM 5759 C C . HIS C 1 240 ? -19.330 -72.468 2.518 1.00 67.59 234 HIS C C 1
ATOM 5760 O O . HIS C 1 240 ? -19.430 -72.789 1.329 1.00 68.86 234 HIS C O 1
ATOM 5767 N N . SER C 1 241 ? -18.170 -72.162 3.097 1.00 66.29 235 SER C N 1
ATOM 5768 C CA . SER C 1 241 ? -16.886 -72.204 2.389 1.00 66.18 235 SER C CA 1
ATOM 5769 C C . SER C 1 241 ? -16.542 -73.586 1.823 1.00 69.64 235 SER C C 1
ATOM 5770 O O . SER C 1 241 ? -15.706 -73.700 0.926 1.00 69.89 235 SER C O 1
ATOM 5773 N N . MET C 1 242 ? -17.191 -74.624 2.348 1.00 72.72 236 MET C N 1
ATOM 5774 C CA . MET C 1 242 ? -16.922 -76.011 1.953 1.00 76.82 236 MET C CA 1
ATOM 5775 C C . MET C 1 242 ? -17.438 -76.369 0.547 1.00 78.98 236 MET C C 1
ATOM 5776 O O . MET C 1 242 ? -17.519 -77.548 0.182 1.00 82.23 236 MET C O 1
ATOM 5781 N N . GLY C 1 243 ? -17.785 -75.341 -0.227 1.00 77.45 237 GLY C N 1
ATOM 5782 C CA . GLY C 1 243 ? -18.060 -75.477 -1.656 1.00 79.40 237 GLY C CA 1
ATOM 5783 C C . GLY C 1 243 ? -16.850 -75.013 -2.449 1.00 78.54 237 GLY C C 1
ATOM 5784 O O . GLY C 1 243 ? -16.448 -75.655 -3.416 1.00 80.54 237 GLY C O 1
ATOM 5785 N N . TYR C 1 244 ? -16.269 -73.891 -2.027 1.00 75.97 238 TYR C N 1
ATOM 5786 C CA . TYR C 1 244 ? -15.008 -73.394 -2.582 1.00 75.23 238 TYR C CA 1
ATOM 5787 C C . TYR C 1 244 ? -13.809 -74.207 -2.058 1.00 76.56 238 TYR C C 1
ATOM 5788 O O . TYR C 1 244 ? -12.920 -73.672 -1.383 1.00 74.87 238 TYR C O 1
ATOM 5797 N N . TYR C 1 245 ? -13.805 -75.507 -2.355 1.00 80.05 239 TYR C N 1
ATOM 5798 C CA . TYR C 1 245 ? -12.645 -76.355 -2.072 1.00 81.89 239 TYR C CA 1
ATOM 5799 C C . TYR C 1 245 ? -12.362 -77.341 -3.196 1.00 85.09 239 TYR C C 1
ATOM 5800 O O . TYR C 1 245 ? -13.002 -78.387 -3.307 1.00 88.15 239 TYR C O 1
ATOM 5809 N N . LEU C 1 246 ? -11.405 -76.964 -4.038 1.00 84.63 240 LEU C N 1
ATOM 5810 C CA . LEU C 1 246 ? -10.954 -77.797 -5.143 1.00 87.91 240 LEU C CA 1
ATOM 5811 C C . LEU C 1 246 ? -9.664 -78.509 -4.760 1.00 89.51 240 LEU C C 1
ATOM 5812 O O . LEU C 1 246 ? -8.933 -78.077 -3.868 1.00 87.47 240 LEU C O 1
ATOM 5818 N N . HIS D 1 5 ? -19.200 -35.094 33.541 1.00 70.59 -1 HIS D N 1
ATOM 5819 C CA . HIS D 1 5 ? -19.251 -36.282 32.630 1.00 69.40 -1 HIS D CA 1
ATOM 5820 C C . HIS D 1 5 ? -19.295 -35.929 31.137 1.00 69.37 -1 HIS D C 1
ATOM 5821 O O . HIS D 1 5 ? -19.584 -34.770 30.745 1.00 69.62 -1 HIS D O 1
ATOM 5828 N N . HIS D 1 6 ? -19.012 -36.958 30.319 1.00 68.98 0 HIS D N 1
ATOM 5829 C CA . HIS D 1 6 ? -18.992 -36.820 28.868 1.00 69.36 0 HIS D CA 1
ATOM 5830 C C . HIS D 1 6 ? -20.392 -36.900 28.259 1.00 67.11 0 HIS D C 1
ATOM 5831 O O . HIS D 1 6 ? -21.285 -37.557 28.802 1.00 64.87 0 HIS D O 1
ATOM 5838 N N . GLY D 1 7 ? -20.567 -36.219 27.129 1.00 67.83 1 GLY D N 1
ATOM 5839 C CA . GLY D 1 7 ? -21.794 -36.301 26.344 1.00 66.29 1 GLY D CA 1
ATOM 5840 C C . GLY D 1 7 ? -21.552 -37.134 25.097 1.00 66.72 1 GLY D C 1
ATOM 5841 O O . GLY D 1 7 ? -20.817 -36.711 24.200 1.00 68.73 1 GLY D O 1
ATOM 5842 N N . THR D 1 8 ? -22.165 -38.315 25.023 1.00 64.90 2 THR D N 1
ATOM 5843 C CA . THR D 1 8 ? -23.103 -38.788 26.039 1.00 62.93 2 THR D CA 1
ATOM 5844 C C . THR D 1 8 ? -22.666 -40.098 26.711 1.00 62.50 2 THR D C 1
ATOM 5845 O O . THR D 1 8 ? -22.736 -41.180 26.117 1.00 61.91 2 THR D O 1
ATOM 5849 N N . TYR D 1 9 ? -22.197 -39.975 27.951 1.00 62.84 3 TYR D N 1
ATOM 5850 C CA . TYR D 1 9 ? -21.960 -41.122 28.823 1.00 62.19 3 TYR D CA 1
ATOM 5851 C C . TYR D 1 9 ? -23.310 -41.717 29.220 1.00 59.41 3 TYR D C 1
ATOM 5852 O O . TYR D 1 9 ? -24.263 -40.983 29.494 1.00 58.30 3 TYR D O 1
ATOM 5861 N N . PHE D 1 10 ? -23.389 -43.044 29.232 1.00 58.26 4 PHE D N 1
ATOM 5862 C CA . PHE D 1 10 ? -24.626 -43.736 29.583 1.00 55.84 4 PHE D CA 1
ATOM 5863 C C . PHE D 1 10 ? -24.390 -44.778 30.675 1.00 55.36 4 PHE D C 1
ATOM 5864 O O . PHE D 1 10 ? -23.637 -45.740 30.481 1.00 55.99 4 PHE D O 1
ATOM 5872 N N . HIS D 1 11 ? -25.043 -44.573 31.817 1.00 53.90 5 HIS D N 1
ATOM 5873 C CA . HIS D 1 11 ? -24.787 -45.369 33.012 1.00 53.76 5 HIS D CA 1
ATOM 5874 C C . HIS D 1 11 ? -25.600 -46.665 33.041 1.00 52.20 5 HIS D C 1
ATOM 5875 O O . HIS D 1 11 ? -26.822 -46.651 33.240 1.00 50.25 5 HIS D O 1
ATOM 5882 N N . SER D 1 12 ? -24.896 -47.778 32.831 1.00 52.60 6 SER D N 1
ATOM 5883 C CA . SER D 1 12 ? -25.489 -49.113 32.839 1.00 51.56 6 SER D CA 1
ATOM 5884 C C . SER D 1 12 ? -24.506 -50.140 33.407 1.00 52.73 6 SER D C 1
ATOM 5885 O O . SER D 1 12 ? -23.584 -50.603 32.715 1.00 53.93 6 SER D O 1
ATOM 5888 N N . VAL D 1 13 ? -24.705 -50.482 34.675 1.00 51.97 7 VAL D N 1
ATOM 5889 C CA . VAL D 1 13 ? -23.803 -51.387 35.376 1.00 52.89 7 VAL D CA 1
ATOM 5890 C C . VAL D 1 13 ? -24.579 -52.604 35.868 1.00 51.50 7 VAL D C 1
ATOM 5891 O O . VAL D 1 13 ? -25.802 -52.549 36.005 1.00 49.42 7 VAL D O 1
ATOM 5895 N N . ASN D 1 14 ? -23.868 -53.703 36.123 1.00 52.05 8 ASN D N 1
ATOM 5896 C CA . ASN D 1 14 ? -24.492 -54.885 36.717 1.00 51.10 8 ASN D CA 1
ATOM 5897 C C . ASN D 1 14 ? -24.930 -54.614 38.150 1.00 50.16 8 ASN D C 1
ATOM 5898 O O . ASN D 1 14 ? -24.177 -54.039 38.938 1.00 51.03 8 ASN D O 1
ATOM 5903 N N . ALA D 1 15 ? -26.162 -55.001 38.468 1.00 47.97 9 ALA D N 1
ATOM 5904 C CA . ALA D 1 15 ? -26.638 -54.980 39.846 1.00 47.22 9 ALA D CA 1
ATOM 5905 C C . ALA D 1 15 ? -26.028 -56.170 40.597 1.00 48.23 9 ALA D C 1
ATOM 5906 O O . ALA D 1 15 ? -26.130 -57.317 40.147 1.00 48.26 9 ALA D O 1
ATOM 5908 N N . GLY D 1 16 ? -25.376 -55.884 41.723 1.00 48.71 10 GLY D N 1
ATOM 5909 C CA . GLY D 1 16 ? -24.709 -56.915 42.517 1.00 49.45 10 GLY D CA 1
ATOM 5910 C C . GLY D 1 16 ? -25.113 -56.934 43.979 1.00 49.23 10 GLY D C 1
ATOM 5911 O O . GLY D 1 16 ? -26.163 -56.405 44.352 1.00 48.08 10 GLY D O 1
ATOM 5912 N N . VAL D 1 17 ? -24.264 -57.542 44.804 1.00 50.46 11 VAL D N 1
ATOM 5913 C CA . VAL D 1 17 ? -24.513 -57.713 46.237 1.00 50.77 11 VAL D CA 1
ATOM 5914 C C . VAL D 1 17 ? -24.693 -56.371 46.964 1.00 49.76 11 VAL D C 1
ATOM 5915 O O . VAL D 1 17 ? -25.568 -56.236 47.826 1.00 49.22 11 VAL D O 1
ATOM 5919 N N . ILE D 1 18 ? -23.866 -55.388 46.608 1.00 49.36 12 ILE D N 1
ATOM 5920 C CA . ILE D 1 18 ? -23.979 -54.041 47.162 1.00 48.54 12 ILE D CA 1
ATOM 5921 C C . ILE D 1 18 ? -25.037 -53.248 46.398 1.00 45.89 12 ILE D C 1
ATOM 5922 O O . ILE D 1 18 ? -24.910 -53.052 45.193 1.00 44.91 12 ILE D O 1
ATOM 5927 N N . PRO D 1 19 ? -26.087 -52.788 47.102 1.00 44.82 13 PRO D N 1
ATOM 5928 C CA . PRO D 1 19 ? -27.127 -51.975 46.486 1.00 42.78 13 PRO D CA 1
ATOM 5929 C C . PRO D 1 19 ? -26.593 -50.605 46.087 1.00 42.52 13 PRO D C 1
ATOM 5930 O O . PRO D 1 19 ? -25.616 -50.138 46.667 1.00 44.08 13 PRO D O 1
ATOM 5934 N N . PRO D 1 20 ? -27.236 -49.958 45.101 1.00 40.90 14 PRO D N 1
ATOM 5935 C CA . PRO D 1 20 ? -26.785 -48.654 44.624 1.00 40.69 14 PRO D CA 1
ATOM 5936 C C . PRO D 1 20 ? -27.093 -47.544 45.636 1.00 40.94 14 PRO D C 1
ATOM 5937 O O . PRO D 1 20 ? -27.895 -47.760 46.547 1.00 40.61 14 PRO D O 1
ATOM 5941 N N . PRO D 1 21 ? -26.451 -46.365 45.485 1.00 41.53 15 PRO D N 1
ATOM 5942 C CA . PRO D 1 21 ? -26.763 -45.213 46.340 1.00 41.90 15 PRO D CA 1
ATOM 5943 C C . PRO D 1 21 ? -28.207 -44.739 46.186 1.00 40.25 15 PRO D C 1
ATOM 5944 O O . PRO D 1 21 ? -28.869 -45.073 45.194 1.00 38.93 15 PRO D O 1
ATOM 5948 N N . ALA D 1 22 ? -28.697 -43.982 47.169 1.00 40.47 16 ALA D N 1
ATOM 5949 C CA . ALA D 1 22 ? -30.007 -43.337 47.069 1.00 38.78 16 ALA D CA 1
ATOM 5950 C C . ALA D 1 22 ? -30.048 -42.450 45.826 1.00 37.58 16 ALA D C 1
ATOM 5951 O O . ALA D 1 22 ? -29.014 -41.944 45.392 1.00 38.57 16 ALA D O 1
ATOM 5953 N N . LEU D 1 23 ? -31.232 -42.272 45.252 1.00 35.63 17 LEU D N 1
ATOM 5954 C CA . LEU D 1 23 ? -31.379 -41.472 44.039 1.00 34.59 17 LEU D CA 1
ATOM 5955 C C . LEU D 1 23 ? -31.018 -40.012 44.262 1.00 35.85 17 LEU D C 1
ATOM 5956 O O . LEU D 1 23 ? -31.247 -39.465 45.339 1.00 36.71 17 LEU D O 1
ATOM 5961 N N . THR D 1 24 ? -30.440 -39.396 43.236 1.00 36.16 18 THR D N 1
ATOM 5962 C CA . THR D 1 24 ? -30.138 -37.970 43.256 1.00 37.45 18 THR D CA 1
ATOM 5963 C C . THR D 1 24 ? -30.877 -37.269 42.113 1.00 36.63 18 THR D C 1
ATOM 5964 O O . THR D 1 24 ? -32.030 -36.856 42.269 1.00 36.14 18 THR D O 1
ATOM 5968 N N . ASP D 1 25 ? -30.230 -37.167 40.956 1.00 36.71 19 ASP D N 1
ATOM 5969 C CA . ASP D 1 25 ? -30.791 -36.423 39.833 1.00 36.44 19 ASP D CA 1
ATOM 5970 C C . ASP D 1 25 ? -31.425 -37.305 38.766 1.00 33.84 19 ASP D C 1
ATOM 5971 O O . ASP D 1 25 ? -32.057 -36.805 37.842 1.00 33.43 19 ASP D O 1
ATOM 5976 N N . LYS D 1 26 ? -31.245 -38.614 38.890 1.00 32.53 20 LYS D N 1
ATOM 5977 C CA . LYS D 1 26 ? -31.670 -39.552 37.856 1.00 30.59 20 LYS D CA 1
ATOM 5978 C C . LYS D 1 26 ? -32.725 -40.531 38.370 1.00 28.66 20 LYS D C 1
ATOM 5979 O O . LYS D 1 26 ? -32.822 -40.786 39.576 1.00 28.41 20 LYS D O 1
ATOM 5985 N N . LEU D 1 27 ? -33.530 -41.055 37.452 1.00 26.52 21 LEU D N 1
ATOM 5986 C CA . LEU D 1 27 ? -34.390 -42.190 37.765 1.00 25.14 21 LEU D CA 1
ATOM 5987 C C . LEU D 1 27 ? -33.576 -43.455 37.545 1.00 24.96 21 LEU D C 1
ATOM 5988 O O . LEU D 1 27 ? -32.537 -43.425 36.879 1.00 25.42 21 LEU D O 1
ATOM 5993 N N . ARG D 1 28 ? -34.032 -44.563 38.117 1.00 23.89 22 ARG D N 1
ATOM 5994 C CA . ARG D 1 28 ? -33.287 -45.799 38.012 1.00 23.89 22 ARG D CA 1
ATOM 5995 C C . ARG D 1 28 ? -34.195 -46.922 37.519 1.00 22.83 22 ARG D C 1
ATOM 5996 O O . ARG D 1 28 ? -35.258 -47.168 38.093 1.00 22.26 22 ARG D O 1
ATOM 6004 N N . LEU D 1 29 ? -33.765 -47.581 36.444 1.00 22.25 23 LEU D N 1
ATOM 6005 C CA . LEU D 1 29 ? -34.438 -48.761 35.929 1.00 21.32 23 LEU D CA 1
ATOM 6006 C C . LEU D 1 29 ? -33.647 -50.040 36.221 1.00 22.24 23 LEU D C 1
ATOM 6007 O O . LEU D 1 29 ? -32.495 -50.173 35.792 1.00 22.49 23 LEU D O 1
ATOM 6012 N N . TYR D 1 30 ? -34.268 -50.972 36.946 1.00 22.04 24 TYR D N 1
ATOM 6013 C CA . TYR D 1 30 ? -33.701 -52.307 37.118 1.00 23.14 24 TYR D CA 1
ATOM 6014 C C . TYR D 1 30 ? -34.249 -53.162 35.986 1.00 22.67 24 TYR D C 1
ATOM 6015 O O . TYR D 1 30 ? -35.470 -53.271 35.805 1.00 21.72 24 TYR D O 1
ATOM 6024 N N . HIS D 1 31 ? -33.342 -53.771 35.234 1.00 23.48 25 HIS D N 1
ATOM 6025 C CA . HIS D 1 31 ? -33.651 -54.288 33.906 1.00 23.43 25 HIS D CA 1
ATOM 6026 C C . HIS D 1 31 ? -32.771 -55.480 33.575 1.00 24.84 25 HIS D C 1
ATOM 6027 O O . HIS D 1 31 ? -31.582 -55.478 33.860 1.00 25.81 25 HIS D O 1
ATOM 6034 N N . VAL D 1 32 ? -33.369 -56.496 32.969 1.00 25.33 26 VAL D N 1
ATOM 6035 C CA . VAL D 1 32 ? -32.615 -57.631 32.456 1.00 26.98 26 VAL D CA 1
ATOM 6036 C C . VAL D 1 32 ? -32.278 -57.327 31.003 1.00 27.35 26 VAL D C 1
ATOM 6037 O O . VAL D 1 32 ? -33.166 -56.998 30.217 1.00 26.62 26 VAL D O 1
ATOM 6041 N N . ASP D 1 33 ? -30.998 -57.417 30.653 1.00 29.12 27 ASP D N 1
ATOM 6042 C CA . ASP D 1 33 ? -30.557 -57.193 29.271 1.00 29.83 27 ASP D CA 1
ATOM 6043 C C . ASP D 1 33 ? -31.414 -58.029 28.328 1.00 29.15 27 ASP D C 1
ATOM 6044 O O . ASP D 1 33 ? -31.723 -59.178 28.627 1.00 29.84 27 ASP D O 1
ATOM 6049 N N . MET D 1 34 ? -31.829 -57.423 27.217 1.00 28.23 28 MET D N 1
ATOM 6050 C CA . MET D 1 34 ? -32.646 -58.085 26.196 1.00 27.96 28 MET D CA 1
ATOM 6051 C C . MET D 1 34 ? -34.124 -58.304 26.578 1.00 26.47 28 MET D C 1
ATOM 6052 O O . MET D 1 34 ? -34.883 -58.862 25.786 1.00 26.28 28 MET D O 1
ATOM 6057 N N . ASN D 1 35 ? -34.537 -57.887 27.773 1.00 25.17 29 ASN D N 1
ATOM 6058 C CA . ASN D 1 35 ? -35.947 -58.031 28.166 1.00 23.99 29 ASN D CA 1
ATOM 6059 C C . ASN D 1 35 ? -36.805 -56.956 27.482 1.00 22.44 29 ASN D C 1
ATOM 6060 O O . ASN D 1 35 ? -36.451 -55.770 27.507 1.00 21.65 29 ASN D O 1
ATOM 6065 N N . PRO D 1 36 ? -37.918 -57.369 26.841 1.00 22.13 30 PRO D N 1
ATOM 6066 C CA . PRO D 1 36 ? -38.674 -56.419 26.021 1.00 21.10 30 PRO D CA 1
ATOM 6067 C C . PRO D 1 36 ? -39.599 -55.481 26.810 1.00 20.02 30 PRO D C 1
ATOM 6068 O O . PRO D 1 36 ? -39.929 -54.406 26.310 1.00 19.75 30 PRO D O 1
ATOM 6072 N N . TYR D 1 37 ? -40.013 -55.893 28.011 1.00 19.56 31 TYR D N 1
ATOM 6073 C CA . TYR D 1 37 ? -40.770 -55.038 28.932 1.00 18.35 31 TYR D CA 1
ATOM 6074 C C . TYR D 1 37 ? -39.901 -53.894 29.448 1.00 18.44 31 TYR D C 1
ATOM 6075 O O . TYR D 1 37 ? -40.351 -52.750 29.515 1.00 17.92 31 TYR D O 1
ATOM 6084 N N . GLY D 1 38 ? -38.651 -54.205 29.787 1.00 18.99 32 GLY D N 1
ATOM 6085 C CA . GLY D 1 38 ? -37.652 -53.178 30.112 1.00 19.14 32 GLY D CA 1
ATOM 6086 C C . GLY D 1 38 ? -37.306 -52.279 28.940 1.00 18.80 32 GLY D C 1
ATOM 6087 O O . GLY D 1 38 ? -37.121 -51.078 29.107 1.00 18.45 32 GLY D O 1
ATOM 6088 N N . HIS D 1 39 ? -37.226 -52.873 27.753 1.00 19.04 33 HIS D N 1
ATOM 6089 C CA . HIS D 1 39 ? -37.040 -52.142 26.502 1.00 19.18 33 HIS D CA 1
ATOM 6090 C C . HIS D 1 39 ? -38.143 -51.092 26.297 1.00 18.43 33 HIS D C 1
ATOM 6091 O O . HIS D 1 39 ? -37.856 -49.981 25.861 1.00 18.64 33 HIS D O 1
ATOM 6098 N N . ARG D 1 40 ? -39.391 -51.430 26.641 1.00 18.36 34 ARG D N 1
ATOM 6099 C CA . ARG D 1 40 ? -40.505 -50.479 26.552 1.00 17.95 34 ARG D CA 1
ATOM 6100 C C . ARG D 1 40 ? -40.174 -49.213 27.298 1.00 17.70 34 ARG D C 1
ATOM 6101 O O . ARG D 1 40 ? -40.282 -48.119 26.757 1.00 17.94 34 ARG D O 1
ATOM 6109 N N . VAL D 1 41 ? -39.785 -49.387 28.562 1.00 17.42 35 VAL D N 1
ATOM 6110 C CA . VAL D 1 41 ? -39.555 -48.280 29.482 1.00 17.02 35 VAL D CA 1
ATOM 6111 C C . VAL D 1 41 ? -38.337 -47.465 29.067 1.00 17.40 35 VAL D C 1
ATOM 6112 O O . VAL D 1 41 ? -38.341 -46.235 29.159 1.00 17.61 35 VAL D O 1
ATOM 6116 N N . LEU D 1 42 ? -37.298 -48.155 28.602 1.00 18.09 36 LEU D N 1
ATOM 6117 C CA . LEU D 1 42 ? -36.117 -47.485 28.056 1.00 18.87 36 LEU D CA 1
ATOM 6118 C C . LEU D 1 42 ? -36.472 -46.557 26.899 1.00 19.00 36 LEU D C 1
ATOM 6119 O O . LEU D 1 42 ? -35.957 -45.439 26.816 1.00 18.85 36 LEU D O 1
ATOM 6124 N N . LEU D 1 43 ? -37.343 -47.030 26.004 1.00 18.39 37 LEU D N 1
ATOM 6125 C CA . LEU D 1 43 ? -37.792 -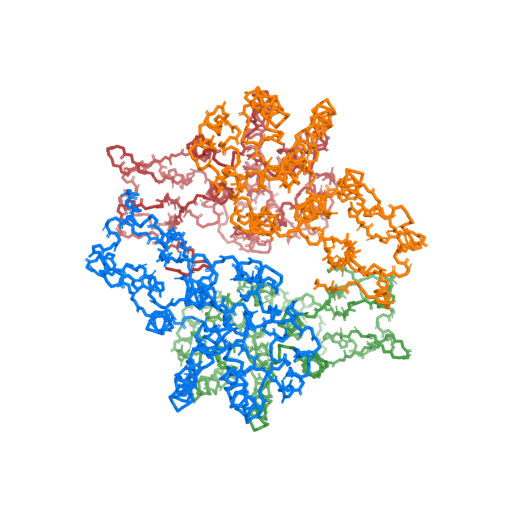46.208 24.875 1.00 18.97 37 LEU D CA 1
ATOM 6126 C C . LEU D 1 43 ? -38.549 -44.959 25.358 1.00 18.67 37 LEU D C 1
ATOM 6127 O O . LEU D 1 43 ? -38.330 -43.867 24.845 1.00 19.34 37 LEU D O 1
ATOM 6132 N N . VAL D 1 44 ? -39.409 -45.126 26.364 1.00 18.27 38 VAL D N 1
ATOM 6133 C CA . VAL D 1 44 ? -40.179 -44.004 26.937 1.00 18.23 38 VAL D CA 1
ATOM 6134 C C . VAL D 1 44 ? -39.289 -42.992 27.684 1.00 19.04 38 VAL D C 1
ATOM 6135 O O . VAL D 1 44 ? -39.409 -41.778 27.482 1.00 19.36 38 VAL D O 1
ATOM 6139 N N . LEU D 1 45 ? -38.386 -43.493 28.524 1.00 19.30 39 LEU D N 1
ATOM 6140 C CA . LEU D 1 45 ? -37.437 -42.623 29.217 1.00 20.41 39 LEU D CA 1
ATOM 6141 C C . LEU D 1 45 ? -36.634 -41.784 28.224 1.00 21.57 39 LEU D C 1
ATOM 6142 O O . LEU D 1 45 ? -36.433 -40.579 28.423 1.00 22.07 39 LEU D O 1
ATOM 6147 N N . GLU D 1 46 ? -36.202 -42.436 27.148 1.00 21.66 40 GLU D N 1
ATOM 6148 C CA . GLU D 1 46 ? -35.390 -41.806 26.132 1.00 23.50 40 GLU D CA 1
ATOM 6149 C C . GLU D 1 46 ? -36.195 -40.762 25.373 1.00 23.56 40 GLU D C 1
ATOM 6150 O O . GLU D 1 46 ? -35.765 -39.612 25.244 1.00 23.92 40 GLU D O 1
ATOM 6156 N N . ALA D 1 47 ? -37.371 -41.171 24.893 1.00 22.94 41 ALA D N 1
ATOM 6157 C CA . ALA D 1 47 ? -38.292 -40.281 24.178 1.00 23.31 41 ALA D CA 1
ATOM 6158 C C . ALA D 1 47 ? -38.699 -39.044 24.978 1.00 23.83 41 ALA D C 1
ATOM 6159 O O . ALA D 1 47 ? -38.900 -37.978 24.407 1.00 24.86 41 ALA D O 1
ATOM 6161 N N . LYS D 1 48 ? -38.832 -39.188 26.292 1.00 23.67 42 LYS D N 1
ATOM 6162 C CA . LYS D 1 48 ? -39.243 -38.062 27.145 1.00 24.45 42 LYS D CA 1
ATOM 6163 C C . LYS D 1 48 ? -38.056 -37.240 27.659 1.00 25.98 42 LYS D C 1
ATOM 6164 O O . LYS D 1 48 ? -38.237 -36.247 28.377 1.00 26.74 42 LYS D O 1
ATOM 6170 N N . ARG D 1 49 ? -36.849 -37.655 27.273 1.00 26.65 43 ARG D N 1
ATOM 6171 C CA . ARG D 1 49 ? -35.603 -36.983 27.652 1.00 28.52 43 ARG D CA 1
ATOM 6172 C C . ARG D 1 49 ? -35.492 -36.812 29.169 1.00 28.41 43 ARG D C 1
ATOM 6173 O O . ARG D 1 49 ? -35.145 -35.741 29.667 1.00 29.78 43 ARG D O 1
ATOM 6181 N N . ILE D 1 50 ? -35.818 -37.884 29.887 1.00 26.97 44 ILE D N 1
ATOM 6182 C CA . ILE D 1 50 ? -35.645 -37.956 31.329 1.00 26.89 44 ILE D CA 1
ATOM 6183 C C . ILE D 1 50 ? -34.287 -38.595 31.655 1.00 27.18 44 ILE D C 1
ATOM 6184 O O . ILE D 1 50 ? -33.882 -39.561 31.016 1.00 27.20 44 ILE D O 1
ATOM 6189 N N . LYS D 1 51 ? -33.599 -38.049 32.652 1.00 27.65 45 LYS D N 1
ATOM 6190 C CA . LYS D 1 51 ? -32.319 -38.583 33.096 1.00 28.30 45 LYS D CA 1
ATOM 6191 C C . LYS D 1 51 ? -32.490 -39.859 33.908 1.00 27.20 45 LYS D C 1
ATOM 6192 O O . LYS D 1 51 ? -33.238 -39.904 34.886 1.00 26.89 45 LYS D O 1
ATOM 6198 N N . TYR D 1 52 ? -31.792 -40.901 33.491 1.00 26.82 46 TYR D N 1
ATOM 6199 C CA . TYR D 1 52 ? -31.929 -42.193 34.127 1.00 26.47 46 TYR D CA 1
ATOM 6200 C C . TYR D 1 52 ? -30.640 -42.989 34.036 1.00 27.20 46 TYR D C 1
ATOM 6201 O O . TYR D 1 52 ? -29.777 -42.689 33.211 1.00 27.53 46 TYR D O 1
ATOM 6210 N N . GLU D 1 53 ? -30.547 -44.013 34.879 1.00 27.32 47 GLU D N 1
ATOM 6211 C CA . GLU D 1 53 ? -29.489 -45.014 34.813 1.00 28.69 47 GLU D CA 1
ATOM 6212 C C . GLU D 1 53 ? -30.094 -46.419 34.822 1.00 27.98 47 GLU D C 1
ATOM 6213 O O . GLU D 1 53 ? -31.204 -46.640 35.335 1.00 27.05 47 GLU D O 1
ATOM 6219 N N . VAL D 1 54 ? -29.352 -47.364 34.263 1.00 28.39 48 VAL D N 1
ATOM 6220 C CA . VAL D 1 54 ? -29.798 -48.737 34.176 1.00 28.11 48 VAL D CA 1
ATOM 6221 C C . VAL D 1 54 ? -28.999 -49.615 35.132 1.00 29.33 48 VAL D C 1
ATOM 6222 O O . VAL D 1 54 ? -27.773 -49.694 35.048 1.00 30.59 48 VAL D O 1
ATOM 6226 N N . TYR D 1 55 ? -29.695 -50.266 36.052 1.00 29.38 49 TYR D N 1
ATOM 6227 C CA . TYR D 1 55 ? -29.079 -51.350 36.801 1.00 31.00 49 TYR D CA 1
ATOM 6228 C C . TYR D 1 55 ? -29.504 -52.682 36.226 1.00 31.10 49 TYR D C 1
ATOM 6229 O O . TYR D 1 55 ? -30.674 -53.070 36.278 1.00 29.77 49 TYR D O 1
ATOM 6238 N N . ARG D 1 56 ? -28.525 -53.364 35.644 1.00 32.67 50 ARG D N 1
ATOM 6239 C CA . ARG D 1 56 ? -28.766 -54.595 34.917 1.00 33.41 50 ARG D CA 1
ATOM 6240 C C . ARG D 1 56 ? -28.852 -55.779 35.868 1.00 34.06 50 ARG D C 1
ATOM 6241 O O . ARG D 1 56 ? -27.968 -55.995 36.692 1.00 35.14 50 ARG D O 1
ATOM 6249 N N . LEU D 1 57 ? -29.933 -56.536 35.738 1.00 33.65 51 LEU D N 1
ATOM 6250 C CA . LEU D 1 57 ? -30.212 -57.658 36.613 1.00 34.80 51 LEU D CA 1
ATOM 6251 C C . LEU D 1 57 ? -29.747 -58.974 36.000 1.00 36.59 51 LEU D C 1
ATOM 6252 O O . LEU D 1 57 ? -30.051 -59.271 34.846 1.00 36.27 51 LEU D O 1
ATOM 6257 N N . ASP D 1 58 ? -29.000 -59.744 36.786 1.00 38.79 52 ASP D N 1
ATOM 6258 C CA . ASP D 1 58 ? -28.636 -61.112 36.447 1.00 41.04 52 ASP D CA 1
ATOM 6259 C C . ASP D 1 58 ? -29.736 -62.031 36.977 1.00 41.38 52 ASP D C 1
ATOM 6260 O O . ASP D 1 58 ? -29.875 -62.189 38.193 1.00 41.94 52 ASP D O 1
ATOM 6265 N N . PRO D 1 59 ? -30.527 -62.636 36.070 1.00 41.35 53 PRO D N 1
ATOM 6266 C CA . PRO D 1 59 ? -31.673 -63.479 36.444 1.00 41.64 53 PRO D CA 1
ATOM 6267 C C . PRO D 1 59 ? -31.302 -64.669 37.339 1.00 44.05 53 PRO D C 1
ATOM 6268 O O . PRO D 1 59 ? -32.147 -65.161 38.098 1.00 44.30 53 PRO D O 1
ATOM 6272 N N . LEU D 1 60 ? -30.050 -65.118 37.242 1.00 45.81 54 LEU D N 1
ATOM 6273 C CA . LEU D 1 60 ? -29.526 -66.178 38.096 1.00 48.45 54 LEU D CA 1
ATOM 6274 C C . LEU D 1 60 ? -29.212 -65.600 39.470 1.00 48.80 54 LEU D C 1
ATOM 6275 O O . LEU D 1 60 ? -29.736 -66.065 40.490 1.00 49.64 54 LEU D O 1
ATOM 6280 N N . ARG D 1 61 ? -28.361 -64.574 39.467 1.00 48.24 55 ARG D N 1
ATOM 6281 C CA . ARG D 1 61 ? -27.818 -63.963 40.673 1.00 48.55 55 ARG D CA 1
ATOM 6282 C C . ARG D 1 61 ? -28.554 -62.665 41.005 1.00 46.00 55 ARG D C 1
ATOM 6283 O O . ARG D 1 61 ? -28.093 -61.571 40.690 1.00 45.22 55 ARG D O 1
ATOM 6291 N N . LEU D 1 62 ? -29.709 -62.811 41.640 1.00 44.68 56 LEU D N 1
ATOM 6292 C CA . LEU D 1 62 ? -30.550 -61.688 42.013 1.00 42.25 56 LEU D CA 1
ATOM 6293 C C . LEU D 1 62 ? -30.222 -61.314 43.462 1.00 42.55 56 LEU D C 1
ATOM 6294 O O . LEU D 1 62 ? -30.282 -62.169 44.344 1.00 44.03 56 LEU D O 1
ATOM 6299 N N . PRO D 1 63 ? -29.850 -60.046 43.712 1.00 41.23 57 PRO D N 1
ATOM 6300 C CA . PRO D 1 63 ? -29.474 -59.603 45.061 1.00 41.86 57 PRO D CA 1
ATOM 6301 C C . PRO D 1 63 ? -30.620 -59.739 46.068 1.00 41.16 57 PRO D C 1
ATOM 6302 O O . PRO D 1 63 ? -31.789 -59.573 45.704 1.00 39.41 57 PRO D O 1
ATOM 6306 N N . GLU D 1 64 ? -30.284 -60.046 47.319 1.00 42.12 58 GLU D N 1
ATOM 6307 C CA . GLU D 1 64 ? -31.300 -60.281 48.347 1.00 42.23 58 GLU D CA 1
ATOM 6308 C C . GLU D 1 64 ? -32.142 -59.041 48.649 1.00 40.35 58 GLU D C 1
ATOM 6309 O O . GLU D 1 64 ? -33.355 -59.140 48.843 1.00 39.37 58 GLU D O 1
ATOM 6315 N N . TRP D 1 65 ? -31.503 -57.874 48.664 1.00 39.65 59 TRP D N 1
ATOM 6316 C CA . TRP D 1 65 ? -32.230 -56.627 48.892 1.00 38.38 59 TRP D CA 1
ATOM 6317 C C . TRP D 1 65 ? -33.284 -56.381 47.811 1.00 36.21 59 TRP D C 1
ATOM 6318 O O . TRP D 1 65 ? -34.348 -55.842 48.098 1.00 35.62 59 TRP D O 1
ATOM 6329 N N . PHE D 1 66 ? -32.991 -56.792 46.579 1.00 35.20 60 PHE D N 1
ATOM 6330 C CA . PHE D 1 66 ? -33.916 -56.591 45.469 1.00 33.60 60 PHE D CA 1
ATOM 6331 C C . PHE D 1 66 ? -35.111 -57.523 45.601 1.00 33.66 60 PHE D C 1
ATOM 6332 O O . PHE D 1 66 ? -36.248 -57.097 45.427 1.00 32.30 60 PHE D O 1
ATOM 6340 N N . ARG D 1 67 ? -34.826 -58.785 45.921 1.00 35.42 61 ARG D N 1
ATOM 6341 C CA . ARG D 1 67 ? -35.835 -59.819 46.147 1.00 36.57 61 ARG D CA 1
ATOM 6342 C C . ARG D 1 67 ? -36.752 -59.450 47.317 1.00 37.09 61 ARG D C 1
ATOM 6343 O O . ARG D 1 67 ? -37.951 -59.726 47.283 1.00 36.87 61 ARG D O 1
ATOM 6351 N N . ALA D 1 68 ? -36.176 -58.816 48.341 1.00 37.80 62 ALA D N 1
ATOM 6352 C CA . ALA D 1 68 ? -36.931 -58.313 49.486 1.00 38.11 62 ALA D CA 1
ATOM 6353 C C . ALA D 1 68 ? -37.932 -57.218 49.096 1.00 36.49 62 ALA D C 1
ATOM 6354 O O . ALA D 1 68 ? -39.080 -57.238 49.537 1.00 36.41 62 ALA D O 1
ATOM 6356 N N . LYS D 1 69 ? -37.496 -56.270 48.270 1.00 35.08 63 LYS D N 1
ATOM 6357 C CA . LYS D 1 69 ? -38.352 -55.157 47.874 1.00 33.74 63 LYS D CA 1
ATOM 6358 C C . LYS D 1 69 ? -39.228 -55.486 46.663 1.00 31.88 63 LYS D C 1
ATOM 6359 O O . LYS D 1 69 ? -40.011 -54.642 46.223 1.00 30.96 63 LYS D O 1
ATOM 6365 N N . ASN D 1 70 ? -39.095 -56.711 46.146 1.00 31.68 64 ASN D N 1
ATOM 6366 C CA . ASN D 1 70 ? -39.803 -57.183 44.945 1.00 30.18 64 ASN D CA 1
ATOM 6367 C C . ASN D 1 70 ? -39.929 -58.720 44.952 1.00 31.29 64 ASN D C 1
ATOM 6368 O O . ASN D 1 70 ? -39.328 -59.403 44.121 1.00 30.96 64 ASN D O 1
ATOM 6373 N N . PRO D 1 71 ? -40.724 -59.269 45.890 1.00 32.64 65 PRO D N 1
ATOM 6374 C CA . PRO D 1 71 ? -40.722 -60.721 46.146 1.00 34.44 65 PRO D CA 1
ATOM 6375 C C . PRO D 1 71 ? -41.282 -61.576 45.000 1.00 34.69 65 PRO D C 1
ATOM 6376 O O . PRO D 1 71 ? -40.886 -62.738 44.841 1.00 35.47 65 PRO D O 1
ATOM 6380 N N . ARG D 1 72 ? -42.183 -61.005 44.208 1.00 34.05 66 ARG D N 1
ATOM 6381 C CA . ARG D 1 72 ? -42.676 -61.690 43.017 1.00 34.64 66 ARG D CA 1
ATOM 6382 C C . ARG D 1 72 ? -41.726 -61.521 41.835 1.00 33.39 66 ARG D C 1
ATOM 6383 O O . ARG D 1 72 ? -41.927 -62.120 40.777 1.00 33.71 66 ARG D O 1
ATOM 6391 N N . LEU D 1 73 ? -40.686 -60.711 42.035 1.00 32.51 67 LEU D N 1
ATOM 6392 C CA . LEU D 1 73 ? -39.635 -60.473 41.032 1.00 31.51 67 LEU D CA 1
ATOM 6393 C C . LEU D 1 73 ? -40.172 -59.944 39.703 1.00 29.68 67 LEU D C 1
ATOM 6394 O O . LEU D 1 73 ? -39.801 -60.414 38.622 1.00 29.41 67 LEU D O 1
ATOM 6399 N N . LYS D 1 74 ? -41.061 -58.968 39.800 1.00 28.69 68 LYS D N 1
ATOM 6400 C CA . LYS D 1 74 ? -41.601 -58.304 38.625 1.00 27.29 68 LYS D CA 1
ATOM 6401 C C . LYS D 1 74 ? -40.492 -57.545 37.916 1.00 26.09 68 LYS D C 1
ATOM 6402 O O . LYS D 1 74 ? -39.533 -57.082 38.550 1.00 25.91 68 LYS D O 1
ATOM 6408 N N . ILE D 1 75 ? -40.632 -57.432 36.600 1.00 24.79 69 ILE D N 1
ATOM 6409 C CA . ILE D 1 75 ? -39.601 -56.872 35.749 1.00 24.49 69 ILE D CA 1
ATOM 6410 C C . ILE D 1 75 ? -40.242 -56.080 34.605 1.00 22.93 69 ILE D C 1
ATOM 6411 O O . ILE D 1 75 ? -41.258 -56.510 34.049 1.00 23.46 69 ILE D O 1
ATOM 6416 N N . PRO D 1 76 ? -39.707 -54.887 34.294 1.00 21.80 70 PRO D N 1
ATOM 6417 C CA . PRO D 1 76 ? -38.618 -54.193 34.967 1.00 21.40 70 PRO D CA 1
ATOM 6418 C C . PRO D 1 76 ? -39.142 -53.447 36.192 1.00 20.94 70 PRO D C 1
ATOM 6419 O O . PRO D 1 76 ? -40.346 -53.479 36.474 1.00 20.57 70 PRO D O 1
ATOM 6423 N N . VAL D 1 77 ? -38.242 -52.789 36.914 1.00 20.83 71 VAL D N 1
ATOM 6424 C CA . VAL D 1 77 ? -38.622 -51.931 38.025 1.00 20.53 71 VAL D CA 1
ATOM 6425 C C . VAL D 1 77 ? -38.082 -50.521 37.792 1.00 20.50 71 VAL D C 1
ATOM 6426 O O . VAL D 1 77 ? -36.901 -50.344 37.481 1.00 20.66 71 VAL D O 1
ATOM 6430 N N . LEU D 1 78 ? -38.955 -49.527 37.929 1.00 20.01 72 LEU D N 1
ATOM 6431 C CA . LEU D 1 78 ? -38.520 -48.132 37.955 1.00 20.10 72 LEU D CA 1
ATOM 6432 C C . LEU D 1 78 ? -38.480 -47.622 39.387 1.00 21.25 72 LEU D C 1
ATOM 6433 O O . LEU D 1 78 ? -39.502 -47.602 40.081 1.00 21.91 72 LEU D O 1
ATOM 6438 N N . GLU D 1 79 ? -37.295 -47.222 39.835 1.00 22.18 73 GLU D N 1
ATOM 6439 C CA . GLU D 1 79 ? -37.161 -46.635 41.152 1.00 23.34 73 GLU D CA 1
ATOM 6440 C C . GLU D 1 79 ? -37.213 -45.113 41.027 1.00 23.71 73 GLU D C 1
ATOM 6441 O O . GLU D 1 79 ? -36.599 -44.537 40.128 1.00 23.09 73 GLU D O 1
ATOM 6447 N N . ILE D 1 80 ? -37.964 -44.479 41.928 1.00 24.65 74 ILE D N 1
ATOM 6448 C CA . ILE D 1 80 ? -38.209 -43.031 41.877 1.00 25.74 74 ILE D CA 1
ATOM 6449 C C . ILE D 1 80 ? -38.069 -42.388 43.267 1.00 27.74 74 ILE D C 1
ATOM 6450 O O . ILE D 1 80 ? -38.263 -43.065 44.278 1.00 28.24 74 ILE D O 1
ATOM 6455 N N . PRO D 1 81 ? -37.691 -41.093 43.320 1.00 29.10 75 PRO D N 1
ATOM 6456 C CA . PRO D 1 81 ? -37.671 -40.395 44.606 1.00 31.07 75 PRO D CA 1
ATOM 6457 C C . PRO D 1 81 ? -39.079 -40.007 45.039 1.00 31.83 75 PRO D C 1
ATOM 6458 O O . PRO D 1 81 ? -39.916 -39.699 44.192 1.00 30.69 75 PRO D O 1
ATOM 6462 N N . THR D 1 82 ? -39.340 -40.053 46.345 1.00 33.95 76 THR D N 1
ATOM 6463 C CA . THR D 1 82 ? -40.613 -39.589 46.903 1.00 35.64 76 THR D CA 1
ATOM 6464 C C . THR D 1 82 ? -40.393 -38.903 48.241 1.00 38.32 76 THR D C 1
ATOM 6465 O O . THR D 1 82 ? -39.285 -38.916 48.792 1.00 39.41 76 THR D O 1
ATOM 6469 N N . ASP D 1 83 ? -41.476 -38.330 48.764 1.00 40.06 77 ASP D N 1
ATOM 6470 C CA . ASP D 1 83 ? -41.510 -37.716 50.088 1.00 42.72 77 ASP D CA 1
ATOM 6471 C C . ASP D 1 83 ? -40.852 -38.565 51.163 1.00 43.39 77 ASP D C 1
ATOM 6472 O O . ASP D 1 83 ? -40.004 -38.080 51.910 1.00 45.09 77 ASP D O 1
ATOM 6477 N N . GLN D 1 84 ? -41.243 -39.834 51.225 1.00 42.54 78 GLN D N 1
ATOM 6478 C CA . GLN D 1 84 ? -40.756 -40.740 52.258 1.00 43.33 78 GLN D CA 1
ATOM 6479 C C . GLN D 1 84 ? -39.733 -41.751 51.738 1.00 41.91 78 GLN D C 1
ATOM 6480 O O . GLN D 1 84 ? -39.716 -42.909 52.172 1.00 42.22 78 GLN D O 1
ATOM 6486 N N . GLY D 1 85 ? -38.880 -41.305 50.815 1.00 40.44 79 GLY D N 1
ATOM 6487 C CA . GLY D 1 85 ? -37.778 -42.128 50.314 1.00 38.92 79 GLY D CA 1
ATOM 6488 C C . GLY D 1 85 ? -37.976 -42.741 48.940 1.00 36.55 79 GLY D C 1
ATOM 6489 O O . GLY D 1 85 ? -39.062 -42.668 48.354 1.00 36.07 79 GLY D O 1
ATOM 6490 N N . ASP D 1 86 ? -36.912 -43.352 48.426 1.00 35.40 80 ASP D N 1
ATOM 6491 C CA . ASP D 1 86 ? -36.929 -43.982 47.114 1.00 32.97 80 ASP D CA 1
ATOM 6492 C C . ASP D 1 86 ? -37.973 -45.100 47.061 1.00 31.78 80 ASP D C 1
ATOM 6493 O O . ASP D 1 86 ? -38.163 -45.833 48.039 1.00 32.10 80 ASP D O 1
ATOM 6498 N N . ARG D 1 87 ? -38.674 -45.198 45.933 1.00 29.93 81 ARG D N 1
ATOM 6499 C CA . ARG D 1 87 ? -39.756 -46.167 45.794 1.00 28.99 81 ARG D CA 1
ATOM 6500 C C . ARG D 1 87 ? -39.722 -46.911 44.479 1.00 27.65 81 ARG D C 1
ATOM 6501 O O . ARG D 1 87 ? -39.365 -46.352 43.441 1.00 26.67 81 ARG D O 1
ATOM 6509 N N . PHE D 1 88 ? -40.109 -48.183 44.543 1.00 27.21 82 PHE D N 1
ATOM 6510 C CA . PHE D 1 88 ? -40.224 -49.040 43.369 1.00 25.80 82 PHE D CA 1
ATOM 6511 C C . PHE D 1 88 ? -41.607 -48.898 42.709 1.00 24.96 82 PHE D C 1
ATOM 6512 O O . PHE D 1 88 ? -42.629 -48.925 43.393 1.00 25.13 82 PHE D O 1
ATOM 6520 N N . LEU D 1 89 ? -41.627 -48.739 41.385 1.00 23.68 83 LEU D N 1
ATOM 6521 C CA . LEU D 1 89 ? -42.853 -48.858 40.602 1.00 22.86 83 LEU D CA 1
ATOM 6522 C C . LEU D 1 89 ? -42.762 -50.080 39.706 1.00 22.22 83 LEU D C 1
ATOM 6523 O O . LEU D 1 89 ? -41.713 -50.330 39.115 1.00 22.67 83 LEU D O 1
ATOM 6528 N N . PHE D 1 90 ? -43.871 -50.809 39.588 1.00 21.57 84 PHE D N 1
ATOM 6529 C CA . PHE D 1 90 ? -43.935 -52.052 38.801 1.00 21.09 84 PHE D CA 1
ATOM 6530 C C . PHE D 1 90 ? -44.860 -51.938 37.599 1.00 20.30 84 PHE D C 1
ATOM 6531 O O . PHE D 1 90 ? -45.645 -50.997 37.514 1.00 20.21 84 PHE D O 1
ATOM 6539 N N . GLU D 1 91 ? -44.766 -52.917 36.692 1.00 20.58 85 GLU D N 1
ATOM 6540 C CA . GLU D 1 91 ? -45.626 -53.056 35.499 1.00 20.45 85 GLU D CA 1
ATOM 6541 C C . GLU D 1 91 ? -45.287 -52.035 34.421 1.00 18.92 85 GLU D C 1
ATOM 6542 O O . GLU D 1 91 ? -45.469 -50.838 34.625 1.00 18.58 85 GLU D O 1
ATOM 6548 N N . SER D 1 92 ? -44.823 -52.509 33.265 1.00 18.01 86 SER D N 1
ATOM 6549 C CA . SER D 1 92 ? -44.346 -51.608 32.211 1.00 17.22 86 SER D CA 1
ATOM 6550 C C . SER D 1 92 ? -45.368 -50.539 31.780 1.00 16.95 86 SER D C 1
ATOM 6551 O O . SER D 1 92 ? -44.996 -49.395 31.541 1.00 16.01 86 SER D O 1
ATOM 6554 N N . VAL D 1 93 ? -46.643 -50.921 31.701 1.00 17.21 87 VAL D N 1
ATOM 6555 C CA . VAL D 1 93 ? -47.703 -50.010 31.271 1.00 17.83 87 VAL D CA 1
ATOM 6556 C C . VAL D 1 93 ? -47.913 -48.882 32.281 1.00 17.60 87 VAL D C 1
ATOM 6557 O O . VAL D 1 93 ? -47.983 -47.712 31.909 1.00 18.59 87 VAL D O 1
ATOM 6561 N N . VAL D 1 94 ? -47.999 -49.255 33.550 1.00 16.96 88 VAL D N 1
ATOM 6562 C CA . VAL D 1 94 ? -48.169 -48.322 34.649 1.00 16.73 88 VAL D CA 1
ATOM 6563 C C . VAL D 1 94 ? -46.930 -47.426 34.784 1.00 16.03 88 VAL D C 1
ATOM 6564 O O . VAL D 1 94 ? -47.049 -46.232 35.073 1.00 15.81 88 VAL D O 1
ATOM 6568 N N . ILE D 1 95 ? -45.756 -48.012 34.578 1.00 15.03 89 ILE D N 1
ATOM 6569 C CA . ILE D 1 95 ? -44.493 -47.261 34.628 1.00 15.19 89 ILE D CA 1
ATOM 6570 C C . ILE D 1 95 ? -44.441 -46.204 33.536 1.00 14.45 89 ILE D C 1
ATOM 6571 O O . ILE D 1 95 ? -44.165 -45.036 33.809 1.00 15.62 89 ILE D O 1
ATOM 6576 N N . CYS D 1 96 ? -44.722 -46.614 32.304 1.00 13.95 90 CYS D N 1
ATOM 6577 C CA . CYS D 1 96 ? -44.697 -45.694 31.173 1.00 13.82 90 CYS D CA 1
ATOM 6578 C C . CYS D 1 96 ? -45.751 -44.590 31.270 1.00 13.43 90 CYS D C 1
ATOM 6579 O O . CYS D 1 96 ? -45.479 -43.456 30.901 1.00 13.95 90 CYS D O 1
ATOM 6582 N N . ASP D 1 97 ? -46.944 -44.928 31.755 1.00 13.57 91 ASP D N 1
ATOM 6583 C CA . ASP D 1 97 ? -47.997 -43.932 31.974 1.00 14.26 91 ASP D CA 1
ATOM 6584 C C . ASP D 1 97 ? -47.666 -42.995 33.143 1.00 14.49 91 ASP D C 1
ATOM 6585 O O . ASP D 1 97 ? -47.924 -41.791 33.065 1.00 14.68 91 ASP D O 1
ATOM 6590 N N . TYR D 1 98 ? -47.080 -43.535 34.214 1.00 14.41 92 TYR D N 1
ATOM 6591 C CA . TYR D 1 98 ? -46.606 -42.673 35.292 1.00 14.88 92 TYR D CA 1
ATOM 6592 C C . TYR D 1 98 ? -45.633 -41.635 34.715 1.00 15.16 92 TYR D C 1
ATOM 6593 O O . TYR D 1 98 ? -45.776 -40.439 34.972 1.00 15.62 92 TYR D O 1
ATOM 6602 N N . LEU D 1 99 ? -44.657 -42.103 33.938 1.00 14.33 93 LEU D N 1
ATOM 6603 C CA . LEU D 1 99 ? -43.657 -41.214 33.344 1.00 14.94 93 LEU D CA 1
ATOM 6604 C C . LEU D 1 99 ? -44.300 -40.131 32.491 1.00 15.64 93 LEU D C 1
ATOM 6605 O O . LEU D 1 99 ? -43.871 -38.975 32.517 1.00 16.16 93 LEU D O 1
ATOM 6610 N N . ASP D 1 100 ? -45.334 -40.516 31.744 1.00 15.49 94 ASP D N 1
ATOM 6611 C CA . ASP D 1 100 ? -45.962 -39.615 30.788 1.00 16.14 94 ASP D CA 1
ATOM 6612 C C . ASP D 1 100 ? -46.836 -38.564 31.456 1.00 17.31 94 ASP D C 1
ATOM 6613 O O . ASP D 1 100 ? -47.070 -37.516 30.874 1.00 18.18 94 ASP D O 1
ATOM 6618 N N . GLU D 1 101 ? -47.316 -38.854 32.666 1.00 17.64 95 GLU D N 1
ATOM 6619 C CA . GLU D 1 101 ? -48.135 -37.910 33.431 1.00 18.57 95 GLU D CA 1
ATOM 6620 C C . GLU D 1 101 ? -47.259 -37.033 34.332 1.00 18.91 95 GLU D C 1
ATOM 6621 O O . GLU D 1 101 ? -47.512 -35.830 34.488 1.00 20.10 95 GLU D O 1
ATOM 6627 N N . LYS D 1 102 ? -46.226 -37.638 34.911 1.00 18.13 96 LYS D N 1
ATOM 6628 C CA . LYS D 1 102 ? -45.299 -36.946 35.814 1.00 19.25 96 LYS D CA 1
ATOM 6629 C C . LYS D 1 102 ? -44.507 -35.843 35.104 1.00 20.23 96 LYS D C 1
ATOM 6630 O O . LYS D 1 102 ? -44.343 -34.748 35.637 1.00 20.84 96 LYS D O 1
ATOM 6636 N N . TYR D 1 103 ? -44.015 -36.165 33.910 1.00 20.67 97 TYR D N 1
ATOM 6637 C CA . TYR D 1 103 ? -43.175 -35.272 33.111 1.00 22.51 97 TYR D CA 1
ATOM 6638 C C . TYR D 1 103 ? -43.966 -34.814 31.901 1.00 23.47 97 TYR D C 1
ATOM 6639 O O . TYR D 1 103 ? -44.137 -35.564 30.933 1.00 22.41 97 TYR D O 1
ATOM 6648 N N . THR D 1 104 ? -44.462 -33.584 31.983 1.00 25.98 98 THR D N 1
ATOM 6649 C CA . THR D 1 104 ? -45.406 -33.039 31.005 1.00 28.22 98 THR D CA 1
ATOM 6650 C C . THR D 1 104 ? -44.751 -32.732 29.664 1.00 28.88 98 THR D C 1
ATOM 6651 O O . THR D 1 104 ? -45.418 -32.766 28.630 1.00 29.54 98 THR D O 1
ATOM 6655 N N . ARG D 1 105 ? -43.454 -32.432 29.678 1.00 29.56 99 ARG D N 1
ATOM 6656 C CA . ARG D 1 105 ? -42.714 -32.238 28.435 1.00 30.31 99 ARG D CA 1
ATOM 6657 C C . ARG D 1 105 ? -42.695 -33.542 27.654 1.00 28.47 99 ARG D C 1
ATOM 6658 O O . ARG D 1 105 ? -42.696 -34.615 28.250 1.00 27.90 99 ARG D O 1
ATOM 6666 N N . HIS D 1 106 ? -42.686 -33.436 26.327 1.00 28.05 100 HIS D N 1
ATOM 6667 C CA . HIS D 1 106 ? -42.631 -34.596 25.426 1.00 26.38 100 HIS D CA 1
ATOM 6668 C C . HIS D 1 106 ? -43.703 -35.640 25.738 1.00 24.12 100 HIS D C 1
ATOM 6669 O O . HIS D 1 106 ? -43.409 -36.826 25.902 1.00 23.41 100 HIS D O 1
ATOM 6676 N N . THR D 1 107 ? -44.946 -35.181 25.801 1.00 22.89 101 THR D N 1
ATOM 6677 C CA . THR D 1 107 ? -46.096 -36.038 26.071 1.00 20.83 101 THR D CA 1
ATOM 6678 C C . THR D 1 107 ? -46.254 -37.075 24.950 1.00 19.91 101 THR D C 1
ATOM 6679 O O . THR D 1 107 ? -46.129 -36.742 23.778 1.00 20.03 101 THR D O 1
ATOM 6683 N N . LEU D 1 108 ? -46.510 -38.327 25.324 1.00 18.33 102 LEU D N 1
ATOM 6684 C CA . LEU D 1 108 ? -46.527 -39.431 24.369 1.00 17.73 102 LEU D CA 1
ATOM 6685 C C . LEU D 1 108 ? -47.936 -39.915 24.032 1.00 17.38 102 LEU D C 1
ATOM 6686 O O . LEU D 1 108 ? -48.217 -40.261 22.888 1.00 17.39 102 LEU D O 1
ATOM 6691 N N . HIS D 1 109 ? -48.814 -39.957 25.030 1.00 17.37 103 HIS D N 1
ATOM 6692 C CA . HIS D 1 109 ? -50.189 -40.421 24.806 1.00 17.29 103 HIS D CA 1
ATOM 6693 C C . HIS D 1 109 ? -50.959 -39.365 24.005 1.00 17.89 103 HIS D C 1
ATOM 6694 O O . HIS D 1 109 ? -50.620 -38.183 24.054 1.00 18.46 103 HIS D O 1
ATOM 6701 N N . SER D 1 110 ? -51.981 -39.789 23.269 1.00 17.77 104 SER D N 1
ATOM 6702 C CA . SER D 1 110 ? -52.880 -38.844 22.587 1.00 19.13 104 SER D CA 1
ATOM 6703 C C . SER D 1 110 ? -53.591 -37.940 23.588 1.00 19.79 104 SER D C 1
ATOM 6704 O O . SER D 1 110 ? -53.946 -38.373 24.692 1.00 19.22 104 SER D O 1
ATOM 6707 N N . HIS D 1 111 ? -53.808 -36.688 23.190 1.00 20.72 105 HIS D N 1
ATOM 6708 C CA . HIS D 1 111 ? -54.544 -35.724 24.005 1.00 22.02 105 HIS D CA 1
ATOM 6709 C C . HIS D 1 111 ? -56.047 -35.960 23.857 1.00 22.21 105 HIS D C 1
ATOM 6710 O O . HIS D 1 111 ? -56.841 -35.434 24.627 1.00 22.61 105 HIS D O 1
ATOM 6717 N N . ASP D 1 112 ? -56.416 -36.739 22.844 1.00 21.51 106 ASP D N 1
ATOM 6718 C CA . ASP D 1 112 ? -57.806 -37.103 22.577 1.00 21.78 106 ASP D CA 1
ATOM 6719 C C . ASP D 1 112 ? -58.115 -38.383 23.363 1.00 19.98 106 ASP D C 1
ATOM 6720 O O . ASP D 1 112 ? -57.527 -39.434 23.097 1.00 18.65 106 ASP D O 1
ATOM 6725 N N . PRO D 1 113 ? -59.030 -38.299 24.346 1.00 19.91 107 PRO D N 1
ATOM 6726 C CA . PRO D 1 113 ? -59.234 -39.475 25.213 1.00 18.85 107 PRO D CA 1
ATOM 6727 C C . PRO D 1 113 ? -59.785 -40.701 24.481 1.00 18.70 107 PRO D C 1
ATOM 6728 O O . PRO D 1 113 ? -59.493 -41.821 24.892 1.00 17.74 107 PRO D O 1
ATOM 6732 N N . TYR D 1 114 ? -60.553 -40.493 23.411 1.00 19.65 108 TYR D N 1
ATOM 6733 C CA . TYR D 1 114 ? -61.041 -41.612 22.597 1.00 20.78 108 TYR D CA 1
ATOM 6734 C C . TYR D 1 114 ? -59.889 -42.323 21.868 1.00 19.71 108 TYR D C 1
ATOM 6735 O O . TYR D 1 114 ? -59.808 -43.557 21.868 1.00 19.75 108 TYR D O 1
ATOM 6744 N N . VAL D 1 115 ? -58.992 -41.548 21.266 1.00 19.60 109 VAL D N 1
ATOM 6745 C CA . VAL D 1 115 ? -57.803 -42.121 20.640 1.00 18.79 109 VAL D CA 1
ATOM 6746 C C . VAL D 1 115 ? -56.967 -42.862 21.692 1.00 17.79 109 VAL D C 1
ATOM 6747 O O . VAL D 1 115 ? -56.548 -44.006 21.467 1.00 17.97 109 VAL D O 1
ATOM 6751 N N . LYS D 1 116 ? -56.766 -42.226 22.844 1.00 17.24 110 LYS D N 1
ATOM 6752 C CA . LYS D 1 116 ? -55.988 -42.812 23.936 1.00 16.70 110 LYS D CA 1
ATOM 6753 C C . LYS D 1 116 ? -56.576 -44.155 24.374 1.00 16.63 110 LYS D C 1
ATOM 6754 O O . LYS D 1 116 ? -55.840 -45.131 24.579 1.00 16.43 110 LYS D O 1
ATOM 6760 N N . ALA D 1 117 ? -57.900 -44.185 24.504 1.00 17.24 111 ALA D N 1
ATOM 6761 C CA . ALA D 1 117 ? -58.651 -45.405 24.787 1.00 17.50 111 ALA D CA 1
ATOM 6762 C C . ALA D 1 117 ? -58.442 -46.507 23.730 1.00 17.44 111 ALA D C 1
ATOM 6763 O O . ALA D 1 117 ? -58.152 -47.648 24.083 1.00 17.15 111 ALA D O 1
ATOM 6765 N N . GLN D 1 118 ? -58.606 -46.169 22.451 1.00 17.92 112 GLN D N 1
ATOM 6766 C CA . GLN D 1 118 ? -58.244 -47.072 21.356 1.00 18.38 112 GLN D CA 1
ATOM 6767 C C . GLN D 1 118 ? -56.793 -47.555 21.480 1.00 17.52 112 GLN D C 1
ATOM 6768 O O . GLN D 1 118 ? -56.523 -48.743 21.321 1.00 17.40 112 GLN D O 1
ATOM 6774 N N . ASP D 1 119 ? -55.861 -46.645 21.783 1.00 17.15 113 ASP D N 1
ATOM 6775 C CA . ASP D 1 119 ? -54.452 -47.027 21.950 1.00 16.49 113 ASP D CA 1
ATOM 6776 C C . ASP D 1 119 ? -54.267 -48.054 23.078 1.00 16.29 113 ASP D C 1
ATOM 6777 O O . ASP D 1 119 ? -53.523 -49.021 22.918 1.00 16.36 113 ASP D O 1
ATOM 6782 N N . ARG D 1 120 ? -54.966 -47.864 24.199 1.00 16.49 114 ARG D N 1
ATOM 6783 C CA . ARG D 1 120 ? -54.860 -48.788 25.336 1.00 16.47 114 ARG D CA 1
ATOM 6784 C C . ARG D 1 120 ? -55.459 -50.179 25.046 1.00 17.00 114 ARG D C 1
ATOM 6785 O O . ARG D 1 120 ? -54.920 -51.189 25.508 1.00 17.01 114 ARG D O 1
ATOM 6793 N N . LEU D 1 121 ? -56.557 -50.225 24.293 1.00 17.67 115 LEU D N 1
ATOM 6794 C CA . LEU D 1 121 ? -57.142 -51.493 23.844 1.00 18.79 115 LEU D CA 1
ATOM 6795 C C . LEU D 1 121 ? -56.195 -52.253 22.909 1.00 18.97 115 LEU D C 1
ATOM 6796 O O . LEU D 1 121 ? -56.048 -53.474 23.014 1.00 19.54 115 LEU D O 1
ATOM 6801 N N . LEU D 1 122 ? -55.554 -51.520 22.003 1.00 18.71 116 LEU D N 1
ATOM 6802 C CA . LEU D 1 122 ? -54.512 -52.081 21.146 1.00 19.15 116 LEU D CA 1
ATOM 6803 C C . LEU D 1 122 ? -53.316 -52.633 21.933 1.00 19.06 116 LEU D C 1
ATOM 6804 O O . LEU D 1 122 ? -52.827 -53.727 21.633 1.00 19.81 116 LEU D O 1
ATOM 6809 N N . ILE D 1 123 ? -52.853 -51.901 22.944 1.00 18.59 117 ILE D N 1
ATOM 6810 C CA . ILE D 1 123 ? -51.801 -52.424 23.814 1.00 18.74 117 ILE D CA 1
ATOM 6811 C C . ILE D 1 123 ? -52.213 -53.785 24.394 1.00 20.09 117 ILE D C 1
ATOM 6812 O O . ILE D 1 123 ? -51.421 -54.741 24.398 1.00 20.21 117 ILE D O 1
ATOM 6817 N N . GLU D 1 124 ? -53.462 -53.869 24.843 1.00 20.95 118 GLU D N 1
ATOM 6818 C CA . GLU D 1 124 ? -54.023 -55.113 25.346 1.00 22.95 118 GLU D CA 1
ATOM 6819 C C . GLU D 1 124 ? -54.099 -56.205 24.264 1.00 23.64 118 GLU D C 1
ATOM 6820 O O . GLU D 1 124 ? -53.699 -57.345 24.512 1.00 23.64 118 GLU D O 1
ATOM 6826 N N . ARG D 1 125 ? -54.595 -55.856 23.076 1.00 24.37 119 ARG D N 1
ATOM 6827 C CA . ARG D 1 125 ? -54.680 -56.820 21.960 1.00 26.46 119 ARG D CA 1
ATOM 6828 C C . ARG D 1 125 ? -53.312 -57.372 21.564 1.00 25.76 119 ARG D C 1
ATOM 6829 O O . ARG D 1 125 ? -53.180 -58.546 21.227 1.00 26.38 119 ARG D O 1
ATOM 6837 N N . PHE D 1 126 ? -52.307 -56.504 21.616 1.00 24.86 120 PHE D N 1
ATOM 6838 C CA . PHE D 1 126 ? -50.933 -56.859 21.283 1.00 25.04 120 PHE D CA 1
ATOM 6839 C C . PHE D 1 126 ? -50.361 -57.992 22.159 1.00 25.71 120 PHE D C 1
ATOM 6840 O O . PHE D 1 126 ? -49.469 -58.715 21.719 1.00 25.81 120 PHE D O 1
ATOM 6848 N N . ASN D 1 127 ? -50.881 -58.151 23.381 1.00 25.94 121 ASN D N 1
ATOM 6849 C CA . ASN D 1 127 ? -50.446 -59.249 24.257 1.00 27.11 121 ASN D CA 1
ATOM 6850 C C . ASN D 1 127 ? -50.518 -60.617 23.587 1.00 28.91 121 ASN D C 1
ATOM 6851 O O . ASN D 1 127 ? -49.769 -61.519 23.950 1.00 29.74 121 ASN D O 1
ATOM 6856 N N . GLU D 1 128 ? -51.404 -60.763 22.603 1.00 30.08 122 GLU D N 1
ATOM 6857 C CA . GLU D 1 128 ? -51.513 -62.014 21.862 1.00 32.37 122 GLU D CA 1
ATOM 6858 C C . GLU D 1 128 ? -50.276 -62.245 20.991 1.00 32.37 122 GLU D C 1
ATOM 6859 O O . GLU D 1 128 ? -49.781 -63.369 20.896 1.00 33.21 122 GLU D O 1
ATOM 6865 N N . LEU D 1 129 ? -49.779 -61.174 20.370 1.00 31.47 123 LEU D N 1
ATOM 6866 C CA . LEU D 1 129 ? -48.536 -61.226 19.600 1.00 31.62 123 LEU D CA 1
ATOM 6867 C C . LEU D 1 129 ? -47.373 -61.525 20.534 1.00 31.25 123 LEU D C 1
ATOM 6868 O O . LEU D 1 129 ? -46.522 -62.365 20.223 1.00 31.95 123 LEU D O 1
ATOM 6873 N N . ILE D 1 130 ? -47.354 -60.849 21.680 1.00 30.11 124 ILE D N 1
ATOM 6874 C CA . ILE D 1 130 ? -46.368 -61.126 22.724 1.00 30.18 124 ILE D CA 1
ATOM 6875 C C . ILE D 1 130 ? -46.349 -62.614 23.093 1.00 31.80 124 ILE D C 1
ATOM 6876 O O . ILE D 1 130 ? -45.276 -63.231 23.119 1.00 32.20 124 ILE D O 1
ATOM 6881 N N . LYS D 1 131 ? -47.531 -63.178 23.360 1.00 32.60 125 LYS D N 1
ATOM 6882 C CA . LYS D 1 131 ? -47.655 -64.581 23.753 1.00 34.49 125 LYS D CA 1
ATOM 6883 C C . LYS D 1 131 ? -47.057 -65.515 22.699 1.00 35.72 125 LYS D C 1
ATOM 6884 O O . LYS D 1 131 ? -46.254 -66.398 23.025 1.00 36.41 125 LYS D O 1
ATOM 6890 N N . GLY D 1 132 ? -47.457 -65.309 21.444 1.00 35.72 126 GLY D N 1
ATOM 6891 C CA . GLY D 1 132 ? -46.958 -66.100 20.321 1.00 37.16 126 GLY D CA 1
ATOM 6892 C C . GLY D 1 132 ? -45.455 -65.997 20.128 1.00 37.08 126 GLY D C 1
ATOM 6893 O O . GLY D 1 132 ? -44.798 -66.989 19.824 1.00 38.38 126 GLY D O 1
ATOM 6894 N N . SER D 1 133 ? -44.917 -64.795 20.316 1.00 35.60 127 SER D N 1
ATOM 6895 C CA . SER D 1 133 ? -43.489 -64.541 20.169 1.00 35.91 127 SER D CA 1
ATOM 6896 C C . SER D 1 133 ? -42.667 -65.183 21.298 1.00 36.33 127 SER D C 1
ATOM 6897 O O . SER D 1 133 ? -41.551 -65.658 21.067 1.00 36.97 127 SER D O 1
ATOM 6900 N N . LEU D 1 134 ? -43.233 -65.192 22.507 1.00 35.88 128 LEU D N 1
ATOM 6901 C CA . LEU D 1 134 ? -42.623 -65.840 23.668 1.00 36.33 128 LEU D CA 1
ATOM 6902 C C . LEU D 1 134 ? -42.457 -67.342 23.415 1.00 38.39 128 LEU D C 1
ATOM 6903 O O . LEU D 1 134 ? -41.367 -67.902 23.603 1.00 39.20 128 LEU D O 1
ATOM 6908 N N . GLU D 1 135 ? -43.543 -67.978 22.976 1.00 38.85 129 GLU D N 1
ATOM 6909 C CA . GLU 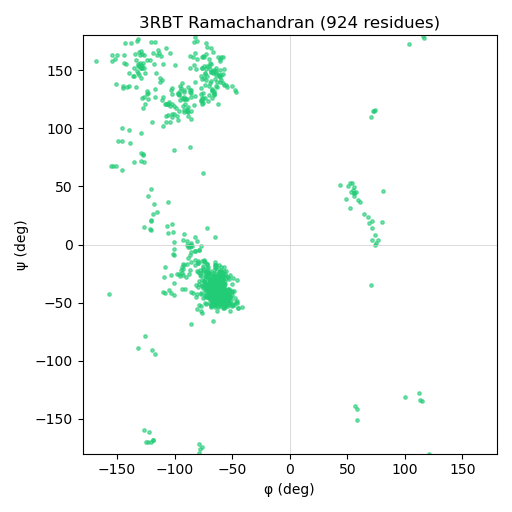D 1 135 ? -43.558 -69.390 22.615 1.00 40.54 129 GLU D CA 1
ATOM 6910 C C . GLU D 1 135 ? -42.629 -69.655 21.428 1.00 41.22 129 GLU D C 1
ATOM 6911 O O . GLU D 1 135 ? -41.956 -70.687 21.369 1.00 42.38 129 GLU D O 1
ATOM 6917 N N . CYS D 1 136 ? -42.607 -68.714 20.487 1.00 40.08 130 CYS D N 1
ATOM 6918 C CA . CYS D 1 136 ? -41.777 -68.828 19.296 1.00 40.90 130 CYS D CA 1
ATOM 6919 C C . CYS D 1 136 ? -40.294 -68.828 19.649 1.00 41.20 130 CYS D C 1
ATOM 6920 O O . CYS D 1 136 ? -39.562 -69.726 19.239 1.00 42.86 130 CYS D O 1
ATOM 6923 N N . PHE D 1 137 ? -39.863 -67.839 20.431 1.00 39.71 131 PHE D N 1
ATOM 6924 C CA . PHE D 1 137 ? -38.448 -67.723 20.797 1.00 40.22 131 PHE D CA 1
ATOM 6925 C C . PHE D 1 137 ? -38.032 -68.780 21.826 1.00 41.92 131 PHE D C 1
ATOM 6926 O O . PHE D 1 137 ? -36.838 -69.021 22.037 1.00 43.00 131 PHE D O 1
ATOM 6934 N N . ASP D 1 138 ? -39.027 -69.413 22.446 1.00 42.66 132 ASP D N 1
ATOM 6935 C CA . ASP D 1 138 ? -38.804 -70.424 23.477 1.00 44.41 132 ASP D CA 1
ATOM 6936 C C . ASP D 1 138 ? -38.620 -71.831 22.906 1.00 47.02 132 ASP D C 1
ATOM 6937 O O . ASP D 1 138 ? -37.987 -72.680 23.534 1.00 48.18 132 ASP D O 1
ATOM 6942 N N . THR D 1 139 ? -39.174 -72.068 21.719 1.00 48.14 133 THR D N 1
ATOM 6943 C CA . THR D 1 139 ? -39.231 -73.415 21.141 1.00 50.89 133 THR D CA 1
ATOM 6944 C C . THR D 1 139 ? -38.457 -73.545 19.822 1.00 52.38 133 THR D C 1
ATOM 6945 O O . THR D 1 139 ? -38.869 -74.288 18.922 1.00 53.71 133 THR D O 1
ATOM 6949 N N . ASN D 1 140 ? -37.339 -72.822 19.719 1.00 52.41 134 ASN D N 1
ATOM 6950 C CA . ASN D 1 140 ? -36.485 -72.817 18.518 1.00 54.13 134 ASN D CA 1
ATOM 6951 C C . ASN D 1 140 ? -37.235 -72.345 17.258 1.00 54.10 134 ASN D C 1
ATOM 6952 O O . ASN D 1 140 ? -37.043 -72.879 16.158 1.00 55.78 134 ASN D O 1
ATOM 6957 N N . PHE D 1 141 ? -38.096 -71.343 17.448 1.00 52.45 135 PHE D N 1
ATOM 6958 C CA . PHE D 1 141 ? -38.806 -70.654 16.359 1.00 52.38 135 PHE D CA 1
ATOM 6959 C C . PHE D 1 141 ? -39.778 -71.564 15.598 1.00 54.22 135 PHE D C 1
ATOM 6960 O O . PHE D 1 141 ? -40.080 -71.322 14.425 1.00 54.88 135 PHE D O 1
ATOM 6968 N N . ALA D 1 142 ? -40.274 -72.596 16.278 1.00 55.25 136 ALA D N 1
ATOM 6969 C CA . ALA D 1 142 ? -41.131 -73.597 15.648 1.00 57.27 136 ALA D CA 1
ATOM 6970 C C . ALA D 1 142 ? -42.626 -73.308 15.795 1.00 56.38 136 ALA D C 1
ATOM 6971 O O . ALA D 1 142 ? -43.396 -73.539 14.859 1.00 57.42 136 ALA D O 1
ATOM 6973 N N . PHE D 1 143 ? -43.027 -72.810 16.962 1.00 54.67 137 PHE D N 1
ATOM 6974 C CA . PHE D 1 143 ? -44.446 -72.648 17.291 1.00 54.14 137 PHE D CA 1
ATOM 6975 C C . PHE D 1 143 ? -44.830 -71.178 17.512 1.00 51.91 137 PHE D C 1
ATOM 6976 O O . PHE D 1 143 ? -43.967 -70.300 17.514 1.00 50.55 137 PHE D O 1
ATOM 6984 N N . GLY D 1 144 ? -46.127 -70.925 17.694 1.00 51.62 138 GLY D N 1
ATOM 6985 C CA . GLY D 1 144 ? -46.634 -69.585 18.018 1.00 49.73 138 GLY D CA 1
ATOM 6986 C C . GLY D 1 144 ? -46.754 -68.656 16.824 1.00 49.39 138 GLY D C 1
ATOM 6987 O O . GLY D 1 144 ? -46.842 -67.440 16.986 1.00 47.81 138 GLY D O 1
ATOM 6988 N N . SER D 1 145 ? -46.787 -69.232 15.627 1.00 51.36 139 SER D N 1
ATOM 6989 C CA . SER D 1 145 ? -46.685 -68.465 14.388 1.00 51.52 139 SER D CA 1
ATOM 6990 C C . SER D 1 145 ? -47.912 -67.602 14.056 1.00 50.84 139 SER D C 1
ATOM 6991 O O . SER D 1 145 ? -47.763 -66.416 13.765 1.00 49.56 139 SER D O 1
ATOM 6994 N N . GLU D 1 146 ? -49.113 -68.180 14.085 1.00 51.89 140 GLU D N 1
ATOM 6995 C CA . GLU D 1 146 ? -50.297 -67.415 13.678 1.00 51.62 140 GLU D CA 1
ATOM 6996 C C . GLU D 1 146 ? -50.860 -66.516 14.784 1.00 49.64 140 GLU D C 1
ATOM 6997 O O . GLU D 1 146 ? -51.678 -65.641 14.510 1.00 49.21 140 GLU D O 1
ATOM 7003 N N . GLN D 1 147 ? -50.413 -66.721 16.022 1.00 48.56 141 GLN D N 1
ATOM 7004 C CA . GLN D 1 147 ? -50.633 -65.738 17.085 1.00 46.62 141 GLN D CA 1
ATOM 7005 C C . GLN D 1 147 ? -50.078 -64.386 16.651 1.00 44.66 141 GLN D C 1
ATOM 7006 O O . GLN D 1 147 ? -50.709 -63.341 16.850 1.00 43.56 141 GLN D O 1
ATOM 7012 N N . ILE D 1 148 ? -48.883 -64.430 16.064 1.00 43.97 142 ILE D N 1
ATOM 7013 C CA . ILE D 1 148 ? -48.185 -63.247 15.581 1.00 42.22 142 ILE D CA 1
ATOM 7014 C C . ILE D 1 148 ? -48.914 -62.648 14.374 1.00 42.21 142 ILE D C 1
ATOM 7015 O O . ILE D 1 148 ? -49.253 -61.462 14.377 1.00 41.11 142 ILE D O 1
ATOM 7020 N N . ILE D 1 149 ? -49.182 -63.487 13.373 1.00 43.36 143 ILE D N 1
ATOM 7021 C CA . ILE D 1 149 ? -49.763 -63.057 12.093 1.00 43.62 143 ILE D CA 1
ATOM 7022 C C . ILE D 1 149 ? -51.159 -62.424 12.240 1.00 42.80 143 ILE D C 1
ATOM 7023 O O . ILE D 1 149 ? -51.450 -61.399 11.614 1.00 42.23 143 ILE D O 1
ATOM 7028 N N . GLN D 1 150 ? -52.004 -63.027 13.076 1.00 42.45 144 GLN D N 1
ATOM 7029 C CA . GLN D 1 150 ? -53.364 -62.525 13.308 1.00 41.97 144 GLN D CA 1
ATOM 7030 C C . GLN D 1 150 ? -53.392 -61.157 13.988 1.00 39.59 144 GLN D C 1
ATOM 7031 O O . GLN D 1 150 ? -54.250 -60.324 13.682 1.00 39.50 144 GLN D O 1
ATOM 7037 N N . THR D 1 151 ? -52.458 -60.929 14.908 1.00 37.37 145 THR D N 1
ATOM 7038 C CA . THR D 1 151 ? -52.359 -59.632 15.576 1.00 35.24 145 THR D CA 1
ATOM 7039 C C . THR D 1 151 ? -51.858 -58.577 14.583 1.00 34.71 145 THR D C 1
ATOM 7040 O O . THR D 1 151 ? -52.347 -57.445 14.570 1.00 33.99 145 THR D O 1
ATOM 7044 N N . LEU D 1 152 ? -50.902 -58.966 13.743 1.00 34.91 146 LEU D N 1
ATOM 7045 C CA . LEU D 1 152 ? -50.374 -58.083 12.707 1.00 35.06 146 LEU D CA 1
ATOM 7046 C C . LEU D 1 152 ? -51.462 -57.604 11.742 1.00 35.81 146 LEU D C 1
ATOM 7047 O O . LEU D 1 152 ? -51.462 -56.441 11.327 1.00 35.11 146 LEU D O 1
ATOM 7052 N N . GLU D 1 153 ? -52.389 -58.499 11.398 1.00 37.00 147 GLU D N 1
ATOM 7053 C CA . GLU D 1 153 ? -53.540 -58.134 10.578 1.00 37.99 147 GLU D CA 1
ATOM 7054 C C . GLU D 1 153 ? -54.330 -56.986 11.225 1.00 36.48 147 GLU D C 1
ATOM 7055 O O . GLU D 1 153 ? -54.672 -56.012 10.557 1.00 36.47 147 GLU D O 1
ATOM 7061 N N . ILE D 1 154 ? -54.600 -57.104 12.524 1.00 35.17 148 ILE D N 1
ATOM 7062 C CA . ILE D 1 154 ? -55.323 -56.068 13.275 1.00 34.05 148 ILE D CA 1
ATOM 7063 C C . ILE D 1 154 ? -54.616 -54.704 13.260 1.00 32.48 148 ILE D C 1
ATOM 7064 O O . ILE D 1 154 ? -55.269 -53.667 13.152 1.00 32.51 148 ILE D O 1
ATOM 7069 N N . PHE D 1 155 ? -53.290 -54.709 13.375 1.00 31.21 149 PHE D N 1
ATOM 7070 C CA . PHE D 1 155 ? -52.517 -53.460 13.412 1.00 29.91 149 PHE D CA 1
ATOM 7071 C C . PHE D 1 155 ? -52.323 -52.842 12.033 1.00 30.50 149 PHE D C 1
ATOM 7072 O O . PHE D 1 155 ? -52.302 -51.619 11.901 1.00 30.16 149 PHE D O 1
ATOM 7080 N N . GLU D 1 156 ? -52.189 -53.691 11.014 1.00 31.69 150 GLU D N 1
ATOM 7081 C CA . GLU D 1 156 ? -52.149 -53.241 9.620 1.00 32.95 150 GLU D CA 1
ATOM 7082 C C . GLU D 1 156 ? -53.433 -52.495 9.279 1.00 33.37 150 GLU D C 1
ATOM 7083 O O . GLU D 1 156 ? -53.384 -51.394 8.752 1.00 33.53 150 GLU D O 1
ATOM 7089 N N . LYS D 1 157 ? -54.574 -53.093 9.604 1.00 33.75 151 LYS D N 1
ATOM 7090 C CA . LYS D 1 157 ? -55.860 -52.444 9.394 1.00 34.86 151 LYS D CA 1
ATOM 7091 C C . LYS D 1 157 ? -55.965 -51.140 10.191 1.00 33.75 151 LYS D C 1
ATOM 7092 O O . LYS D 1 157 ? -56.365 -50.105 9.653 1.00 34.50 151 LYS D O 1
ATOM 7098 N N . GLU D 1 158 ? -55.561 -51.185 11.458 1.00 32.27 152 GLU D N 1
ATOM 7099 C CA . GLU D 1 158 ? -55.596 -50.010 12.322 1.00 31.12 152 GLU D CA 1
ATOM 7100 C C . GLU D 1 158 ? -54.695 -48.882 11.800 1.00 30.90 152 GLU D C 1
ATOM 7101 O O . GLU D 1 158 ? -55.107 -47.720 11.764 1.00 30.74 152 GLU D O 1
ATOM 7107 N N . LEU D 1 159 ? -53.473 -49.227 11.394 1.00 30.43 153 LEU D N 1
ATOM 7108 C CA . LEU D 1 159 ? -52.550 -48.220 10.869 1.00 30.59 153 LEU D CA 1
ATOM 7109 C C . LEU D 1 159 ? -53.062 -47.665 9.543 1.00 31.96 153 LEU D C 1
ATOM 7110 O O . LEU D 1 159 ? -52.995 -46.457 9.308 1.00 32.50 153 LEU D O 1
ATOM 7115 N N . THR D 1 160 ? -53.582 -48.547 8.693 1.00 32.75 154 THR D N 1
ATOM 7116 C CA . THR D 1 160 ? -54.198 -48.125 7.437 1.00 34.18 154 THR D CA 1
ATOM 7117 C C . THR D 1 160 ? -55.328 -47.124 7.704 1.00 34.54 154 THR D C 1
ATOM 7118 O O . THR D 1 160 ? -55.329 -46.026 7.138 1.00 35.42 154 THR D O 1
ATOM 7122 N N . ASN D 1 161 ? -56.267 -47.489 8.577 1.00 33.88 155 ASN D N 1
ATOM 7123 C CA . ASN D 1 161 ? -57.407 -46.617 8.896 1.00 34.49 155 ASN D CA 1
ATOM 7124 C C . ASN D 1 161 ? -56.988 -45.246 9.443 1.00 33.56 155 ASN D C 1
ATOM 7125 O O . ASN D 1 161 ? -57.624 -44.235 9.139 1.00 34.83 155 ASN D O 1
ATOM 7130 N N . ARG D 1 162 ? -55.917 -45.221 10.234 1.00 31.27 156 ARG D N 1
ATOM 7131 C CA . ARG D 1 162 ? -55.387 -43.970 10.790 1.00 30.25 156 ARG D CA 1
ATOM 7132 C C . ARG D 1 162 ? -54.748 -43.061 9.734 1.00 31.00 156 ARG D C 1
ATOM 7133 O O . ARG D 1 162 ? -54.859 -41.836 9.826 1.00 31.41 156 ARG D O 1
ATOM 7141 N N . GLY D 1 163 ? -54.092 -43.664 8.738 1.00 31.07 157 GLY D N 1
ATOM 7142 C CA . GLY D 1 163 ? -53.543 -42.930 7.589 1.00 31.35 157 GLY D CA 1
ATOM 7143 C C . GLY D 1 163 ? -52.322 -42.069 7.872 1.00 30.66 157 GLY D C 1
ATOM 7144 O O . GLY D 1 163 ? -51.955 -41.220 7.060 1.00 31.83 157 GLY D O 1
ATOM 7145 N N . THR D 1 164 ? -51.692 -42.286 9.025 1.00 28.66 158 THR D N 1
ATOM 7146 C CA . THR D 1 164 ? -50.539 -41.495 9.437 1.00 27.80 158 THR D CA 1
ATOM 7147 C C . THR D 1 164 ? -49.256 -42.321 9.332 1.00 27.34 158 THR D C 1
ATOM 7148 O O . THR D 1 164 ? -49.311 -43.532 9.113 1.00 27.62 158 THR D O 1
ATOM 7152 N N . ASN D 1 165 ? -48.102 -41.673 9.452 1.00 26.94 159 ASN D N 1
ATOM 7153 C CA . ASN D 1 165 ? -46.833 -42.399 9.424 1.00 26.22 159 ASN D CA 1
ATOM 7154 C C . ASN D 1 165 ? -46.678 -43.312 10.623 1.00 24.72 159 ASN D C 1
ATOM 7155 O O . ASN D 1 165 ? -46.087 -44.386 10.516 1.00 24.69 159 ASN D O 1
ATOM 7160 N N . TYR D 1 166 ? -47.241 -42.878 11.750 1.00 23.06 160 TYR D N 1
ATOM 7161 C CA . TYR D 1 166 ? -47.191 -43.621 12.990 1.00 21.66 160 TYR D CA 1
ATOM 7162 C C . TYR D 1 166 ? -48.580 -43.771 13.596 1.00 20.66 160 TYR D C 1
ATOM 7163 O O . TYR D 1 166 ? -49.523 -43.084 13.195 1.00 20.60 160 TYR D O 1
ATOM 7172 N N . PHE D 1 167 ? -48.682 -44.664 14.577 1.00 19.53 161 PHE D N 1
ATOM 7173 C CA . PHE D 1 167 ? -49.907 -44.834 15.352 1.00 19.32 161 PHE D CA 1
ATOM 7174 C C . PHE D 1 167 ? -50.216 -43.580 16.156 1.00 19.46 161 PHE D C 1
ATOM 7175 O O . PHE D 1 167 ? -51.380 -43.261 16.366 1.00 20.18 161 PHE D O 1
ATOM 7183 N N . GLY D 1 168 ? -49.176 -42.866 16.586 1.00 18.85 162 GLY D N 1
ATOM 7184 C CA . GLY D 1 168 ? -49.347 -41.587 17.271 1.00 19.11 162 GLY D CA 1
ATOM 7185 C C . GLY D 1 168 ? -49.560 -40.381 16.354 1.00 19.82 162 GLY D C 1
ATOM 7186 O O . GLY D 1 168 ? -49.593 -39.247 16.815 1.00 19.72 162 GLY D O 1
ATOM 7187 N N . GLY D 1 169 ? -49.704 -40.618 15.056 1.00 20.66 163 GLY D N 1
ATOM 7188 C CA . GLY D 1 169 ? -49.878 -39.524 14.102 1.00 21.89 163 GLY D CA 1
ATOM 7189 C C . GLY D 1 169 ? -48.587 -39.193 13.387 1.00 22.78 163 GLY D C 1
ATOM 7190 O O . GLY D 1 169 ? -47.907 -40.086 12.895 1.00 22.68 163 GLY D O 1
ATOM 7191 N N . ASN D 1 170 ? -48.241 -37.912 13.350 1.00 23.80 164 ASN D N 1
ATOM 7192 C CA . ASN D 1 170 ? -47.092 -37.434 12.572 1.00 25.69 164 ASN D CA 1
ATOM 7193 C C . ASN D 1 170 ? -45.713 -37.801 13.151 1.00 25.55 164 ASN D C 1
ATOM 7194 O O . ASN D 1 170 ? -44.708 -37.795 12.431 1.00 26.78 164 ASN D O 1
ATOM 7199 N N . ARG D 1 171 ? -45.681 -38.114 14.442 1.00 24.45 165 ARG D N 1
ATOM 7200 C CA . ARG D 1 171 ? -44.469 -38.565 15.131 1.00 24.59 165 ARG D CA 1
ATOM 7201 C C . ARG D 1 171 ? -44.812 -39.793 15.988 1.00 22.64 165 ARG D C 1
ATOM 7202 O O . ARG D 1 171 ? -45.977 -40.005 16.309 1.00 22.16 165 ARG D O 1
ATOM 7210 N N . PRO D 1 172 ? -43.811 -40.617 16.351 1.00 22.13 166 PRO D N 1
ATOM 7211 C CA . PRO D 1 172 ? -44.159 -41.765 17.205 1.00 20.65 166 PRO D CA 1
ATOM 7212 C C . PRO D 1 172 ? -44.773 -41.309 18.531 1.00 19.75 166 PRO D C 1
ATOM 7213 O O . PRO D 1 172 ? -44.343 -40.298 19.100 1.00 19.73 166 PRO D O 1
ATOM 7217 N N . GLY D 1 173 ? -45.781 -42.046 18.994 1.00 18.80 167 GLY D N 1
ATOM 7218 C CA . GLY D 1 173 ? -46.460 -41.769 20.260 1.00 18.07 167 GLY D CA 1
ATOM 7219 C C . GLY D 1 173 ? -46.335 -42.967 21.181 1.00 17.35 167 GLY D C 1
ATOM 7220 O O . GLY D 1 173 ? -45.576 -43.893 20.899 1.00 17.28 167 GLY D O 1
ATOM 7221 N N . MET D 1 174 ? -47.078 -42.944 22.286 1.00 16.98 168 MET D N 1
ATOM 7222 C CA . MET D 1 174 ? -47.052 -44.028 23.261 1.00 16.28 168 MET D CA 1
ATOM 7223 C C . MET D 1 174 ? -47.260 -45.421 22.657 1.00 16.25 168 MET D C 1
ATOM 7224 O O . MET D 1 174 ? -46.509 -46.327 22.979 1.00 16.44 168 MET D O 1
ATOM 7229 N N . LEU D 1 175 ? -48.268 -45.590 21.799 1.00 16.35 169 LEU D N 1
ATOM 7230 C CA . LEU D 1 175 ? -48.545 -46.894 21.186 1.00 16.37 169 LEU D CA 1
ATOM 7231 C C . LEU D 1 175 ? -47.352 -47.440 20.397 1.00 16.78 169 LEU D C 1
ATOM 7232 O O . LEU D 1 175 ? -46.990 -48.618 20.534 1.00 17.33 169 LEU D O 1
ATOM 7237 N N . ASP D 1 176 ? -46.744 -46.589 19.579 1.00 17.06 170 ASP D N 1
ATOM 7238 C CA . ASP D 1 176 ? -45.574 -46.985 18.787 1.00 17.41 170 ASP D CA 1
ATOM 7239 C C . ASP D 1 176 ? -44.466 -47.558 19.659 1.00 16.89 170 ASP D C 1
ATOM 7240 O O . ASP D 1 176 ? -43.907 -48.607 19.352 1.00 17.37 170 ASP D O 1
ATOM 7245 N N . TYR D 1 177 ? -44.158 -46.880 20.758 1.00 16.41 171 T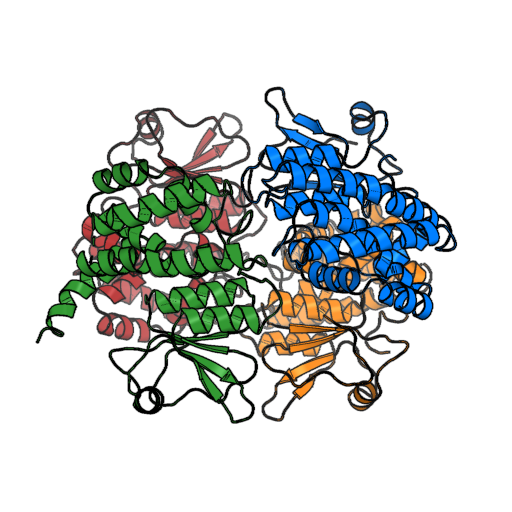YR D N 1
ATOM 7246 C CA . TYR D 1 177 ? -43.065 -47.329 21.601 1.00 16.55 171 TYR D CA 1
ATOM 7247 C C . TYR D 1 177 ? -43.439 -48.531 22.471 1.00 15.98 171 TYR D C 1
ATOM 7248 O O . TYR D 1 177 ? -42.575 -49.338 22.807 1.00 16.13 171 TYR D O 1
ATOM 7257 N N . MET D 1 178 ? -44.719 -48.673 22.806 1.00 15.67 172 MET D N 1
ATOM 7258 C CA . MET D 1 178 ? -45.158 -49.819 23.613 1.00 16.33 172 MET D CA 1
ATOM 7259 C C . MET D 1 178 ? -45.071 -51.125 22.828 1.00 16.89 172 MET D C 1
ATOM 7260 O O . MET D 1 178 ? -44.823 -52.206 23.377 1.00 17.87 172 MET D O 1
ATOM 7265 N N . VAL D 1 179 ? -45.261 -51.006 21.532 1.00 17.25 173 VAL D N 1
ATOM 7266 C CA . VAL D 1 179 ? -45.381 -52.156 20.664 1.00 18.33 173 VAL D CA 1
ATOM 7267 C C . VAL D 1 179 ? -44.018 -52.512 20.056 1.00 18.78 173 VAL D C 1
ATOM 7268 O O . VAL D 1 179 ? -43.767 -53.674 19.711 1.00 19.36 173 VAL D O 1
ATOM 7272 N N . TRP D 1 180 ? -43.128 -51.517 19.980 1.00 18.28 174 TRP D N 1
ATOM 7273 C CA . TRP D 1 180 ? -41.874 -51.652 19.226 1.00 18.94 174 TRP D CA 1
ATOM 7274 C C . TRP D 1 180 ? -40.912 -52.779 19.651 1.00 19.27 174 TRP D C 1
ATOM 7275 O O . TRP D 1 180 ? -40.420 -53.482 18.793 1.00 20.73 174 TRP D O 1
ATOM 7286 N N . PRO D 1 181 ? -40.628 -52.945 20.961 1.00 19.01 175 PRO D N 1
ATOM 7287 C CA . PRO D 1 181 ? -39.664 -53.991 21.351 1.00 19.32 175 PRO D CA 1
ATOM 7288 C C . PRO D 1 181 ? -39.948 -55.379 20.745 1.00 20.21 175 PRO D C 1
ATOM 7289 O O . PRO D 1 181 ? -39.017 -56.065 20.329 1.00 21.09 175 PRO D O 1
ATOM 7293 N N . TRP D 1 182 ? -41.215 -55.783 20.687 1.00 19.83 176 TRP D N 1
ATOM 7294 C CA . TRP D 1 182 ? -41.567 -57.064 20.071 1.00 20.37 176 TRP D CA 1
ATOM 7295 C C . TRP D 1 182 ? -41.449 -57.043 18.546 1.00 21.26 176 TRP D C 1
ATOM 7296 O O . TRP D 1 182 ? -40.900 -57.974 17.961 1.00 22.58 176 TRP D O 1
ATOM 7307 N N . VAL D 1 183 ? -41.918 -55.977 17.901 1.00 20.72 177 VAL D N 1
ATOM 7308 C CA . VAL D 1 183 ? -41.749 -55.860 16.444 1.00 21.46 177 VAL D CA 1
ATOM 7309 C C . VAL D 1 183 ? -40.271 -55.883 16.046 1.00 22.34 177 VAL D C 1
ATOM 7310 O O . VAL D 1 183 ? -39.893 -56.570 15.090 1.00 23.71 177 VAL D O 1
ATOM 7314 N N . GLU D 1 184 ? -39.437 -55.148 16.784 1.00 21.84 178 GLU D N 1
ATOM 7315 C CA . GLU D 1 184 ? -37.996 -55.124 16.512 1.00 23.32 178 GLU D CA 1
ATOM 7316 C C . GLU D 1 184 ? -37.406 -56.542 16.588 1.00 24.38 178 GLU D C 1
ATOM 7317 O O . GLU D 1 184 ? -36.445 -56.864 15.894 1.00 25.84 178 GLU D O 1
ATOM 7323 N N . ARG D 1 185 ? -38.003 -57.379 17.433 1.00 24.24 179 ARG D N 1
ATOM 7324 C CA . ARG D 1 185 ? -37.536 -58.746 17.622 1.00 25.65 179 ARG D CA 1
ATOM 7325 C C . ARG D 1 185 ? -37.996 -59.683 16.511 1.00 26.91 179 ARG D C 1
ATOM 7326 O O . ARG D 1 185 ? -37.234 -60.554 16.097 1.00 28.21 179 ARG D O 1
ATOM 7334 N N . LEU D 1 186 ? -39.214 -59.478 16.010 1.00 26.63 180 LEU D N 1
ATOM 7335 C CA . LEU D 1 186 ? -39.754 -60.284 14.902 1.00 28.45 180 LEU D CA 1
ATOM 7336 C C . LEU D 1 186 ? -38.855 -60.342 13.672 1.00 30.34 180 LEU D C 1
ATOM 7337 O O . LEU D 1 186 ? -38.905 -61.315 12.912 1.00 32.04 180 LEU D O 1
ATOM 7342 N N . TYR D 1 187 ? -38.053 -59.298 13.468 1.00 30.35 181 TYR D N 1
ATOM 7343 C CA . TYR D 1 187 ? -37.107 -59.255 12.357 1.00 32.65 181 TYR D CA 1
ATOM 7344 C C . TYR D 1 187 ? -36.082 -60.384 12.415 1.00 34.31 181 TYR D C 1
ATOM 7345 O O . TYR D 1 187 ? -35.519 -60.753 11.381 1.00 36.06 181 TYR D O 1
ATOM 7354 N N . LEU D 1 188 ? -35.837 -60.922 13.612 1.00 34.33 182 LEU D N 1
ATOM 7355 C CA . LEU D 1 188 ? -34.939 -62.073 13.771 1.00 36.47 182 LEU D CA 1
ATOM 7356 C C . LEU D 1 188 ? -35.410 -63.282 12.962 1.00 38.75 182 LEU D C 1
ATOM 7357 O O . LEU D 1 188 ? -34.596 -64.118 12.563 1.00 40.53 182 LEU D O 1
ATOM 7362 N N . LEU D 1 189 ? -36.719 -63.364 12.724 1.00 39.21 183 LEU D N 1
ATOM 7363 C CA . LEU D 1 189 ? -37.313 -64.464 11.962 1.00 41.58 183 LEU D CA 1
ATOM 7364 C C . LEU D 1 189 ? -36.788 -64.540 10.530 1.00 43.85 183 LEU D C 1
ATOM 7365 O O . LEU D 1 189 ? -36.928 -65.576 9.873 1.00 45.68 183 LEU D O 1
ATOM 7370 N N . ARG D 1 190 ? -36.181 -63.450 10.055 1.00 44.16 184 ARG D N 1
ATOM 7371 C CA . ARG D 1 190 ? -35.581 -63.416 8.716 1.00 46.66 184 ARG D CA 1
ATOM 7372 C C . ARG D 1 190 ? -34.311 -64.269 8.661 1.00 48.70 184 ARG D C 1
ATOM 7373 O O . ARG D 1 190 ? -33.920 -64.738 7.589 1.00 50.80 184 ARG D O 1
ATOM 7381 N N . CYS D 1 191 ? -33.678 -64.462 9.820 1.00 48.19 185 CYS D N 1
ATOM 7382 C CA . CYS D 1 191 ? -32.521 -65.343 9.944 1.00 50.18 185 CYS D CA 1
ATOM 7383 C C . CYS D 1 191 ? -32.942 -66.811 10.045 1.00 51.87 185 CYS D C 1
ATOM 7384 O O . CYS D 1 191 ? -32.149 -67.706 9.756 1.00 53.88 185 CYS D O 1
ATOM 7387 N N . VAL D 1 192 ? -34.182 -67.050 10.472 1.00 51.19 186 VAL D N 1
ATOM 7388 C CA . VAL D 1 192 ? -34.728 -68.404 10.532 1.00 52.74 186 VAL D CA 1
ATOM 7389 C C . VAL D 1 192 ? -35.166 -68.853 9.139 1.00 55.05 186 VAL D C 1
ATOM 7390 O O . VAL D 1 192 ? -34.766 -69.920 8.676 1.00 57.38 186 VAL D O 1
ATOM 7394 N N . ASN D 1 193 ? -35.985 -68.035 8.479 1.00 54.76 187 ASN D N 1
ATOM 7395 C CA . ASN D 1 193 ? -36.478 -68.347 7.139 1.00 57.03 187 ASN D CA 1
ATOM 7396 C C . ASN D 1 193 ? -36.721 -67.088 6.304 1.00 56.77 187 ASN D C 1
ATOM 7397 O O . ASN D 1 193 ? -37.827 -66.539 6.287 1.00 55.42 187 ASN D O 1
ATOM 7402 N N . ASP D 1 194 ? -35.670 -66.661 5.606 1.00 58.47 188 ASP D N 1
ATOM 7403 C CA . ASP D 1 194 ? -35.665 -65.451 4.782 1.00 58.65 188 ASP D CA 1
ATOM 7404 C C . ASP D 1 194 ? -36.905 -65.281 3.904 1.00 59.04 188 ASP D C 1
ATOM 7405 O O . ASP D 1 194 ? -37.568 -64.246 3.959 1.00 57.45 188 ASP D O 1
ATOM 7410 N N . ARG D 1 195 ? -37.204 -66.298 3.101 1.00 61.42 189 ARG D N 1
ATOM 7411 C CA . ARG D 1 195 ? -38.282 -66.215 2.113 1.00 62.47 189 ARG D CA 1
ATOM 7412 C C . ARG D 1 195 ? -39.684 -66.266 2.722 1.00 60.79 189 ARG D C 1
ATOM 7413 O O . ARG D 1 195 ? -40.588 -65.575 2.251 1.00 60.22 189 ARG D O 1
ATOM 7421 N N . LYS D 1 196 ? -39.853 -67.086 3.758 1.00 60.20 190 LYS D N 1
ATOM 7422 C CA . LYS D 1 196 ? -41.091 -67.134 4.535 1.00 58.72 190 LYS D CA 1
ATOM 7423 C C . LYS D 1 196 ? -41.362 -65.774 5.186 1.00 56.08 190 LYS D C 1
ATOM 7424 O O . LYS D 1 196 ? -42.488 -65.272 5.141 1.00 55.14 190 LYS D O 1
ATOM 7430 N N . PHE D 1 197 ? -40.320 -65.186 5.774 1.00 55.02 191 PHE D N 1
ATOM 7431 C CA . PHE D 1 197 ? -40.421 -63.882 6.434 1.00 52.82 191 PHE D CA 1
ATOM 7432 C C . PHE D 1 197 ? -40.854 -62.774 5.475 1.00 52.93 191 PHE D C 1
ATOM 7433 O O . PHE D 1 197 ? -41.790 -62.031 5.767 1.00 51.47 191 PHE D O 1
ATOM 7441 N N . VAL D 1 198 ? -40.155 -62.668 4.345 1.00 54.74 192 VAL D N 1
ATOM 7442 C CA . VAL D 1 198 ? -40.436 -61.658 3.320 1.00 55.38 192 VAL D CA 1
ATOM 7443 C C . VAL D 1 198 ? -41.851 -61.833 2.767 1.00 55.85 192 VAL D C 1
ATOM 7444 O O . VAL D 1 198 ? -42.521 -60.851 2.432 1.00 55.36 192 VAL D O 1
ATOM 7448 N N . GLU D 1 199 ? -42.296 -63.087 2.696 1.00 57.05 193 GLU D N 1
ATOM 7449 C CA . GLU D 1 199 ? -43.654 -63.419 2.278 1.00 57.81 193 GLU D CA 1
ATOM 7450 C C . GLU D 1 199 ? -44.685 -62.898 3.280 1.00 55.59 193 GLU D C 1
ATOM 7451 O O . GLU D 1 199 ? -45.639 -62.214 2.897 1.00 55.38 193 GLU D O 1
ATOM 7457 N N . LYS D 1 200 ? -44.484 -63.214 4.558 1.00 53.93 194 LYS D N 1
ATOM 7458 C CA . LYS D 1 200 ? -45.417 -62.786 5.590 1.00 51.99 194 LYS D CA 1
ATOM 7459 C C . LYS D 1 200 ? -45.398 -61.264 5.764 1.00 49.97 194 LYS D C 1
ATOM 7460 O O . LYS D 1 200 ? -46.451 -60.653 5.898 1.00 49.09 194 LYS D O 1
ATOM 7466 N N . LYS D 1 201 ? -44.205 -60.665 5.708 1.00 49.31 195 LYS D N 1
ATOM 7467 C CA . LYS D 1 201 ? -44.025 -59.205 5.794 1.00 47.70 195 LYS D CA 1
ATOM 7468 C C . LYS D 1 201 ? -44.799 -58.462 4.696 1.00 48.26 195 LYS D C 1
ATOM 7469 O O . LYS D 1 201 ? -45.345 -57.373 4.933 1.00 47.05 195 LYS D O 1
ATOM 7475 N N . SER D 1 202 ? -44.837 -59.069 3.509 1.00 49.67 196 SER D N 1
ATOM 7476 C CA . SER D 1 202 ? -45.554 -58.546 2.341 1.00 50.58 196 SER D CA 1
ATOM 7477 C C . SER D 1 202 ? -47.056 -58.359 2.572 1.00 49.61 196 SER D C 1
ATOM 7478 O O . SER D 1 202 ? -47.670 -57.467 1.983 1.00 50.14 196 SER D O 1
ATOM 7481 N N . LEU D 1 203 ? -47.636 -59.208 3.419 1.00 48.42 197 LEU D N 1
ATOM 7482 C CA . LEU D 1 203 ? -49.062 -59.150 3.761 1.00 47.30 197 LEU D CA 1
ATOM 7483 C C . LEU D 1 203 ? -49.446 -57.867 4.498 1.00 45.04 197 LEU D C 1
ATOM 7484 O O . LEU D 1 203 ? -50.627 -57.499 4.556 1.00 44.76 197 LEU D O 1
ATOM 7489 N N . PHE D 1 204 ? -48.449 -57.194 5.069 1.00 43.10 198 PHE D N 1
ATOM 7490 C CA . PHE D 1 204 ? -48.694 -56.029 5.920 1.00 40.59 198 PHE D CA 1
ATOM 7491 C C . PHE D 1 204 ? -47.880 -54.826 5.442 1.00 39.93 198 PHE D C 1
ATOM 7492 O O . PHE D 1 204 ? -46.934 -54.414 6.120 1.00 38.97 198 PHE D O 1
ATOM 7500 N N . PRO D 1 205 ? -48.257 -54.246 4.283 1.00 40.44 199 PRO D N 1
ATOM 7501 C CA . PRO D 1 205 ? -47.401 -53.241 3.635 1.00 40.31 199 PRO D CA 1
ATOM 7502 C C . PRO D 1 205 ? -47.189 -51.958 4.438 1.00 37.96 199 PRO D C 1
ATOM 7503 O O . PRO D 1 205 ? -46.065 -51.463 4.500 1.00 37.59 199 PRO D O 1
ATOM 7507 N N . ASN D 1 206 ? -48.249 -51.428 5.043 1.00 36.49 200 ASN D N 1
ATOM 7508 C CA . ASN D 1 206 ? -48.149 -50.182 5.817 1.00 34.65 200 ASN D CA 1
ATOM 7509 C C . ASN D 1 206 ? -47.394 -50.330 7.135 1.00 32.69 200 ASN D C 1
ATOM 7510 O O . ASN D 1 206 ? -46.585 -49.474 7.498 1.00 31.93 200 ASN D O 1
ATOM 7515 N N . PHE D 1 207 ? -47.663 -51.430 7.836 1.00 32.01 201 PHE D N 1
ATOM 7516 C CA . PHE D 1 207 ? -46.950 -51.795 9.064 1.00 30.39 201 PHE D CA 1
ATOM 7517 C C . PHE D 1 207 ? -45.460 -51.998 8.769 1.00 30.66 201 PHE D C 1
ATOM 7518 O O . PHE D 1 207 ? -44.604 -51.594 9.564 1.00 29.68 201 PHE D O 1
ATOM 7526 N N . ALA D 1 208 ? -45.161 -52.618 7.622 1.00 31.69 202 ALA D N 1
ATOM 7527 C CA . ALA D 1 208 ? -43.775 -52.840 7.184 1.00 32.55 202 ALA D CA 1
ATOM 7528 C C . ALA D 1 208 ? -43.016 -51.529 6.970 1.00 32.50 202 ALA D C 1
ATOM 7529 O O . ALA D 1 208 ? -41.891 -51.379 7.448 1.00 32.19 202 ALA D O 1
ATOM 7531 N N . ASP D 1 209 ? -43.640 -50.588 6.261 1.00 33.17 203 ASP D N 1
ATOM 7532 C CA . ASP D 1 209 ? -43.076 -49.249 6.061 1.00 33.70 203 ASP D CA 1
ATOM 7533 C C . ASP D 1 209 ? -42.941 -48.477 7.391 1.00 31.53 203 ASP D C 1
ATOM 7534 O O . ASP D 1 209 ? -41.958 -47.769 7.602 1.00 31.48 203 ASP D O 1
ATOM 7539 N N . TRP D 1 210 ? -43.913 -48.635 8.289 1.00 29.57 204 TRP D N 1
ATOM 7540 C CA . TRP D 1 210 ? -43.826 -48.069 9.644 1.00 27.59 204 TRP D CA 1
ATOM 7541 C C . TRP D 1 210 ? -42.605 -48.591 10.420 1.00 27.06 204 TRP D C 1
ATOM 7542 O O . TRP D 1 210 ? -41.874 -47.811 11.031 1.00 26.04 204 TRP D O 1
ATOM 7553 N N . GLY D 1 211 ? -42.398 -49.908 10.384 1.00 27.26 205 GLY D N 1
ATOM 7554 C CA . GLY D 1 211 ? -41.227 -50.534 10.994 1.00 27.44 205 GLY D CA 1
ATOM 7555 C C . GLY D 1 211 ? -39.910 -50.018 10.431 1.00 28.80 205 GLY D C 1
ATOM 7556 O O . GLY D 1 211 ? -38.926 -49.902 11.161 1.00 28.63 205 GLY D O 1
ATOM 7557 N N . ASP D 1 212 ? -39.893 -49.708 9.135 1.00 30.35 206 ASP D N 1
ATOM 7558 C CA . ASP D 1 212 ? -38.731 -49.075 8.501 1.00 32.05 206 ASP D CA 1
ATOM 7559 C C . ASP D 1 212 ? -38.484 -47.673 9.052 1.00 31.74 206 ASP D C 1
ATOM 7560 O O . ASP D 1 212 ? -37.342 -47.311 9.349 1.00 32.31 206 ASP D O 1
ATOM 7565 N N . GLN D 1 213 ? -39.552 -46.888 9.189 1.00 31.12 207 GLN D N 1
ATOM 7566 C CA . GLN D 1 213 ? -39.442 -45.529 9.705 1.00 31.11 207 GLN D CA 1
ATOM 7567 C C . GLN D 1 213 ? -39.012 -45.540 11.177 1.00 29.65 207 GLN D C 1
ATOM 7568 O O . GLN D 1 213 ? -38.172 -44.738 11.595 1.00 29.91 207 GLN D O 1
ATOM 7574 N N . MET D 1 214 ? -39.572 -46.472 11.947 1.00 28.18 208 MET D N 1
ATOM 7575 C CA . MET D 1 214 ? -39.221 -46.637 13.358 1.00 27.23 208 MET D CA 1
ATOM 7576 C C . MET D 1 214 ? -37.729 -46.922 13.572 1.00 28.02 208 MET D C 1
ATOM 7577 O O . MET D 1 214 ? -37.118 -46.373 14.484 1.00 27.13 208 MET D O 1
ATOM 7582 N N . GLN D 1 215 ? -37.156 -47.770 12.718 1.00 30.01 209 GLN D N 1
ATOM 7583 C CA . GLN D 1 215 ? -35.729 -48.110 12.781 1.00 31.89 209 GLN D CA 1
ATOM 7584 C C . GLN D 1 215 ? -34.798 -46.914 12.607 1.00 33.21 209 GLN D C 1
ATOM 7585 O O . GLN D 1 215 ? -33.680 -46.925 13.112 1.00 33.66 209 GLN D O 1
ATOM 7591 N N . LEU D 1 216 ? -35.263 -45.895 11.889 1.00 34.41 210 LEU D N 1
ATOM 7592 C CA . LEU D 1 216 ? -34.497 -44.665 11.693 1.00 36.17 210 LEU D CA 1
ATOM 7593 C C . LEU D 1 216 ? -34.709 -43.648 12.826 1.00 35.47 210 LEU D C 1
ATOM 7594 O O . LEU D 1 216 ? -34.107 -42.574 12.823 1.00 36.09 210 LEU D O 1
ATOM 7599 N N . ASP D 1 217 ? -35.570 -43.991 13.785 1.00 34.15 211 ASP D N 1
ATOM 7600 C CA . ASP D 1 217 ? -35.855 -43.109 14.922 1.00 33.73 211 ASP D CA 1
ATOM 7601 C C . ASP D 1 217 ? -34.667 -43.127 15.884 1.00 33.84 211 ASP D C 1
ATOM 7602 O O . ASP D 1 217 ? -34.224 -44.194 16.323 1.00 33.60 211 ASP D O 1
ATOM 7607 N N . ASP D 1 218 ? -34.146 -41.945 16.195 1.00 34.36 212 ASP D N 1
ATOM 7608 C CA . ASP D 1 218 ? -33.010 -41.801 17.110 1.00 35.14 212 ASP D CA 1
ATOM 7609 C C . ASP D 1 218 ? -33.207 -42.506 18.462 1.00 33.23 212 ASP D C 1
ATOM 7610 O O . ASP D 1 218 ? -32.270 -43.075 19.017 1.00 33.78 212 ASP D O 1
ATOM 7615 N N . ILE D 1 219 ? -34.428 -42.461 18.980 1.00 31.26 213 ILE D N 1
ATOM 7616 C CA . ILE D 1 219 ? -34.765 -43.108 20.243 1.00 29.42 213 ILE D CA 1
ATOM 7617 C C . ILE D 1 219 ? -34.679 -44.641 20.123 1.00 28.69 213 ILE D C 1
ATOM 7618 O O . ILE D 1 219 ? -34.077 -45.311 20.974 1.00 28.21 213 ILE D O 1
ATOM 7623 N N . VAL D 1 220 ? -35.257 -45.178 19.052 1.00 28.16 214 VAL D N 1
ATOM 7624 C CA . VAL D 1 220 ? -35.195 -46.606 18.753 1.00 27.66 214 VAL D CA 1
ATOM 7625 C C . VAL D 1 220 ? -33.754 -47.105 18.610 1.00 29.09 214 VAL D C 1
ATOM 7626 O O . VAL D 1 220 ? -33.386 -48.144 19.172 1.00 28.52 214 VAL D O 1
ATOM 7630 N N . LYS D 1 221 ? -32.945 -46.347 17.876 1.00 30.54 215 LYS D N 1
ATOM 7631 C CA . LYS D 1 221 ? -31.571 -46.737 17.576 1.00 32.73 215 LYS D CA 1
ATOM 7632 C C . LYS D 1 221 ? -30.711 -46.853 18.840 1.00 32.72 215 LYS D C 1
ATOM 7633 O O . LYS D 1 221 ? -29.809 -47.682 18.903 1.00 33.29 215 LYS D O 1
ATOM 7639 N N . LYS D 1 222 ? -31.027 -46.044 19.851 1.00 32.06 216 LYS D N 1
ATOM 7640 C CA . LYS D 1 222 ? -30.303 -46.053 21.127 1.00 32.27 216 LYS D CA 1
ATOM 7641 C C . LYS D 1 222 ? -30.411 -47.387 21.875 1.00 31.10 216 LYS D C 1
ATOM 7642 O O . LYS D 1 222 ? -29.490 -47.771 22.600 1.00 31.72 216 LYS D O 1
ATOM 7648 N N . HIS D 1 223 ? -31.519 -48.095 21.684 1.00 29.28 217 HIS D N 1
ATOM 7649 C CA . HIS D 1 223 ? -31.733 -49.358 22.381 1.00 28.31 217 HIS D CA 1
ATOM 7650 C C . HIS D 1 223 ? -31.937 -50.560 21.458 1.00 28.11 217 HIS D C 1
ATOM 7651 O O . HIS D 1 223 ? -32.351 -51.636 21.902 1.00 27.41 217 HIS D O 1
ATOM 7658 N N . ALA D 1 224 ? -31.633 -50.375 20.178 1.00 28.41 218 ALA D N 1
ATOM 7659 C CA . ALA D 1 224 ? -31.859 -51.416 19.183 1.00 28.47 218 ALA D CA 1
ATOM 7660 C C . ALA D 1 224 ? -30.839 -52.547 19.275 1.00 29.52 218 ALA D C 1
ATOM 7661 O O . ALA D 1 224 ? -29.710 -52.365 19.753 1.00 30.02 218 ALA D O 1
ATOM 7663 N N . HIS D 1 225 ? -31.273 -53.719 18.829 1.00 29.75 219 HIS D N 1
ATOM 7664 C CA . HIS D 1 225 ? -30.386 -54.814 18.477 1.00 31.03 219 HIS D CA 1
ATOM 7665 C C . HIS D 1 225 ? -30.832 -55.316 17.115 1.00 31.56 219 HIS D C 1
ATOM 7666 O O . HIS D 1 225 ? -32.025 -55.256 16.790 1.00 30.48 219 HIS D O 1
ATOM 7673 N N . SER D 1 226 ? -29.871 -55.788 16.321 1.00 32.68 220 SER D N 1
ATOM 7674 C CA . SER D 1 226 ? -30.132 -56.255 14.972 1.00 33.54 220 SER D CA 1
ATOM 7675 C C . SER D 1 226 ? -30.835 -57.618 14.981 1.00 33.70 220 SER D C 1
ATOM 7676 O O . SER D 1 226 ? -30.810 -58.323 15.996 1.00 33.14 220 SER D O 1
ATOM 7679 N N . PRO D 1 227 ? -31.469 -57.991 13.852 1.00 34.32 221 PRO D N 1
ATOM 7680 C CA . PRO D 1 227 ? -32.107 -59.301 13.735 1.00 35.04 221 PRO D CA 1
ATOM 7681 C C . PRO D 1 227 ? -31.137 -60.437 14.068 1.00 36.73 221 PRO D C 1
ATOM 7682 O O . PRO D 1 227 ? -31.514 -61.394 14.747 1.00 36.64 221 PRO D O 1
ATOM 7686 N N . GLN D 1 228 ? -29.896 -60.306 13.600 1.00 38.33 222 GLN D N 1
ATOM 7687 C CA . GLN D 1 228 ? -28.852 -61.289 13.836 1.00 40.31 222 GLN D CA 1
ATOM 7688 C C . GLN D 1 228 ? -28.526 -61.425 15.316 1.00 39.35 222 GLN D C 1
ATOM 7689 O O . GLN D 1 228 ? -28.304 -62.534 15.810 1.00 40.07 222 GLN D O 1
ATOM 7695 N N . GLU D 1 229 ? -28.486 -60.295 16.015 1.00 38.03 223 GLU D N 1
ATOM 7696 C CA . GLU D 1 229 ? -28.202 -60.289 17.443 1.00 37.50 223 GLU D CA 1
ATOM 7697 C C . GLU D 1 229 ? -29.335 -60.927 18.247 1.00 36.33 223 GLU D C 1
ATOM 7698 O O . GLU D 1 229 ? -29.080 -61.674 19.196 1.00 36.68 223 GLU D O 1
ATOM 7704 N N . TYR D 1 230 ? -30.577 -60.632 17.864 1.00 35.17 224 TYR D N 1
ATOM 7705 C CA . TYR D 1 230 ? -31.746 -61.212 18.528 1.00 34.05 224 TYR D CA 1
ATOM 7706 C C . TYR D 1 230 ? -31.824 -62.708 18.251 1.00 35.97 224 TYR D C 1
ATOM 7707 O O . TYR D 1 230 ? -32.146 -63.493 19.144 1.00 35.83 224 TYR D O 1
ATOM 7716 N N . PHE D 1 231 ? -31.522 -63.091 17.009 1.00 38.06 225 PHE D N 1
ATOM 7717 C CA . PHE D 1 231 ? -31.524 -64.489 16.594 1.00 40.30 225 PHE D CA 1
ATOM 7718 C C . PHE D 1 231 ? -30.488 -65.282 17.392 1.00 42.20 225 PHE D C 1
ATOM 7719 O O . PHE D 1 231 ? -30.792 -66.350 17.929 1.00 42.83 225 PHE D O 1
ATOM 7727 N N . ASP D 1 232 ? -29.279 -64.734 17.481 1.00 43.48 226 ASP D N 1
ATOM 7728 C CA . ASP D 1 232 ? -28.174 -65.356 18.208 1.00 45.63 226 ASP D CA 1
ATOM 7729 C C . ASP D 1 232 ? -28.484 -65.478 19.705 1.00 44.92 226 ASP D C 1
ATOM 7730 O O . ASP D 1 232 ? -28.117 -66.477 20.330 1.00 46.05 226 ASP D O 1
ATOM 7735 N N . TYR D 1 233 ? -29.164 -64.472 20.265 1.00 43.08 227 TYR D N 1
ATOM 7736 C CA . TYR D 1 233 ? -29.504 -64.458 21.694 1.00 42.43 227 TYR D CA 1
ATOM 7737 C C . TYR D 1 233 ? -30.647 -65.411 22.056 1.00 42.34 227 TYR D C 1
ATOM 7738 O O . TYR D 1 233 ? -30.554 -66.139 23.044 1.00 42.86 227 TYR D O 1
ATOM 7747 N N . TYR D 1 234 ? -31.721 -65.393 21.268 1.00 42.02 228 TYR D N 1
ATOM 7748 C CA . TYR D 1 234 ? -32.895 -66.222 21.552 1.00 42.14 228 TYR D CA 1
ATOM 7749 C C . TYR D 1 234 ? -32.710 -67.704 21.194 1.00 44.93 228 TYR D C 1
ATOM 7750 O O . TYR D 1 234 ? -33.495 -68.553 21.626 1.00 45.17 228 TYR D O 1
ATOM 7759 N N . LYS D 1 235 ? -31.672 -68.008 20.416 1.00 47.45 229 LYS D N 1
ATOM 7760 C CA . LYS D 1 235 ? -31.254 -69.396 20.186 1.00 50.61 229 LYS D CA 1
ATOM 7761 C C . LYS D 1 235 ? -30.800 -70.037 21.493 1.00 51.71 229 LYS D C 1
ATOM 7762 O O . LYS D 1 235 ? -31.350 -71.053 21.919 1.00 52.82 229 LYS D O 1
ATOM 7768 N N . ASN D 1 236 ? -29.810 -69.420 22.131 1.00 52.12 230 ASN D N 1
ATOM 7769 C CA . ASN D 1 236 ? -29.206 -69.953 23.352 1.00 53.56 230 ASN D CA 1
ATOM 7770 C C . ASN D 1 236 ? -30.059 -69.727 24.603 1.00 52.08 230 ASN D C 1
ATOM 7771 O O . ASN D 1 236 ? -30.367 -70.674 25.326 1.00 53.09 230 ASN D O 1
ATOM 7776 N N . ALA D 1 237 ? -30.451 -68.476 24.842 1.00 50.18 231 ALA D N 1
ATOM 7777 C CA . ALA D 1 237 ? -31.150 -68.094 26.075 1.00 48.73 231 ALA D CA 1
ATOM 7778 C C . ALA D 1 237 ? -32.660 -68.363 26.073 1.00 47.92 231 ALA D C 1
ATOM 7779 O O . ALA D 1 237 ? -33.285 -68.403 27.138 1.00 47.16 231 ALA D O 1
ATOM 7781 N N . ARG D 1 238 ? -33.237 -68.554 24.885 1.00 48.24 232 ARG D N 1
ATOM 7782 C CA . ARG D 1 238 ? -34.674 -68.843 24.739 1.00 47.87 232 ARG D CA 1
ATOM 7783 C C . ARG D 1 238 ? -35.527 -67.711 25.350 1.00 45.82 232 ARG D C 1
ATOM 7784 O O . ARG D 1 238 ? -35.162 -66.541 25.226 1.00 44.71 232 ARG D O 1
ATOM 7792 N N . ALA D 1 239 ? -36.640 -68.035 26.003 1.00 45.75 233 ALA D N 1
ATOM 7793 C CA . ALA D 1 239 ? -37.483 -66.990 26.614 1.00 44.36 233 ALA D CA 1
ATOM 7794 C C . ALA D 1 239 ? -37.309 -66.868 28.137 1.00 44.35 233 ALA D C 1
ATOM 7795 O O . ALA D 1 239 ? -38.155 -66.280 28.820 1.00 43.29 233 ALA D O 1
ATOM 7797 N N . HIS D 1 240 ? -36.203 -67.415 28.647 1.00 45.78 234 HIS D N 1
ATOM 7798 C CA . HIS D 1 240 ? -35.895 -67.455 30.085 1.00 46.29 234 HIS D CA 1
ATOM 7799 C C . HIS D 1 240 ? -36.220 -66.153 30.841 1.00 44.19 234 HIS D C 1
ATOM 7800 O O . HIS D 1 240 ? -36.953 -66.169 31.837 1.00 43.97 234 HIS D O 1
ATOM 7807 N N . SER D 1 241 ? -35.694 -65.035 30.346 1.00 42.50 235 SER D N 1
ATOM 7808 C CA . SER D 1 241 ? -35.877 -63.735 30.993 1.00 40.48 235 SER D CA 1
ATOM 7809 C C . SER D 1 241 ? -36.684 -62.733 30.141 1.00 38.45 235 SER D C 1
ATOM 7810 O O . SER D 1 241 ? -36.536 -61.515 30.283 1.00 37.32 235 SER D O 1
ATOM 7813 N N . MET D 1 242 ? -37.559 -63.261 29.286 1.00 37.77 236 MET D N 1
ATOM 7814 C CA . MET D 1 242 ? -38.335 -62.456 28.337 1.00 35.94 236 MET D CA 1
ATOM 7815 C C . MET D 1 242 ? -39.690 -61.959 28.896 1.00 34.43 236 MET D C 1
ATOM 7816 O O . MET D 1 242 ? -40.297 -61.033 28.345 1.00 32.86 236 MET D O 1
ATOM 7821 N N . GLY D 1 243 ? -40.149 -62.566 29.986 1.00 34.38 237 GLY D N 1
ATOM 7822 C CA . GLY D 1 243 ? -41.445 -62.224 30.574 1.00 33.73 237 GLY D CA 1
ATOM 7823 C C . GLY D 1 243 ? -41.454 -60.944 31.390 1.00 32.82 237 GLY D C 1
ATOM 7824 O O . GLY D 1 243 ? -40.449 -60.223 31.452 1.00 31.79 237 GLY D O 1
ATOM 7825 N N . TYR D 1 244 ? -42.602 -60.656 32.009 1.00 33.01 238 TYR D N 1
ATOM 7826 C CA . TYR D 1 244 ? -42.747 -59.483 32.883 1.00 32.75 238 TYR D CA 1
ATOM 7827 C C . TYR D 1 244 ? -42.463 -59.858 34.343 1.00 33.73 238 TYR D C 1
ATOM 7828 O O . TYR D 1 244 ? -42.606 -59.044 35.257 1.00 33.21 238 TYR D O 1
ATOM 7837 N N . TYR D 1 245 ? -42.066 -61.109 34.546 1.00 35.69 239 TYR D N 1
ATOM 7838 C CA . TYR D 1 245 ? -41.473 -61.541 35.808 1.00 37.50 239 TYR D CA 1
ATOM 7839 C C . TYR D 1 245 ? -40.352 -62.541 35.523 1.00 38.81 239 TYR D C 1
ATOM 7840 O O . TYR D 1 245 ? -40.349 -63.193 34.476 1.00 39.07 239 TYR D O 1
ATOM 7849 N N . LEU D 1 246 ? -39.407 -62.650 36.451 1.00 39.71 240 LEU D N 1
ATOM 7850 C CA . LEU D 1 246 ? -38.297 -63.584 36.301 1.00 41.67 240 LEU D CA 1
ATOM 7851 C C . LEU D 1 246 ? -38.662 -64.976 36.791 1.00 43.26 240 LEU D C 1
ATOM 7852 O O . LEU D 1 246 ? -39.424 -65.126 37.744 1.00 43.69 240 LEU D O 1
#

Radius of gyration: 29.88 Å; Cα contacts (8 Å, |Δi|>4): 1343; chains: 4; bounding box: 70×81×72 Å

Foldseek 3Di:
DDDDDFDDQAKEKEAEPLALLSQLLLLLCVLLVGHYYYDYADPVDGDPVQCVLPVQFFDIWIWDADPVGIHTDADSVVSSVCSLVVRVPSHFADPDPVLNVVLVVLLVLLVLLVVLLLVCLQPVNPTSVVSNLVNLVVVLVQLVVVVALESRHVDHGSSNSSNPSSVLLLLLVCVVPVVVSVVSLVVRVSVNSSNVVCCPDPSCVVRHDHSVVSNVVSNVPPNPRHDRGD/DEEADQDGDDFDDQAKEKEAAPLALLSLLQLLLCLLLVGHYDYHHYDPVDGYPVVCVLPVQFFPIWIWDQDPVGIHIDGDSVVSSVCSLVVRVGSHFADPPVVLNVVLVVLLVLLVQLVVQVQVVLAVCRVVSNLVSLVVVLVQLVVLVALESSHVDHGSSCSSNPSSVLQLLLCCVVPVVVSVVSLVVRVSVVSSNVVLCVDPSCVVRHDHSVRSNVCSVVPNNPSHDRGD/DEEDAQDHDDFDDQAKEKEAEPLDLLSQLLLLLCVLLVGHYDYHYADPVHGHPVCCVLPVVPAPIWIWDADPVGIHTDGDSVVNSVCSLVVRVPSRFADPDVVLNVVLVVLLVLLVQLVVVVVVVLPVSVLVNLVVVLVQCVVVVALESRHVDHGSSCSSNPSSVLQLLLVCVVPVVVSVVSLVVRVSVVSSNVVLCVDPSCVVRHDHSVVSNVVSVVVSVVCVVVDD/DDVVDAAEDEQAQDHDDFDDQAKEKEAAALALLSQLLLLLCLLQVGHYHYHHYDPVHGHPVQCVLPVQFFPIWIWDADPVGIHTDGDSVVSSVCSQVVRVGSRFADPDVVLNVVLVVLLVLLVLLVVLVLVCLQPVNPTSPVSNLVNLVVVLVQLVVLVALESSHPDHGSSCSSNLSSVLQLQLCCVVPVVVSVVSLVVRPSVNSSNVVLCVDPSQVVRHDHSVRSNVCSNPCP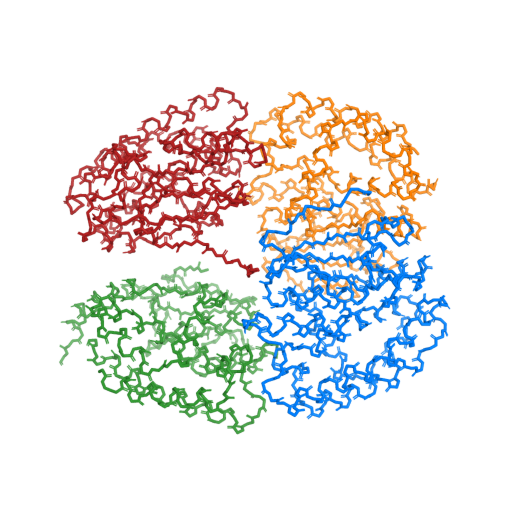NVPHDSGD

Secondary structure (DSSP, 8-state):
-PPPPPP-SSEEEEE-TT-HHHHHHHHHHHHTTB-EEEEE--SSS--HHHHHH-TT-BS-EEEE--TTS-EEE--HHHHHHHHHHH--SS--S-SSHHHHHHHHHHHHHHHHHHHHHHHHHHTTT-S-HHHHHHHHHHHHHHHHHHTSSBTTBSS--HHHHHHHHHHHHHTTHHHH-HHHHHHHHHT-HHHHHHHHHHHH-HHHHHT---HHHHHHHHHHHTTTTTSSB-/-EE--SSPPPPPSSSEEEEE-TT-HHHHHHHHHHHHHT--EEEEE--SSS--HHHHHH-TT-BSSEEEE--TTS-EEEE-HHHHHHHHHHH--TT--S-SSHHHHHHHHHHHHHHHHHHHHHHHHTT---HHHHHHHHHHHHHHHHHH-SSBTTBSS--HHHHHHHHHHHHHTTHHHH-HHHHHHHHTT-HHHHHHHHHHHTSHHHHHT---HHHHHHHHHHHTTTTTSSB-/-EE--SSPPPPPSSSEEEEE-TT-HHHHHHHHHHHHTT--EEEEE--GGG--HHHHHH-TT--S-EEEE--TTS-EEE--HHHHHHHHHHH--SS--S-SSHHHHHHHHHHHHHHHHHHHHHHHH--HHHHHHHHHHHHHHHHHTSSBTTBSS--HHHHHHHHHHHHHTTHHHH-HHHHHHHHHT-HHHHHHHHHHHHSHHHHHH---HHHHHHHHHHHHHHGGGS--/-BTT---EEE--SSPPPPPSSSEEEEE-TT-HHHHHHHHHHHHTT--EEEEE--SSS--HHHHHH-TT-BSSEEEE--TTS-EEE--HHHHHHHHHHH--TT--S-SSHHHHHHHHHHHHHHHHHHHHHHHHHHTTT-S-HHHHHHHHHHHHHHHHHH-SSBTTBSS--HHHHHHHHHHHHHTTHHHH-HHHHHHHHHT-HHHHHHHHHHHT-HHHHHH---HHHHHHHHHHSTTTTTSSB-